Protein AF-0000000086595053 (afdb_homodimer)

pLDDT: mean 77.65, std 20.78, range [21.31, 98.56]

Solvent-accessible surface area (backbone atoms only — not comparable to full-atom values): 42218 Å² total; per-residue (Å²): 134,80,76,59,69,62,56,54,55,47,45,49,50,51,52,60,59,52,55,76,71,65,65,70,69,69,65,38,39,42,46,34,40,32,28,21,32,50,5,85,84,24,97,63,42,77,65,93,60,52,66,67,54,48,36,46,52,47,37,52,31,47,52,52,43,52,54,51,50,52,27,54,56,45,23,53,71,56,76,72,75,65,77,60,71,50,69,79,70,64,70,69,44,60,36,81,63,51,54,61,41,68,67,73,23,64,35,58,42,74,57,57,43,48,39,66,85,40,42,44,72,46,50,25,61,70,89,4,41,26,34,21,33,30,27,50,38,31,36,23,28,41,24,84,82,76,45,74,43,73,49,73,41,73,42,79,47,73,68,34,46,79,32,27,67,53,60,98,82,55,60,94,35,63,79,82,48,74,42,62,34,78,78,8,54,47,54,60,42,44,71,23,9,62,42,25,39,18,38,29,34,45,66,89,54,84,51,64,42,57,42,23,33,42,20,14,19,71,55,35,67,80,64,89,89,55,69,73,35,47,30,57,48,42,84,44,72,46,53,52,39,51,48,24,37,55,54,58,38,45,22,54,60,83,43,70,69,71,56,62,74,67,66,32,33,63,40,96,88,34,32,30,17,26,33,60,37,70,72,34,57,44,29,37,28,23,46,78,64,33,52,58,52,50,50,53,54,46,56,76,46,56,86,39,84,71,76,64,41,67,52,68,80,26,59,46,26,36,50,36,81,62,42,39,70,52,38,73,70,73,41,75,72,48,37,32,42,32,38,59,78,30,74,47,68,25,77,45,44,55,46,78,56,95,62,21,43,26,37,46,60,32,66,39,87,55,74,63,40,24,30,38,45,8,31,43,52,39,28,37,23,32,38,36,42,28,63,81,79,34,30,38,33,38,24,76,36,84,26,48,79,79,53,133,81,76,59,68,63,58,54,55,49,44,49,49,53,50,60,59,51,56,74,70,66,64,69,69,70,66,40,38,41,46,34,41,31,27,21,35,50,6,84,86,23,96,64,41,76,64,93,60,54,64,67,55,49,38,46,51,46,38,53,30,47,53,52,44,50,52,51,48,52,34,54,57,46,21,47,73,56,76,72,77,63,78,45,65,26,66,74,74,64,71,73,44,63,36,80,64,52,54,61,41,69,65,71,25,65,35,57,43,76,58,58,44,45,40,38,60,40,30,43,69,47,51,28,60,76,88,3,41,27,35,22,33,31,28,50,38,31,36,23,28,41,25,84,84,75,46,74,42,73,49,73,39,74,42,78,47,73,73,33,45,81,32,28,70,54,54,95,83,50,62,92,32,61,77,81,48,76,43,62,34,79,78,8,54,48,55,60,41,43,70,24,9,62,41,24,40,20,39,30,34,46,65,89,52,82,50,66,42,56,42,24,33,42,19,14,19,72,56,35,67,80,63,89,88,55,69,74,35,48,30,56,48,43,84,44,73,44,51,53,38,50,47,24,39,54,53,59,38,48,24,53,62,85,42,69,68,73,56,63,72,67,67,32,35,62,40,95,88,34,31,29,16,25,34,60,37,72,74,34,57,44,29,38,26,23,46,78,64,33,51,58,52,50,52,53,54,48,57,76,46,56,87,39,84,70,74,63,41,66,53,70,80,26,59,47,25,34,49,34,82,64,43,38,70,50,39,74,71,73,39,76,73,49,37,31,43,31,37,60,78,30,74,45,68,25,77,45,43,54,45,79,53,97,62,21,43,26,37,44,58,33,67,40,88,53,73,62,41,24,31,37,45,7,30,43,54,40,28,37,24,33,39,36,41,29,63,81,78,34,30,38,32,36,24,75,36,86,28,47,79,78,54

Secondary structure (DSSP, 8-state):
----THHHHHHHHHHHT-----------EEEEEEEETTSTTSTT---S--HHHHHHHHHHHHHHHHHHHHHHHHHHT--------------S-S-SS-SEEE-EEESSSSS---EEEEEEEEE-SSS-EEEEEEEEEEEEEE-TTSSEEEEEEEEEEEEE-TT--SSTT---------SSSTTSHHHHTGGGTTTEEEEEBPP--SSPPPPEEEEEETT--PPTT---EEEEEE--SS-TTSEEE-EEEEEETTEE----GGGSSBPTTS-B-EEE-TT-SSEEEEHHHHHHHHHHHHHHTTT--SPPEEETTEEEEEEHHHHHHHHHHT-SPPEEEEETTEEEEETTSEEEETTEEEESEEEE--TT-SEEE-TGGGBTEEEEEETTTTEEEEEE----TT-/----THHHHHHHHHHHT-----------EEEEEEEETTSTTSTT---S--HHHHHHHHHHHHHHHHHHHHHHHHHHTS---------------S-SS-SEEE-EEESSSSS---EEEEEEEEE-SSS-EEEEEEEEEEEEEE-TTSSEEEEEEEEEEEEE-TT--STTT---------SSSTTSHHHHTGGGTTTEEEEEBPP--SS----EEEEEETT--PPTT---EEEEEE--SS-TTSEEE-EEEEEETTEE----GGGSSBPTTS-B-EEE-TT-SSEEEEHHHHHHHHHHHHHHTTT--SPPEEETTEEEEEEHHHHHHHHHHT-SPPEEEEETTEEEEETTSEEEETTEEEESEEEE--TT-SEEE-TGGGBTEEEEEETTTTEEEEEE----TT-

Radius of gyration: 35.99 Å; Cα contacts (8 Å, |Δi|>4): 1762; chains: 2; bounding box: 47×105×115 Å

Sequence (806 aa):
MVVNMDSICQWLFLSTLLLLNLVVAEHNGFSIRIIHRDSPESPLYPGNLTLEQRLERLHNQINDYVSRLASVFERSSTNRSETTEPTWISPPVAIRNPYFIAIVGLGTFEKPQIDYKNTYLMLDTGTSVSEGYLGGERFTFNSDDGATESVNLVFGCGFDQKRFPFGQGNPVTGILGLGYGPHSLLNQLGARGQGRMSYCVPLWREEAGTSTFLRFGQAAQFKPGQQIRTTPLIQGQLNKAFYYVELLDISVAGSHIHYLPEIFAIRPDGNGGTILDTGSPLVLIRRDAYTALKNSVEHYFSQVQTPPISMFGLDLCYSLLAVRNVIDDIGAPTITFHFGGADLEIKTAFVISANYLCMTIIPHDYYQVSLIIGSFAQSNYRFLINVGDKTVSFAEDECGHGSMVVNMDSICQWLFLSTLLLLNLVVAEHNGFSIRIIHRDSPESPLYPGNLTLEQRLERLHNQINDYVSRLASVFERSSTNRSETTEPTWISPPVAIRNPYFIAIVGLGTFEKPQIDYKNTYLMLDTGTSVSEGYLGGERFTFNSDDGATESVNLVFGCGFDQKRFPFGQGNPVTGILGLGYGPHSLLNQLGARGQGRMSYCVPLWREEAGTSTFLRFGQAAQFKPGQQIRTTPLIQGQLNKAFYYVELLDISVAGSHIHYLPEIFAIRPDGNGGTILDTGSPLVLIRRDAYTALKNSVEHYFSQVQTPPISMFGLDLCYSLLAVRNVIDDIGAPTITFHFGGADLEIKTAFVISANYLCMTIIPHDYYQVSLIIGSFAQSNYRFLINVGDKTVSFAEDECGHGS

Organism: NCBI:txid261450

Structure (mmCIF, N/CA/C/O backbone):
data_AF-0000000086595053-model_v1
#
loop_
_entity.id
_entity.type
_entity.pdbx_description
1 polymer 'Peptidase A1 domain-containing protein'
#
loop_
_atom_site.group_PDB
_atom_site.id
_atom_site.type_symbol
_atom_site.label_atom_id
_atom_site.label_alt_id
_atom_site.label_comp_id
_atom_site.label_asym_id
_atom_site.label_entity_id
_atom_site.label_seq_id
_atom_site.pdbx_PDB_ins_code
_atom_site.Cartn_x
_atom_site.Cartn_y
_atom_site.Cartn_z
_atom_site.occupancy
_atom_site.B_iso_or_equiv
_atom_site.auth_seq_id
_atom_site.auth_comp_id
_atom_site.auth_asym_id
_atom_site.auth_atom_id
_atom_site.pdbx_PDB_model_num
ATOM 1 N N . MET A 1 1 ? -16.422 36.281 -66.375 1 21.97 1 MET A N 1
ATOM 2 C CA . MET A 1 1 ? -15.812 36.562 -65.062 1 21.97 1 MET A CA 1
ATOM 3 C C . MET A 1 1 ? -15.828 35.344 -64.188 1 21.97 1 MET A C 1
ATOM 5 O O . MET A 1 1 ? -16.891 34.812 -63.812 1 21.97 1 MET A O 1
ATOM 9 N N . VAL A 1 2 ? -14.797 34.438 -64.438 1 27.09 2 VAL A N 1
ATOM 10 C CA . VAL A 1 2 ? -14.406 33.125 -63.906 1 27.09 2 VAL A CA 1
ATOM 11 C C . VAL A 1 2 ? -14.172 33.219 -62.406 1 27.09 2 VAL A C 1
ATOM 13 O O . VAL A 1 2 ? -13.266 33.906 -61.938 1 27.09 2 VAL A O 1
ATOM 16 N N . VAL A 1 3 ? -15.422 33.344 -61.781 1 31.45 3 VAL A N 1
ATOM 17 C CA . VAL A 1 3 ? -15.453 33.344 -60.312 1 31.45 3 VAL A CA 1
ATOM 18 C C . VAL A 1 3 ? -14.562 32.219 -59.781 1 31.45 3 VAL A C 1
ATOM 20 O O . VAL A 1 3 ? -14.758 31.062 -60.094 1 31.45 3 VAL A O 1
ATOM 23 N N . ASN A 1 4 ? -13.297 32.656 -59.688 1 30.92 4 ASN A N 1
ATOM 24 C CA . ASN A 1 4 ? -12.148 31.844 -59.312 1 30.92 4 ASN A CA 1
ATOM 25 C C . ASN A 1 4 ? -12.398 31.078 -58.031 1 30.92 4 ASN A C 1
ATOM 27 O O . ASN A 1 4 ? -12.734 31.672 -57 1 30.92 4 ASN A O 1
ATOM 31 N N . MET A 1 5 ? -12.82 29.75 -58.219 1 37.41 5 MET A N 1
ATOM 32 C CA . MET A 1 5 ? -13.062 28.688 -57.25 1 37.41 5 MET A CA 1
ATOM 33 C C . MET A 1 5 ? -11.984 28.672 -56.156 1 37.41 5 MET A C 1
ATOM 35 O O . MET A 1 5 ? -12.039 27.859 -55.25 1 37.41 5 MET A O 1
ATOM 39 N N . ASP A 1 6 ? -10.883 29.453 -56.438 1 40.66 6 ASP A N 1
ATOM 40 C CA . ASP A 1 6 ? -9.781 29.516 -55.469 1 40.66 6 ASP A CA 1
ATOM 41 C C . ASP A 1 6 ? -10.211 30.234 -54.188 1 40.66 6 ASP A C 1
ATOM 43 O O . ASP A 1 6 ? -9.68 29.953 -53.125 1 40.66 6 ASP A O 1
ATOM 47 N N . SER A 1 7 ? -11.148 31.203 -54.375 1 43.12 7 SER A N 1
ATOM 48 C CA . SER A 1 7 ? -11.469 32 -53.188 1 43.12 7 SER A CA 1
ATOM 49 C C . SER A 1 7 ? -12.281 31.203 -52.188 1 43.12 7 SER A C 1
ATOM 51 O O . SER A 1 7 ? -12.32 31.562 -51 1 43.12 7 SER A O 1
ATOM 53 N N . ILE A 1 8 ? -13.141 30.297 -52.781 1 42.66 8 ILE A N 1
ATOM 54 C CA . ILE A 1 8 ? -13.992 29.594 -51.812 1 42.66 8 ILE A CA 1
ATOM 55 C C . ILE A 1 8 ? -13.164 28.578 -51.031 1 42.66 8 ILE A C 1
ATOM 57 O O . ILE A 1 8 ? -13.359 28.391 -49.844 1 42.66 8 ILE A O 1
ATOM 61 N N . CYS A 1 9 ? -12.164 27.812 -51.781 1 39.41 9 CYS A N 1
ATOM 62 C CA . CYS A 1 9 ? -11.344 26.875 -51 1 39.41 9 CYS A CA 1
ATOM 63 C C . CYS A 1 9 ? -10.516 27.625 -49.969 1 39.41 9 CYS A C 1
ATOM 65 O O . CYS A 1 9 ? -10.125 27.031 -48.938 1 39.41 9 CYS A O 1
ATOM 67 N N . GLN A 1 10 ? -10.125 28.906 -50.344 1 41.53 10 GLN A N 1
ATOM 68 C CA . GLN A 1 10 ? -9.367 29.656 -49.344 1 41.53 10 GLN A CA 1
ATOM 69 C C . GLN A 1 10 ? -10.234 30.031 -48.156 1 41.53 10 GLN A C 1
ATOM 71 O O . GLN A 1 10 ? -9.758 30.047 -47.031 1 41.53 10 GLN A O 1
ATOM 76 N N . TRP A 1 11 ? -11.531 30.359 -48.5 1 44.97 11 TRP A N 1
ATOM 77 C CA . TRP A 1 11 ? -12.352 30.703 -47.344 1 44.97 11 TRP A CA 1
ATOM 78 C C . TRP A 1 11 ? -12.68 29.469 -46.5 1 44.97 11 TRP A C 1
ATOM 80 O O . TRP A 1 11 ? -12.797 29.531 -45.281 1 44.97 11 TRP A O 1
ATOM 90 N N . LEU A 1 12 ? -12.961 28.297 -47.312 1 42.12 12 LEU A N 1
ATOM 91 C CA . LEU A 1 12 ? -13.203 27.109 -46.469 1 42.12 12 LEU A CA 1
ATOM 92 C C . LEU A 1 12 ? -11.945 26.734 -45.688 1 42.12 12 LEU A C 1
ATOM 94 O O . LEU A 1 12 ? -12.031 26.188 -44.594 1 42.12 12 LEU A O 1
ATOM 98 N N . PHE A 1 13 ? -10.688 26.875 -46.375 1 41.12 13 PHE A N 1
ATOM 99 C CA . PHE A 1 13 ? -9.484 26.656 -45.594 1 41.12 13 PHE A CA 1
ATOM 100 C C . PHE A 1 13 ? -9.359 27.688 -44.5 1 41.12 13 PHE A C 1
ATOM 102 O O . PHE A 1 13 ? -8.781 27.406 -43.438 1 41.12 13 PHE A O 1
ATOM 109 N N . LEU A 1 14 ? -9.695 29 -44.781 1 41.38 14 LEU A N 1
ATOM 110 C CA . LEU A 1 14 ? -9.641 29.969 -43.688 1 41.38 14 LEU A CA 1
ATOM 111 C C . LEU A 1 14 ? -10.672 29.625 -42.625 1 41.38 14 LEU A C 1
ATOM 113 O O . LEU A 1 14 ? -10.43 29.844 -41.438 1 41.38 14 LEU A O 1
ATOM 117 N N . SER A 1 15 ? -11.938 29.297 -43.062 1 40.16 15 SER A N 1
ATOM 118 C CA . SER A 1 15 ? -12.906 29 -42.031 1 40.16 15 SER A CA 1
ATOM 119 C C . SER A 1 15 ? -12.555 27.719 -41.281 1 40.16 15 SER A C 1
ATOM 121 O O . SER A 1 15 ? -12.828 27.578 -40.094 1 40.16 15 SER A O 1
ATOM 123 N N . THR A 1 16 ? -12.281 26.625 -42.094 1 38.72 16 THR A N 1
ATOM 124 C CA . THR A 1 16 ? -12 25.406 -41.344 1 38.72 16 THR A CA 1
ATOM 125 C C . THR A 1 16 ? -10.734 25.562 -40.531 1 38.72 16 THR A C 1
ATOM 127 O O . THR A 1 16 ? -10.508 24.797 -39.594 1 38.72 16 THR A O 1
ATOM 130 N N . LEU A 1 17 ? -9.742 26.266 -41.062 1 35.12 17 LEU A N 1
ATOM 131 C CA . LEU A 1 17 ? -8.648 26.562 -40.156 1 35.12 17 LEU A CA 1
ATOM 132 C C . LEU A 1 17 ? -9.125 27.484 -39.031 1 35.12 17 LEU A C 1
ATOM 134 O O . LEU A 1 17 ? -8.312 28.109 -38.344 1 35.12 17 LEU A O 1
ATOM 138 N N . LEU A 1 18 ? -10.281 28.156 -39.188 1 34.81 18 LEU A N 1
ATOM 139 C CA . LEU A 1 18 ? -10.766 28.547 -37.875 1 34.81 18 LEU A CA 1
ATOM 140 C C . LEU A 1 18 ? -10.695 27.391 -36.906 1 34.81 18 LEU A C 1
ATOM 142 O O . LEU A 1 18 ? -11.555 26.5 -36.906 1 34.81 18 LEU A O 1
ATOM 146 N N . LEU A 1 19 ? -9.664 26.516 -36.969 1 33.5 19 LEU A N 1
ATOM 147 C CA . LEU A 1 19 ? -9.188 25.734 -35.844 1 33.5 19 LEU A CA 1
ATOM 148 C C . LEU A 1 19 ? -9.625 26.375 -34.531 1 33.5 19 LEU A C 1
ATOM 150 O O . LEU A 1 19 ? -9.281 27.516 -34.25 1 33.5 19 LEU A O 1
ATOM 154 N N . LEU A 1 20 ? -10.82 26.031 -34.094 1 32.59 20 LEU A N 1
ATOM 155 C CA . LEU A 1 20 ? -11.148 26.125 -32.688 1 32.59 20 LEU A CA 1
ATOM 156 C C . LEU A 1 20 ? -9.891 25.984 -31.828 1 32.59 20 LEU A C 1
ATOM 158 O O . LEU A 1 20 ? -9.297 24.906 -31.75 1 32.59 20 LEU A O 1
ATOM 162 N N . ASN A 1 21 ? -8.914 26.828 -31.938 1 35.06 21 ASN A N 1
ATOM 163 C CA . ASN A 1 21 ? -8.172 27.078 -30.719 1 35.06 21 ASN A CA 1
ATOM 164 C C . ASN A 1 21 ? -9.039 26.844 -29.484 1 35.06 21 ASN A C 1
ATOM 166 O O . ASN A 1 21 ? -9.703 27.766 -29 1 35.06 21 ASN A O 1
ATOM 170 N N . LEU A 1 22 ? -9.883 25.828 -29.484 1 34.5 22 LEU A N 1
ATOM 171 C CA . LEU A 1 22 ? -10.188 25.453 -28.109 1 34.5 22 LEU A CA 1
ATOM 172 C C . LEU A 1 22 ? -9 25.734 -27.188 1 34.5 22 LEU A C 1
ATOM 174 O O . LEU A 1 22 ? -7.996 25.016 -27.234 1 34.5 22 LEU A O 1
ATOM 178 N N . VAL A 1 23 ? -8.625 26.906 -27.078 1 35.44 23 VAL A N 1
ATOM 179 C CA . VAL A 1 23 ? -7.984 27.25 -25.812 1 35.44 23 VAL A CA 1
ATOM 180 C C . VAL A 1 23 ? -8.5 26.328 -24.703 1 35.44 23 VAL A C 1
ATOM 182 O O . VAL A 1 23 ? -9.648 26.453 -24.281 1 35.44 23 VAL A O 1
ATOM 185 N N . VAL A 1 24 ? -8.367 25.016 -24.797 1 37.66 24 VAL A N 1
ATOM 186 C CA . VAL A 1 24 ? -8.391 24.406 -23.469 1 37.66 24 VAL A CA 1
ATOM 187 C C . VAL A 1 24 ? -7.895 25.391 -22.422 1 37.66 24 VAL A C 1
ATOM 189 O O . VAL A 1 24 ? -6.715 25.766 -22.422 1 37.66 24 VAL A O 1
ATOM 192 N N . ALA A 1 25 ? -8.602 26.438 -22.125 1 40.5 25 ALA A N 1
ATOM 193 C CA . ALA A 1 25 ? -8.352 27.219 -20.906 1 40.5 25 ALA A CA 1
ATOM 194 C C . ALA A 1 25 ? -7.602 26.406 -19.875 1 40.5 25 ALA A C 1
ATOM 196 O O . ALA A 1 25 ? -8.133 25.422 -19.344 1 40.5 25 ALA A O 1
ATOM 197 N N . GLU A 1 26 ? -6.34 26.078 -20.078 1 50.28 26 GLU A N 1
ATOM 198 C CA . GLU A 1 26 ? -5.504 25.5 -19.031 1 50.28 26 GLU A CA 1
ATOM 199 C C . GLU A 1 26 ? -6.008 25.891 -17.656 1 50.28 26 GLU A C 1
ATOM 201 O O . GLU A 1 26 ? -6.148 27.078 -17.344 1 50.28 26 GLU A O 1
ATOM 206 N N . HIS A 1 27 ? -6.891 25.25 -17.156 1 61.69 27 HIS A N 1
ATOM 207 C CA . HIS A 1 27 ? -7.395 25.469 -15.797 1 61.69 27 HIS A CA 1
ATOM 208 C C . HIS A 1 27 ? -6.27 25.844 -14.844 1 61.69 27 HIS A C 1
ATOM 210 O O . HIS A 1 27 ? -5.508 24.984 -14.398 1 61.69 27 HIS A O 1
ATOM 216 N N . ASN A 1 28 ? -5.934 27.203 -14.758 1 84 28 ASN A N 1
ATOM 217 C CA . ASN A 1 28 ? -4.828 27.781 -14.008 1 84 28 ASN A CA 1
ATOM 218 C C . ASN A 1 28 ? -5.148 27.891 -12.523 1 84 28 ASN A C 1
ATOM 220 O O . ASN A 1 28 ? -4.539 28.688 -11.805 1 84 28 ASN A O 1
ATOM 224 N N . GLY A 1 29 ? -6.078 27.156 -12.141 1 90.12 29 GLY A N 1
ATOM 225 C CA . GLY A 1 29 ? -6.434 27.062 -10.734 1 90.12 29 GLY A CA 1
ATOM 226 C C . GLY A 1 29 ? -6.598 25.625 -10.258 1 90.12 29 GLY A C 1
ATOM 227 O O . GLY A 1 29 ? -6.676 24.703 -11.062 1 90.12 29 GLY A O 1
ATOM 228 N N . PHE A 1 30 ? -6.52 25.469 -9 1 92.38 30 PHE A N 1
ATOM 229 C CA . PHE A 1 30 ? -6.668 24.188 -8.32 1 92.38 30 PHE A CA 1
ATOM 230 C C . PHE A 1 30 ? -7.242 24.391 -6.918 1 92.38 30 PHE A C 1
ATOM 232 O O . PHE A 1 30 ? -7.023 25.422 -6.293 1 92.38 30 PHE A O 1
ATOM 239 N N . SER A 1 31 ? -8.086 23.5 -6.539 1 92.56 31 SER A N 1
ATOM 240 C CA . SER A 1 31 ? -8.602 23.594 -5.176 1 92.56 31 SER A CA 1
ATOM 241 C C . SER A 1 31 ? -8.742 22.219 -4.547 1 92.56 31 SER A C 1
ATOM 243 O O . SER A 1 31 ? -8.93 21.219 -5.254 1 92.56 31 SER A O 1
ATOM 245 N N . ILE A 1 32 ? -8.578 22.172 -3.266 1 91.5 32 ILE A N 1
ATOM 246 C CA . ILE A 1 32 ? -8.711 20.953 -2.48 1 91.5 32 ILE A CA 1
ATOM 247 C C . ILE A 1 32 ? -9.609 21.203 -1.27 1 91.5 32 ILE A C 1
ATOM 249 O O . ILE A 1 32 ? -9.422 22.203 -0.559 1 91.5 32 ILE A O 1
ATOM 253 N N . ARG A 1 33 ? -10.516 20.328 -1.105 1 87.44 33 ARG A N 1
ATOM 254 C CA . ARG A 1 33 ? -11.305 20.375 0.118 1 87.44 33 ARG A CA 1
ATOM 255 C C . ARG A 1 33 ? -10.523 19.812 1.299 1 87.44 33 ARG A C 1
ATOM 257 O O . ARG A 1 33 ? -9.969 18.703 1.214 1 87.44 33 ARG A O 1
ATOM 264 N N . ILE A 1 34 ? -10.469 20.609 2.322 1 87.88 34 ILE A N 1
ATOM 265 C CA . ILE A 1 34 ? -9.836 20.172 3.561 1 87.88 34 ILE A CA 1
ATOM 266 C C . ILE A 1 34 ? -10.867 20.109 4.684 1 87.88 34 ILE A C 1
ATOM 268 O O . ILE A 1 34 ? -11.727 21 4.781 1 87.88 34 ILE A O 1
ATOM 272 N N . ILE A 1 35 ? -10.766 19.016 5.488 1 82.81 35 ILE A N 1
ATOM 273 C CA . ILE A 1 35 ? -11.766 18.75 6.508 1 82.81 35 ILE A CA 1
ATOM 274 C C . ILE A 1 35 ? -11.125 18.766 7.891 1 82.81 35 ILE A C 1
ATOM 276 O O . ILE A 1 35 ? -10.07 18.156 8.094 1 82.81 35 ILE A O 1
ATOM 280 N N . HIS A 1 36 ? -11.727 19.578 8.75 1 84.19 36 HIS A N 1
ATOM 281 C CA . HIS A 1 36 ? -11.258 19.5 10.125 1 84.19 36 HIS A CA 1
ATOM 282 C C . HIS A 1 36 ? -11.422 18.094 10.68 1 84.19 36 HIS A C 1
ATOM 284 O O . HIS A 1 36 ? -12.438 17.438 10.438 1 84.19 36 HIS A O 1
ATOM 290 N N . ARG A 1 37 ? -10.508 17.641 11.43 1 79.31 37 ARG A N 1
ATOM 291 C CA . ARG A 1 37 ? -10.477 16.25 11.914 1 79.31 37 ARG A CA 1
ATOM 292 C C . ARG A 1 37 ? -11.734 15.922 12.695 1 79.31 37 ARG A C 1
ATOM 294 O O . ARG A 1 37 ? -12.203 14.781 12.672 1 79.31 37 ARG A O 1
ATOM 301 N N . ASP A 1 38 ? -12.32 16.891 13.391 1 80.75 38 ASP A N 1
ATOM 302 C CA . ASP A 1 38 ? -13.445 16.625 14.281 1 80.75 38 ASP A CA 1
ATOM 303 C C . ASP A 1 38 ? -14.773 16.938 13.594 1 80.75 38 ASP A C 1
ATOM 305 O O . ASP A 1 38 ? -15.836 16.844 14.211 1 80.75 38 ASP A O 1
ATOM 309 N N . SER A 1 39 ? -14.688 17.344 12.375 1 81.06 39 SER A N 1
ATOM 310 C CA . SER A 1 39 ? -15.906 17.578 11.602 1 81.06 39 SER A CA 1
ATOM 311 C C . SER A 1 39 ? -16.703 16.297 11.398 1 81.06 39 SER A C 1
ATOM 313 O O . SER A 1 39 ? -16.109 15.227 11.219 1 81.06 39 SER A O 1
ATOM 315 N N . PRO A 1 40 ? -18.062 16.422 11.367 1 79.44 40 PRO A N 1
ATOM 316 C CA . PRO A 1 40 ? -18.859 15.242 11.055 1 79.44 40 PRO A CA 1
ATOM 317 C C . PRO A 1 40 ? -18.547 14.664 9.68 1 79.44 40 PRO A C 1
ATOM 319 O O . PRO A 1 40 ? -18.844 13.5 9.414 1 79.44 40 PRO A O 1
ATOM 322 N N . GLU A 1 41 ? -17.938 15.406 8.805 1 76.25 41 GLU A N 1
ATOM 323 C CA . GLU A 1 41 ? -17.562 14.953 7.473 1 76.25 41 GLU A CA 1
ATOM 324 C C . GLU A 1 41 ? -16.219 14.203 7.496 1 76.25 41 GLU A C 1
ATOM 326 O O . GLU A 1 41 ? -15.844 13.57 6.508 1 76.25 41 GLU A O 1
ATOM 331 N N . SER A 1 42 ? -15.555 14.312 8.602 1 77.25 42 SER A N 1
ATOM 332 C CA . SER A 1 42 ? -14.25 13.68 8.719 1 77.25 42 SER A CA 1
ATOM 333 C C . SER A 1 42 ? -14.375 12.18 8.953 1 77.25 42 SER A C 1
ATOM 335 O O . SER A 1 42 ? -15.219 11.742 9.742 1 77.25 42 SER A O 1
ATOM 337 N N . PRO A 1 43 ? -13.57 11.32 8.234 1 71.44 43 PRO A N 1
ATOM 338 C CA . PRO A 1 43 ? -13.531 9.898 8.57 1 71.44 43 PRO A CA 1
ATOM 339 C C . PRO A 1 43 ? -13.039 9.641 9.992 1 71.44 43 PRO A C 1
ATOM 341 O O . PRO A 1 43 ? -13.18 8.523 10.508 1 71.44 43 PRO A O 1
ATOM 344 N N . LEU A 1 44 ? -12.477 10.703 10.664 1 71.62 44 LEU A N 1
ATOM 345 C CA . LEU A 1 44 ? -11.961 10.578 12.023 1 71.62 44 LEU A CA 1
ATOM 346 C C . LEU A 1 44 ? -12.898 11.234 13.031 1 71.62 44 LEU A C 1
ATOM 348 O O . LEU A 1 44 ? -12.5 11.547 14.148 1 71.62 44 LEU A O 1
ATOM 352 N N . TYR A 1 45 ? -14.195 11.383 12.688 1 78.94 45 TYR A N 1
ATOM 353 C CA . TYR A 1 45 ? -15.172 12.055 13.539 1 78.94 45 TYR A CA 1
ATOM 354 C C . TYR A 1 45 ? -15.289 11.352 14.883 1 78.94 45 TYR A C 1
ATOM 356 O O . TYR A 1 45 ? -15.594 10.164 14.945 1 78.94 45 TYR A O 1
ATOM 364 N N . PRO A 1 46 ? -15.031 12.117 15.898 1 77.19 46 PRO A N 1
ATOM 365 C CA . PRO A 1 46 ? -15.039 11.469 17.203 1 77.19 46 PRO A CA 1
ATOM 366 C C . PRO A 1 46 ? -16.438 11.453 17.844 1 77.19 46 PRO A C 1
ATOM 368 O O . PRO A 1 46 ? -16.609 10.906 18.938 1 77.19 46 PRO A O 1
ATOM 371 N N . GLY A 1 47 ? -17.422 11.953 17.234 1 82.75 47 GLY A N 1
ATOM 372 C CA . GLY A 1 47 ? -18.719 12.141 17.859 1 82.75 47 GLY A CA 1
ATOM 373 C C . GLY A 1 47 ? -18.875 13.477 18.562 1 82.75 47 GLY A C 1
ATOM 374 O O . GLY A 1 47 ? -18.109 14.414 18.266 1 82.75 47 GLY A O 1
ATOM 375 N N . ASN A 1 48 ? -19.875 13.586 19.359 1 82.75 48 ASN A N 1
ATOM 376 C CA . ASN A 1 48 ? -20.109 14.836 20.078 1 82.75 48 ASN A CA 1
ATOM 377 C C . ASN A 1 48 ? -19.219 14.945 21.312 1 82.75 48 ASN A C 1
ATOM 379 O O . ASN A 1 48 ? -19.266 14.102 22.203 1 82.75 48 ASN A O 1
ATOM 383 N N . LEU A 1 49 ? -18.375 15.938 21.203 1 83.44 49 LEU A N 1
ATOM 384 C CA . LEU A 1 49 ? -17.422 16.156 22.281 1 83.44 49 LEU A CA 1
ATOM 385 C C . LEU A 1 49 ? -17.797 17.375 23.109 1 83.44 49 LEU A C 1
ATOM 387 O O . LEU A 1 49 ? -18.312 18.359 22.562 1 83.44 49 LEU A O 1
ATOM 391 N N . THR A 1 50 ? -17.516 17.312 24.391 1 80.44 50 THR A N 1
ATOM 392 C CA . THR A 1 50 ? -17.562 18.516 25.219 1 80.44 50 THR A CA 1
ATOM 393 C C . THR A 1 50 ? -16.375 19.438 24.906 1 80.44 50 THR A C 1
ATOM 395 O O . THR A 1 50 ? -15.43 19.031 24.234 1 80.44 50 THR A O 1
ATOM 398 N N . LEU A 1 51 ? -16.484 20.625 25.328 1 78.5 51 LEU A N 1
ATOM 399 C CA . LEU A 1 51 ? -15.383 21.562 25.109 1 78.5 51 LEU A CA 1
ATOM 400 C C . LEU A 1 51 ? -14.109 21.078 25.797 1 78.5 51 LEU A C 1
ATOM 402 O O . LEU A 1 51 ? -13.008 21.234 25.25 1 78.5 51 LEU A O 1
ATOM 406 N N . GLU A 1 52 ? -14.32 20.531 26.969 1 77.06 52 GLU A N 1
ATOM 407 C CA . GLU A 1 52 ? -13.164 20 27.688 1 77.06 52 GLU A CA 1
ATOM 408 C C . GLU A 1 52 ? -12.477 18.891 26.906 1 77.06 52 GLU A C 1
ATOM 410 O O . GLU A 1 52 ? -11.25 18.844 26.844 1 77.06 52 GLU A O 1
ATOM 415 N N . GLN A 1 53 ? -13.281 18.062 26.375 1 83 53 GLN A N 1
ATOM 416 C CA . GLN A 1 53 ? -12.734 16.969 25.594 1 83 53 GLN A CA 1
ATOM 417 C C . GLN A 1 53 ? -12.016 17.484 24.344 1 83 53 GLN A C 1
ATOM 419 O O . GLN A 1 53 ? -10.992 16.938 23.938 1 83 53 GLN A O 1
ATOM 424 N N . ARG A 1 54 ? -12.5 18.5 23.781 1 83.31 54 ARG A N 1
ATOM 425 C CA . ARG A 1 54 ? -11.875 19.109 22.609 1 83.31 54 ARG A CA 1
ATOM 426 C C . ARG A 1 54 ? -10.516 19.703 22.969 1 83.31 54 ARG A C 1
ATOM 428 O O . ARG A 1 54 ? -9.57 19.609 22.188 1 83.31 54 ARG A O 1
ATOM 435 N N . LEU A 1 55 ? -10.484 20.297 24.094 1 81.62 55 LEU A N 1
ATOM 436 C CA . LEU A 1 55 ? -9.227 20.906 24.531 1 81.62 55 LEU A CA 1
ATOM 437 C C . LEU A 1 55 ? -8.188 19.828 24.844 1 81.62 55 LEU A C 1
ATOM 439 O O . LEU A 1 55 ? -6.996 20.031 24.562 1 81.62 55 LEU A O 1
ATOM 443 N N . GLU A 1 56 ? -8.68 18.781 25.391 1 80.81 56 GLU A N 1
ATOM 444 C CA . GLU A 1 56 ? -7.762 17.656 25.625 1 80.81 56 GLU A CA 1
ATOM 445 C C . GLU A 1 56 ? -7.203 17.125 24.312 1 80.81 56 GLU A C 1
ATOM 447 O O . GLU A 1 56 ? -6.008 16.844 24.203 1 80.81 56 GLU A O 1
ATOM 452 N N . ARG A 1 57 ? -8.07 16.969 23.359 1 83.06 57 ARG A N 1
ATOM 453 C CA . ARG A 1 57 ? -7.637 16.516 22.047 1 83.06 57 ARG A CA 1
ATOM 454 C C . ARG A 1 57 ? -6.668 17.5 21.406 1 83.06 57 ARG A C 1
ATOM 456 O O . ARG A 1 57 ? -5.715 17.094 20.734 1 83.06 57 ARG A O 1
ATOM 463 N N . LEU A 1 58 ? -6.969 18.719 21.672 1 83.69 58 LEU A N 1
ATOM 464 C CA . LEU A 1 58 ? -6.074 19.766 21.172 1 83.69 58 LEU A CA 1
ATOM 465 C C . LEU A 1 58 ? -4.691 19.641 21.797 1 83.69 58 LEU A C 1
ATOM 467 O O . LEU A 1 58 ? -3.676 19.781 21.125 1 83.69 58 LEU A O 1
ATOM 471 N N . HIS A 1 59 ? -4.695 19.406 23 1 82.19 59 HIS A N 1
ATOM 472 C CA . HIS A 1 59 ? -3.434 19.234 23.703 1 82.19 59 HIS A CA 1
ATOM 473 C C . HIS A 1 59 ? -2.623 18.078 23.125 1 82.19 59 HIS A C 1
ATOM 475 O O . HIS A 1 59 ? -1.415 18.219 22.922 1 82.19 59 HIS A O 1
ATOM 481 N N . ASN A 1 60 ? -3.295 17 22.875 1 79.69 60 ASN A N 1
ATOM 482 C CA . ASN A 1 60 ? -2.617 15.852 22.297 1 79.69 60 ASN A CA 1
ATOM 483 C C . ASN A 1 60 ? -2.082 16.172 20.891 1 79.69 60 ASN A C 1
ATOM 485 O O . ASN A 1 60 ? -0.992 15.734 20.531 1 79.69 60 ASN A O 1
ATOM 489 N N . GLN A 1 61 ? -2.836 16.906 20.219 1 82.69 61 GLN A N 1
ATOM 490 C CA . GLN A 1 61 ? -2.42 17.312 18.875 1 82.69 61 GLN A CA 1
ATOM 491 C C . GLN A 1 61 ? -1.152 18.156 18.938 1 82.69 61 GLN A C 1
ATOM 493 O O . GLN A 1 61 ? -0.246 17.984 18.109 1 82.69 61 GLN A O 1
ATOM 498 N N . ILE A 1 62 ? -1.133 19.031 19.875 1 82.88 62 ILE A N 1
ATOM 499 C CA . ILE A 1 62 ? 0.017 19.922 20.016 1 82.88 62 ILE A CA 1
ATOM 500 C C . ILE A 1 62 ? 1.257 19.094 20.375 1 82.88 62 ILE A C 1
ATOM 502 O O . ILE A 1 62 ? 2.334 19.328 19.812 1 82.88 62 ILE A O 1
ATOM 506 N N . ASN A 1 63 ? 1.075 18.172 21.188 1 76.12 63 ASN A N 1
ATOM 507 C CA . ASN A 1 63 ? 2.201 17.328 21.578 1 76.12 63 ASN A CA 1
ATOM 508 C C . ASN A 1 63 ? 2.742 16.531 20.375 1 76.12 63 ASN A C 1
ATOM 510 O O . ASN A 1 63 ? 3.957 16.453 20.188 1 76.12 63 ASN A O 1
ATOM 514 N N . ASP A 1 64 ? 1.842 15.977 19.641 1 74.94 64 ASP A N 1
ATOM 515 C CA . ASP A 1 64 ? 2.256 15.227 18.469 1 74.94 64 ASP A CA 1
ATOM 516 C C . ASP A 1 64 ? 2.947 16.125 17.453 1 74.94 64 ASP A C 1
ATOM 518 O O . ASP A 1 64 ? 3.941 15.742 16.844 1 74.94 64 ASP A O 1
ATOM 522 N N . TYR A 1 65 ? 2.436 17.266 17.297 1 80.12 65 TYR A N 1
ATOM 523 C CA . TYR A 1 65 ? 3.014 18.219 16.359 1 80.12 65 TYR A CA 1
ATOM 524 C C . TYR A 1 65 ? 4.434 18.594 16.766 1 80.12 65 TYR A C 1
ATOM 526 O O . TYR A 1 65 ? 5.348 18.578 15.938 1 80.12 65 TYR A O 1
ATOM 534 N N . VAL A 1 66 ? 4.52 18.984 18.016 1 75.25 66 VAL A N 1
ATOM 535 C CA . VAL A 1 66 ? 5.824 19.406 18.516 1 75.25 66 VAL A CA 1
ATOM 536 C C . VAL A 1 66 ? 6.832 18.266 18.359 1 75.25 66 VAL A C 1
ATOM 538 O O . VAL A 1 66 ? 7.98 18.5 17.984 1 75.25 66 VAL A O 1
ATOM 541 N N . SER A 1 67 ? 6.379 17.141 18.562 1 68.88 67 SER A N 1
ATOM 542 C CA . SER A 1 67 ? 7.254 15.984 18.406 1 68.88 67 SER A CA 1
ATOM 543 C C . SER A 1 67 ? 7.699 15.828 16.953 1 68.88 67 SER A C 1
ATOM 545 O O . SER A 1 67 ? 8.867 15.531 16.688 1 68.88 67 SER A O 1
ATOM 547 N N . ARG A 1 68 ? 6.816 16.047 16.078 1 71.94 68 ARG A N 1
ATOM 548 C CA . ARG A 1 68 ? 7.148 15.953 14.656 1 71.94 68 ARG A CA 1
ATOM 549 C C . ARG A 1 68 ? 8.102 17.078 14.242 1 71.94 68 ARG A C 1
ATOM 551 O O . ARG A 1 68 ? 9.047 16.844 13.484 1 71.94 68 ARG A O 1
ATOM 558 N N . LEU A 1 69 ? 7.809 18.25 14.734 1 72 69 LEU A N 1
ATOM 559 C CA . LEU A 1 69 ? 8.633 19.406 14.398 1 72 69 LEU A CA 1
ATOM 560 C C . LEU A 1 69 ? 10.062 19.203 14.898 1 72 69 LEU A C 1
ATOM 562 O O . LEU A 1 69 ? 11.023 19.547 14.195 1 72 69 LEU A O 1
ATOM 566 N N . ALA A 1 70 ? 10.094 18.688 16.062 1 65.38 70 ALA A N 1
ATOM 567 C CA . ALA A 1 70 ? 11.414 18.422 16.625 1 65.38 70 ALA A CA 1
ATOM 568 C C . ALA A 1 70 ? 12.195 17.438 15.75 1 65.38 70 ALA A C 1
ATOM 570 O O . ALA A 1 70 ? 13.398 17.609 15.562 1 65.38 70 ALA A O 1
ATOM 571 N N . SER A 1 71 ? 11.461 16.578 15.125 1 62.31 71 SER A N 1
ATOM 572 C CA . SER A 1 71 ? 12.109 15.594 14.258 1 62.31 71 SER A CA 1
ATOM 573 C C . SER A 1 71 ? 12.594 16.234 12.961 1 62.31 71 SER A C 1
ATOM 575 O O . SER A 1 71 ? 13.656 15.875 12.445 1 62.31 71 SER A O 1
ATOM 577 N N . VAL A 1 72 ? 11.859 17.172 12.445 1 62.47 72 VAL A N 1
ATOM 578 C CA . VAL A 1 72 ? 12.211 17.875 11.211 1 62.47 72 VAL A CA 1
ATOM 579 C C . VAL A 1 72 ? 13.414 18.781 11.453 1 62.47 72 VAL A C 1
ATOM 581 O O . VAL A 1 72 ? 14.328 18.844 10.633 1 62.47 72 VAL A O 1
ATOM 584 N N . PHE A 1 73 ? 13.484 19.5 12.562 1 60.19 73 PHE A N 1
ATOM 585 C CA . PHE A 1 73 ? 14.523 20.469 12.859 1 60.19 73 PHE A CA 1
ATOM 586 C C . PHE A 1 73 ? 15.836 19.781 13.188 1 60.19 73 PHE A C 1
ATOM 588 O O . PHE A 1 73 ? 16.922 20.281 12.883 1 60.19 73 PHE A O 1
ATOM 595 N N . GLU A 1 74 ? 15.758 18.781 13.797 1 52.41 74 GLU A N 1
ATOM 596 C CA . GLU A 1 74 ? 16.984 18.062 14.117 1 52.41 74 GLU A CA 1
ATOM 597 C C . GLU A 1 74 ? 17.672 17.562 12.859 1 52.41 74 GLU A C 1
ATOM 599 O O . GLU A 1 74 ? 18.906 17.562 12.781 1 52.41 74 GLU A O 1
ATOM 604 N N . ARG A 1 75 ? 16.906 17.328 11.703 1 53.44 75 ARG A N 1
ATOM 605 C CA . ARG A 1 75 ? 17.453 16.812 10.453 1 53.44 75 ARG A CA 1
ATOM 606 C C . ARG A 1 75 ? 18.172 17.906 9.672 1 53.44 75 ARG A C 1
ATOM 608 O O . ARG A 1 75 ? 19.156 17.625 8.984 1 53.44 75 ARG A O 1
ATOM 615 N N . SER A 1 76 ? 17.562 18.984 9.484 1 44.47 76 SER A N 1
ATOM 616 C CA . SER A 1 76 ? 18.141 20.078 8.727 1 44.47 76 SER A CA 1
ATOM 617 C C . SER A 1 76 ? 19.547 20.422 9.234 1 44.47 76 SER A C 1
ATOM 619 O O . SER A 1 76 ? 20.391 20.906 8.477 1 44.47 76 SER A O 1
ATOM 621 N N . SER A 1 77 ? 19.859 20.016 10.445 1 43.31 77 SER A N 1
ATOM 622 C CA . SER A 1 77 ? 21.188 20.328 10.969 1 43.31 77 SER A CA 1
ATOM 623 C C . SER A 1 77 ? 22.219 19.281 10.562 1 43.31 77 SER A C 1
ATOM 625 O O . SER A 1 77 ? 23.422 19.547 10.523 1 43.31 77 SER A O 1
ATOM 627 N N . THR A 1 78 ? 21.797 17.953 10.258 1 40.88 78 THR A N 1
ATOM 628 C CA . THR A 1 78 ? 22.797 16.969 9.867 1 40.88 78 THR A CA 1
ATOM 629 C C . THR A 1 78 ? 22.797 16.75 8.359 1 40.88 78 THR A C 1
ATOM 631 O O . THR A 1 78 ? 21.75 16.438 7.773 1 40.88 78 THR A O 1
ATOM 634 N N . ASN A 1 79 ? 23.516 17.5 7.598 1 40.06 79 ASN A N 1
ATOM 635 C CA . ASN A 1 79 ? 23.766 17.453 6.164 1 40.06 79 ASN A CA 1
ATOM 636 C C . ASN A 1 79 ? 23.984 16.031 5.68 1 40.06 79 ASN A C 1
ATOM 638 O O . ASN A 1 79 ? 24.906 15.766 4.91 1 40.06 79 ASN A O 1
ATOM 642 N N . ARG A 1 80 ? 23.781 15.062 6.398 1 34.09 80 ARG A N 1
ATOM 643 C CA . ARG A 1 80 ? 24.328 13.883 5.746 1 34.09 80 ARG A CA 1
ATOM 644 C C . ARG A 1 80 ? 23.5 13.484 4.531 1 34.09 80 ARG A C 1
ATOM 646 O O . ARG A 1 80 ? 22.328 13.141 4.668 1 34.09 80 ARG A O 1
ATOM 653 N N . SER A 1 81 ? 23.781 14.008 3.418 1 34.62 81 SER A N 1
ATOM 654 C CA . SER A 1 81 ? 23.438 13.57 2.07 1 34.62 81 SER A CA 1
ATOM 655 C C . SER A 1 81 ? 23.672 12.07 1.904 1 34.62 81 SER A C 1
ATOM 657 O O . SER A 1 81 ? 24.562 11.656 1.169 1 34.62 81 SER A O 1
ATOM 659 N N . GLU A 1 82 ? 23.828 11.453 3.021 1 32.66 82 GLU A N 1
ATOM 660 C CA . GLU A 1 82 ? 24.203 10.109 2.617 1 32.66 82 GLU A CA 1
ATOM 661 C C . GLU A 1 82 ? 23.141 9.461 1.737 1 32.66 82 GLU A C 1
ATOM 663 O O . GLU A 1 82 ? 21.953 9.484 2.076 1 32.66 82 GLU A O 1
ATOM 668 N N . THR A 1 83 ? 23.469 9.359 0.577 1 30.09 83 THR A N 1
ATOM 669 C CA . THR A 1 83 ? 22.781 8.594 -0.456 1 30.09 83 THR A CA 1
ATOM 670 C C . THR A 1 83 ? 22.484 7.18 0.027 1 30.09 83 THR A C 1
ATOM 672 O O . THR A 1 83 ? 23.391 6.371 0.206 1 30.09 83 THR A O 1
ATOM 675 N N . THR A 1 84 ? 21.859 7.191 1.158 1 31.38 84 THR A N 1
ATOM 676 C CA . THR A 1 84 ? 21.594 5.793 1.478 1 31.38 84 THR A CA 1
ATOM 677 C C . THR A 1 84 ? 20.891 5.094 0.318 1 31.38 84 THR A C 1
ATOM 679 O O . THR A 1 84 ? 19.984 5.648 -0.287 1 31.38 84 THR A O 1
ATOM 682 N N . GLU A 1 85 ? 21.547 4.129 -0.054 1 29.58 85 GLU A N 1
ATOM 683 C CA . GLU A 1 85 ? 21.031 3.26 -1.106 1 29.58 85 GLU A CA 1
ATOM 684 C C . GLU A 1 85 ? 19.656 2.697 -0.734 1 29.58 85 GLU A C 1
ATOM 686 O O . GLU A 1 85 ? 19.453 2.232 0.39 1 29.58 85 GLU A O 1
ATOM 691 N N . PRO A 1 86 ? 18.703 3.236 -1.326 1 28.97 86 PRO A N 1
ATOM 692 C CA . PRO A 1 86 ? 17.375 2.725 -1.026 1 28.97 86 PRO A CA 1
ATOM 693 C C . PRO A 1 86 ? 17.328 1.204 -0.901 1 28.97 86 PRO A C 1
ATOM 695 O O . PRO A 1 86 ? 18.016 0.502 -1.647 1 28.97 86 PRO A O 1
ATOM 698 N N . THR A 1 87 ? 17.281 0.753 0.319 1 30.95 87 THR A N 1
ATOM 699 C CA . THR A 1 87 ? 17 -0.677 0.377 1 30.95 87 THR A CA 1
ATOM 700 C C . THR A 1 87 ? 15.609 -0.977 -0.19 1 30.95 87 THR A C 1
ATOM 702 O O . THR A 1 87 ? 14.664 -0.225 0.044 1 30.95 87 THR A O 1
ATOM 705 N N . TRP A 1 88 ? 15.516 -1.544 -1.214 1 29.92 88 TRP A N 1
ATOM 706 C CA . TRP A 1 88 ? 14.305 -1.996 -1.895 1 29.92 88 TRP A CA 1
ATOM 707 C C . TRP A 1 88 ? 13.273 -2.502 -0.892 1 29.92 88 TRP A C 1
ATOM 709 O O . TRP A 1 88 ? 13.602 -3.271 0.014 1 29.92 88 TRP A O 1
ATOM 719 N N . ILE A 1 89 ? 12.328 -1.493 -0.477 1 32.91 89 ILE A N 1
ATOM 720 C CA . ILE A 1 89 ? 11.234 -2.094 0.273 1 32.91 89 ILE A CA 1
ATOM 721 C C . ILE A 1 89 ? 10.484 -3.09 -0.612 1 32.91 89 ILE A C 1
ATOM 723 O O . ILE A 1 89 ? 10.047 -2.744 -1.714 1 32.91 89 ILE A O 1
ATOM 727 N N . SER A 1 90 ? 10.859 -4.148 -0.703 1 36.16 90 SER A N 1
ATOM 728 C CA . SER A 1 90 ? 10.055 -5.18 -1.355 1 36.16 90 SER A CA 1
ATOM 729 C C . SER A 1 90 ? 8.797 -5.488 -0.556 1 36.16 90 SER A C 1
ATOM 731 O O . SER A 1 90 ? 8.852 -6.164 0.474 1 36.16 90 SER A O 1
ATOM 733 N N . PRO A 1 91 ? 7.867 -4.285 -0.605 1 39.31 91 PRO A N 1
ATOM 734 C CA . PRO A 1 91 ? 6.691 -4.805 0.092 1 39.31 91 PRO A CA 1
ATOM 735 C C . PRO A 1 91 ? 6.441 -6.281 -0.191 1 39.31 91 PRO A C 1
ATOM 737 O O . PRO A 1 91 ? 6.691 -6.754 -1.304 1 39.31 91 PRO A O 1
ATOM 740 N N . PRO A 1 92 ? 6.422 -6.984 0.729 1 46.03 92 PRO A N 1
ATOM 741 C CA . PRO A 1 92 ? 6.293 -8.43 0.522 1 46.03 92 PRO A CA 1
ATOM 742 C C . PRO A 1 92 ? 5.066 -8.797 -0.313 1 46.03 92 PRO A C 1
ATOM 744 O O . PRO A 1 92 ? 3.967 -8.938 0.227 1 46.03 92 PRO A O 1
ATOM 747 N N . VAL A 1 93 ? 4.969 -8.234 -1.575 1 52.81 93 VAL A N 1
ATOM 748 C CA . VAL A 1 93 ? 3.869 -8.688 -2.42 1 52.81 93 VAL A CA 1
ATOM 749 C C . VAL A 1 93 ? 4.082 -10.148 -2.809 1 52.81 93 VAL A C 1
ATOM 751 O O . VAL A 1 93 ? 3.188 -10.781 -3.379 1 52.81 93 VAL A O 1
ATOM 754 N N . ALA A 1 94 ? 5.309 -10.602 -2.496 1 53.75 94 ALA A N 1
ATOM 755 C CA . ALA A 1 94 ? 5.449 -11.977 -2.957 1 53.75 94 ALA A CA 1
ATOM 756 C C . ALA A 1 94 ? 5.102 -12.969 -1.848 1 53.75 94 ALA A C 1
ATOM 758 O O . ALA A 1 94 ? 5.449 -12.75 -0.685 1 53.75 94 ALA A O 1
ATOM 759 N N . ILE A 1 95 ? 4.164 -13.773 -2.199 1 54.69 95 ILE A N 1
ATOM 760 C CA . ILE A 1 95 ? 3.865 -14.906 -1.338 1 54.69 95 ILE A CA 1
ATOM 761 C C . ILE A 1 95 ? 5.168 -15.578 -0.901 1 54.69 95 ILE A C 1
ATOM 763 O O . ILE A 1 95 ? 6.199 -15.438 -1.562 1 54.69 95 ILE A O 1
ATOM 767 N N . ARG A 1 96 ? 5.012 -16.078 0.278 1 63.22 96 ARG A N 1
ATOM 768 C CA . ARG A 1 96 ? 6.172 -16.828 0.769 1 63.22 96 ARG A CA 1
ATOM 769 C C . ARG A 1 96 ? 6.48 -18.016 -0.132 1 63.22 96 ARG A C 1
ATOM 771 O O . ARG A 1 96 ? 5.586 -18.797 -0.467 1 63.22 96 ARG A O 1
ATOM 778 N N . ASN A 1 97 ? 7.617 -18.156 -0.632 1 70.69 97 ASN A N 1
ATOM 779 C CA . ASN A 1 97 ? 8.203 -19.266 -1.369 1 70.69 97 ASN A CA 1
ATOM 780 C C . ASN A 1 97 ? 7.406 -19.594 -2.629 1 70.69 97 ASN A C 1
ATOM 782 O O . ASN A 1 97 ? 6.969 -20.734 -2.816 1 70.69 97 ASN A O 1
ATOM 786 N N . PRO A 1 98 ? 7.277 -18.625 -3.471 1 73.62 98 PRO A N 1
ATOM 787 C CA . PRO A 1 98 ? 6.617 -18.922 -4.742 1 73.62 98 PRO A CA 1
ATOM 788 C C . PRO A 1 98 ? 7.473 -19.781 -5.672 1 73.62 98 PRO A C 1
ATOM 790 O O . PRO A 1 98 ? 8.68 -19.906 -5.465 1 73.62 98 PRO A O 1
ATOM 793 N N . TYR A 1 99 ? 6.754 -20.5 -6.508 1 79.94 99 TYR A N 1
ATOM 794 C CA . TYR A 1 99 ? 7.508 -21.234 -7.516 1 79.94 99 TYR A CA 1
ATOM 795 C C . TYR A 1 99 ? 7.875 -20.328 -8.688 1 79.94 99 TYR A C 1
ATOM 797 O O . TYR A 1 99 ? 9.008 -20.359 -9.172 1 79.94 99 TYR A O 1
ATOM 805 N N . PHE A 1 100 ? 6.922 -19.609 -9.125 1 83.12 100 PHE A N 1
ATOM 806 C CA . PHE A 1 100 ? 7.129 -18.594 -10.156 1 83.12 100 PHE A CA 1
ATOM 807 C C . PHE A 1 100 ? 6.684 -17.219 -9.672 1 83.12 100 PHE A C 1
ATOM 809 O O . PHE A 1 100 ? 5.824 -17.125 -8.789 1 83.12 100 PHE A O 1
ATOM 816 N N . ILE A 1 101 ? 7.344 -16.203 -10.32 1 81.25 101 ILE A N 1
ATOM 817 C CA . ILE A 1 101 ? 6.996 -14.82 -9.977 1 81.25 101 ILE A CA 1
ATOM 818 C C . ILE A 1 101 ? 6.762 -14.016 -11.25 1 81.25 101 ILE A C 1
ATOM 820 O O . ILE A 1 101 ? 7.438 -14.227 -12.258 1 81.25 101 ILE A O 1
ATOM 824 N N . ALA A 1 102 ? 5.777 -13.227 -11.156 1 83.12 102 ALA A N 1
ATOM 825 C CA . ALA A 1 102 ? 5.582 -12.188 -12.164 1 83.12 102 ALA A CA 1
ATOM 826 C C . ALA A 1 102 ? 5.902 -10.805 -11.602 1 83.12 102 ALA A C 1
ATOM 828 O O . ALA A 1 102 ? 5.555 -10.5 -10.461 1 83.12 102 ALA A O 1
ATOM 829 N N . ILE A 1 103 ? 6.672 -10.055 -12.367 1 77.94 103 ILE A N 1
ATOM 830 C CA . ILE A 1 103 ? 6.926 -8.664 -12 1 77.94 103 ILE A CA 1
ATOM 831 C C . ILE A 1 103 ? 5.836 -7.77 -12.586 1 77.94 103 ILE A C 1
ATOM 833 O O . ILE A 1 103 ? 5.547 -7.832 -13.781 1 77.94 103 ILE A O 1
ATOM 837 N N . VAL A 1 104 ? 5.211 -7.016 -11.688 1 80.94 104 VAL A N 1
ATOM 838 C CA . VAL A 1 104 ? 4.062 -6.234 -12.133 1 80.94 104 VAL A CA 1
ATOM 839 C C . VAL A 1 104 ? 4.242 -4.773 -11.734 1 80.94 104 VAL A C 1
ATOM 841 O O . VAL A 1 104 ? 4.801 -4.48 -10.672 1 80.94 104 VAL A O 1
ATOM 844 N N . GLY A 1 105 ? 3.906 -3.871 -12.695 1 75.25 105 GLY A N 1
ATOM 845 C CA . GLY A 1 105 ? 3.719 -2.469 -12.367 1 75.25 105 GLY A CA 1
ATOM 846 C C . GLY A 1 105 ? 2.281 -2.121 -12.031 1 75.25 105 GLY A C 1
ATOM 847 O O . GLY A 1 105 ? 1.352 -2.637 -12.648 1 75.25 105 GLY A O 1
ATOM 848 N N . LEU A 1 106 ? 2.082 -1.334 -11.031 1 76.69 106 LEU A N 1
ATOM 849 C CA . LEU A 1 106 ? 0.754 -0.883 -10.633 1 76.69 106 LEU A CA 1
ATOM 850 C C . LEU A 1 106 ? 0.642 0.634 -10.734 1 76.69 106 LEU A C 1
ATOM 852 O O . LEU A 1 106 ? 1.559 1.356 -10.336 1 76.69 106 LEU A O 1
ATOM 856 N N . GLY A 1 107 ? -0.52 1.051 -11.25 1 75.25 107 GLY A N 1
ATOM 857 C CA . GLY A 1 107 ? -0.783 2.48 -11.203 1 75.25 107 GLY A CA 1
ATOM 858 C C . GLY A 1 107 ? -0.831 3.125 -12.578 1 75.25 107 GLY A C 1
ATOM 859 O O . GLY A 1 107 ? -0.938 2.432 -13.586 1 75.25 107 GLY A O 1
ATOM 860 N N . THR A 1 108 ? -0.924 4.426 -12.57 1 68.75 108 THR A N 1
ATOM 861 C CA . THR A 1 108 ? -1.184 5.242 -13.75 1 68.75 108 THR A CA 1
ATOM 862 C C . THR A 1 108 ? 0.006 5.207 -14.703 1 68.75 108 THR A C 1
ATOM 864 O O . THR A 1 108 ? -0.167 5.285 -15.922 1 68.75 108 THR A O 1
ATOM 867 N N . PHE A 1 109 ? 1.177 5.059 -14.109 1 59.47 109 PHE A N 1
ATOM 868 C CA . PHE A 1 109 ? 2.338 5.184 -14.984 1 59.47 109 PHE A CA 1
ATOM 869 C C . PHE A 1 109 ? 2.85 3.809 -15.398 1 59.47 109 PHE A C 1
ATOM 871 O O . PHE A 1 109 ? 2.764 2.85 -14.633 1 59.47 109 PHE A O 1
ATOM 878 N N . GLU A 1 110 ? 2.977 3.596 -16.672 1 53.94 110 GLU A N 1
ATOM 879 C CA . GLU A 1 110 ? 3.414 2.332 -17.266 1 53.94 110 GLU A CA 1
ATOM 880 C C . GLU A 1 110 ? 4.625 1.77 -16.516 1 53.94 110 GLU A C 1
ATOM 882 O O . GLU A 1 110 ? 4.695 0.566 -16.25 1 53.94 110 GLU A O 1
ATOM 887 N N . LYS A 1 111 ? 5.652 2.697 -16.359 1 50.62 111 LYS A N 1
ATOM 888 C CA . LYS A 1 111 ? 6.809 2.238 -15.594 1 50.62 111 LYS A CA 1
ATOM 889 C C . LYS A 1 111 ? 6.742 2.719 -14.148 1 50.62 111 LYS A C 1
ATOM 891 O O . LYS A 1 111 ? 6.387 3.869 -13.883 1 50.62 111 LYS A O 1
ATOM 896 N N . PRO A 1 112 ? 6.648 1.551 -13.328 1 48.03 112 PRO A N 1
ATOM 897 C CA . PRO A 1 112 ? 6.641 2.041 -11.945 1 48.03 112 PRO A CA 1
ATOM 898 C C . PRO A 1 112 ? 7.527 3.27 -11.75 1 48.03 112 PRO A C 1
ATOM 900 O O . PRO A 1 112 ? 8.672 3.287 -12.211 1 48.03 112 PRO A O 1
ATOM 903 N N . GLN A 1 113 ? 6.848 4.387 -11.617 1 49.56 113 GLN A N 1
ATOM 904 C CA . GLN A 1 113 ? 7.629 5.605 -11.43 1 49.56 113 GLN A CA 1
ATOM 905 C C . GLN A 1 113 ? 8.227 5.664 -10.031 1 49.56 113 GLN A C 1
ATOM 907 O O . GLN A 1 113 ? 8.367 6.746 -9.453 1 49.56 113 GLN A O 1
ATOM 912 N N . ILE A 1 114 ? 8.133 4.543 -9.406 1 44.75 114 ILE A N 1
ATOM 913 C CA . ILE A 1 114 ? 8.93 4.605 -8.188 1 44.75 114 ILE A CA 1
ATOM 914 C C . ILE A 1 114 ? 10.406 4.449 -8.523 1 44.75 114 ILE A C 1
ATOM 916 O O . ILE A 1 114 ? 10.82 3.434 -9.094 1 44.75 114 ILE A O 1
ATOM 920 N N . ASP A 1 115 ? 10.984 5.508 -8.781 1 43.66 115 ASP A N 1
ATOM 921 C CA . ASP A 1 115 ? 12.438 5.461 -8.969 1 43.66 115 ASP A CA 1
ATOM 922 C C . ASP A 1 115 ? 13.141 4.961 -7.711 1 43.66 115 ASP A C 1
ATOM 924 O O . ASP A 1 115 ? 13.266 5.699 -6.73 1 43.66 115 ASP A O 1
ATOM 928 N N . TYR A 1 116 ? 13.32 3.639 -7.746 1 41.19 116 TYR A N 1
ATOM 929 C CA . TYR A 1 116 ? 14.023 3.01 -6.637 1 41.19 116 TYR A CA 1
ATOM 930 C C . TYR A 1 116 ? 15.352 3.713 -6.367 1 41.19 116 TYR A C 1
ATOM 932 O O . TYR A 1 116 ? 15.953 3.533 -5.305 1 41.19 116 TYR A O 1
ATOM 940 N N . LYS A 1 117 ? 15.773 4.359 -7.316 1 42.38 117 LYS A N 1
ATOM 941 C CA . LYS A 1 117 ? 17.047 5.059 -7.207 1 42.38 117 LYS A CA 1
ATOM 942 C C . LYS A 1 117 ? 16.875 6.398 -6.496 1 42.38 117 LYS A C 1
ATOM 944 O O . LYS A 1 117 ? 17.859 6.973 -6.004 1 42.38 117 LYS A O 1
ATOM 949 N N . ASN A 1 118 ? 15.562 6.793 -6.484 1 43.41 118 ASN A N 1
ATOM 950 C CA . ASN A 1 118 ? 15.367 8.086 -5.824 1 43.41 118 ASN A CA 1
ATOM 951 C C . ASN A 1 118 ? 14.672 7.922 -4.477 1 43.41 118 ASN A C 1
ATOM 953 O O . ASN A 1 118 ? 13.469 7.648 -4.422 1 43.41 118 ASN A O 1
ATOM 957 N N . THR A 1 119 ? 15.438 7.547 -3.543 1 44.44 119 THR A N 1
ATOM 958 C CA . THR A 1 119 ? 15 7.414 -2.158 1 44.44 119 THR A CA 1
ATOM 959 C C . THR A 1 119 ? 14.93 8.781 -1.48 1 44.44 119 THR A C 1
ATOM 961 O O . THR A 1 119 ? 15.602 9.719 -1.895 1 44.44 119 THR A O 1
ATOM 964 N N . TYR A 1 120 ? 13.734 8.953 -0.908 1 47.28 120 TYR A N 1
ATOM 965 C CA . TYR A 1 120 ? 13.805 10.086 0.013 1 47.28 120 TYR A CA 1
ATOM 966 C C . TYR A 1 120 ? 14.297 9.641 1.386 1 47.28 120 TYR A C 1
ATOM 968 O O . TYR A 1 120 ? 14.172 8.469 1.746 1 47.28 120 TYR A O 1
ATOM 976 N N . LEU A 1 121 ? 15.32 10.141 1.879 1 45.06 121 LEU A N 1
ATOM 977 C CA . LEU A 1 121 ? 15.789 10 3.252 1 45.06 121 LEU A CA 1
ATOM 978 C C . LEU A 1 121 ? 15.336 11.18 4.109 1 45.06 121 LEU A C 1
ATOM 980 O O . LEU A 1 121 ? 15.586 12.336 3.764 1 45.06 121 LEU A O 1
ATOM 984 N N . MET A 1 122 ? 14.219 10.727 4.801 1 45.62 122 MET A N 1
ATOM 985 C CA . MET A 1 122 ? 13.914 11.703 5.848 1 45.62 122 MET A CA 1
ATOM 986 C C . MET A 1 122 ? 14.562 11.312 7.168 1 45.62 122 MET A C 1
ATOM 988 O O . MET A 1 122 ? 14.43 10.172 7.617 1 45.62 122 MET A O 1
ATOM 992 N N . LEU A 1 123 ? 15.719 11.789 7.5 1 41.47 123 LEU A N 1
ATOM 993 C CA . LEU A 1 123 ? 16.484 11.5 8.711 1 41.47 123 LEU A CA 1
ATOM 994 C C . LEU A 1 123 ? 15.914 12.258 9.906 1 41.47 123 LEU A C 1
ATOM 996 O O . LEU A 1 123 ? 15.469 13.398 9.766 1 41.47 123 LEU A O 1
ATOM 1000 N N . ASP A 1 124 ? 15.43 11.492 10.953 1 38.03 124 ASP A N 1
ATOM 1001 C CA . ASP A 1 124 ? 15.055 12.078 12.234 1 38.03 124 ASP A CA 1
ATOM 1002 C C . ASP A 1 124 ? 16.297 12.344 13.094 1 38.03 124 ASP A C 1
ATOM 1004 O O . ASP A 1 124 ? 17.391 11.867 12.789 1 38.03 124 ASP A O 1
ATOM 1008 N N . THR A 1 125 ? 16.141 13.195 14.148 1 32.91 125 THR A N 1
ATOM 1009 C CA . THR A 1 125 ? 16.984 13.453 15.297 1 32.91 125 THR A CA 1
ATOM 1010 C C . THR A 1 125 ? 17.359 12.156 16 1 32.91 125 THR A C 1
ATOM 1012 O O . THR A 1 125 ? 16.5 11.461 16.547 1 32.91 125 THR A O 1
ATOM 1015 N N . GLY A 1 126 ? 18.344 11.383 15.648 1 38.03 126 GLY A N 1
ATOM 1016 C CA . GLY A 1 126 ? 19.062 10.195 16.078 1 38.03 126 GLY A CA 1
ATOM 1017 C C . GLY A 1 126 ? 19.234 9.164 14.969 1 38.03 126 GLY A C 1
ATOM 1018 O O . GLY A 1 126 ? 19.609 9.508 13.844 1 38.03 126 GLY A O 1
ATOM 1019 N N . THR A 1 127 ? 18.922 8.008 15.422 1 40.03 127 THR A N 1
ATOM 1020 C CA . THR A 1 127 ? 19.156 6.777 14.672 1 40.03 127 THR A CA 1
ATOM 1021 C C . THR A 1 127 ? 18 6.492 13.711 1 40.03 127 THR A C 1
ATOM 1023 O O . THR A 1 127 ? 18.016 5.477 13.016 1 40.03 127 THR A O 1
ATOM 1026 N N . SER A 1 128 ? 17.031 7.539 13.867 1 42.41 128 SER A N 1
ATOM 1027 C CA . SER A 1 128 ? 15.875 6.961 13.18 1 42.41 128 SER A CA 1
ATOM 1028 C C . SER A 1 128 ? 15.711 7.547 11.781 1 42.41 128 SER A C 1
ATOM 1030 O O . SER A 1 128 ? 15.945 8.734 11.57 1 42.41 128 SER A O 1
ATOM 1032 N N . VAL A 1 129 ? 15.945 6.949 10.844 1 49.97 129 VAL A N 1
ATOM 1033 C CA . VAL A 1 129 ? 15.898 7.219 9.406 1 49.97 129 VAL A CA 1
ATOM 1034 C C . VAL A 1 129 ? 14.555 6.754 8.844 1 49.97 129 VAL A C 1
ATOM 1036 O O . VAL A 1 129 ? 14.055 5.691 9.219 1 49.97 129 VAL A O 1
ATOM 1039 N N . SER A 1 130 ? 13.695 7.984 8.453 1 54.38 130 SER A N 1
ATOM 1040 C CA . SER A 1 130 ? 12.664 7.449 7.574 1 54.38 130 SER A CA 1
ATOM 1041 C C . SER A 1 130 ? 13.156 7.352 6.133 1 54.38 130 SER A C 1
ATOM 1043 O O . SER A 1 130 ? 13.727 8.305 5.602 1 54.38 130 SER A O 1
ATOM 1045 N N . GLU A 1 131 ? 13.352 6.387 5.723 1 59.97 131 GLU A N 1
ATOM 1046 C CA . GLU A 1 131 ? 13.781 6.102 4.355 1 59.97 131 GLU A CA 1
ATOM 1047 C C . GLU A 1 131 ? 12.648 5.496 3.537 1 59.97 131 GLU A C 1
ATOM 1049 O O . GLU A 1 131 ? 11.844 4.727 4.059 1 59.97 131 GLU A O 1
ATOM 1054 N N . GLY A 1 132 ? 12.469 6.336 2.432 1 63 132 GLY A N 1
ATOM 1055 C CA . GLY A 1 132 ? 11.461 5.766 1.556 1 63 132 GLY A CA 1
ATOM 1056 C C . GLY A 1 132 ? 11.727 6.027 0.085 1 63 132 GLY A C 1
ATOM 1057 O O . GLY A 1 132 ? 12.773 6.578 -0.273 1 63 132 GLY A O 1
ATOM 1058 N N . TYR A 1 133 ? 10.875 5.539 -0.773 1 62.31 133 TYR A N 1
ATOM 1059 C CA . TYR A 1 133 ? 10.938 5.715 -2.219 1 62.31 133 TYR A CA 1
ATOM 1060 C C . TYR A 1 133 ? 10.031 6.852 -2.672 1 62.31 133 TYR A C 1
ATOM 1062 O O . TYR A 1 133 ? 9.047 7.176 -1.998 1 62.31 133 TYR A O 1
ATOM 1070 N N . LEU A 1 134 ? 10.641 7.523 -3.73 1 68.69 134 LEU A N 1
ATOM 1071 C CA . LEU A 1 134 ? 9.75 8.461 -4.398 1 68.69 134 LEU A CA 1
ATOM 1072 C C . LEU A 1 134 ? 8.992 7.777 -5.535 1 68.69 134 LEU A C 1
ATOM 1074 O O . LEU A 1 134 ? 9.562 6.961 -6.262 1 68.69 134 LEU A O 1
ATOM 1078 N N . GLY A 1 135 ? 7.773 7.973 -5.453 1 71.12 135 GLY A N 1
ATOM 1079 C CA . GLY A 1 135 ? 6.922 7.457 -6.516 1 71.12 135 GLY A CA 1
ATOM 1080 C C . GLY A 1 135 ? 6.016 8.516 -7.117 1 71.12 135 GLY A C 1
ATOM 1081 O O . GLY A 1 135 ? 5.805 9.57 -6.523 1 71.12 135 GLY A O 1
ATOM 1082 N N . GLY A 1 136 ? 5.781 8.305 -8.344 1 73.56 136 GLY A N 1
ATOM 1083 C CA . GLY A 1 136 ? 4.801 9.156 -9.008 1 73.56 136 GLY A CA 1
ATOM 1084 C C . GLY A 1 136 ? 3.457 8.477 -9.195 1 73.56 136 GLY A C 1
ATOM 1085 O O . GLY A 1 136 ? 3.395 7.281 -9.484 1 73.56 136 GLY A O 1
ATOM 1086 N N . GLU A 1 137 ? 2.438 9.203 -8.93 1 78.88 137 GLU A N 1
ATOM 1087 C CA . GLU A 1 137 ? 1.096 8.672 -9.141 1 78.88 137 GLU A CA 1
ATOM 1088 C C . GLU A 1 137 ? 0.093 9.797 -9.398 1 78.88 137 GLU A C 1
ATOM 1090 O O . GLU A 1 137 ? 0.37 10.961 -9.117 1 78.88 137 GLU A O 1
ATOM 1095 N N . ARG A 1 138 ? -0.979 9.32 -9.977 1 82 138 ARG A N 1
ATOM 1096 C CA . ARG A 1 138 ? -2.084 10.258 -10.133 1 82 138 ARG A CA 1
ATOM 1097 C C . ARG A 1 138 ? -2.895 10.367 -8.844 1 82 138 ARG A C 1
ATOM 1099 O O . ARG A 1 138 ? -3.328 9.359 -8.289 1 82 138 ARG A O 1
ATOM 1106 N N . PHE A 1 139 ? -3.021 11.633 -8.359 1 83.12 139 PHE A N 1
ATOM 1107 C CA . PHE A 1 139 ? -3.83 11.953 -7.188 1 83.12 139 PHE A CA 1
ATOM 1108 C C . PHE A 1 139 ? -5.109 12.672 -7.594 1 83.12 139 PHE A C 1
ATOM 1110 O O . PHE A 1 139 ? -5.09 13.531 -8.477 1 83.12 139 PHE A O 1
ATOM 1117 N N . THR A 1 140 ? -6.172 12.242 -7 1 82.75 140 THR A N 1
ATOM 1118 C CA . THR A 1 140 ? -7.453 12.906 -7.215 1 82.75 140 THR A CA 1
ATOM 1119 C C . THR A 1 140 ? -7.992 13.477 -5.91 1 82.75 140 THR A C 1
ATOM 1121 O O . THR A 1 140 ? -8.055 12.773 -4.898 1 82.75 140 THR A O 1
ATOM 1124 N N . PHE A 1 141 ? -8.328 14.781 -5.965 1 84.62 141 PHE A N 1
ATOM 1125 C CA . PHE A 1 141 ? -8.828 15.477 -4.789 1 84.62 141 PHE A CA 1
ATOM 1126 C C . PHE A 1 141 ? -10.266 15.938 -5.008 1 84.62 141 PHE A C 1
ATOM 1128 O O . PHE A 1 141 ? -10.711 16.094 -6.148 1 84.62 141 PHE A O 1
ATOM 1135 N N . ASN A 1 142 ? -10.945 16.109 -3.859 1 81.12 142 ASN A N 1
ATOM 1136 C CA . ASN A 1 142 ? -12.234 16.781 -3.914 1 81.12 142 ASN A CA 1
ATOM 1137 C C . ASN A 1 142 ? -12.062 18.297 -4.047 1 81.12 142 ASN A C 1
ATOM 1139 O O . ASN A 1 142 ? -11.32 18.906 -3.279 1 81.12 142 ASN A O 1
ATOM 1143 N N . SER A 1 143 ? -12.742 18.844 -5.09 1 81.5 143 SER A N 1
ATOM 1144 C CA . SER A 1 143 ? -12.578 20.266 -5.359 1 81.5 143 SER A CA 1
ATOM 1145 C C . SER A 1 143 ? -13.719 21.078 -4.754 1 81.5 143 SER A C 1
ATOM 1147 O O . SER A 1 143 ? -14.641 20.516 -4.156 1 81.5 143 SER A O 1
ATOM 1149 N N . ASP A 1 144 ? -13.609 22.359 -4.84 1 75 144 ASP A N 1
ATOM 1150 C CA . ASP A 1 144 ? -14.531 23.297 -4.207 1 75 144 ASP A CA 1
ATOM 1151 C C . ASP A 1 144 ? -15.852 23.375 -4.977 1 75 144 ASP A C 1
ATOM 1153 O O . ASP A 1 144 ? -16.859 23.844 -4.449 1 75 144 ASP A O 1
ATOM 1157 N N . ASP A 1 145 ? -15.844 22.922 -6.145 1 72.88 145 ASP A N 1
ATOM 1158 C CA . ASP A 1 145 ? -17.078 22.969 -6.926 1 72.88 145 ASP A CA 1
ATOM 1159 C C . ASP A 1 145 ? -17.828 21.641 -6.844 1 72.88 145 ASP A C 1
ATOM 1161 O O . ASP A 1 145 ? -18.781 21.406 -7.578 1 72.88 145 ASP A O 1
ATOM 1165 N N . GLY A 1 146 ? -17.438 20.828 -6.012 1 74.25 146 GLY A N 1
ATOM 1166 C CA . GLY A 1 146 ? -18.078 19.547 -5.836 1 74.25 146 GLY A CA 1
ATOM 1167 C C . GLY A 1 146 ? -17.562 18.469 -6.777 1 74.25 146 GLY A C 1
ATOM 1168 O O . GLY A 1 146 ? -17.953 17.312 -6.676 1 74.25 146 GLY A O 1
ATOM 1169 N N . ALA A 1 147 ? -16.719 18.938 -7.656 1 78.81 147 ALA A N 1
ATOM 1170 C CA . ALA A 1 147 ? -16.109 18 -8.578 1 78.81 147 ALA A CA 1
ATOM 1171 C C . ALA A 1 147 ? -14.789 17.453 -8.023 1 78.81 147 ALA A C 1
ATOM 1173 O O . ALA A 1 147 ? -14.516 17.578 -6.824 1 78.81 147 ALA A O 1
ATOM 1174 N N . THR A 1 148 ? -14.18 16.578 -8.789 1 80.88 148 THR A N 1
ATOM 1175 C CA . THR A 1 148 ? -12.844 16.094 -8.453 1 80.88 148 THR A CA 1
ATOM 1176 C C . THR A 1 148 ? -11.805 16.672 -9.414 1 80.88 148 THR A C 1
ATOM 1178 O O . THR A 1 148 ? -12.133 17 -10.555 1 80.88 148 THR A O 1
ATOM 1181 N N . GLU A 1 149 ? -10.68 16.922 -8.828 1 83 149 GLU A N 1
ATOM 1182 C CA . GLU A 1 149 ? -9.531 17.344 -9.625 1 83 149 GLU A CA 1
ATOM 1183 C C . GLU A 1 149 ? -8.359 16.375 -9.461 1 83 149 GLU A C 1
ATOM 1185 O O . GLU A 1 149 ? -8.07 15.914 -8.352 1 83 149 GLU A O 1
ATOM 1190 N N . SER A 1 150 ? -7.789 16.047 -10.688 1 83.88 150 SER A N 1
ATOM 1191 C CA . SER A 1 150 ? -6.672 15.117 -10.633 1 83.88 150 SER A CA 1
ATOM 1192 C C . SER A 1 150 ? -5.367 15.789 -11.039 1 83.88 150 SER A C 1
ATOM 1194 O O . SER A 1 150 ? -5.367 16.734 -11.828 1 83.88 150 SER A O 1
ATOM 1196 N N . VAL A 1 151 ? -4.301 15.375 -10.43 1 86.12 151 VAL A N 1
ATOM 1197 C CA . VAL A 1 151 ? -2.951 15.852 -10.734 1 86.12 151 VAL A CA 1
ATOM 1198 C C . VAL A 1 151 ? -1.947 14.719 -10.508 1 86.12 151 VAL A C 1
ATOM 1200 O O . VAL A 1 151 ? -2.141 13.875 -9.625 1 86.12 151 VAL A O 1
ATOM 1203 N N . ASN A 1 152 ? -0.911 14.641 -11.344 1 82.62 152 ASN A N 1
ATOM 1204 C CA . ASN A 1 152 ? 0.184 13.703 -11.109 1 82.62 152 ASN A CA 1
ATOM 1205 C C . ASN A 1 152 ? 1.193 14.258 -10.109 1 82.62 152 ASN A C 1
ATOM 1207 O O . ASN A 1 152 ? 1.69 15.375 -10.281 1 82.62 152 ASN A O 1
ATOM 1211 N N . LEU A 1 153 ? 1.439 13.516 -9.039 1 84.94 153 LEU A N 1
ATOM 1212 C CA . LEU A 1 153 ? 2.342 13.977 -7.984 1 84.94 153 LEU A CA 1
ATOM 1213 C C . LEU A 1 153 ? 3.426 12.938 -7.707 1 84.94 153 LEU A C 1
ATOM 1215 O O . LEU A 1 153 ? 3.189 11.742 -7.848 1 84.94 153 LEU A O 1
ATOM 1219 N N . VAL A 1 154 ? 4.547 13.5 -7.355 1 79.25 154 VAL A N 1
ATOM 1220 C CA . VAL A 1 154 ? 5.582 12.68 -6.727 1 79.25 154 VAL A CA 1
ATOM 1221 C C . VAL A 1 154 ? 5.312 12.57 -5.227 1 79.25 154 VAL A C 1
ATOM 1223 O O . VAL A 1 154 ? 4.953 13.555 -4.578 1 79.25 154 VAL A O 1
ATOM 1226 N N . PHE A 1 155 ? 5.312 11.359 -4.715 1 78.5 155 PHE A N 1
ATOM 1227 C CA . PHE A 1 155 ? 5.078 11.133 -3.295 1 78.5 155 PHE A CA 1
ATOM 1228 C C . PHE A 1 155 ? 6.129 10.195 -2.715 1 78.5 155 PHE A C 1
ATOM 1230 O O . PHE A 1 155 ? 6.77 9.445 -3.451 1 78.5 155 PHE A O 1
ATOM 1237 N N . GLY A 1 156 ? 6.344 10.445 -1.359 1 70.75 156 GLY A N 1
ATOM 1238 C CA . GLY A 1 156 ? 7.281 9.578 -0.657 1 70.75 156 GLY A CA 1
ATOM 1239 C C . GLY A 1 156 ? 6.621 8.359 -0.044 1 70.75 156 GLY A C 1
ATOM 1240 O O . GLY A 1 156 ? 5.559 8.461 0.567 1 70.75 156 GLY A O 1
ATOM 1241 N N . CYS A 1 157 ? 7.164 7.145 -0.371 1 66.12 157 CYS A N 1
ATOM 1242 C CA . CYS A 1 157 ? 6.766 5.887 0.25 1 66.12 157 CYS A CA 1
ATOM 1243 C C . CYS A 1 157 ? 7.777 5.449 1.302 1 66.12 157 CYS A C 1
ATOM 1245 O O . CYS A 1 157 ? 8.805 4.859 0.97 1 66.12 157 CYS A O 1
ATOM 1247 N N . GLY A 1 158 ? 7.273 5.777 2.586 1 59.94 158 GLY A N 1
ATOM 1248 C CA . GLY A 1 158 ? 8.203 5.48 3.664 1 59.94 158 GLY A CA 1
ATOM 1249 C C . GLY A 1 158 ? 8.211 4.016 4.059 1 59.94 158 GLY A C 1
ATOM 1250 O O . GLY A 1 158 ? 7.156 3.379 4.125 1 59.94 158 GLY A O 1
ATOM 1251 N N . PHE A 1 159 ? 9.328 3.223 4.02 1 54 159 PHE A N 1
ATOM 1252 C CA . PHE A 1 159 ? 9.375 1.83 4.445 1 54 159 PHE A CA 1
ATOM 1253 C C . PHE A 1 159 ? 10.07 1.702 5.797 1 54 159 PHE A C 1
ATOM 1255 O O . PHE A 1 159 ? 9.922 0.69 6.484 1 54 159 PHE A O 1
ATOM 1262 N N . ASP A 1 160 ? 10.906 2.441 6.184 1 52.19 160 ASP A N 1
ATOM 1263 C CA . ASP A 1 160 ? 11.57 2.385 7.48 1 52.19 160 ASP A CA 1
ATOM 1264 C C . ASP A 1 160 ? 11.297 3.646 8.297 1 52.19 160 ASP A C 1
ATOM 1266 O O . ASP A 1 160 ? 11.766 4.73 7.945 1 52.19 160 ASP A O 1
ATOM 1270 N N . GLN A 1 161 ? 10.172 3.361 9.047 1 49.81 161 GLN A N 1
ATOM 1271 C CA . GLN A 1 161 ? 9.891 4.488 9.93 1 49.81 161 GLN A CA 1
ATOM 1272 C C . GLN A 1 161 ? 10.32 4.188 11.359 1 49.81 161 GLN A C 1
ATOM 1274 O O . GLN A 1 161 ? 9.789 4.77 12.312 1 49.81 161 GLN A O 1
ATOM 1279 N N . LYS A 1 162 ? 11.039 2.91 11.477 1 47.62 162 LYS A N 1
ATOM 1280 C CA . LYS A 1 162 ? 11.406 2.445 12.812 1 47.62 162 LYS A CA 1
ATOM 1281 C C . LYS A 1 162 ? 11.938 3.59 13.664 1 47.62 162 LYS A C 1
ATOM 1283 O O . LYS A 1 162 ? 11.695 3.635 14.875 1 47.62 162 LYS A O 1
ATOM 1288 N N . ARG A 1 163 ? 12.938 4.293 13.125 1 44.12 163 ARG A N 1
ATOM 1289 C CA . ARG A 1 163 ? 13.633 5.121 14.109 1 44.12 163 ARG A CA 1
ATOM 1290 C C . ARG A 1 163 ? 13.016 6.512 14.188 1 44.12 163 ARG A C 1
ATOM 1292 O O . ARG A 1 163 ? 13.672 7.465 14.609 1 44.12 163 ARG A O 1
ATOM 1299 N N . PHE A 1 164 ? 12.023 6.559 13.43 1 43.34 164 PHE A N 1
ATOM 1300 C CA . PHE A 1 164 ? 11.398 7.859 13.656 1 43.34 164 PHE A CA 1
ATOM 1301 C C . PHE A 1 164 ? 10.875 7.965 15.086 1 43.34 164 PHE A C 1
ATOM 1303 O O . PHE A 1 164 ? 10.203 7.055 15.57 1 43.34 164 PHE A O 1
ATOM 1310 N N . PRO A 1 165 ? 11.672 8.656 15.758 1 39.53 165 PRO A N 1
ATOM 1311 C CA . PRO A 1 165 ? 11.273 8.781 17.156 1 39.53 165 PRO A CA 1
ATOM 1312 C C . PRO A 1 165 ? 9.758 8.898 17.344 1 39.53 165 PRO A C 1
ATOM 1314 O O . PRO A 1 165 ? 9.281 9.133 18.453 1 39.53 165 PRO A O 1
ATOM 1317 N N . PHE A 1 166 ? 9.32 9.344 16.234 1 38.44 166 PHE A N 1
ATOM 1318 C CA . PHE A 1 166 ? 7.949 9.5 16.719 1 38.44 166 PHE A CA 1
ATOM 1319 C C . PHE A 1 166 ? 7.422 8.188 17.281 1 38.44 166 PHE A C 1
ATOM 1321 O O . PHE A 1 166 ? 7.762 7.109 16.797 1 38.44 166 PHE A O 1
ATOM 1328 N N . GLY A 1 167 ? 7.074 8.141 18.609 1 36.06 167 GLY A N 1
ATOM 1329 C CA . GLY A 1 167 ? 6.641 7.164 19.594 1 36.06 167 GLY A CA 1
ATOM 1330 C C . GLY A 1 167 ? 6.637 5.746 19.047 1 36.06 167 GLY A C 1
ATOM 1331 O O . GLY A 1 167 ? 6.766 5.531 17.844 1 36.06 167 GLY A O 1
ATOM 1332 N N . GLN A 1 168 ? 6.473 4.848 19.906 1 36.16 168 GLN A N 1
ATOM 1333 C CA . GLN A 1 168 ? 6.09 3.451 20.094 1 36.16 168 GLN A CA 1
ATOM 1334 C C . GLN A 1 168 ? 5.27 2.938 18.922 1 36.16 168 GLN A C 1
ATOM 1336 O O . GLN A 1 168 ? 4.105 2.572 19.078 1 36.16 168 GLN A O 1
ATOM 1341 N N . GLY A 1 169 ? 5.762 3.102 17.609 1 45.56 169 GLY A N 1
ATOM 1342 C CA . GLY A 1 169 ? 4.93 2.312 16.719 1 45.56 169 GLY A CA 1
ATOM 1343 C C . GLY A 1 169 ? 4.09 3.16 15.773 1 45.56 169 GLY A C 1
ATOM 1344 O O . GLY A 1 169 ? 3.156 2.66 15.148 1 45.56 169 GLY A O 1
ATOM 1345 N N . ASN A 1 170 ? 4.297 4.723 15.836 1 48.56 170 ASN A N 1
ATOM 1346 C CA . ASN A 1 170 ? 3.352 5.445 14.992 1 48.56 170 ASN A CA 1
ATOM 1347 C C . ASN A 1 170 ? 4.035 6.031 13.758 1 48.56 170 ASN A C 1
ATOM 1349 O O . ASN A 1 170 ? 4.703 7.062 13.844 1 48.56 170 ASN A O 1
ATOM 1353 N N . PRO A 1 171 ? 4.105 5.398 12.664 1 55.09 171 PRO A N 1
ATOM 1354 C CA . PRO A 1 171 ? 4.688 5.906 11.422 1 55.09 171 PRO A CA 1
ATOM 1355 C C . PRO A 1 171 ? 4.062 7.227 10.977 1 55.09 171 PRO A C 1
ATOM 1357 O O . PRO A 1 171 ? 2.889 7.484 11.25 1 55.09 171 PRO A O 1
ATOM 1360 N N . VAL A 1 172 ? 5.094 8.344 10.555 1 59.72 172 VAL A N 1
ATOM 1361 C CA . VAL A 1 172 ? 4.605 9.578 9.938 1 59.72 172 VAL A CA 1
ATOM 1362 C C . VAL A 1 172 ? 4.168 9.289 8.5 1 59.72 172 VAL A C 1
ATOM 1364 O O . VAL A 1 172 ? 5.004 9.094 7.617 1 59.72 172 VAL A O 1
ATOM 1367 N N . THR A 1 173 ? 2.91 9.094 8.297 1 63.66 173 THR A N 1
ATOM 1368 C CA . THR A 1 173 ? 2.355 8.805 6.977 1 63.66 173 THR A CA 1
ATOM 1369 C C . THR A 1 173 ? 1.216 9.766 6.652 1 63.66 173 THR A C 1
ATOM 1371 O O . THR A 1 173 ? 0.667 10.414 7.547 1 63.66 173 THR A O 1
ATOM 1374 N N . GLY A 1 174 ? 1.171 10.062 5.422 1 73.12 174 GLY A N 1
ATOM 1375 C CA . GLY A 1 174 ? -0.011 10.773 4.961 1 73.12 174 GLY A CA 1
ATOM 1376 C C . GLY A 1 174 ? 0.097 12.281 5.121 1 73.12 174 GLY A C 1
ATOM 1377 O O . GLY A 1 174 ? -0.895 12.945 5.414 1 73.12 174 GLY A O 1
ATOM 1378 N N . ILE A 1 175 ? 1.284 12.828 5.027 1 77.75 175 ILE A N 1
ATOM 1379 C CA . ILE A 1 175 ? 1.465 14.273 5.172 1 77.75 175 ILE A CA 1
ATOM 1380 C C . ILE A 1 175 ? 1.37 14.938 3.801 1 77.75 175 ILE A C 1
ATOM 1382 O O . ILE A 1 175 ? 2.018 14.508 2.846 1 77.75 175 ILE A O 1
ATOM 1386 N N . LEU A 1 176 ? 0.542 15.883 3.787 1 84.81 176 LEU A N 1
ATOM 1387 C CA . LEU A 1 176 ? 0.493 16.766 2.619 1 84.81 176 LEU A CA 1
ATOM 1388 C C . LEU A 1 176 ? 1.366 17.984 2.828 1 84.81 176 LEU A C 1
ATOM 1390 O O . LEU A 1 176 ? 1.015 18.891 3.604 1 84.81 176 LEU A O 1
ATOM 1394 N N . GLY A 1 177 ? 2.492 18.031 2.139 1 85.94 177 GLY A N 1
ATOM 1395 C CA . GLY A 1 177 ? 3.412 19.156 2.285 1 85.94 177 GLY A CA 1
ATOM 1396 C C . GLY A 1 177 ? 2.955 20.391 1.556 1 85.94 177 GLY A C 1
ATOM 1397 O O . GLY A 1 177 ? 2.791 20.391 0.334 1 85.94 177 GLY A O 1
ATOM 1398 N N . LEU A 1 178 ? 2.781 21.438 2.342 1 91.06 178 LEU A N 1
ATOM 1399 C CA . LEU A 1 178 ? 2.332 22.703 1.761 1 91.06 178 LEU A CA 1
ATOM 1400 C C . LEU A 1 178 ? 3.406 23.781 1.9 1 91.06 178 LEU A C 1
ATOM 1402 O O . LEU A 1 178 ? 3.135 24.969 1.688 1 91.06 178 LEU A O 1
ATOM 1406 N N . GLY A 1 179 ? 4.586 23.375 2.248 1 88.06 179 GLY A N 1
ATOM 1407 C CA . GLY A 1 179 ? 5.645 24.328 2.523 1 88.06 179 GLY A CA 1
ATOM 1408 C C . GLY A 1 179 ? 6.344 24.812 1.27 1 88.06 179 GLY A C 1
ATOM 1409 O O . GLY A 1 179 ? 5.785 24.75 0.174 1 88.06 179 GLY A O 1
ATOM 1410 N N . TYR A 1 180 ? 7.5 25.359 1.523 1 83.06 180 TYR A N 1
ATOM 1411 C CA . TYR A 1 180 ? 8.281 26.031 0.495 1 83.06 180 TYR A CA 1
ATOM 1412 C C . TYR A 1 180 ? 9.133 25.031 -0.283 1 83.06 180 TYR A C 1
ATOM 1414 O O . TYR A 1 180 ? 9.734 25.391 -1.303 1 83.06 180 TYR A O 1
ATOM 1422 N N . GLY A 1 181 ? 9.141 23.828 0.036 1 76.69 181 GLY A N 1
ATOM 1423 C CA . GLY A 1 181 ? 10.039 22.859 -0.554 1 76.69 181 GLY A CA 1
ATOM 1424 C C . GLY A 1 181 ? 9.656 22.469 -1.968 1 76.69 181 GLY A C 1
ATOM 1425 O O . GLY A 1 181 ? 8.508 22.656 -2.377 1 76.69 181 GLY A O 1
ATOM 1426 N N . PRO A 1 182 ? 10.609 21.938 -2.666 1 75.06 182 PRO A N 1
ATOM 1427 C CA . PRO A 1 182 ? 10.375 21.609 -4.078 1 75.06 182 PRO A CA 1
ATOM 1428 C C . PRO A 1 182 ? 9.32 20.531 -4.27 1 75.06 182 PRO A C 1
ATOM 1430 O O . PRO A 1 182 ? 8.664 20.484 -5.312 1 75.06 182 PRO A O 1
ATOM 1433 N N . HIS A 1 183 ? 9.086 19.688 -3.285 1 78.44 183 HIS A N 1
ATOM 1434 C CA . HIS A 1 183 ? 8.133 18.609 -3.438 1 78.44 183 HIS A CA 1
ATOM 1435 C C . HIS A 1 183 ? 6.812 18.922 -2.736 1 78.44 183 HIS A C 1
ATOM 1437 O O . HIS A 1 183 ? 5.973 18.047 -2.551 1 78.44 183 HIS A O 1
ATOM 1443 N N . SER A 1 184 ? 6.73 20.219 -2.373 1 87.56 184 SER A N 1
ATOM 1444 C CA . SER A 1 184 ? 5.445 20.641 -1.82 1 87.56 184 SER A CA 1
ATOM 1445 C C . SER A 1 184 ? 4.344 20.578 -2.873 1 87.56 184 SER A C 1
ATOM 1447 O O . SER A 1 184 ? 4.621 20.641 -4.074 1 87.56 184 SER A O 1
ATOM 1449 N N . LEU A 1 185 ? 3.123 20.406 -2.434 1 92.5 185 LEU A N 1
ATOM 1450 C CA . LEU A 1 185 ? 1.999 20.391 -3.363 1 92.5 185 LEU A CA 1
ATOM 1451 C C . LEU A 1 185 ? 1.972 21.656 -4.215 1 92.5 185 LEU A C 1
ATOM 1453 O O . LEU A 1 185 ? 1.779 21.578 -5.434 1 92.5 185 LEU A O 1
ATOM 1457 N N . LEU A 1 186 ? 2.188 22.812 -3.596 1 93.62 186 LEU A N 1
ATOM 1458 C CA . LEU A 1 186 ? 2.164 24.078 -4.316 1 93.62 186 LEU A CA 1
ATOM 1459 C C . LEU A 1 186 ? 3.158 24.078 -5.473 1 93.62 186 LEU A C 1
ATOM 1461 O O . LEU A 1 186 ? 2.807 24.406 -6.602 1 93.62 186 LEU A O 1
ATOM 1465 N N . ASN A 1 187 ? 4.344 23.641 -5.188 1 88.62 187 ASN A N 1
ATOM 1466 C CA . ASN A 1 187 ? 5.379 23.672 -6.219 1 88.62 187 ASN A CA 1
ATOM 1467 C C . ASN A 1 187 ? 5.148 22.594 -7.273 1 88.62 187 ASN A C 1
ATOM 1469 O O . ASN A 1 187 ? 5.465 22.797 -8.445 1 88.62 187 ASN A O 1
ATOM 1473 N N . GLN A 1 188 ? 4.531 21.531 -6.902 1 89.62 188 GLN A N 1
ATOM 1474 C CA . GLN A 1 188 ? 4.305 20.438 -7.855 1 89.62 188 GLN A CA 1
ATOM 1475 C C . GLN A 1 188 ? 3.133 20.766 -8.781 1 89.62 188 GLN A C 1
ATOM 1477 O O . GLN A 1 188 ? 2.992 20.156 -9.844 1 89.62 188 GLN A O 1
ATOM 1482 N N . LEU A 1 189 ? 2.293 21.703 -8.445 1 93.62 189 LEU A N 1
ATOM 1483 C CA . LEU A 1 189 ? 1.129 22.031 -9.258 1 93.62 189 LEU A CA 1
ATOM 1484 C C . LEU A 1 189 ? 1.541 22.844 -10.484 1 93.62 189 LEU A C 1
ATOM 1486 O O . LEU A 1 189 ? 0.751 23 -11.414 1 93.62 189 LEU A O 1
ATOM 1490 N N . GLY A 1 190 ? 2.717 23.359 -10.531 1 90.5 190 GLY A N 1
ATOM 1491 C CA . GLY A 1 190 ? 3.207 24.094 -11.688 1 90.5 190 GLY A CA 1
ATOM 1492 C C . GLY A 1 190 ? 2.301 25.25 -12.094 1 90.5 190 GLY A C 1
ATOM 1493 O O . GLY A 1 190 ? 1.984 26.109 -11.273 1 90.5 190 GLY A O 1
ATOM 1494 N N . ALA A 1 191 ? 1.804 25.141 -13.344 1 91.56 191 ALA A N 1
ATOM 1495 C CA . ALA A 1 191 ? 0.985 26.203 -13.906 1 91.56 191 ALA A CA 1
ATOM 1496 C C . ALA A 1 191 ? -0.356 26.312 -13.18 1 91.56 191 ALA A C 1
ATOM 1498 O O . ALA A 1 191 ? -0.923 27.406 -13.062 1 91.56 191 ALA A O 1
ATOM 1499 N N . ARG A 1 192 ? -0.804 25.219 -12.609 1 92.38 192 ARG A N 1
ATOM 1500 C CA . ARG A 1 192 ? -2.08 25.219 -11.906 1 92.38 192 ARG A CA 1
ATOM 1501 C C . ARG A 1 192 ? -1.946 25.875 -10.539 1 92.38 192 ARG A C 1
ATOM 1503 O O . ARG A 1 192 ? -2.93 26.375 -9.984 1 92.38 192 ARG A O 1
ATOM 1510 N N . GLY A 1 193 ? -0.738 25.875 -9.984 1 94.5 193 GLY A N 1
ATOM 1511 C CA . GLY A 1 193 ? -0.483 26.5 -8.695 1 94.5 193 GLY A CA 1
ATOM 1512 C C . GLY A 1 193 ? 0.024 27.922 -8.805 1 94.5 193 GLY A C 1
ATOM 1513 O O . GLY A 1 193 ? -0.224 28.75 -7.922 1 94.5 193 GLY A O 1
ATOM 1514 N N . GLN A 1 194 ? 0.763 28.203 -9.844 1 94.81 194 GLN A N 1
ATOM 1515 C CA . GLN A 1 194 ? 1.336 29.516 -10.141 1 94.81 194 GLN A CA 1
ATOM 1516 C C . GLN A 1 194 ? 2.039 30.109 -8.922 1 94.81 194 GLN A C 1
ATOM 1518 O O . GLN A 1 194 ? 2.02 31.312 -8.703 1 94.81 194 GLN A O 1
ATOM 1523 N N . GLY A 1 195 ? 2.447 29.25 -7.98 1 94.81 195 GLY A N 1
ATOM 1524 C CA . GLY A 1 195 ? 3.146 29.688 -6.781 1 94.81 195 GLY A CA 1
ATOM 1525 C C . GLY A 1 195 ? 2.25 30.406 -5.797 1 94.81 195 GLY A C 1
ATOM 1526 O O . GLY A 1 195 ? 2.734 31.141 -4.934 1 94.81 195 GLY A O 1
ATOM 1527 N N . ARG A 1 196 ? 0.962 30.25 -5.957 1 97.25 196 ARG A N 1
ATOM 1528 C CA . ARG A 1 196 ? 0.003 30.922 -5.094 1 97.25 196 ARG A CA 1
ATOM 1529 C C . ARG A 1 196 ? -0.906 29.922 -4.387 1 97.25 196 ARG A C 1
ATOM 1531 O O . ARG A 1 196 ? -1.435 29 -5.02 1 97.25 196 ARG A O 1
ATOM 1538 N N . MET A 1 197 ? -1.047 30.094 -3.141 1 97.25 197 MET A N 1
ATOM 1539 C CA . MET A 1 197 ? -1.943 29.266 -2.336 1 97.25 197 MET A CA 1
ATOM 1540 C C . MET A 1 197 ? -2.73 30.125 -1.349 1 97.25 197 MET A C 1
ATOM 1542 O O . MET A 1 197 ? -2.16 30.969 -0.665 1 97.25 197 MET A O 1
ATOM 1546 N N . SER A 1 198 ? -4.02 29.906 -1.272 1 96.94 198 SER A N 1
ATOM 1547 C CA . SER A 1 198 ? -4.875 30.625 -0.332 1 96.94 198 SER A CA 1
ATOM 1548 C C . SER A 1 198 ? -5.703 29.672 0.51 1 96.94 198 SER A C 1
ATOM 1550 O O . SER A 1 198 ? -6.066 28.578 0.045 1 96.94 198 SER A O 1
ATOM 1552 N N . TYR A 1 199 ? -5.902 30.047 1.733 1 95.06 199 TYR A N 1
ATOM 1553 C CA . TYR A 1 199 ? -6.746 29.266 2.633 1 95.06 199 TYR A CA 1
ATOM 1554 C C . TYR A 1 199 ? -7.418 30.172 3.664 1 95.06 199 TYR A C 1
ATOM 1556 O O . TYR A 1 199 ? -7.012 31.312 3.854 1 95.06 199 TYR A O 1
ATOM 1564 N N . CYS A 1 200 ? -8.445 29.688 4.188 1 93.25 200 CYS A N 1
ATOM 1565 C CA . CYS A 1 200 ? -9.203 30.344 5.254 1 93.25 200 CYS A CA 1
ATOM 1566 C C . CYS A 1 200 ? -9.438 29.375 6.414 1 93.25 200 CYS A C 1
ATOM 1568 O O . CYS A 1 200 ? -10.039 28.312 6.238 1 93.25 200 CYS A O 1
ATOM 1570 N N . VAL A 1 201 ? -8.93 29.766 7.562 1 88.94 201 VAL A N 1
ATOM 1571 C CA . VAL A 1 201 ? -9.047 28.875 8.719 1 88.94 201 VAL A CA 1
ATOM 1572 C C . VAL A 1 201 ? -10.32 29.203 9.5 1 88.94 201 VAL A C 1
ATOM 1574 O O . VAL A 1 201 ? -10.484 30.328 9.977 1 88.94 201 VAL A O 1
ATOM 1577 N N . PRO A 1 202 ? -11.188 28.219 9.594 1 86.25 202 PRO A N 1
ATOM 1578 C CA . PRO A 1 202 ? -12.398 28.469 10.375 1 86.25 202 PRO A CA 1
ATOM 1579 C C . PRO A 1 202 ? -12.117 28.641 11.859 1 86.25 202 PRO A C 1
ATOM 1581 O O . PRO A 1 202 ? -11.133 28.109 12.375 1 86.25 202 PRO A O 1
ATOM 1584 N N . LEU A 1 203 ? -13.047 29.422 12.453 1 81.81 203 LEU A N 1
ATOM 1585 C CA . LEU A 1 203 ? -12.953 29.609 13.898 1 81.81 203 LEU A CA 1
ATOM 1586 C C . LEU A 1 203 ? -13.148 28.281 14.633 1 81.81 203 LEU A C 1
ATOM 1588 O O . LEU A 1 203 ? -14.016 27.484 14.266 1 81.81 203 LEU A O 1
ATOM 1592 N N . TRP A 1 204 ? -12.219 28.109 15.555 1 75.69 204 TRP A N 1
ATOM 1593 C CA . TRP A 1 204 ? -12.375 26.938 16.406 1 75.69 204 TRP A CA 1
ATOM 1594 C C . TRP A 1 204 ? -13.578 27.094 17.328 1 75.69 204 TRP A C 1
ATOM 1596 O O . TRP A 1 204 ? -13.711 28.094 18.031 1 75.69 204 TRP A O 1
ATOM 1606 N N . ARG A 1 205 ? -14.688 26.438 17.078 1 68.88 205 ARG A N 1
ATOM 1607 C CA . ARG A 1 205 ? -15.883 26.578 17.891 1 68.88 205 ARG A CA 1
ATOM 1608 C C . ARG A 1 205 ? -16.203 25.281 18.641 1 68.88 205 ARG A C 1
ATOM 1610 O O . ARG A 1 205 ? -15.531 24.266 18.438 1 68.88 205 ARG A O 1
ATOM 1617 N N . GLU A 1 206 ? -17.078 25.594 19.578 1 59.62 206 GLU A N 1
ATOM 1618 C CA . GLU A 1 206 ? -17.594 24.469 20.344 1 59.62 206 GLU A CA 1
ATOM 1619 C C . GLU A 1 206 ? -18.219 23.422 19.422 1 59.62 206 GLU A C 1
ATOM 1621 O O . GLU A 1 206 ? -18.297 22.234 19.781 1 59.62 206 GLU A O 1
ATOM 1626 N N . GLU A 1 207 ? -18.547 23.906 18.328 1 61.16 207 GLU A N 1
ATOM 1627 C CA . GLU A 1 207 ? -19.125 22.922 17.422 1 61.16 207 GLU A CA 1
ATOM 1628 C C . GLU A 1 207 ? -18.062 22.344 16.484 1 61.16 207 GLU A C 1
ATOM 1630 O O . GLU A 1 207 ? -16.953 22.859 16.406 1 61.16 207 GLU A O 1
ATOM 1635 N N . ALA A 1 208 ? -18.516 21.141 16.016 1 60.47 208 ALA A N 1
ATOM 1636 C CA . ALA A 1 208 ? -17.641 20.344 15.164 1 60.47 208 ALA A CA 1
ATOM 1637 C C . ALA A 1 208 ? -17.062 21.172 14.016 1 60.47 208 ALA A C 1
ATOM 1639 O O . ALA A 1 208 ? -17.734 22.078 13.516 1 60.47 208 ALA A O 1
ATOM 1640 N N . GLY A 1 209 ? -15.758 21.094 13.805 1 62.72 209 GLY A N 1
ATOM 1641 C CA . GLY A 1 209 ? -14.969 21.812 12.812 1 62.72 209 GLY A CA 1
ATOM 1642 C C . GLY A 1 209 ? -15.586 21.797 11.43 1 62.72 209 GLY A C 1
ATOM 1643 O O . GLY A 1 209 ? -16.484 21 11.156 1 62.72 209 GLY A O 1
ATOM 1644 N N . THR A 1 210 ? -15.445 22.891 10.688 1 75.06 210 THR A N 1
ATOM 1645 C CA . THR A 1 210 ? -15.984 23.078 9.344 1 75.06 210 THR A CA 1
ATOM 1646 C C . THR A 1 210 ? -14.914 22.797 8.289 1 75.06 210 THR A C 1
ATOM 1648 O O . THR A 1 210 ? -13.727 22.984 8.539 1 75.06 210 THR A O 1
ATOM 1651 N N . SER A 1 211 ? -15.438 22.25 7.199 1 77.62 211 SER A N 1
ATOM 1652 C CA . SER A 1 211 ? -14.594 22.047 6.027 1 77.62 211 SER A CA 1
ATOM 1653 C C . SER A 1 211 ? -14.258 23.375 5.348 1 77.62 211 SER A C 1
ATOM 1655 O O . SER A 1 211 ? -15.023 24.344 5.449 1 77.62 211 SER A O 1
ATOM 1657 N N . THR A 1 212 ? -13.078 23.453 4.902 1 87.88 212 THR A N 1
ATOM 1658 C CA . THR A 1 212 ? -12.633 24.609 4.121 1 87.88 212 THR A CA 1
ATOM 1659 C C . THR A 1 212 ? -11.852 24.156 2.893 1 87.88 212 THR A C 1
ATOM 1661 O O . THR A 1 212 ? -11.883 22.984 2.523 1 87.88 212 THR A O 1
ATOM 1664 N N . PHE A 1 213 ? -11.352 25.156 2.135 1 90.94 213 PHE A N 1
ATOM 1665 C CA . PHE A 1 213 ? -10.672 24.812 0.894 1 90.94 213 PHE A CA 1
ATOM 1666 C C . PHE A 1 213 ? -9.273 25.422 0.854 1 90.94 213 PHE A C 1
ATOM 1668 O O . PHE A 1 213 ? -9.078 26.562 1.302 1 90.94 213 PHE A O 1
ATOM 1675 N N . LEU A 1 214 ? -8.344 24.609 0.346 1 94.06 214 LEU A N 1
ATOM 1676 C CA . LEU A 1 214 ? -7.105 25.172 -0.2 1 94.06 214 LEU A CA 1
ATOM 1677 C C . LEU A 1 214 ? -7.289 25.562 -1.661 1 94.06 214 LEU A C 1
ATOM 1679 O O . LEU A 1 214 ? -7.84 24.797 -2.453 1 94.06 214 LEU A O 1
ATOM 1683 N N . ARG A 1 215 ? -6.918 26.75 -1.936 1 95.12 215 ARG A N 1
ATOM 1684 C CA . ARG A 1 215 ? -7.027 27.234 -3.309 1 95.12 215 ARG A CA 1
ATOM 1685 C C . ARG A 1 215 ? -5.66 27.641 -3.857 1 95.12 215 ARG A C 1
ATOM 1687 O O . ARG A 1 215 ? -4.859 28.25 -3.15 1 95.12 215 ARG A O 1
ATOM 1694 N N . PHE A 1 216 ? -5.457 27.344 -5.152 1 96.12 216 PHE A N 1
ATOM 1695 C CA . PHE A 1 216 ? -4.16 27.562 -5.777 1 96.12 216 PHE A CA 1
ATOM 1696 C C . PHE A 1 216 ? -4.316 28.344 -7.082 1 96.12 216 PHE A C 1
ATOM 1698 O O . PHE A 1 216 ? -5.371 28.297 -7.715 1 96.12 216 PHE A O 1
ATOM 1705 N N . GLY A 1 217 ? -3.227 29.047 -7.453 1 95.81 217 GLY A N 1
ATOM 1706 C CA . GLY A 1 217 ? -3.217 29.734 -8.727 1 95.81 217 GLY A CA 1
ATOM 1707 C C . GLY A 1 217 ? -4.277 30.828 -8.82 1 95.81 217 GLY A C 1
ATOM 1708 O O . GLY A 1 217 ? -4.398 31.656 -7.926 1 95.81 217 GLY A O 1
ATOM 1709 N N . GLN A 1 218 ? -5.07 30.703 -9.867 1 93.81 218 GLN A N 1
ATOM 1710 C CA . GLN A 1 218 ? -6.074 31.734 -10.117 1 93.81 218 GLN A CA 1
ATOM 1711 C C . GLN A 1 218 ? -7.234 31.625 -9.133 1 93.81 218 GLN A C 1
ATOM 1713 O O . GLN A 1 218 ? -7.961 32.594 -8.906 1 93.81 218 GLN A O 1
ATOM 1718 N N . ALA A 1 219 ? -7.344 30.469 -8.547 1 92.19 219 ALA A N 1
ATOM 1719 C CA . ALA A 1 219 ? -8.414 30.281 -7.566 1 92.19 219 ALA A CA 1
ATOM 1720 C C . ALA A 1 219 ? -8.055 30.938 -6.234 1 92.19 219 ALA A C 1
ATOM 1722 O O . ALA A 1 219 ? -8.93 31.141 -5.391 1 92.19 219 ALA A O 1
ATOM 1723 N N . ALA A 1 220 ? -6.812 31.172 -5.996 1 95.31 220 ALA A N 1
ATOM 1724 C CA . ALA A 1 220 ? -6.344 31.797 -4.762 1 95.31 220 ALA A CA 1
ATOM 1725 C C . ALA A 1 220 ? -6.543 33.312 -4.801 1 95.31 220 ALA A C 1
ATOM 1727 O O . ALA A 1 220 ? -5.672 34.031 -5.273 1 95.31 220 ALA A O 1
ATOM 1728 N N . GLN A 1 221 ? -7.695 33.719 -4.289 1 93.5 221 GLN A N 1
ATOM 1729 C CA . GLN A 1 221 ? -8.055 35.125 -4.387 1 93.5 221 GLN A CA 1
ATOM 1730 C C . GLN A 1 221 ? -8.711 35.625 -3.1 1 93.5 221 GLN A C 1
ATOM 1732 O O . GLN A 1 221 ? -9.281 34.812 -2.346 1 93.5 221 GLN A O 1
ATOM 1737 N N . PHE A 1 222 ? -8.508 36.906 -2.902 1 96.06 222 PHE A N 1
ATOM 1738 C CA . PHE A 1 222 ? -9.297 37.594 -1.878 1 96.06 222 PHE A CA 1
ATOM 1739 C C . PHE A 1 222 ? -10.656 38 -2.424 1 96.06 222 PHE A C 1
ATOM 1741 O O . PHE A 1 222 ? -10.844 38.094 -3.639 1 96.06 222 PHE A O 1
ATOM 1748 N N . LYS A 1 223 ? -11.539 38.219 -1.491 1 92.81 223 LYS A N 1
ATOM 1749 C CA . LYS A 1 223 ? -12.828 38.781 -1.886 1 92.81 223 LYS A CA 1
ATOM 1750 C C . LYS A 1 223 ? -12.719 40.281 -2.16 1 92.81 223 LYS A C 1
ATOM 1752 O O . LYS A 1 223 ? -11.891 40.969 -1.558 1 92.81 223 LYS A O 1
ATOM 1757 N N . PRO A 1 224 ? -13.57 40.656 -3.109 1 93.12 224 PRO A N 1
ATOM 1758 C CA . PRO A 1 224 ? -13.539 42.094 -3.373 1 93.12 224 PRO A CA 1
ATOM 1759 C C . PRO A 1 224 ? -13.836 42.938 -2.129 1 93.12 224 PRO A C 1
ATOM 1761 O O . PRO A 1 224 ? -14.703 42.594 -1.33 1 93.12 224 PRO A O 1
ATOM 1764 N N . GLY A 1 225 ? -13.094 44 -1.906 1 94.31 225 GLY A N 1
ATOM 1765 C CA . GLY A 1 225 ? -13.367 44.938 -0.833 1 94.31 225 GLY A CA 1
ATOM 1766 C C . GLY A 1 225 ? -12.617 44.594 0.45 1 94.31 225 GLY A C 1
ATOM 1767 O O . GLY A 1 225 ? -12.609 45.406 1.388 1 94.31 225 GLY A O 1
ATOM 1768 N N . GLN A 1 226 ? -11.984 43.469 0.542 1 95.31 226 GLN A N 1
ATOM 1769 C CA . GLN A 1 226 ? -11.25 43.125 1.75 1 95.31 226 GLN A CA 1
ATOM 1770 C C . GLN A 1 226 ? -9.984 43.969 1.894 1 95.31 226 GLN A C 1
ATOM 1772 O O . GLN A 1 226 ? -9.32 44.281 0.901 1 95.31 226 GLN A O 1
ATOM 1777 N N . GLN A 1 227 ? -9.758 44.406 3.107 1 96.56 227 GLN A N 1
ATOM 1778 C CA . GLN A 1 227 ? -8.523 45.125 3.402 1 96.56 227 GLN A CA 1
ATOM 1779 C C . GLN A 1 227 ? -7.348 44.156 3.523 1 96.56 227 GLN A C 1
ATOM 1781 O O . GLN A 1 227 ? -7.203 43.469 4.539 1 96.56 227 GLN A O 1
ATOM 1786 N N . ILE A 1 228 ? -6.504 44.156 2.514 1 97.69 2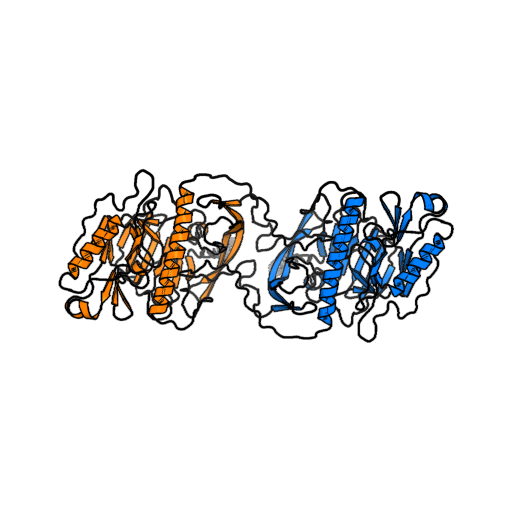28 ILE A N 1
ATOM 1787 C CA . ILE A 1 228 ? -5.41 43.219 2.424 1 97.69 228 ILE A CA 1
ATOM 1788 C C . ILE A 1 228 ? -4.164 43.781 3.102 1 97.69 228 ILE A C 1
ATOM 1790 O O . ILE A 1 228 ? -3.805 44.938 2.877 1 97.69 228 ILE A O 1
ATOM 1794 N N . ARG A 1 229 ? -3.592 43.062 3.988 1 97.94 229 ARG A N 1
ATOM 1795 C CA . ARG A 1 229 ? -2.291 43.344 4.59 1 97.94 229 ARG A CA 1
ATOM 1796 C C . ARG A 1 229 ? -1.232 42.375 4.082 1 97.94 229 ARG A C 1
ATOM 1798 O O . ARG A 1 229 ? -1.506 41.188 3.908 1 97.94 229 ARG A O 1
ATOM 1805 N N . THR A 1 230 ? -0.049 42.875 3.828 1 97.94 230 THR A N 1
ATOM 1806 C CA . THR A 1 230 ? 0.999 42.062 3.232 1 97.94 230 THR A CA 1
ATOM 1807 C C . THR A 1 230 ? 2.307 42.188 4.004 1 97.94 230 THR A C 1
ATOM 1809 O O . THR A 1 230 ? 2.66 43.281 4.434 1 97.94 230 THR A O 1
ATOM 1812 N N . THR A 1 231 ? 2.932 41.156 4.277 1 97.62 231 THR A N 1
ATOM 1813 C CA . THR A 1 231 ? 4.281 41.156 4.828 1 97.62 231 THR A CA 1
ATOM 1814 C C . THR A 1 231 ? 5.188 40.219 4.012 1 97.62 231 THR A C 1
ATOM 1816 O O . THR A 1 231 ? 4.719 39.25 3.406 1 97.62 231 THR A O 1
ATOM 1819 N N . PRO A 1 232 ? 6.469 40.531 3.955 1 96.62 232 PRO A N 1
ATOM 1820 C CA . PRO A 1 232 ? 7.375 39.688 3.176 1 96.62 232 PRO A CA 1
ATOM 1821 C C . PRO A 1 232 ? 7.605 38.312 3.818 1 96.62 232 PRO A C 1
ATOM 1823 O O . PRO A 1 232 ? 7.59 38.188 5.047 1 96.62 232 PRO A O 1
ATOM 1826 N N . LEU A 1 233 ? 7.754 37.281 2.971 1 95.19 233 LEU A N 1
ATOM 1827 C CA . LEU A 1 233 ? 8.297 35.969 3.389 1 95.19 233 LEU A CA 1
ATOM 1828 C C . LEU A 1 233 ? 9.82 36.031 3.43 1 95.19 233 LEU A C 1
ATOM 1830 O O . LEU A 1 233 ? 10.461 36.594 2.541 1 95.19 233 LEU A O 1
ATOM 1834 N N . ILE A 1 234 ? 10.297 35.469 4.516 1 92.25 234 ILE A N 1
ATOM 1835 C CA . ILE A 1 234 ? 11.742 35.406 4.68 1 92.25 234 ILE A CA 1
ATOM 1836 C C . ILE A 1 234 ? 12.227 33.969 4.445 1 92.25 234 ILE A C 1
ATOM 1838 O O . ILE A 1 234 ? 11.562 33.031 4.84 1 92.25 234 ILE A O 1
ATOM 1842 N N . GLN A 1 235 ? 13.352 33.875 3.809 1 86.5 235 GLN A N 1
ATOM 1843 C CA . GLN A 1 235 ? 13.906 32.562 3.533 1 86.5 235 GLN A CA 1
ATOM 1844 C C . GLN A 1 235 ? 14.578 31.969 4.773 1 86.5 235 GLN A C 1
ATOM 1846 O O . GLN A 1 235 ? 15.414 32.625 5.398 1 86.5 235 GLN A O 1
ATOM 1851 N N . GLY A 1 236 ? 14.086 30.766 5.09 1 84.81 236 GLY A N 1
ATOM 1852 C CA . GLY A 1 236 ? 14.789 30.062 6.148 1 84.81 236 GLY A CA 1
ATOM 1853 C C . GLY A 1 236 ? 16.203 29.641 5.758 1 84.81 236 GLY A C 1
ATOM 1854 O O . GLY A 1 236 ? 16.5 29.5 4.57 1 84.81 236 GLY A O 1
ATOM 1855 N N . GLN A 1 237 ? 17.047 29.516 6.758 1 79.31 237 GLN A N 1
ATOM 1856 C CA . GLN A 1 237 ? 18.438 29.156 6.457 1 79.31 237 GLN A CA 1
ATOM 1857 C C . GLN A 1 237 ? 18.641 27.656 6.617 1 79.31 237 GLN A C 1
ATOM 1859 O O . GLN A 1 237 ? 19.172 27 5.715 1 79.31 237 GLN A O 1
ATOM 1864 N N . LEU A 1 238 ? 18.172 27.125 7.754 1 73.44 238 LEU A N 1
ATOM 1865 C CA . LEU A 1 238 ? 18.359 25.703 8.016 1 73.44 238 LEU A CA 1
ATOM 1866 C C . LEU A 1 238 ? 17.156 24.891 7.52 1 73.44 238 LEU A C 1
ATOM 1868 O O . LEU A 1 238 ? 17.328 23.828 6.938 1 73.44 238 LEU A O 1
ATOM 1872 N N . ASN A 1 239 ? 16.031 25.422 7.715 1 74.75 239 ASN A N 1
ATOM 1873 C CA . ASN A 1 239 ? 14.805 24.766 7.281 1 74.75 239 ASN A CA 1
ATOM 1874 C C . ASN A 1 239 ? 14.094 25.562 6.188 1 74.75 239 ASN A C 1
ATOM 1876 O O . ASN A 1 239 ? 13.273 26.422 6.473 1 74.75 239 ASN A O 1
ATOM 1880 N N . LYS A 1 240 ? 14.328 25.172 5.066 1 78.88 240 LYS A N 1
ATOM 1881 C CA . LYS A 1 240 ? 13.883 25.953 3.914 1 78.88 240 LYS A CA 1
ATOM 1882 C C . LYS A 1 240 ? 12.453 25.594 3.529 1 78.88 240 LYS A C 1
ATOM 1884 O O . LYS A 1 240 ? 11.852 26.234 2.676 1 78.88 240 LYS A O 1
ATOM 1889 N N . ALA A 1 241 ? 11.891 24.625 4.207 1 81.94 241 ALA A N 1
ATOM 1890 C CA . ALA A 1 241 ? 10.562 24.156 3.83 1 81.94 241 ALA A CA 1
ATOM 1891 C C . ALA A 1 241 ? 9.477 25.016 4.488 1 81.94 241 ALA A C 1
ATOM 1893 O O . ALA A 1 241 ? 8.328 25.016 4.035 1 81.94 241 ALA A O 1
ATOM 1894 N N . PHE A 1 242 ? 9.812 25.844 5.5 1 89.69 242 PHE A N 1
ATOM 1895 C CA . PHE A 1 242 ? 8.805 26.578 6.254 1 89.69 242 PHE A CA 1
ATOM 1896 C C . PHE A 1 242 ? 8.625 27.984 5.695 1 89.69 242 PHE A C 1
ATOM 1898 O O . PHE A 1 242 ? 9.555 28.547 5.094 1 89.69 242 PHE A O 1
ATOM 1905 N N . TYR A 1 243 ? 7.449 28.531 5.953 1 94.44 243 TYR A N 1
ATOM 1906 C CA . TYR A 1 243 ? 7.199 29.938 5.66 1 94.44 243 TYR A CA 1
ATOM 1907 C C . TYR A 1 243 ? 7.566 30.812 6.848 1 94.44 243 TYR A C 1
ATOM 1909 O O . TYR A 1 243 ? 6.82 30.891 7.824 1 94.44 243 TYR A O 1
ATOM 1917 N N . TYR A 1 244 ? 8.688 31.531 6.684 1 95.06 244 TYR A N 1
ATOM 1918 C CA . TYR A 1 244 ? 9.125 32.438 7.73 1 95.06 244 TYR A CA 1
ATOM 1919 C C . TYR A 1 244 ? 8.602 33.844 7.473 1 95.06 244 TYR A C 1
ATOM 1921 O O . TYR A 1 244 ? 8.586 34.312 6.328 1 95.06 244 TYR A O 1
ATOM 1929 N N . VAL A 1 245 ? 8.203 34.5 8.539 1 96.25 245 VAL A N 1
ATOM 1930 C CA . VAL A 1 245 ? 7.812 35.906 8.492 1 96.25 245 VAL A CA 1
ATOM 1931 C C . VAL A 1 245 ? 8.602 36.688 9.523 1 96.25 245 VAL A C 1
ATOM 1933 O O . VAL A 1 245 ? 9.133 36.125 10.484 1 96.25 245 VAL A O 1
ATOM 1936 N N . GLU A 1 246 ? 8.656 37.969 9.258 1 94.88 246 GLU A N 1
ATOM 1937 C CA . GLU A 1 246 ? 9.375 38.812 10.203 1 94.88 246 GLU A CA 1
ATOM 1938 C C . GLU A 1 246 ? 8.438 39.406 11.25 1 94.88 246 GLU A C 1
ATOM 1940 O O . GLU A 1 246 ? 7.754 40.406 11 1 94.88 246 GLU A O 1
ATOM 1945 N N . LEU A 1 247 ? 8.453 38.75 12.383 1 97.62 247 LEU A N 1
ATOM 1946 C CA . LEU A 1 247 ? 7.727 39.312 13.531 1 97.62 247 LEU A CA 1
ATOM 1947 C C . LEU A 1 247 ? 8.578 40.312 14.281 1 97.62 247 LEU A C 1
ATOM 1949 O O . LEU A 1 247 ? 9.68 40 14.734 1 97.62 247 LEU A O 1
ATOM 1953 N N . LEU A 1 248 ? 8.062 41.5 14.383 1 96.88 248 LEU A N 1
ATOM 1954 C CA . LEU A 1 248 ? 8.836 42.594 14.977 1 96.88 248 LEU A CA 1
ATOM 1955 C C . LEU A 1 248 ? 8.477 42.781 16.438 1 96.88 248 LEU A C 1
ATOM 1957 O O . LEU A 1 248 ? 9.328 43.156 17.25 1 96.88 248 LEU A O 1
ATOM 1961 N N . ASP A 1 249 ? 7.242 42.625 16.703 1 98.06 249 ASP A N 1
ATOM 1962 C CA . ASP A 1 249 ? 6.762 42.875 18.062 1 98.06 249 ASP A CA 1
ATOM 1963 C C . ASP A 1 249 ? 5.383 42.25 18.281 1 98.06 249 ASP A C 1
ATOM 1965 O O . ASP A 1 249 ? 4.746 41.781 17.328 1 98.06 249 ASP A O 1
ATOM 1969 N N . ILE A 1 250 ? 5.012 42.125 19.562 1 98.5 250 ILE A N 1
ATOM 1970 C CA . ILE A 1 250 ? 3.662 41.75 19.984 1 98.5 250 ILE A CA 1
ATOM 1971 C C . ILE A 1 250 ? 3.096 42.844 20.906 1 98.5 250 ILE A C 1
ATOM 1973 O O . ILE A 1 250 ? 3.828 43.438 21.703 1 98.5 250 ILE A O 1
ATOM 1977 N N . SER A 1 251 ? 1.795 43.125 20.719 1 98.5 251 SER A N 1
ATOM 1978 C CA . SER A 1 251 ? 1.142 44.062 21.656 1 98.5 251 SER A CA 1
ATOM 1979 C C . SER A 1 251 ? -0.039 43.375 22.344 1 98.5 251 SER A C 1
ATOM 1981 O O . SER A 1 251 ? -0.665 42.469 21.797 1 98.5 251 SER A O 1
ATOM 1983 N N . VAL A 1 252 ? -0.261 43.75 23.562 1 98 252 VAL A N 1
ATOM 1984 C CA . VAL A 1 252 ? -1.393 43.344 24.391 1 98 252 VAL A CA 1
ATOM 1985 C C . VAL A 1 252 ? -2.256 44.562 24.734 1 98 252 VAL A C 1
ATOM 1987 O O . VAL A 1 252 ? -1.787 45.5 25.391 1 98 252 VAL A O 1
ATOM 1990 N N . ALA A 1 253 ? -3.496 44.531 24.281 1 96.25 253 ALA A N 1
ATOM 1991 C CA . ALA A 1 253 ? -4.426 45.625 24.5 1 96.25 253 ALA A CA 1
ATOM 1992 C C . ALA A 1 253 ? -3.826 46.938 24.016 1 96.25 253 ALA A C 1
ATOM 1994 O O . ALA A 1 253 ? -3.893 47.969 24.719 1 96.25 253 ALA A O 1
ATOM 1995 N N . GLY A 1 254 ? -3.148 46.812 22.875 1 95.94 254 GLY A N 1
ATOM 1996 C CA . GLY A 1 254 ? -2.621 48.031 22.234 1 95.94 254 GLY A CA 1
ATOM 1997 C C . GLY A 1 254 ? -1.253 48.406 22.75 1 95.94 254 GLY A C 1
ATOM 1998 O O . GLY A 1 254 ? -0.577 49.25 22.156 1 95.94 254 GLY A O 1
ATOM 1999 N N . SER A 1 255 ? -0.817 47.812 23.859 1 97 255 SER A N 1
ATOM 2000 C CA . SER A 1 255 ? 0.486 48.156 24.422 1 97 255 SER A CA 1
ATOM 2001 C C . SER A 1 255 ? 1.575 47.25 23.875 1 97 255 SER A C 1
ATOM 2003 O O . SER A 1 255 ? 1.536 46.031 24.109 1 97 255 SER A O 1
ATOM 2005 N N . HIS A 1 256 ? 2.584 47.812 23.266 1 98 256 HIS A N 1
ATOM 2006 C CA . HIS A 1 256 ? 3.703 47.062 22.719 1 98 256 HIS A CA 1
ATOM 2007 C C . HIS A 1 256 ? 4.574 46.469 23.844 1 98 256 HIS A C 1
ATOM 2009 O O . HIS A 1 256 ? 4.824 47.156 24.844 1 98 256 HIS A O 1
ATOM 2015 N N . ILE A 1 257 ? 5.031 45.281 23.578 1 97.88 257 ILE A N 1
ATOM 2016 C CA . ILE A 1 257 ? 5.902 44.625 24.562 1 97.88 257 ILE A CA 1
ATOM 2017 C C . ILE A 1 257 ? 7.336 45.125 24.375 1 97.88 257 ILE A C 1
ATOM 2019 O O . ILE A 1 257 ? 8.109 45.156 25.344 1 97.88 257 ILE A O 1
ATOM 2023 N N . HIS A 1 258 ? 7.699 45.594 23.125 1 96.75 258 HIS A N 1
ATOM 2024 C CA . HIS A 1 258 ? 9.008 46.094 22.75 1 96.75 258 HIS A CA 1
ATOM 2025 C C . HIS A 1 258 ? 10.102 45.062 22.953 1 96.75 258 HIS A C 1
ATOM 2027 O O . HIS A 1 258 ? 11.086 45.312 23.656 1 96.75 258 HIS A O 1
ATOM 2033 N N . TYR A 1 259 ? 9.922 43.906 22.25 1 96.88 259 TYR A N 1
ATOM 2034 C CA . TYR A 1 259 ? 10.938 42.875 22.266 1 96.88 259 TYR A CA 1
ATOM 2035 C C . TYR A 1 259 ? 12.234 43.344 21.641 1 96.88 259 TYR A C 1
ATOM 2037 O O . TYR A 1 259 ? 12.219 44.219 20.75 1 96.88 259 TYR A O 1
ATOM 2045 N N . LEU A 1 260 ? 13.344 42.781 22.062 1 94.19 260 LEU A N 1
ATOM 2046 C CA . LEU A 1 260 ? 14.586 42.969 21.328 1 94.19 260 LEU A CA 1
ATOM 2047 C C . LEU A 1 260 ? 14.5 42.375 19.938 1 94.19 260 LEU A C 1
ATOM 2049 O O . LEU A 1 260 ? 13.891 41.312 19.75 1 94.19 260 LEU A O 1
ATOM 2053 N N . PRO A 1 261 ? 15.055 43.062 18.969 1 87.81 261 PRO A N 1
ATOM 2054 C CA . PRO A 1 261 ? 14.953 42.625 17.578 1 87.81 261 PRO A CA 1
ATOM 2055 C C . PRO A 1 261 ? 15.43 41.188 17.391 1 87.81 261 PRO A C 1
ATOM 2057 O O . PRO A 1 261 ? 14.945 40.469 16.5 1 87.81 261 PRO A O 1
ATOM 2060 N N . GLU A 1 262 ? 16.219 40.656 18.219 1 91.94 262 GLU A N 1
ATOM 2061 C CA . GLU A 1 262 ? 16.859 39.375 18.062 1 91.94 262 GLU A CA 1
ATOM 2062 C C . GLU A 1 262 ? 15.93 38.25 18.5 1 91.94 262 GLU A C 1
ATOM 2064 O O . GLU A 1 262 ? 16.141 37.094 18.125 1 91.94 262 GLU A O 1
ATOM 2069 N N . ILE A 1 263 ? 14.914 38.531 19.219 1 94.44 263 ILE A N 1
ATOM 2070 C CA . ILE A 1 263 ? 14.133 37.5 19.891 1 94.44 263 ILE A CA 1
ATOM 2071 C C . ILE A 1 263 ? 13.383 36.688 18.844 1 94.44 263 ILE A C 1
ATOM 2073 O O . ILE A 1 263 ? 13.258 35.469 18.984 1 94.44 263 ILE A O 1
ATOM 2077 N N . PHE A 1 264 ? 12.906 37.312 17.781 1 96.31 264 PHE A N 1
ATOM 2078 C CA . PHE A 1 264 ? 12.125 36.594 16.781 1 96.31 264 PHE A CA 1
ATOM 2079 C C . PHE A 1 264 ? 12.906 36.469 15.477 1 96.31 264 PHE A C 1
ATOM 2081 O O . PHE A 1 264 ? 12.359 36 14.469 1 96.31 264 PHE A O 1
ATOM 2088 N N . ALA A 1 265 ? 14.164 36.938 15.422 1 93.12 265 ALA A N 1
ATOM 2089 C CA . ALA A 1 265 ? 14.977 36.875 14.211 1 93.12 265 ALA A CA 1
ATOM 2090 C C . ALA A 1 265 ? 15.57 35.5 13.992 1 93.12 265 ALA A C 1
ATOM 2092 O O . ALA A 1 265 ? 15.68 34.688 14.938 1 93.12 265 ALA A O 1
ATOM 2093 N N . ILE A 1 266 ? 15.789 35.156 12.727 1 93.06 266 ILE A N 1
ATOM 2094 C CA . ILE A 1 266 ? 16.641 34 12.445 1 93.06 266 ILE A CA 1
ATOM 2095 C C . ILE A 1 266 ? 18.078 34.312 12.852 1 93.06 266 ILE A C 1
ATOM 2097 O O . ILE A 1 266 ? 18.688 35.25 12.336 1 93.06 266 ILE A O 1
ATOM 2101 N N . ARG A 1 267 ? 18.578 33.562 13.711 1 93.19 267 ARG A N 1
ATOM 2102 C CA . ARG A 1 267 ? 19.922 33.781 14.242 1 93.19 267 ARG A CA 1
ATOM 2103 C C . ARG A 1 267 ? 20.984 33.375 13.227 1 93.19 267 ARG A C 1
ATOM 2105 O O . ARG A 1 267 ? 20.688 32.688 12.258 1 93.19 267 ARG A O 1
ATOM 2112 N N . PRO A 1 268 ? 22.219 33.812 13.523 1 90.88 268 PRO A N 1
ATOM 2113 C CA . PRO A 1 268 ? 23.281 33.531 12.562 1 90.88 268 PRO A CA 1
ATOM 2114 C C . PRO A 1 268 ? 23.484 32.031 12.336 1 90.88 268 PRO A C 1
ATOM 2116 O O . PRO A 1 268 ? 23.938 31.609 11.258 1 90.88 268 PRO A O 1
ATOM 2119 N N . ASP A 1 269 ? 23.156 31.219 13.273 1 88.75 269 ASP A N 1
ATOM 2120 C CA . ASP A 1 269 ? 23.344 29.781 13.133 1 88.75 269 ASP A CA 1
ATOM 2121 C C . ASP A 1 269 ? 22.172 29.141 12.383 1 88.75 269 ASP A C 1
ATOM 2123 O O . ASP A 1 269 ? 22.125 27.922 12.227 1 88.75 269 ASP A O 1
ATOM 2127 N N . GLY A 1 270 ? 21.297 29.984 12.023 1 88.31 270 GLY A N 1
ATOM 2128 C CA . GLY A 1 270 ? 20.203 29.531 11.203 1 88.31 270 GLY A CA 1
ATOM 2129 C C . GLY A 1 270 ? 18.969 29.141 12 1 88.31 270 GLY A C 1
ATOM 2130 O O . GLY A 1 270 ? 17.922 28.844 11.438 1 88.31 270 GLY A O 1
ATOM 2131 N N . ASN A 1 271 ? 19.047 29.156 13.359 1 88.31 271 ASN A N 1
ATOM 2132 C CA . ASN A 1 271 ? 17.938 28.828 14.234 1 88.31 271 ASN A CA 1
ATOM 2133 C C . ASN A 1 271 ? 17.094 30.062 14.562 1 88.31 271 ASN A C 1
ATOM 2135 O O . ASN A 1 271 ? 17.516 31.188 14.305 1 88.31 271 ASN A O 1
ATOM 2139 N N . GLY A 1 272 ? 15.922 29.797 15.023 1 91.75 272 GLY A N 1
ATOM 2140 C CA . GLY A 1 272 ? 15.031 30.891 15.383 1 91.75 272 GLY A CA 1
ATOM 2141 C C . GLY A 1 272 ? 14.039 31.234 14.289 1 91.75 272 GLY A C 1
ATOM 2142 O O . GLY A 1 272 ? 13.672 30.391 13.484 1 91.75 272 GLY A O 1
ATOM 2143 N N . GLY A 1 273 ? 13.531 32.438 14.414 1 94.44 273 GLY A N 1
ATOM 2144 C CA . GLY A 1 273 ? 12.57 32.906 13.43 1 94.44 273 GLY A CA 1
ATOM 2145 C C . GLY A 1 273 ? 11.133 32.625 13.82 1 94.44 273 GLY A C 1
ATOM 2146 O O . GLY A 1 273 ? 10.875 31.984 14.844 1 94.44 273 GLY A O 1
ATOM 2147 N N . THR A 1 274 ? 10.242 33.188 13.055 1 96.12 274 THR A N 1
ATOM 2148 C CA . THR A 1 274 ? 8.797 32.969 13.203 1 96.12 274 THR A CA 1
ATOM 2149 C C . THR A 1 274 ? 8.219 32.312 11.961 1 96.12 274 THR A C 1
ATOM 2151 O O . THR A 1 274 ? 8.43 32.781 10.836 1 96.12 274 THR A O 1
ATOM 2154 N N . ILE A 1 275 ? 7.52 31.188 12.211 1 94.31 275 ILE A N 1
ATOM 2155 C CA . ILE A 1 275 ? 6.977 30.484 11.055 1 94.31 275 ILE A CA 1
ATOM 2156 C C . ILE A 1 275 ? 5.453 30.5 11.102 1 94.31 275 ILE A C 1
ATOM 2158 O O . ILE A 1 275 ? 4.863 30.547 12.188 1 94.31 275 ILE A O 1
ATOM 2162 N N . LEU A 1 276 ? 4.812 30.547 9.945 1 95.06 276 LEU A N 1
ATOM 2163 C CA . LEU A 1 276 ? 3.387 30.297 9.758 1 95.06 276 LEU A CA 1
ATOM 2164 C C . LEU A 1 276 ? 3.127 28.828 9.461 1 95.06 276 LEU A C 1
ATOM 2166 O O . LEU A 1 276 ? 3.643 28.297 8.477 1 95.06 276 LEU A O 1
ATOM 2170 N N . ASP A 1 277 ? 2.369 28.156 10.297 1 92.25 277 ASP A N 1
ATOM 2171 C CA . ASP A 1 277 ? 2.137 26.734 10.062 1 92.25 277 ASP A CA 1
ATOM 2172 C C . ASP A 1 277 ? 0.729 26.328 10.492 1 92.25 277 ASP A C 1
ATOM 2174 O O . ASP A 1 277 ? 0.436 26.25 11.688 1 92.25 277 ASP A O 1
ATOM 2178 N N . THR A 1 278 ? -0.113 25.969 9.516 1 89.31 278 THR A N 1
ATOM 2179 C CA . THR A 1 278 ? -1.488 25.562 9.805 1 89.31 278 THR A CA 1
ATOM 2180 C C . THR A 1 278 ? -1.533 24.172 10.414 1 89.31 278 THR A C 1
ATOM 2182 O O . THR A 1 278 ? -2.568 23.75 10.938 1 89.31 278 THR A O 1
ATOM 2185 N N . GLY A 1 279 ? -0.445 23.484 10.422 1 85.38 279 GLY A N 1
ATOM 2186 C CA . GLY A 1 279 ? -0.391 22.188 11.062 1 85.38 279 GLY A CA 1
ATOM 2187 C C . GLY A 1 279 ? -0.427 22.266 12.578 1 85.38 279 GLY A C 1
ATOM 2188 O O . GLY A 1 279 ? -0.771 21.281 13.242 1 85.38 279 GLY A O 1
ATOM 2189 N N . SER A 1 280 ? 0.004 23.422 13.062 1 87.62 280 SER A N 1
ATOM 2190 C CA . SER A 1 280 ? -0.11 23.656 14.5 1 87.62 280 SER A CA 1
ATOM 2191 C C . SER A 1 280 ? -1.466 24.266 14.859 1 87.62 280 SER A C 1
ATOM 2193 O O . SER A 1 280 ? -1.901 25.234 14.242 1 87.62 280 SER A O 1
ATOM 2195 N N . PRO A 1 281 ? -2.08 23.703 15.859 1 87.56 281 PRO A N 1
ATOM 2196 C CA . PRO A 1 281 ? -3.346 24.312 16.266 1 87.56 281 PRO A CA 1
ATOM 2197 C C . PRO A 1 281 ? -3.148 25.656 16.969 1 87.56 281 PRO A C 1
ATOM 2199 O O . PRO A 1 281 ? -3.814 26.641 16.641 1 87.5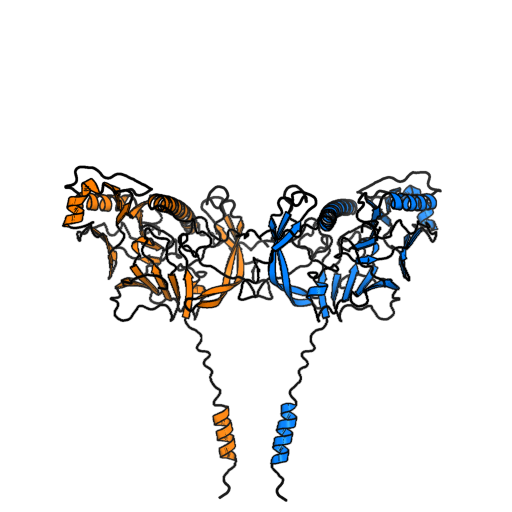6 281 PRO A O 1
ATOM 2202 N N . LEU A 1 282 ? -2.125 25.719 17.859 1 92.81 282 LEU A N 1
ATOM 2203 C CA . LEU A 1 282 ? -1.925 26.906 18.703 1 92.81 282 LEU A CA 1
ATOM 2204 C C . LEU A 1 282 ? -0.672 27.656 18.281 1 92.81 282 LEU A C 1
ATOM 2206 O O . LEU A 1 282 ? 0.105 27.172 17.453 1 92.81 282 LEU A O 1
ATOM 2210 N N . VAL A 1 283 ? -0.622 28.891 18.859 1 96.25 283 VAL A N 1
ATOM 2211 C CA . VAL A 1 283 ? 0.643 29.609 18.766 1 96.25 283 VAL A CA 1
ATOM 2212 C C . VAL A 1 283 ? 1.638 29.047 19.766 1 96.25 283 VAL A C 1
ATOM 2214 O O . VAL A 1 283 ? 1.303 28.859 20.938 1 96.25 283 VAL A O 1
ATOM 2217 N N . LEU A 1 284 ? 2.766 28.703 19.328 1 95.75 284 LEU A N 1
ATOM 2218 C CA . LEU A 1 284 ? 3.871 28.281 20.172 1 95.75 284 LEU A CA 1
ATOM 2219 C C . LEU A 1 284 ? 4.977 29.328 20.203 1 95.75 284 LEU A C 1
ATOM 2221 O O . LEU A 1 284 ? 5.461 29.75 19.156 1 95.75 284 LEU A O 1
ATOM 2225 N N . ILE A 1 285 ? 5.328 29.75 21.375 1 97.25 285 ILE A N 1
ATOM 2226 C CA . ILE A 1 285 ? 6.332 30.797 21.516 1 97.25 285 ILE A CA 1
ATOM 2227 C C . ILE A 1 285 ? 7.426 30.344 22.484 1 97.25 285 ILE A C 1
ATOM 2229 O O . ILE A 1 285 ? 7.141 29.688 23.484 1 97.25 285 ILE A O 1
ATOM 2233 N N . ARG A 1 286 ? 8.617 30.656 22.125 1 95.12 286 ARG A N 1
ATOM 2234 C CA . ARG A 1 286 ? 9.711 30.266 23.016 1 95.12 286 ARG A CA 1
ATOM 2235 C C . ARG A 1 286 ? 9.547 30.859 24.406 1 95.12 286 ARG A C 1
ATOM 2237 O O . ARG A 1 286 ? 9.117 32 24.531 1 95.12 286 ARG A O 1
ATOM 2244 N N . ARG A 1 287 ? 10 30.141 25.375 1 95.62 287 ARG A N 1
ATOM 2245 C CA . ARG A 1 287 ? 9.727 30.438 26.781 1 95.62 287 ARG A CA 1
ATOM 2246 C C . ARG A 1 287 ? 10.242 31.828 27.156 1 95.62 287 ARG A C 1
ATOM 2248 O O . ARG A 1 287 ? 9.609 32.531 27.938 1 95.62 287 ARG A O 1
ATOM 2255 N N . ASP A 1 288 ? 11.367 32.25 26.734 1 92.94 288 ASP A N 1
ATOM 2256 C CA . ASP A 1 288 ? 11.914 33.562 27.078 1 92.94 288 ASP A CA 1
ATOM 2257 C C . ASP A 1 288 ? 11.023 34.688 26.547 1 92.94 288 ASP A C 1
ATOM 2259 O O . ASP A 1 288 ? 10.766 35.656 27.25 1 92.94 288 ASP A O 1
ATOM 2263 N N . ALA A 1 289 ? 10.578 34.531 25.312 1 96.88 289 ALA A N 1
ATOM 2264 C CA . ALA A 1 289 ? 9.656 35.531 24.75 1 96.88 289 ALA A CA 1
ATOM 2265 C C . ALA A 1 289 ? 8.273 35.406 25.406 1 96.88 289 ALA A C 1
ATOM 2267 O O . ALA A 1 289 ? 7.59 36.406 25.594 1 96.88 289 ALA A O 1
ATOM 2268 N N . TYR A 1 290 ? 7.922 34.219 25.75 1 97.81 290 TYR A N 1
ATOM 2269 C CA . TYR A 1 290 ? 6.621 33.969 26.359 1 97.81 290 TYR A CA 1
ATOM 2270 C C . TYR A 1 290 ? 6.48 34.688 27.688 1 97.81 290 TYR A C 1
ATOM 2272 O O . TYR A 1 290 ? 5.402 35.188 28.016 1 97.81 290 TYR A O 1
ATOM 2280 N N . THR A 1 291 ? 7.492 34.688 28.453 1 97.38 291 THR A N 1
ATOM 2281 C CA . THR A 1 291 ? 7.465 35.312 29.781 1 97.38 291 THR A CA 1
ATOM 2282 C C . THR A 1 291 ? 7.031 36.75 29.688 1 97.38 291 THR A C 1
ATOM 2284 O O . THR A 1 291 ? 6.184 37.219 30.469 1 97.38 291 THR A O 1
ATOM 2287 N N . ALA A 1 292 ? 7.59 37.5 28.719 1 97.75 292 ALA A N 1
ATOM 2288 C CA . ALA A 1 292 ? 7.215 38.906 28.547 1 97.75 292 ALA A CA 1
ATOM 2289 C C . ALA A 1 292 ? 5.746 39.031 28.156 1 97.75 292 ALA A C 1
ATOM 2291 O O . ALA A 1 292 ? 5.047 39.938 28.609 1 97.75 292 ALA A O 1
ATOM 2292 N N . LEU A 1 293 ? 5.281 38.188 27.297 1 98.31 293 LEU A N 1
ATOM 2293 C CA . LEU A 1 293 ? 3.883 38.188 26.875 1 98.31 293 LEU A CA 1
ATOM 2294 C C . LEU A 1 293 ? 2.967 37.875 28.062 1 98.31 293 LEU A C 1
ATOM 2296 O O . LEU A 1 293 ? 1.982 38.594 28.281 1 98.31 293 LEU A O 1
ATOM 2300 N N . LYS A 1 294 ? 3.32 36.844 28.766 1 97.5 294 LYS A N 1
ATOM 2301 C CA . LYS A 1 294 ? 2.555 36.438 29.953 1 97.5 294 LYS A CA 1
ATOM 2302 C C . LYS A 1 294 ? 2.467 37.594 30.953 1 97.5 294 LYS A C 1
ATOM 2304 O O . LYS A 1 294 ? 1.389 37.906 31.469 1 97.5 294 LYS A O 1
ATOM 2309 N N . ASN A 1 295 ? 3.602 38.219 31.219 1 96.94 295 ASN A N 1
ATOM 2310 C CA . ASN A 1 295 ? 3.629 39.344 32.125 1 96.94 295 ASN A CA 1
ATOM 2311 C C . ASN A 1 295 ? 2.703 40.469 31.672 1 96.94 295 ASN A C 1
ATOM 2313 O O . ASN A 1 295 ? 2.02 41.094 32.5 1 96.94 295 ASN A O 1
ATOM 2317 N N . SER A 1 296 ? 2.762 40.75 30.422 1 97.38 296 SER A N 1
ATOM 2318 C CA . SER A 1 296 ? 1.909 41.781 29.875 1 97.38 296 SER A CA 1
ATOM 2319 C C . SER A 1 296 ? 0.433 41.469 30.062 1 97.38 296 SER A C 1
ATOM 2321 O O . SER A 1 296 ? -0.365 42.344 30.406 1 97.38 296 SER A O 1
ATOM 2323 N N . VAL A 1 297 ? 0.022 40.25 29.844 1 97.19 297 VAL A N 1
ATOM 2324 C CA . VAL A 1 297 ? -1.363 39.812 30.016 1 97.19 297 VAL A CA 1
ATOM 2325 C C . VAL A 1 297 ? -1.737 39.875 31.5 1 97.19 297 VAL A C 1
ATOM 2327 O O . VAL A 1 297 ? -2.826 40.312 31.859 1 97.19 297 VAL A O 1
ATOM 2330 N N . GLU A 1 298 ? -0.833 39.438 32.312 1 96.06 298 GLU A N 1
ATOM 2331 C CA . GLU A 1 298 ? -1.074 39.5 33.75 1 96.06 298 GLU A CA 1
ATOM 2332 C C . GLU A 1 298 ? -1.242 40.938 34.25 1 96.06 298 GLU A C 1
ATOM 2334 O O . GLU A 1 298 ? -2.043 41.219 35.125 1 96.06 298 GLU A O 1
ATOM 2339 N N . HIS A 1 299 ? -0.465 41.812 33.656 1 95.25 299 HIS A N 1
ATOM 2340 C CA . HIS A 1 299 ? -0.601 43.219 33.969 1 95.25 299 HIS A CA 1
ATOM 2341 C C . HIS A 1 299 ? -1.985 43.75 33.594 1 95.25 299 HIS A C 1
ATOM 2343 O O . HIS A 1 299 ? -2.574 44.531 34.344 1 95.25 299 HIS A O 1
ATOM 2349 N N . TYR A 1 300 ? -2.496 43.312 32.438 1 95.12 300 TYR A N 1
ATOM 2350 C CA . TYR A 1 300 ? -3.838 43.719 32.031 1 95.12 300 TYR A CA 1
ATOM 2351 C C . TYR A 1 300 ? -4.879 43.281 33.062 1 95.12 300 TYR A C 1
ATOM 2353 O O . TYR A 1 300 ? -5.84 44 33.312 1 95.12 300 TYR A O 1
ATOM 2361 N N . PHE A 1 301 ? -4.633 42.156 33.688 1 94.44 301 PHE A N 1
ATOM 2362 C CA . PHE A 1 301 ? -5.562 41.625 34.656 1 94.44 301 PHE A CA 1
ATOM 2363 C C . PHE A 1 301 ? -5.066 41.906 36.094 1 94.44 301 PHE A C 1
ATOM 2365 O O . PHE A 1 301 ? -5.363 41.125 37 1 94.44 301 PHE A O 1
ATOM 2372 N N . SER A 1 302 ? -4.277 42.844 36.281 1 91.62 302 SER A N 1
ATOM 2373 C CA . SER A 1 302 ? -3.607 43.125 37.531 1 91.62 302 SER A CA 1
ATOM 2374 C C . SER A 1 302 ? -4.617 43.344 38.656 1 91.62 302 SER A C 1
ATOM 2376 O O . SER A 1 302 ? -4.309 43.125 39.844 1 91.62 302 SER A O 1
ATOM 2378 N N . GLN A 1 303 ? -5.832 43.75 38.344 1 88.5 303 GLN A N 1
ATOM 2379 C CA . GLN A 1 303 ? -6.848 44 39.375 1 88.5 303 GLN A CA 1
ATOM 2380 C C . GLN A 1 303 ? -7.461 42.719 39.875 1 88.5 303 GLN A C 1
ATOM 2382 O O . GLN A 1 303 ? -8.172 42.688 40.875 1 88.5 303 GLN A O 1
ATOM 2387 N N . VAL A 1 304 ? -7.184 41.656 39.156 1 89.56 304 VAL A N 1
ATOM 2388 C CA . VAL A 1 304 ? -7.723 40.344 39.562 1 89.56 304 VAL A CA 1
ATOM 2389 C C . VAL A 1 304 ? -6.859 39.75 40.656 1 89.56 304 VAL A C 1
ATOM 2391 O O . VAL A 1 304 ? -5.641 39.625 40.5 1 89.56 304 VAL A O 1
ATOM 2394 N N . GLN A 1 305 ? -7.426 39.375 41.75 1 87.06 305 GLN A N 1
ATOM 2395 C CA . GLN A 1 305 ? -6.703 38.875 42.938 1 87.06 305 GLN A CA 1
ATOM 2396 C C . GLN A 1 305 ? -6.328 37.406 42.781 1 87.06 305 GLN A C 1
ATOM 2398 O O . GLN A 1 305 ? -5.281 36.969 43.281 1 87.06 305 GLN A O 1
ATOM 2403 N N . THR A 1 306 ? -7.16 36.656 42.094 1 90.94 306 THR A N 1
ATOM 2404 C CA . THR A 1 306 ? -6.898 35.25 41.938 1 90.94 306 THR A CA 1
ATOM 2405 C C . THR A 1 306 ? -5.859 35 40.844 1 90.94 306 THR A C 1
ATOM 2407 O O . THR A 1 306 ? -6.031 35.469 39.719 1 90.94 306 THR A O 1
ATOM 2410 N N . PRO A 1 307 ? -4.828 34.344 41.156 1 92.12 307 PRO A N 1
ATOM 2411 C CA . PRO A 1 307 ? -3.795 34.094 40.156 1 92.12 307 PRO A CA 1
ATOM 2412 C C . PRO A 1 307 ? -4.254 33.094 39.062 1 92.12 307 PRO A C 1
ATOM 2414 O O . PRO A 1 307 ? -5.117 32.25 39.312 1 92.12 307 PRO A O 1
ATOM 2417 N N . PRO A 1 308 ? -3.664 33.25 37.844 1 94.56 308 PRO A N 1
ATOM 2418 C CA . PRO A 1 308 ? -3.996 32.312 36.781 1 94.56 308 PRO A CA 1
ATOM 2419 C C . PRO A 1 308 ? -3.412 30.922 37.031 1 94.56 308 PRO A C 1
ATOM 2421 O O . PRO A 1 308 ? -2.482 30.781 37.844 1 94.56 308 PRO A O 1
ATOM 2424 N N . ILE A 1 309 ? -3.986 29.906 36.375 1 94.19 309 ILE A N 1
ATOM 2425 C CA . ILE A 1 309 ? -3.535 28.531 36.5 1 94.19 309 ILE A CA 1
ATOM 2426 C C . ILE A 1 309 ? -3.352 27.922 35.094 1 94.19 309 ILE A C 1
ATOM 2428 O O . ILE A 1 309 ? -3.758 28.516 34.094 1 94.19 309 ILE A O 1
ATOM 2432 N N . SER A 1 310 ? -2.676 26.766 35.062 1 91.19 310 SER A N 1
ATOM 2433 C CA . SER A 1 310 ? -2.59 25.969 33.844 1 91.19 310 SER A CA 1
ATOM 2434 C C . SER A 1 310 ? -3.695 24.922 33.781 1 91.19 310 SER A C 1
ATOM 2436 O O . SER A 1 310 ? -3.982 24.266 34.781 1 91.19 310 SER A O 1
ATOM 2438 N N . MET A 1 311 ? -4.348 24.906 32.656 1 85.75 311 MET A N 1
ATOM 2439 C CA . MET A 1 311 ? -5.41 23.922 32.469 1 85.75 311 MET A CA 1
ATOM 2440 C C . MET A 1 311 ? -5.438 23.422 31.016 1 85.75 311 MET A C 1
ATOM 2442 O O . MET A 1 311 ? -5.281 24.203 30.078 1 85.75 311 MET A O 1
ATOM 2446 N N . PHE A 1 312 ? -5.617 22.141 30.844 1 78.88 312 PHE A N 1
ATOM 2447 C CA . PHE A 1 312 ? -5.816 21.5 29.547 1 78.88 312 PHE A CA 1
ATOM 2448 C C . PHE A 1 312 ? -4.664 21.828 28.609 1 78.88 312 PHE A C 1
ATOM 2450 O O . PHE A 1 312 ? -4.879 22.094 27.422 1 78.88 312 PHE A O 1
ATOM 2457 N N . GLY A 1 313 ? -3.502 21.969 29.109 1 82.69 313 GLY A N 1
ATOM 2458 C CA . GLY A 1 313 ? -2.32 22.219 28.297 1 82.69 313 GLY A CA 1
ATOM 2459 C C . GLY A 1 313 ? -2.109 23.688 28 1 82.69 313 GLY A C 1
ATOM 2460 O O . GLY A 1 313 ? -1.11 24.062 27.375 1 82.69 313 GLY A O 1
ATOM 2461 N N . LEU A 1 314 ? -3.045 24.484 28.484 1 91.44 314 LEU A N 1
ATOM 2462 C CA . LEU A 1 314 ? -2.904 25.938 28.344 1 91.44 314 LEU A CA 1
ATOM 2463 C C . LEU A 1 314 ? -2.281 26.547 29.594 1 91.44 314 LEU A C 1
ATOM 2465 O O . LEU A 1 314 ? -2.682 26.203 30.719 1 91.44 314 LEU A O 1
ATOM 2469 N N . ASP A 1 315 ? -1.351 27.344 29.406 1 93.5 315 ASP A N 1
ATOM 2470 C CA . ASP A 1 315 ? -0.48 27.75 30.5 1 93.5 315 ASP A CA 1
ATOM 2471 C C . ASP A 1 315 ? -1.13 28.859 31.328 1 93.5 315 ASP A C 1
ATOM 2473 O O . ASP A 1 315 ? -0.877 28.969 32.531 1 93.5 315 ASP A O 1
ATOM 2477 N N . LEU A 1 316 ? -1.948 29.719 30.734 1 95.94 316 LEU A N 1
ATOM 2478 C CA . LEU A 1 316 ? -2.508 30.891 31.391 1 95.94 316 LEU A CA 1
ATOM 2479 C C . LEU A 1 316 ? -4.031 30.891 31.297 1 95.94 316 LEU A C 1
ATOM 2481 O O . LEU A 1 316 ? -4.586 31.297 30.266 1 95.94 316 LEU A O 1
ATOM 2485 N N . CYS A 1 317 ? -4.648 30.531 32.469 1 94.19 317 CYS A N 1
ATOM 2486 C CA . CYS A 1 317 ? -6.102 30.484 32.531 1 94.19 317 CYS A CA 1
ATOM 2487 C C . CYS A 1 317 ? -6.609 31.203 33.781 1 94.19 317 CYS A C 1
ATOM 2489 O O . CYS A 1 317 ? -6.199 30.875 34.906 1 94.19 317 CYS A O 1
ATOM 2491 N N . TYR A 1 318 ? -7.52 32.188 33.562 1 95.25 318 TYR A N 1
ATOM 2492 C CA . TYR A 1 318 ? -8.18 32.906 34.656 1 95.25 318 TYR A CA 1
ATOM 2493 C C . TYR A 1 318 ? -9.594 32.375 34.875 1 95.25 318 TYR A C 1
ATOM 2495 O O . TYR A 1 318 ? -10.312 32.094 33.906 1 95.25 318 TYR A O 1
ATOM 2503 N N . SER A 1 319 ? -9.914 32.188 36.156 1 93.31 319 SER A N 1
ATOM 2504 C CA . SER A 1 319 ? -11.328 31.906 36.438 1 93.31 319 SER A CA 1
ATOM 2505 C C . SER A 1 319 ? -12.211 33 35.844 1 93.31 319 SER A C 1
ATOM 2507 O O . SER A 1 319 ? -11.945 34.188 36.062 1 93.31 319 SER A O 1
ATOM 2509 N N . LEU A 1 320 ? -13.188 32.594 35.156 1 92.06 320 LEU A N 1
ATOM 2510 C CA . LEU A 1 320 ? -14.078 33.562 34.531 1 92.06 320 LEU A CA 1
ATOM 2511 C C . LEU A 1 320 ? -14.719 34.438 35.594 1 92.06 320 LEU A C 1
ATOM 2513 O O . LEU A 1 320 ? -14.953 35.625 35.375 1 92.06 320 LEU A O 1
ATOM 2517 N N . LEU A 1 321 ? -15.047 33.844 36.719 1 91.12 321 LEU A N 1
ATOM 2518 C CA . LEU A 1 321 ? -15.633 34.594 37.812 1 91.12 321 LEU A CA 1
ATOM 2519 C C . LEU A 1 321 ? -14.672 35.688 38.312 1 91.12 321 LEU A C 1
ATOM 2521 O O . LEU A 1 321 ? -15.102 36.781 38.625 1 91.12 321 LEU A O 1
ATOM 2525 N N . ALA A 1 322 ? -13.453 35.375 38.281 1 91.06 322 ALA A N 1
ATOM 2526 C CA . ALA A 1 322 ? -12.438 36.281 38.812 1 91.06 322 ALA A CA 1
ATOM 2527 C C . ALA A 1 322 ? -12.219 37.469 37.875 1 91.06 322 ALA A C 1
ATOM 2529 O O . ALA A 1 322 ? -11.891 38.562 38.312 1 91.06 322 ALA A O 1
ATOM 2530 N N . VAL A 1 323 ? -12.414 37.188 36.562 1 90.88 323 VAL A N 1
ATOM 2531 C CA . VAL A 1 323 ? -12.078 38.25 35.594 1 90.88 323 VAL A CA 1
ATOM 2532 C C . VAL A 1 323 ? -13.352 38.844 35.031 1 90.88 323 VAL A C 1
ATOM 2534 O O . VAL A 1 323 ? -13.297 39.656 34.094 1 90.88 323 VAL A O 1
ATOM 2537 N N . ARG A 1 324 ? -14.484 38.5 35.5 1 89.25 324 ARG A N 1
ATOM 2538 C CA . ARG A 1 324 ? -15.781 38.875 34.938 1 89.25 324 ARG A CA 1
ATOM 2539 C C . ARG A 1 324 ? -15.906 40.406 34.812 1 89.25 324 ARG A C 1
ATOM 2541 O O . ARG A 1 324 ? -16.344 40.906 33.781 1 89.25 324 ARG A O 1
ATOM 2548 N N . ASN A 1 325 ? -15.555 41.125 35.812 1 87 325 ASN A N 1
ATOM 2549 C CA . ASN A 1 325 ? -15.672 42.562 35.812 1 87 325 ASN A CA 1
ATOM 2550 C C . ASN A 1 325 ? -14.828 43.188 34.688 1 87 325 ASN A C 1
ATOM 2552 O O . ASN A 1 325 ? -15.281 44.125 34 1 87 325 ASN A O 1
ATOM 2556 N N . VAL A 1 326 ? -13.672 42.656 34.531 1 86.12 326 VAL A N 1
ATOM 2557 C CA . VAL A 1 326 ? -12.766 43.156 33.531 1 86.12 326 VAL A CA 1
ATOM 2558 C C . VAL A 1 326 ? -13.297 42.812 32.125 1 86.12 326 VAL A C 1
ATOM 2560 O O . VAL A 1 326 ? -13.375 43.688 31.266 1 86.12 326 VAL A O 1
ATOM 2563 N N . ILE A 1 327 ? -13.75 41.625 31.938 1 87.81 327 ILE A N 1
ATOM 2564 C CA . ILE A 1 327 ? -14.188 41.156 30.641 1 87.81 327 ILE A CA 1
ATOM 2565 C C . ILE A 1 327 ? -15.492 41.844 30.25 1 87.81 327 ILE A C 1
ATOM 2567 O O . ILE A 1 327 ? -15.695 42.188 29.078 1 87.81 327 ILE A O 1
ATOM 2571 N N . ASP A 1 328 ? -16.344 42 31.203 1 85.81 328 ASP A N 1
ATOM 2572 C CA . ASP A 1 328 ? -17.609 42.656 30.938 1 85.81 328 ASP A CA 1
ATOM 2573 C C . ASP A 1 328 ? -17.391 44.156 30.609 1 85.81 328 ASP A C 1
ATOM 2575 O O . ASP A 1 328 ? -18.141 44.719 29.828 1 85.81 328 ASP A O 1
ATOM 2579 N N . ASP A 1 329 ? -16.406 44.75 31.219 1 82.81 329 ASP A N 1
ATOM 2580 C CA . ASP A 1 329 ? -16.156 46.156 31.062 1 82.81 329 ASP A CA 1
ATOM 2581 C C . ASP A 1 329 ? -15.375 46.469 29.797 1 82.81 329 ASP A C 1
ATOM 2583 O O . ASP A 1 329 ? -15.82 47.25 28.953 1 82.81 329 ASP A O 1
ATOM 2587 N N . ILE A 1 330 ? -14.234 45.75 29.641 1 81.06 330 ILE A N 1
ATOM 2588 C CA . ILE A 1 330 ? -13.352 46.125 28.547 1 81.06 330 ILE A CA 1
ATOM 2589 C C . ILE A 1 330 ? -13.008 44.906 27.688 1 81.06 330 ILE A C 1
ATOM 2591 O O . ILE A 1 330 ? -12.344 45.031 26.656 1 81.06 330 ILE A O 1
ATOM 2595 N N . GLY A 1 331 ? -13.484 43.719 28.078 1 86.69 331 GLY A N 1
ATOM 2596 C CA . GLY A 1 331 ? -13.234 42.531 27.281 1 86.69 331 GLY A CA 1
ATOM 2597 C C . GLY A 1 331 ? -11.867 41.938 27.547 1 86.69 331 GLY A C 1
ATOM 2598 O O . GLY A 1 331 ? -11.086 42.469 28.344 1 86.69 331 GLY A O 1
ATOM 2599 N N . ALA A 1 332 ? -11.586 40.75 26.922 1 91.12 332 ALA A N 1
ATOM 2600 C CA . ALA A 1 332 ? -10.242 40.188 26.953 1 91.12 332 ALA A CA 1
ATOM 2601 C C . ALA A 1 332 ? -9.266 41.031 26.141 1 91.12 332 ALA A C 1
ATOM 2603 O O . ALA A 1 332 ? -9.664 41.719 25.172 1 91.12 332 ALA A O 1
ATOM 2604 N N . PRO A 1 333 ? -8.039 41.125 26.594 1 94.19 333 PRO A N 1
ATOM 2605 C CA . PRO A 1 333 ? -7.094 41.938 25.844 1 94.19 333 PRO A CA 1
ATOM 2606 C C . PRO A 1 333 ? -6.848 41.406 24.422 1 94.19 333 PRO A C 1
ATOM 2608 O O . PRO A 1 333 ? -6.762 40.188 24.234 1 94.19 333 PRO A O 1
ATOM 2611 N N . THR A 1 334 ? -6.801 42.312 23.484 1 95 334 THR A N 1
ATOM 2612 C CA . THR A 1 334 ? -6.398 41.969 22.125 1 95 334 THR A CA 1
ATOM 2613 C C . THR A 1 334 ? -4.898 41.688 22.062 1 95 334 THR A C 1
ATOM 2615 O O . THR A 1 334 ? -4.105 42.406 22.672 1 95 334 THR A O 1
ATOM 2618 N N . ILE A 1 335 ? -4.562 40.625 21.469 1 97.88 335 ILE A N 1
ATOM 2619 C CA . ILE A 1 335 ? -3.158 40.344 21.172 1 97.88 335 ILE A CA 1
ATOM 2620 C C . ILE A 1 335 ? -2.895 40.562 19.688 1 97.88 335 ILE A C 1
ATOM 2622 O O . ILE A 1 335 ? -3.6 40 18.844 1 97.88 335 ILE A O 1
ATOM 2626 N N . THR A 1 336 ? -1.94 41.375 19.344 1 98.31 336 THR A N 1
ATOM 2627 C CA . THR A 1 336 ? -1.626 41.688 17.953 1 98.31 336 THR A CA 1
ATOM 2628 C C . THR A 1 336 ? -0.17 41.375 17.641 1 98.31 336 THR A C 1
ATOM 2630 O O . THR A 1 336 ? 0.732 41.719 18.406 1 98.31 336 THR A O 1
ATOM 2633 N N . PHE A 1 337 ? 0.055 40.625 16.594 1 98.44 337 PHE A N 1
ATOM 2634 C CA . PHE A 1 337 ? 1.385 40.406 16.031 1 98.44 337 PHE A CA 1
ATOM 2635 C C . PHE A 1 337 ? 1.736 41.469 15 1 98.44 337 PHE A C 1
ATOM 2637 O O . PHE A 1 337 ? 0.987 41.688 14.039 1 98.44 337 PHE A O 1
ATOM 2644 N N . HIS A 1 338 ? 2.828 42.125 15.242 1 98.12 338 HIS A N 1
ATOM 2645 C CA . HIS A 1 338 ? 3.262 43.188 14.344 1 98.12 338 HIS A CA 1
ATOM 2646 C C . HIS A 1 338 ? 4.387 42.688 13.43 1 98.12 338 HIS A C 1
ATOM 2648 O O . HIS A 1 338 ? 5.477 42.375 13.898 1 98.12 338 HIS A O 1
ATOM 2654 N N . PHE A 1 339 ? 4.078 42.688 12.141 1 97.19 339 PHE A N 1
ATOM 2655 C CA . PHE A 1 339 ? 5.07 42.312 11.133 1 97.19 339 PHE A CA 1
ATOM 2656 C C . PHE A 1 339 ? 5.574 43.562 10.414 1 97.19 339 PHE A C 1
ATOM 2658 O O . PHE A 1 339 ? 5.168 44.688 10.734 1 97.19 339 PHE A O 1
ATOM 2665 N N . GLY A 1 340 ? 6.605 43.281 9.547 1 90.12 340 GLY A N 1
ATOM 2666 C CA . GLY A 1 340 ? 6.969 44.375 8.672 1 90.12 340 GLY A CA 1
ATOM 2667 C C . GLY A 1 340 ? 5.859 44.781 7.719 1 90.12 340 GLY A C 1
ATOM 2668 O O . GLY A 1 340 ? 5.535 44.031 6.789 1 90.12 340 GLY A O 1
ATOM 2669 N N . GLY A 1 341 ? 5.164 45.844 7.941 1 91.56 341 GLY A N 1
ATOM 2670 C CA . GLY A 1 341 ? 4.172 46.375 7.016 1 91.56 341 GLY A CA 1
ATOM 2671 C C . GLY A 1 341 ? 2.773 45.844 7.285 1 91.56 341 GLY A C 1
ATOM 2672 O O . GLY A 1 341 ? 1.835 46.156 6.551 1 91.56 341 GLY A O 1
ATOM 2673 N N . ALA A 1 342 ? 2.557 45.031 8.25 1 97.06 342 ALA A N 1
ATOM 2674 C CA . ALA A 1 342 ? 1.232 44.469 8.492 1 97.06 342 ALA A CA 1
ATOM 2675 C C . ALA A 1 342 ? 1.059 44.094 9.961 1 97.06 342 ALA A C 1
ATOM 2677 O O . ALA A 1 342 ? 2.021 43.719 10.625 1 97.06 342 ALA A O 1
ATOM 2678 N N . ASP A 1 343 ? -0.191 44.156 10.461 1 97.81 343 ASP A N 1
ATOM 2679 C CA . ASP A 1 343 ? -0.571 43.719 11.797 1 97.81 343 ASP A CA 1
ATOM 2680 C C . ASP A 1 343 ? -1.611 42.594 11.719 1 97.81 343 ASP A C 1
ATOM 2682 O O . ASP A 1 343 ? -2.525 42.656 10.898 1 97.81 343 ASP A O 1
ATOM 2686 N N . LEU A 1 344 ? -1.374 41.562 12.539 1 97.94 344 LEU A N 1
ATOM 2687 C CA . LEU A 1 344 ? -2.334 40.5 12.664 1 97.94 344 LEU A CA 1
ATOM 2688 C C . LEU A 1 344 ? -2.922 40.438 14.07 1 97.94 344 LEU A C 1
ATOM 2690 O O . LEU A 1 344 ? -2.234 40.062 15.023 1 97.94 344 LEU A O 1
ATOM 2694 N N . GLU A 1 345 ? -4.145 40.812 14.18 1 96.69 345 GLU A N 1
ATOM 2695 C CA . GLU A 1 345 ? -4.852 40.656 15.445 1 96.69 345 GLU A CA 1
ATOM 2696 C C . GLU A 1 345 ? -5.316 39.219 15.648 1 96.69 345 GLU A C 1
ATOM 2698 O O . GLU A 1 345 ? -6.023 38.688 14.812 1 96.69 345 GLU A O 1
ATOM 2703 N N . ILE A 1 346 ? -4.922 38.625 16.734 1 95.38 346 ILE A N 1
ATOM 2704 C CA . ILE A 1 346 ? -5.309 37.25 17.031 1 95.38 346 ILE A CA 1
ATOM 2705 C C . ILE A 1 346 ? -6.688 37.25 17.688 1 95.38 346 ILE A C 1
ATOM 2707 O O . ILE A 1 346 ? -6.801 37.406 18.906 1 95.38 346 ILE A O 1
ATOM 2711 N N . LYS A 1 347 ? -7.637 36.938 16.938 1 85.75 347 LYS A N 1
ATOM 2712 C CA . LYS A 1 347 ? -9.023 36.969 17.406 1 85.75 347 LYS A CA 1
ATOM 2713 C C . LYS A 1 347 ? -9.305 35.875 18.422 1 85.75 347 LYS A C 1
ATOM 2715 O O . LYS A 1 347 ? -10.18 36 19.281 1 85.75 347 LYS A O 1
ATOM 2720 N N . THR A 1 348 ? -8.516 34.844 18.344 1 87 348 THR A N 1
ATOM 2721 C CA . THR A 1 348 ? -8.727 33.688 19.203 1 87 348 THR A CA 1
ATOM 2722 C C . THR A 1 348 ? -7.594 33.562 20.219 1 87 348 THR A C 1
ATOM 2724 O O . THR A 1 348 ? -7.223 32.438 20.609 1 87 348 THR A O 1
ATOM 2727 N N . ALA A 1 349 ? -7.078 34.688 20.609 1 92.56 349 ALA A N 1
ATOM 2728 C CA . ALA A 1 349 ? -5.973 34.656 21.562 1 92.56 349 ALA A CA 1
ATOM 2729 C C . ALA A 1 349 ? -6.43 34.125 22.906 1 92.56 349 ALA A C 1
ATOM 2731 O O . ALA A 1 349 ? -5.613 33.656 23.719 1 92.56 349 ALA A O 1
ATOM 2732 N N . PHE A 1 350 ? -7.805 34.156 23.125 1 91.62 350 PHE A N 1
ATOM 2733 C CA . PHE A 1 350 ? -8.391 33.625 24.344 1 91.62 350 PHE A CA 1
ATOM 2734 C C . PHE A 1 350 ? -9.609 32.781 24.031 1 91.62 350 PHE A C 1
ATOM 2736 O O . PHE A 1 350 ? -10.367 33.062 23.109 1 91.62 350 PHE A O 1
ATOM 2743 N N . VAL A 1 351 ? -9.711 31.719 24.797 1 87 351 VAL A N 1
ATOM 2744 C CA . VAL A 1 351 ? -10.898 30.875 24.703 1 87 351 VAL A CA 1
ATOM 2745 C C . VAL A 1 351 ? -11.531 30.703 26.078 1 87 351 VAL A C 1
ATOM 2747 O O . VAL A 1 351 ? -10.828 30.703 27.094 1 87 351 VAL A O 1
ATOM 2750 N N . ILE A 1 352 ? -12.82 30.625 26.062 1 85.69 352 ILE A N 1
ATOM 2751 C CA . ILE A 1 352 ? -13.547 30.359 27.297 1 85.69 352 ILE A CA 1
ATOM 2752 C C . ILE A 1 352 ? -13.93 28.891 27.359 1 85.69 352 ILE A C 1
ATOM 2754 O O . ILE A 1 352 ? -14.531 28.344 26.422 1 85.69 352 ILE A O 1
ATOM 2758 N N . SER A 1 353 ? -13.422 28.234 28.391 1 79.94 353 SER A N 1
ATOM 2759 C CA . SER A 1 353 ? -13.781 26.844 28.625 1 79.94 353 SER A CA 1
ATOM 2760 C C . SER A 1 353 ? -13.859 26.531 30.125 1 79.94 353 SER A C 1
ATOM 2762 O O . SER A 1 353 ? -12.992 26.938 30.891 1 79.94 353 SER A O 1
ATOM 2764 N N . ALA A 1 354 ? -14.953 25.766 30.531 1 82.31 354 ALA A N 1
ATOM 2765 C CA . ALA A 1 354 ? -15.125 25.328 31.906 1 82.31 354 ALA A CA 1
ATOM 2766 C C . ALA A 1 354 ? -14.992 26.484 32.875 1 82.31 354 ALA A C 1
ATOM 2768 O O . ALA A 1 354 ? -14.25 26.406 33.875 1 82.31 354 ALA A O 1
ATOM 2769 N N . ASN A 1 355 ? -15.484 27.641 32.594 1 87.94 355 ASN A N 1
ATOM 2770 C CA . ASN A 1 355 ? -15.539 28.828 33.406 1 87.94 355 ASN A CA 1
ATOM 2771 C C . ASN A 1 355 ? -14.164 29.469 33.562 1 87.94 355 ASN A C 1
ATOM 2773 O O . ASN A 1 355 ? -13.883 30.141 34.562 1 87.94 355 ASN A O 1
ATOM 2777 N N . TYR A 1 356 ? -13.336 29.172 32.625 1 91.25 356 TYR A N 1
ATOM 2778 C CA . TYR A 1 356 ? -12.023 29.812 32.594 1 91.25 356 TYR A CA 1
ATOM 2779 C C . TYR A 1 356 ? -11.789 30.531 31.281 1 91.25 356 TYR A C 1
ATOM 2781 O O . TYR A 1 356 ? -12.258 30.094 30.234 1 91.25 356 TYR A O 1
ATOM 2789 N N . LEU A 1 357 ? -11.18 31.672 31.375 1 92.5 357 LEU A N 1
ATOM 2790 C CA . LEU A 1 357 ? -10.609 32.375 30.219 1 92.5 357 LEU A CA 1
ATOM 2791 C C . LEU A 1 357 ? -9.141 32 30.047 1 92.5 357 LEU A C 1
ATOM 2793 O O . LEU A 1 357 ? -8.305 32.344 30.875 1 92.5 357 LEU A O 1
ATOM 2797 N N . CYS A 1 358 ? -8.859 31.312 28.922 1 92.19 358 CYS A N 1
ATOM 2798 C CA . CYS A 1 358 ? -7.508 30.781 28.766 1 92.19 358 CYS A CA 1
ATOM 2799 C C . CYS A 1 358 ? -6.844 31.359 27.516 1 92.19 358 CYS A C 1
ATOM 2801 O O . CYS A 1 358 ? -7.484 31.484 26.469 1 92.19 358 CYS A O 1
ATOM 2803 N N . MET A 1 359 ? -5.586 31.734 27.625 1 95.31 359 MET A N 1
ATOM 2804 C CA . MET A 1 359 ? -4.809 32.188 26.469 1 95.31 359 MET A CA 1
ATOM 2805 C C . MET A 1 359 ? -4.379 31.016 25.609 1 95.31 359 MET A C 1
ATOM 2807 O O . MET A 1 359 ? -3.967 29.984 26.125 1 95.31 359 MET A O 1
ATOM 2811 N N . THR A 1 360 ? -4.48 31.141 24.25 1 93.62 360 THR A N 1
ATOM 2812 C CA . THR A 1 360 ? -4.211 30.047 23.312 1 93.62 360 THR A CA 1
ATOM 2813 C C . THR A 1 360 ? -2.785 30.141 22.781 1 93.62 360 THR A C 1
ATOM 2815 O O . THR A 1 360 ? -2.475 29.578 21.734 1 93.62 360 THR A O 1
ATOM 2818 N N . ILE A 1 361 ? -1.947 30.891 23.406 1 96.56 361 ILE A N 1
ATOM 2819 C CA . ILE A 1 361 ? -0.514 30.969 23.141 1 96.56 361 ILE A CA 1
ATOM 2820 C C . ILE A 1 361 ? 0.248 30.266 24.266 1 96.56 361 ILE A C 1
ATOM 2822 O O . ILE A 1 361 ? 0.076 30.594 25.438 1 96.56 361 ILE A O 1
ATOM 2826 N N . ILE A 1 362 ? 1.02 29.25 23.875 1 95.31 362 ILE A N 1
ATOM 2827 C CA . ILE A 1 362 ? 1.694 28.453 24.906 1 95.31 362 ILE A CA 1
ATOM 2828 C C . ILE A 1 362 ? 3.201 28.469 24.656 1 95.31 362 ILE A C 1
ATOM 2830 O O . ILE A 1 362 ? 3.65 28.672 23.531 1 95.31 362 ILE A O 1
ATOM 2834 N N . PRO A 1 363 ? 3.977 28.297 25.734 1 95.06 363 PRO A N 1
ATOM 2835 C CA . PRO A 1 363 ? 5.434 28.312 25.594 1 95.06 363 PRO A CA 1
ATOM 2836 C C . PRO A 1 363 ? 5.988 26.984 25.078 1 95.06 363 PRO A C 1
ATOM 2838 O O . PRO A 1 363 ? 5.348 25.938 25.219 1 95.06 363 PRO A O 1
ATOM 2841 N N . HIS A 1 364 ? 7.047 27 24.359 1 90 364 HIS A N 1
ATOM 2842 C CA . HIS A 1 364 ? 7.852 25.828 24.031 1 90 364 HIS A CA 1
ATOM 2843 C C . HIS A 1 364 ? 9.328 26.062 24.328 1 90 364 HIS A C 1
ATOM 2845 O O . HIS A 1 364 ? 9.734 27.203 24.609 1 90 364 HIS A O 1
ATOM 2851 N N . ASP A 1 365 ? 10.195 25.016 24.281 1 87.94 365 ASP A N 1
ATOM 2852 C CA . ASP A 1 365 ? 11.594 25.125 24.656 1 87.94 365 ASP A CA 1
ATOM 2853 C C . ASP A 1 365 ? 12.516 24.781 23.5 1 87.94 365 ASP A C 1
ATOM 2855 O O . ASP A 1 365 ? 13.703 24.516 23.703 1 87.94 365 ASP A O 1
ATOM 2859 N N . TYR A 1 366 ? 12.055 24.875 22.328 1 82.94 366 TYR A N 1
ATOM 2860 C CA . TYR A 1 366 ? 12.867 24.484 21.172 1 82.94 366 TYR A CA 1
ATOM 2861 C C . TYR A 1 366 ? 13.727 25.656 20.703 1 82.94 366 TYR A C 1
ATOM 2863 O O . TYR A 1 366 ? 13.219 26.75 20.453 1 82.94 366 TYR A O 1
ATOM 2871 N N . TYR A 1 367 ? 14.992 25.406 20.578 1 85.75 367 TYR A N 1
ATOM 2872 C CA . TYR A 1 367 ? 15.961 26.406 20.156 1 85.75 367 TYR A CA 1
ATOM 2873 C C . TYR A 1 367 ? 15.836 26.703 18.672 1 85.75 367 TYR A C 1
ATOM 2875 O O . TYR A 1 367 ? 16.188 27.781 18.219 1 85.75 367 TYR A O 1
ATOM 2883 N N . GLN A 1 368 ? 15.266 25.812 17.859 1 85.56 368 GLN A N 1
ATOM 2884 C CA . GLN A 1 368 ? 15.281 25.828 16.406 1 85.56 368 GLN A CA 1
ATOM 2885 C C . GLN A 1 368 ? 14.273 26.828 15.859 1 85.56 368 GLN A C 1
ATOM 2887 O O . GLN A 1 368 ? 14.367 27.234 14.695 1 85.56 368 GLN A O 1
ATOM 2892 N N . VAL A 1 369 ? 13.336 27.25 16.688 1 90.69 369 VAL A N 1
ATOM 2893 C CA . VAL A 1 369 ? 12.305 28.172 16.234 1 90.69 369 VAL A CA 1
ATOM 2894 C C . VAL A 1 369 ? 11.844 29.047 17.391 1 90.69 369 VAL A C 1
ATOM 2896 O O . VAL A 1 369 ? 11.75 28.594 18.531 1 90.69 369 VAL A O 1
ATOM 2899 N N . SER A 1 370 ? 11.586 30.297 17.078 1 95.38 370 SER A N 1
ATOM 2900 C CA . SER A 1 370 ? 11.188 31.234 18.125 1 95.38 370 SER A CA 1
ATOM 2901 C C . SER A 1 370 ? 9.672 31.234 18.328 1 95.38 370 SER A C 1
ATOM 2903 O O . SER A 1 370 ? 9.188 31.266 19.469 1 95.38 370 SER A O 1
ATOM 2905 N N . LEU A 1 371 ? 9 31.25 17.234 1 96.69 371 LEU A N 1
ATOM 2906 C CA . LEU A 1 371 ? 7.551 31.344 17.328 1 96.69 371 LEU A CA 1
ATOM 2907 C C . LEU A 1 371 ? 6.887 30.641 16.156 1 96.69 371 LEU A C 1
ATOM 2909 O O . LEU A 1 371 ? 7.352 30.766 15.016 1 96.69 371 LEU A O 1
ATOM 2913 N N . ILE A 1 372 ? 5.824 29.891 16.406 1 95.44 372 ILE A N 1
ATOM 2914 C CA . ILE A 1 372 ? 4.992 29.25 15.398 1 95.44 372 ILE A CA 1
ATOM 2915 C C . ILE A 1 372 ? 3.576 29.828 15.461 1 95.44 372 ILE A C 1
ATOM 2917 O O . ILE A 1 372 ? 2.914 29.734 16.5 1 95.44 372 ILE A O 1
ATOM 2921 N N . ILE A 1 373 ? 3.145 30.422 14.422 1 97.06 373 ILE A N 1
ATOM 2922 C CA . ILE A 1 373 ? 1.779 30.922 14.32 1 97.06 373 ILE A CA 1
ATOM 2923 C C . ILE A 1 373 ? 0.857 29.812 13.812 1 97.06 373 ILE A C 1
ATOM 2925 O O . ILE A 1 373 ? 0.814 29.531 12.617 1 97.06 373 ILE A O 1
ATOM 2929 N N . GLY A 1 374 ? 0.148 29.281 14.688 1 94.94 374 GLY A N 1
ATOM 2930 C CA . GLY A 1 374 ? -0.717 28.141 14.383 1 94.94 374 GLY A CA 1
ATOM 2931 C C . GLY A 1 374 ? -2.074 28.562 13.844 1 94.94 374 GLY A C 1
ATOM 2932 O O . GLY A 1 374 ? -2.34 29.75 13.672 1 94.94 374 GLY A O 1
ATOM 2933 N N . SER A 1 375 ? -2.922 27.609 13.688 1 91.12 375 SER A N 1
ATOM 2934 C CA . SER A 1 375 ? -4.195 27.781 12.992 1 91.12 375 SER A CA 1
ATOM 2935 C C . SER A 1 375 ? -5.145 28.656 13.789 1 91.12 375 SER A C 1
ATOM 2937 O O . SER A 1 375 ? -5.918 29.422 13.211 1 91.12 375 SER A O 1
ATOM 2939 N N . PHE A 1 376 ? -5.094 28.594 15.086 1 90.5 376 PHE A N 1
ATOM 2940 C CA . PHE A 1 376 ? -5.988 29.422 15.891 1 90.5 376 PHE A CA 1
ATOM 2941 C C . PHE A 1 376 ? -5.754 30.906 15.609 1 90.5 376 PHE A C 1
ATOM 2943 O O . PHE A 1 376 ? -6.703 31.672 15.43 1 90.5 376 PHE A O 1
ATOM 2950 N N . ALA A 1 377 ? -4.512 31.219 15.555 1 94.69 377 ALA A N 1
ATOM 2951 C CA . ALA A 1 377 ? -4.148 32.625 15.344 1 94.69 377 ALA A CA 1
ATOM 2952 C C . ALA A 1 377 ? -4.52 33.062 13.938 1 94.69 377 ALA A C 1
ATOM 2954 O O . ALA A 1 377 ? -4.543 34.281 13.648 1 94.69 377 ALA A O 1
ATOM 2955 N N . GLN A 1 378 ? -4.754 32.125 13.109 1 94.31 378 GLN A N 1
ATOM 2956 C CA . GLN A 1 378 ? -5.047 32.438 11.711 1 94.31 378 GLN A CA 1
ATOM 2957 C C . GLN A 1 378 ? -6.547 32.375 11.438 1 94.31 378 GLN A C 1
ATOM 2959 O O . GLN A 1 378 ? -6.98 32.531 10.297 1 94.31 378 GLN A O 1
ATOM 2964 N N . SER A 1 379 ? -7.297 32.188 12.461 1 90.81 379 SER A N 1
ATOM 2965 C CA . SER A 1 379 ? -8.734 32 12.289 1 90.81 379 SER A CA 1
ATOM 2966 C C . SER A 1 379 ? -9.406 33.312 11.883 1 90.81 379 SER A C 1
ATOM 2968 O O . SER A 1 379 ? -9.031 34.375 12.359 1 90.81 379 SER A O 1
ATOM 2970 N N . ASN A 1 380 ? -10.422 33.188 11.008 1 90.62 380 ASN A N 1
ATOM 2971 C CA . ASN A 1 380 ? -11.219 34.281 10.477 1 90.62 380 ASN A CA 1
ATOM 2972 C C . ASN A 1 380 ? -10.367 35.25 9.664 1 90.62 380 ASN A C 1
ATOM 2974 O O . ASN A 1 380 ? -10.562 36.469 9.742 1 90.62 380 ASN A O 1
ATOM 2978 N N . TYR A 1 381 ? -9.359 34.781 9.148 1 94.75 381 TYR A N 1
ATOM 2979 C CA . TYR A 1 381 ? -8.547 35.438 8.125 1 94.75 381 TYR A CA 1
ATOM 2980 C C . TYR A 1 381 ? -8.367 34.531 6.91 1 94.75 381 TYR A C 1
ATOM 2982 O O . TYR A 1 381 ? -8.234 33.312 7.043 1 94.75 381 TYR A O 1
ATOM 2990 N N . ARG A 1 382 ? -8.406 35.125 5.801 1 96.31 382 ARG A N 1
ATOM 2991 C CA . ARG A 1 382 ? -7.887 34.469 4.609 1 96.31 382 ARG A CA 1
ATOM 2992 C C . ARG A 1 382 ? -6.422 34.812 4.387 1 96.31 382 ARG A C 1
ATOM 2994 O O . ARG A 1 382 ? -6.043 36 4.414 1 96.31 382 ARG A O 1
ATOM 3001 N N . PHE A 1 383 ? -5.668 33.781 4.242 1 97.38 383 PHE A N 1
ATOM 3002 C CA . PHE A 1 383 ? -4.254 33.969 3.943 1 97.38 383 PHE A CA 1
ATOM 3003 C C . PHE A 1 383 ? -3.959 33.625 2.488 1 97.38 383 PHE A C 1
ATOM 3005 O O . PHE A 1 383 ? -4.602 32.719 1.914 1 97.38 383 PHE A O 1
ATOM 3012 N N . LEU A 1 384 ? -3.104 34.312 1.9 1 98.06 384 LEU A N 1
ATOM 3013 C CA . LEU A 1 384 ? -2.58 34 0.57 1 98.06 384 LEU A CA 1
ATOM 3014 C C . LEU A 1 384 ? -1.056 34.031 0.57 1 98.06 384 LEU A C 1
ATOM 3016 O O . LEU A 1 384 ? -0.443 35.062 0.83 1 98.06 384 LEU A O 1
ATOM 3020 N N . ILE A 1 385 ? -0.48 32.875 0.319 1 97.56 385 ILE A N 1
ATOM 3021 C CA . ILE A 1 385 ? 0.961 32.75 0.141 1 97.56 385 ILE A CA 1
ATOM 3022 C C . ILE A 1 385 ? 1.316 32.906 -1.336 1 97.56 385 ILE A C 1
ATOM 3024 O O . ILE A 1 385 ? 0.738 32.219 -2.195 1 97.56 385 ILE A O 1
ATOM 3028 N N . ASN A 1 386 ? 2.168 33.812 -1.587 1 96.94 386 ASN A N 1
ATOM 3029 C CA . ASN A 1 386 ? 2.713 34.031 -2.924 1 96.94 386 ASN A CA 1
ATOM 3030 C C . ASN A 1 386 ? 4.223 33.812 -2.955 1 96.94 386 ASN A C 1
ATOM 3032 O O . ASN A 1 386 ? 4.992 34.688 -2.561 1 96.94 386 ASN A O 1
ATOM 3036 N N . VAL A 1 387 ? 4.629 32.688 -3.441 1 94.31 387 VAL A N 1
ATOM 3037 C CA . VAL A 1 387 ? 6.047 32.312 -3.389 1 94.31 387 VAL A CA 1
ATOM 3038 C C . VAL A 1 387 ? 6.812 33.094 -4.457 1 94.31 387 VAL A C 1
ATOM 3040 O O . VAL A 1 387 ? 7.984 33.438 -4.27 1 94.31 387 VAL A O 1
ATOM 3043 N N . GLY A 1 388 ? 6.199 33.438 -5.531 1 92.81 388 GLY A N 1
ATOM 3044 C CA . GLY A 1 388 ? 6.836 34.25 -6.547 1 92.81 388 GLY A CA 1
ATOM 3045 C C . GLY A 1 388 ? 7.219 35.625 -6.047 1 92.81 388 GLY A C 1
ATOM 3046 O O . GLY A 1 388 ? 8.367 36.062 -6.207 1 92.81 388 GLY A O 1
ATOM 3047 N N . ASP A 1 389 ? 6.262 36.25 -5.426 1 95.38 389 ASP A N 1
ATOM 3048 C CA . ASP A 1 389 ? 6.48 37.594 -4.891 1 95.38 389 ASP A CA 1
ATOM 3049 C C . ASP A 1 389 ? 7.137 37.531 -3.514 1 95.38 389 ASP A C 1
ATOM 3051 O O . ASP A 1 389 ? 7.5 38.562 -2.949 1 95.38 389 ASP A O 1
ATOM 3055 N N . LYS A 1 390 ? 7.223 36.375 -2.959 1 95.19 390 LYS A N 1
ATOM 3056 C CA . LYS A 1 390 ? 7.781 36.156 -1.628 1 95.19 390 LYS A CA 1
ATOM 3057 C C . LYS A 1 390 ? 7.035 37 -0.578 1 95.19 390 LYS A C 1
ATOM 3059 O O . LYS A 1 390 ? 7.648 37.719 0.198 1 95.19 390 LYS A O 1
ATOM 3064 N N . THR A 1 391 ? 5.727 36.812 -0.58 1 97.31 391 THR A N 1
ATOM 3065 C CA . THR A 1 391 ? 4.895 37.531 0.378 1 97.31 391 THR A CA 1
ATOM 3066 C C . THR A 1 391 ? 3.809 36.625 0.941 1 97.31 391 THR A C 1
ATOM 3068 O O . THR A 1 391 ? 3.486 35.594 0.348 1 97.31 391 THR A O 1
ATOM 3071 N N . VAL A 1 392 ? 3.371 36.938 2.049 1 97.75 392 VAL A N 1
ATOM 3072 C CA . VAL A 1 392 ? 2.117 36.438 2.594 1 97.75 392 VAL A CA 1
ATOM 3073 C C . VAL A 1 392 ? 1.157 37.594 2.857 1 97.75 392 VAL A C 1
ATOM 3075 O O . VAL A 1 392 ? 1.555 38.625 3.404 1 97.75 392 VAL A O 1
ATOM 3078 N N . SER A 1 393 ? -0.026 37.469 2.385 1 98.31 393 SER A N 1
ATOM 3079 C CA . SER A 1 393 ? -1.09 38.438 2.584 1 98.31 393 SER A CA 1
ATOM 3080 C C . SER A 1 393 ? -2.26 37.844 3.352 1 98.31 393 SER A C 1
ATOM 3082 O O . SER A 1 393 ? -2.479 36.625 3.305 1 98.31 393 SER A O 1
ATOM 3084 N N . PHE A 1 394 ? -2.938 38.688 4.078 1 98.19 394 PHE A N 1
ATOM 3085 C CA . PHE A 1 394 ? -4.109 38.219 4.797 1 98.19 394 PHE A CA 1
ATOM 3086 C C . PHE A 1 394 ? -5.156 39.312 4.934 1 98.19 394 PHE A C 1
ATOM 3088 O O . PHE A 1 394 ? -4.832 40.5 4.871 1 98.19 394 PHE A O 1
ATOM 3095 N N . ALA A 1 395 ? -6.352 38.906 5.008 1 97.5 395 ALA A N 1
ATOM 3096 C CA . ALA A 1 395 ? -7.512 39.781 5.211 1 97.5 395 ALA A CA 1
ATOM 3097 C C . ALA A 1 395 ? -8.57 39.094 6.059 1 97.5 395 ALA A C 1
ATOM 3099 O O . ALA A 1 395 ? -8.711 37.875 6.012 1 97.5 395 ALA A O 1
ATOM 3100 N N . GLU A 1 396 ? -9.242 39.938 6.828 1 95.06 396 GLU A N 1
ATOM 3101 C CA . GLU A 1 396 ? -10.352 39.375 7.598 1 95.06 396 GLU A CA 1
ATOM 3102 C C . GLU A 1 396 ? -11.383 38.719 6.688 1 95.06 396 GLU A C 1
ATOM 3104 O O . GLU A 1 396 ? -11.68 39.25 5.609 1 95.06 396 GLU A O 1
ATOM 3109 N N . ASP A 1 397 ? -11.781 37.531 7.078 1 93 397 ASP A N 1
ATOM 3110 C CA . ASP A 1 397 ? -12.766 36.75 6.332 1 93 397 ASP A CA 1
ATOM 3111 C C . ASP A 1 397 ? -13.602 35.906 7.266 1 93 397 ASP A C 1
ATOM 3113 O O . ASP A 1 397 ? -13.109 35.438 8.297 1 93 397 ASP A O 1
ATOM 3117 N N . GLU A 1 398 ? -14.914 35.812 6.902 1 86.38 398 GLU A N 1
ATOM 3118 C CA . GLU A 1 398 ? -15.734 34.844 7.609 1 86.38 398 GLU A CA 1
ATOM 3119 C C . GLU A 1 398 ? -15.5 33.438 7.066 1 86.38 398 GLU A C 1
ATOM 3121 O O . GLU A 1 398 ? -15.875 33.125 5.934 1 86.38 398 GLU A O 1
ATOM 3126 N N . CYS A 1 399 ? -14.578 32.656 7.598 1 86.69 399 CYS A N 1
ATOM 3127 C CA . CYS A 1 399 ? -14.102 31.375 7.117 1 86.69 399 CYS A CA 1
ATOM 3128 C C . CYS A 1 399 ? -15.094 30.266 7.461 1 86.69 399 CYS A C 1
ATOM 3130 O O . CYS A 1 399 ? -14.719 29.25 8.047 1 86.69 399 CYS A O 1
ATOM 3132 N N . GLY A 1 400 ? -16.453 30.5 7.148 1 74.31 400 GLY A N 1
ATOM 3133 C CA . GLY A 1 400 ? -17.453 29.484 7.387 1 74.31 400 GLY A CA 1
ATOM 3134 C C . GLY A 1 400 ? -17.391 28.344 6.387 1 74.31 400 GLY A C 1
ATOM 3135 O O . GLY A 1 400 ? -16.391 28.172 5.684 1 74.31 400 GLY A O 1
ATOM 3136 N N . HIS A 1 401 ? -18.469 27.594 6.391 1 66.44 401 HIS A N 1
ATOM 3137 C CA . HIS A 1 401 ? -18.547 26.406 5.535 1 66.44 401 HIS A CA 1
ATOM 3138 C C . HIS A 1 401 ? -18.344 26.781 4.07 1 66.44 401 HIS A C 1
ATOM 3140 O O . HIS A 1 401 ? -18.984 27.703 3.561 1 66.44 401 HIS A O 1
ATOM 3146 N N . GLY A 1 402 ? -17.391 26.125 3.414 1 64.19 402 GLY A N 1
ATOM 3147 C CA . GLY A 1 402 ? -17.172 26.281 1.986 1 64.19 402 GLY A CA 1
ATOM 3148 C C . GLY A 1 402 ? -16.297 27.484 1.647 1 64.19 402 GLY A C 1
ATOM 3149 O O . GLY A 1 402 ? -16.156 27.844 0.477 1 64.19 402 GLY A O 1
ATOM 3150 N N . SER A 1 403 ? -15.68 28.062 2.643 1 69.81 403 SER A N 1
ATOM 3151 C CA . SER A 1 403 ? -14.836 29.219 2.389 1 69.81 403 SER A CA 1
ATOM 3152 C C . SER A 1 403 ? -13.445 28.812 1.933 1 69.81 403 SER A C 1
ATOM 3154 O O . SER A 1 403 ? -12.984 27.703 2.234 1 69.81 403 SER A O 1
ATOM 3156 N N . MET B 1 1 ? -19.984 18.438 -72.812 1 21.31 1 MET B N 1
ATOM 3157 C CA . MET B 1 1 ? -20.031 17.281 -71.938 1 21.31 1 MET B CA 1
ATOM 3158 C C . MET B 1 1 ? -19.453 17.641 -70.562 1 21.31 1 MET B C 1
ATOM 3160 O O . MET B 1 1 ? -18.281 17.984 -70.438 1 21.31 1 MET B O 1
ATOM 3164 N N . VAL B 1 2 ? -20.344 18.344 -69.75 1 26.66 2 VAL B N 1
ATOM 3165 C CA . VAL B 1 2 ? -20.266 18.938 -68.438 1 26.66 2 VAL B CA 1
ATOM 3166 C C . VAL B 1 2 ? -19.906 17.859 -67.438 1 26.66 2 VAL B C 1
ATOM 3168 O O . VAL B 1 2 ? -20.656 16.906 -67.188 1 26.66 2 VAL B O 1
ATOM 3171 N N . VAL B 1 3 ? -18.531 17.562 -67.562 1 30.28 3 VAL B N 1
ATOM 3172 C CA . VAL B 1 3 ? -17.922 16.625 -66.625 1 30.28 3 VAL B CA 1
ATOM 3173 C C . VAL B 1 3 ? -18.344 16.953 -65.188 1 30.28 3 VAL B C 1
ATOM 3175 O O . VAL B 1 3 ? -18.156 18.062 -64.75 1 30.28 3 VAL B O 1
ATOM 3178 N N . ASN B 1 4 ? -19.5 16.344 -64.938 1 31.3 4 ASN B N 1
ATOM 3179 C CA . ASN B 1 4 ? -20.25 16.5 -63.688 1 31.3 4 ASN B CA 1
ATOM 3180 C C . ASN B 1 4 ? -19.359 16.312 -62.469 1 31.3 4 ASN B C 1
ATOM 3182 O O . ASN B 1 4 ? -18.719 15.273 -62.312 1 31.3 4 ASN B O 1
ATOM 3186 N N . MET B 1 5 ? -18.906 17.516 -61.938 1 37.56 5 MET B N 1
ATOM 3187 C CA . MET B 1 5 ? -18.125 17.75 -60.719 1 37.56 5 MET B CA 1
ATOM 3188 C C . MET B 1 5 ? -18.656 16.906 -59.562 1 37.56 5 MET B C 1
ATOM 3190 O O . MET B 1 5 ? -18.094 16.922 -58.469 1 37.56 5 MET B O 1
ATOM 3194 N N . ASP B 1 6 ? -19.922 16.359 -59.781 1 40.41 6 ASP B N 1
ATOM 3195 C CA . ASP B 1 6 ? -20.5 15.547 -58.719 1 40.41 6 ASP B CA 1
ATOM 3196 C C . ASP B 1 6 ? -19.719 14.25 -58.531 1 40.41 6 ASP B C 1
ATOM 3198 O O . ASP B 1 6 ? -19.688 13.695 -57.438 1 40.41 6 ASP B O 1
ATOM 3202 N N . SER B 1 7 ? -19.141 13.75 -59.656 1 43.38 7 SER B N 1
ATOM 3203 C CA . SER B 1 7 ? -18.484 12.453 -59.531 1 43.38 7 SER B CA 1
ATOM 3204 C C . SER B 1 7 ? -17.203 12.562 -58.719 1 43.38 7 SER B C 1
ATOM 3206 O O . SER B 1 7 ? -16.703 11.555 -58.219 1 43.38 7 SER B O 1
ATOM 3208 N N . ILE B 1 8 ? -16.562 13.766 -58.875 1 42.56 8 ILE B N 1
ATOM 3209 C CA . ILE B 1 8 ? -15.273 13.836 -58.188 1 42.56 8 ILE B CA 1
ATOM 3210 C C . ILE B 1 8 ? -15.516 13.977 -56.688 1 42.56 8 ILE B C 1
ATOM 3212 O O . ILE B 1 8 ? -14.797 13.375 -55.875 1 42.56 8 ILE B O 1
ATOM 3216 N N . CYS B 1 9 ? -16.578 14.867 -56.25 1 39.03 9 CYS B N 1
ATOM 3217 C CA . CYS B 1 9 ? -16.797 14.969 -54.812 1 39.03 9 CYS B CA 1
ATOM 3218 C C . CYS B 1 9 ? -17.234 13.625 -54.25 1 39.03 9 CYS B C 1
ATOM 3220 O O . CYS B 1 9 ? -17.031 13.359 -53.062 1 39.03 9 CYS B O 1
ATOM 3222 N N . GLN B 1 10 ? -18.016 12.805 -55.062 1 41.34 10 GLN B N 1
ATOM 3223 C CA . GLN B 1 10 ? -18.375 11.484 -54.594 1 41.34 10 GLN B CA 1
ATOM 3224 C C . GLN B 1 10 ? -17.156 10.586 -54.469 1 41.34 10 GLN B C 1
ATOM 3226 O O . GLN B 1 10 ? -17.094 9.742 -53.562 1 41.34 10 GLN B O 1
ATOM 3231 N N . TRP B 1 11 ? -16.219 10.758 -55.469 1 44.75 11 TRP B N 1
ATOM 3232 C CA . TRP B 1 11 ? -15.047 9.914 -55.281 1 44.75 11 TRP B CA 1
ATOM 3233 C C . TRP B 1 11 ? -14.18 10.406 -54.125 1 44.75 11 TRP B C 1
ATOM 3235 O O . TRP B 1 11 ? -13.555 9.602 -53.438 1 44.75 11 TRP B O 1
ATOM 3245 N N . LEU B 1 12 ? -14.109 11.836 -54.031 1 42.69 12 LEU B N 1
ATOM 3246 C CA . LEU B 1 12 ? -13.328 12.25 -52.844 1 42.69 12 LEU B CA 1
ATOM 3247 C C . LEU B 1 12 ? -14.031 11.859 -51.562 1 42.69 12 LEU B C 1
ATOM 3249 O O . LEU B 1 12 ? -13.375 11.531 -50.562 1 42.69 12 LEU B O 1
ATOM 3253 N N . PHE B 1 13 ? -15.469 12.008 -51.531 1 41.66 13 PHE B N 1
ATOM 3254 C CA . PHE B 1 13 ? -16.156 11.508 -50.344 1 41.66 13 PHE B CA 1
ATOM 3255 C C . PHE B 1 13 ? -15.992 10 -50.219 1 41.66 13 PHE B C 1
ATOM 3257 O O . PHE B 1 13 ? -15.945 9.461 -49.125 1 41.66 13 PHE B O 1
ATOM 3264 N N . LEU B 1 14 ? -16.062 9.234 -51.406 1 41.53 14 LEU B N 1
ATOM 3265 C CA . LEU B 1 14 ? -15.812 7.801 -51.281 1 41.53 14 LEU B CA 1
ATOM 3266 C C . LEU B 1 14 ? -14.367 7.543 -50.844 1 41.53 14 LEU B C 1
ATOM 3268 O O . LEU B 1 14 ? -14.094 6.59 -50.125 1 41.53 14 LEU B O 1
ATOM 3272 N N . SER B 1 15 ? -13.406 8.305 -51.469 1 40.75 15 SER B N 1
ATOM 3273 C CA . SER B 1 15 ? -12.039 8.016 -51.031 1 40.75 15 SER B CA 1
ATOM 3274 C C . SER B 1 15 ? -11.805 8.445 -49.594 1 40.75 15 SER B C 1
ATOM 3276 O O . SER B 1 15 ? -11.031 7.809 -48.875 1 40.75 15 SER B O 1
ATOM 3278 N N . THR B 1 16 ? -12.195 9.734 -49.281 1 39.5 16 THR B N 1
ATOM 3279 C CA . THR B 1 16 ? -11.898 10.125 -47.906 1 39.5 16 THR B CA 1
ATOM 3280 C C . THR B 1 16 ? -12.68 9.25 -46.906 1 39.5 16 THR B C 1
ATOM 3282 O O . THR B 1 16 ? -12.328 9.172 -45.75 1 39.5 16 THR B O 1
ATOM 3285 N N . LEU B 1 17 ? -13.93 8.922 -47.281 1 35.56 17 LEU B N 1
ATOM 3286 C CA . LEU B 1 17 ? -14.531 7.93 -46.406 1 35.56 17 LEU B CA 1
ATOM 3287 C C . LEU B 1 17 ? -13.781 6.602 -46.469 1 35.56 17 LEU B C 1
ATOM 3289 O O . LEU B 1 17 ? -14.32 5.555 -46.125 1 35.56 17 LEU B O 1
ATOM 3293 N N . LEU B 1 18 ? -12.938 6.414 -47.5 1 35.5 18 LEU B N 1
ATOM 3294 C CA . LEU B 1 18 ? -12.008 5.352 -47.125 1 35.5 18 LEU B CA 1
ATOM 3295 C C . LEU B 1 18 ? -11.461 5.578 -45.719 1 35.5 18 LEU B C 1
ATOM 3297 O O . LEU B 1 18 ? -10.57 6.41 -45.531 1 35.5 18 LEU B O 1
ATOM 3301 N N . LEU B 1 19 ? -12.273 6.074 -44.75 1 33.38 19 LEU B N 1
ATOM 3302 C CA . LEU B 1 19 ? -12.055 5.824 -43.344 1 33.38 19 LEU B CA 1
ATOM 3303 C C . LEU B 1 19 ? -11.172 4.598 -43.125 1 33.38 19 LEU B C 1
ATOM 3305 O O . LEU B 1 19 ? -11.523 3.494 -43.562 1 33.38 19 LEU B O 1
ATOM 3309 N N . LEU B 1 20 ? -9.859 4.789 -43.188 1 33.28 20 LEU B N 1
ATOM 3310 C CA . LEU B 1 20 ? -8.961 3.883 -42.5 1 33.28 20 LEU B CA 1
ATOM 3311 C C . LEU B 1 20 ? -9.656 3.248 -41.312 1 33.28 20 LEU B C 1
ATOM 3313 O O . LEU B 1 20 ? -9.938 3.928 -40.312 1 33.28 20 LEU B O 1
ATOM 3317 N N . ASN B 1 21 ? -10.695 2.51 -41.469 1 35.22 21 ASN B N 1
ATOM 3318 C CA . ASN B 1 21 ? -10.836 1.436 -40.469 1 35.22 21 ASN B CA 1
ATOM 3319 C C . ASN B 1 21 ? -9.477 0.989 -39.938 1 35.22 21 ASN B C 1
ATOM 3321 O O . ASN B 1 21 ? -8.828 0.115 -40.531 1 35.22 21 ASN B O 1
ATOM 3325 N N . LEU B 1 22 ? -8.586 1.911 -39.656 1 34.59 22 LEU B N 1
ATOM 3326 C CA . LEU B 1 22 ? -7.652 1.386 -38.688 1 34.59 22 LEU B CA 1
ATOM 3327 C C . LEU B 1 22 ? -8.344 0.384 -37.75 1 34.59 22 LEU B C 1
ATOM 3329 O O . LEU B 1 22 ? -9.094 0.772 -36.844 1 34.59 22 LEU B O 1
ATOM 3333 N N . VAL B 1 23 ? -8.852 -0.638 -38.25 1 35.38 23 VAL B N 1
ATOM 3334 C CA . VAL B 1 23 ? -8.898 -1.812 -37.406 1 35.38 23 VAL B CA 1
ATOM 3335 C C . VAL B 1 23 ? -7.762 -1.756 -36.375 1 35.38 23 VAL B C 1
ATOM 3337 O O . VAL B 1 23 ? -6.594 -1.941 -36.719 1 35.38 23 VAL B O 1
ATOM 3340 N N . VAL B 1 24 ? -7.648 -0.749 -35.531 1 37.69 24 VAL B N 1
ATOM 3341 C CA . VAL B 1 24 ? -6.914 -1.141 -34.344 1 37.69 24 VAL B CA 1
ATOM 3342 C C . VAL B 1 24 ? -7.062 -2.643 -34.094 1 37.69 24 VAL B C 1
ATOM 3344 O O . VAL B 1 24 ? -8.156 -3.123 -33.781 1 37.69 24 VAL B O 1
ATOM 3347 N N . ALA B 1 25 ? -6.508 -3.479 -34.906 1 40.69 25 ALA B N 1
ATOM 3348 C CA . ALA B 1 25 ? -6.328 -4.887 -34.562 1 40.69 25 ALA B CA 1
ATOM 3349 C C . ALA B 1 25 ? -6.352 -5.09 -33.062 1 40.69 25 ALA B C 1
ATOM 3351 O O . ALA B 1 25 ? -5.469 -4.605 -32.344 1 40.69 25 ALA B O 1
ATOM 3352 N N . GLU B 1 26 ? -7.496 -4.926 -32.406 1 50 26 GLU B N 1
ATOM 3353 C CA . GLU B 1 26 ? -7.637 -5.332 -31 1 50 26 GLU B CA 1
ATOM 3354 C C . GLU B 1 26 ? -6.621 -6.414 -30.641 1 50 26 GLU B C 1
ATOM 3356 O O . GLU B 1 26 ? -6.559 -7.457 -31.281 1 50 26 GLU B O 1
ATOM 3361 N N . HIS B 1 27 ? -5.512 -6.086 -30.312 1 61.34 27 HIS B N 1
ATOM 3362 C CA . HIS B 1 27 ? -4.488 -7.012 -29.844 1 61.34 27 HIS B CA 1
ATOM 3363 C C . HIS B 1 27 ? -5.105 -8.133 -29 1 61.34 27 HIS B C 1
ATOM 3365 O O . HIS B 1 27 ? -5.434 -7.926 -27.828 1 61.34 27 HIS B O 1
ATOM 3371 N N . ASN B 1 28 ? -5.59 -9.242 -29.688 1 83.88 28 ASN B N 1
ATOM 3372 C CA . ASN B 1 28 ? -6.328 -10.367 -29.109 1 83.88 28 ASN B CA 1
ATOM 3373 C C . ASN B 1 28 ? -5.398 -11.352 -28.422 1 83.88 28 ASN B C 1
ATOM 3375 O O . ASN B 1 28 ? -5.754 -12.516 -28.234 1 83.88 28 ASN B O 1
ATOM 3379 N N . GLY B 1 29 ? -4.281 -10.875 -28.109 1 90.19 29 GLY B N 1
ATOM 3380 C CA . GLY B 1 29 ? -3.326 -11.664 -27.344 1 90.19 29 GLY B CA 1
ATOM 3381 C C . GLY B 1 29 ? -2.729 -10.898 -26.172 1 90.19 29 GLY B C 1
ATOM 3382 O O . GLY B 1 29 ? -2.855 -9.672 -26.094 1 90.19 29 GLY B O 1
ATOM 3383 N N . PHE B 1 30 ? -2.211 -11.633 -25.266 1 92.38 30 PHE B N 1
ATOM 3384 C CA . PHE B 1 30 ? -1.564 -11.117 -24.062 1 92.38 30 PHE B CA 1
ATOM 3385 C C . PHE B 1 30 ? -0.477 -12.062 -23.578 1 92.38 30 PHE B C 1
ATOM 3387 O O . PHE B 1 30 ? -0.567 -13.281 -23.797 1 92.38 30 PHE B O 1
ATOM 3394 N N . SER B 1 31 ? 0.584 -11.516 -23.109 1 92.69 31 SER B N 1
ATOM 3395 C CA . SER B 1 31 ? 1.622 -12.375 -22.562 1 92.69 31 SER B CA 1
ATOM 3396 C C . SER B 1 31 ? 2.258 -11.758 -21.328 1 92.69 31 SER B C 1
ATOM 3398 O O . SER B 1 31 ? 2.285 -10.531 -21.188 1 92.69 31 SER B O 1
ATOM 3400 N N . ILE B 1 32 ? 2.67 -12.594 -20.422 1 91.56 32 ILE B N 1
ATOM 3401 C CA . ILE B 1 32 ? 3.344 -12.195 -19.203 1 91.56 32 ILE B CA 1
ATOM 3402 C C . ILE B 1 32 ? 4.617 -13.008 -19.016 1 91.56 32 ILE B C 1
ATOM 3404 O O . ILE B 1 32 ? 4.602 -14.234 -19.156 1 91.56 32 ILE B O 1
ATOM 3408 N N . ARG B 1 33 ? 5.645 -12.297 -18.734 1 87.44 33 ARG B N 1
ATOM 3409 C CA . ARG B 1 33 ? 6.875 -12.984 -18.359 1 87.44 33 ARG B CA 1
ATOM 3410 C C . ARG B 1 33 ? 6.805 -13.492 -16.922 1 87.44 33 ARG B C 1
ATOM 3412 O O . ARG B 1 33 ? 6.457 -12.742 -16.016 1 87.44 33 ARG B O 1
ATOM 3419 N N . ILE B 1 34 ? 7.074 -14.773 -16.797 1 87.88 34 ILE B N 1
ATOM 3420 C CA . ILE B 1 34 ? 7.133 -15.391 -15.477 1 87.88 34 ILE B CA 1
ATOM 3421 C C . ILE B 1 34 ? 8.547 -15.891 -15.203 1 87.88 34 ILE B C 1
ATOM 3423 O O . ILE B 1 34 ? 9.203 -16.438 -16.094 1 87.88 34 ILE B O 1
ATOM 3427 N N . ILE B 1 35 ? 9 -15.641 -13.93 1 82.69 35 ILE B N 1
ATOM 3428 C CA . ILE B 1 35 ? 10.383 -15.914 -13.555 1 82.69 35 ILE B CA 1
ATOM 3429 C C . ILE B 1 35 ? 10.414 -16.953 -12.438 1 82.69 35 ILE B C 1
ATOM 3431 O O . ILE B 1 35 ? 9.688 -16.844 -11.453 1 82.69 35 ILE B O 1
ATOM 3435 N N . HIS B 1 36 ? 11.18 -18 -12.727 1 84 36 HIS B N 1
ATOM 3436 C CA . HIS B 1 36 ? 11.391 -18.938 -11.617 1 84 36 HIS B CA 1
ATOM 3437 C C . HIS B 1 36 ? 12.023 -18.234 -10.422 1 84 36 HIS B C 1
ATOM 3439 O O . HIS B 1 36 ? 12.922 -17.406 -10.578 1 84 36 HIS B O 1
ATOM 3445 N N . ARG B 1 37 ? 11.625 -18.562 -9.266 1 79.38 37 ARG B N 1
ATOM 3446 C CA . ARG B 1 37 ? 12.039 -17.875 -8.047 1 79.38 37 ARG B CA 1
ATOM 3447 C C . ARG B 1 37 ? 13.562 -17.906 -7.891 1 79.38 37 ARG B C 1
ATOM 3449 O O . ARG B 1 37 ? 14.156 -16.969 -7.352 1 79.38 37 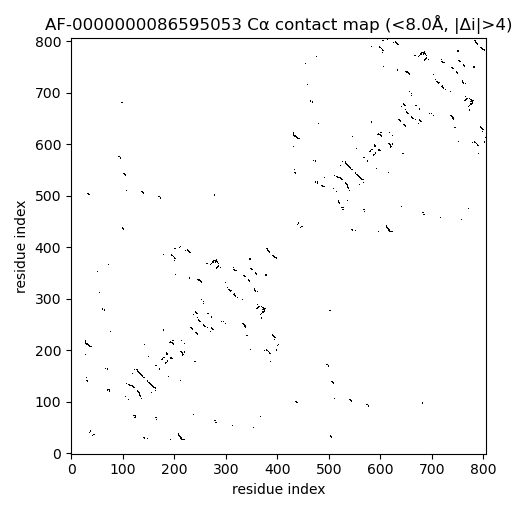ARG B O 1
ATOM 3456 N N . ASP B 1 38 ? 14.211 -18.969 -8.367 1 80.69 38 ASP B N 1
ATOM 3457 C CA . ASP B 1 38 ? 15.641 -19.141 -8.133 1 80.69 38 ASP B CA 1
ATOM 3458 C C . ASP B 1 38 ? 16.453 -18.672 -9.344 1 80.69 38 ASP B C 1
ATOM 3460 O O . ASP B 1 38 ? 17.688 -18.797 -9.359 1 80.69 38 ASP B O 1
ATOM 3464 N N . SER B 1 39 ? 15.766 -18.172 -10.305 1 81 39 SER B N 1
ATOM 3465 C CA . SER B 1 39 ? 16.453 -17.625 -11.469 1 81 39 SER B CA 1
ATOM 3466 C C . SER B 1 39 ? 17.281 -16.406 -11.086 1 81 39 SER B C 1
ATOM 3468 O O . SER B 1 39 ? 16.875 -15.602 -10.242 1 81 39 SER B O 1
ATOM 3470 N N . PRO B 1 40 ? 18.453 -16.219 -11.781 1 79.56 40 PRO B N 1
ATOM 3471 C CA . PRO B 1 40 ? 19.219 -15 -11.539 1 79.56 40 PRO B CA 1
ATOM 3472 C C . PRO B 1 40 ? 18.438 -13.727 -11.867 1 79.56 40 PRO B C 1
ATOM 3474 O O . PRO B 1 40 ? 18.781 -12.648 -11.391 1 79.56 40 PRO B O 1
ATOM 3477 N N . GLU B 1 41 ? 17.391 -13.82 -12.625 1 76.06 41 GLU B N 1
ATOM 3478 C CA . GLU B 1 41 ? 16.547 -12.672 -12.984 1 76.06 41 GLU B CA 1
ATOM 3479 C C . GLU B 1 41 ? 15.508 -12.398 -11.898 1 76.06 41 GLU B C 1
ATOM 3481 O O . GLU B 1 41 ? 14.844 -11.359 -11.93 1 76.06 41 GLU B O 1
ATOM 3486 N N . SER B 1 42 ? 15.391 -13.328 -11 1 77.44 42 SER B N 1
ATOM 3487 C CA . SER B 1 42 ? 14.398 -13.188 -9.945 1 77.44 42 SER B CA 1
ATOM 3488 C C . SER B 1 42 ? 14.867 -12.219 -8.859 1 77.44 42 SER B C 1
ATOM 3490 O O . SER B 1 42 ? 16.031 -12.258 -8.453 1 77.44 42 SER B O 1
ATOM 3492 N N . PRO B 1 43 ? 13.977 -11.273 -8.383 1 71.31 43 PRO B N 1
ATOM 3493 C CA . PRO B 1 43 ? 14.32 -10.453 -7.219 1 71.31 43 PRO B CA 1
ATOM 3494 C C . PRO B 1 43 ? 14.555 -11.289 -5.961 1 71.31 43 PRO B C 1
ATOM 3496 O O . PRO B 1 43 ? 15.086 -10.789 -4.969 1 71.31 43 PRO B O 1
ATOM 3499 N N . LEU B 1 44 ? 14.188 -12.625 -6.016 1 71.38 44 LEU B N 1
ATOM 3500 C CA . LEU B 1 44 ? 14.352 -13.523 -4.875 1 71.38 44 LEU B CA 1
ATOM 3501 C C . LEU B 1 44 ? 15.516 -14.484 -5.098 1 71.38 44 LEU B C 1
ATOM 3503 O O . LEU B 1 44 ? 15.594 -15.531 -4.449 1 71.38 44 LEU B O 1
ATOM 3507 N N . TYR B 1 45 ? 16.469 -14.125 -5.969 1 78.75 45 TYR B N 1
ATOM 3508 C CA . TYR B 1 45 ? 17.594 -15 -6.312 1 78.75 45 TYR B CA 1
ATOM 3509 C C . TYR B 1 45 ? 18.406 -15.344 -5.074 1 78.75 45 TYR B C 1
ATOM 3511 O O . TYR B 1 45 ? 18.906 -14.453 -4.379 1 78.75 45 TYR B O 1
ATOM 3519 N N . PRO B 1 46 ? 18.516 -16.609 -4.844 1 77.44 46 PRO B N 1
ATOM 3520 C CA . PRO B 1 46 ? 19.203 -16.984 -3.617 1 77.44 46 PRO B CA 1
ATOM 3521 C C . PRO B 1 46 ? 20.719 -17.125 -3.814 1 77.44 46 PRO B C 1
ATOM 3523 O O . PRO B 1 46 ? 21.438 -17.422 -2.861 1 77.44 46 PRO B O 1
ATOM 3526 N N . GLY B 1 47 ? 21.25 -16.922 -4.949 1 83 47 GLY B N 1
ATOM 3527 C CA . GLY B 1 47 ? 22.641 -17.219 -5.254 1 83 47 GLY B CA 1
ATOM 3528 C C . GLY B 1 47 ? 22.844 -18.625 -5.777 1 83 47 GLY B C 1
ATOM 3529 O O . GLY B 1 47 ? 21.891 -19.266 -6.234 1 83 47 GLY B O 1
ATOM 3530 N N . ASN B 1 48 ? 24.062 -19.031 -5.805 1 82.88 48 ASN B N 1
ATOM 3531 C CA . ASN B 1 48 ? 24.375 -20.359 -6.289 1 82.88 48 ASN B CA 1
ATOM 3532 C C . ASN B 1 48 ? 24.109 -21.422 -5.219 1 82.88 48 ASN B C 1
ATOM 3534 O O . ASN B 1 48 ? 24.672 -21.359 -4.129 1 82.88 48 ASN B O 1
ATOM 3538 N N . LEU B 1 49 ? 23.156 -22.234 -5.582 1 83.5 49 LEU B N 1
ATOM 3539 C CA . LEU B 1 49 ? 22.781 -23.281 -4.641 1 83.5 49 LEU B CA 1
ATOM 3540 C C . LEU B 1 49 ? 23.25 -24.641 -5.121 1 83.5 49 LEU B C 1
ATOM 3542 O O . LEU B 1 49 ? 23.281 -24.906 -6.324 1 83.5 49 LEU B O 1
ATOM 3546 N N . THR B 1 50 ? 23.578 -25.5 -4.156 1 80.56 50 THR B N 1
ATOM 3547 C CA . THR B 1 50 ? 23.766 -26.906 -4.473 1 80.56 50 THR B CA 1
ATOM 3548 C C . THR B 1 50 ? 22.438 -27.594 -4.758 1 80.56 50 THR B C 1
ATOM 3550 O O . THR B 1 50 ? 21.375 -27.031 -4.484 1 80.56 50 THR B O 1
ATOM 3553 N N . LEU B 1 51 ? 22.516 -28.719 -5.32 1 78.56 51 LEU B N 1
ATOM 3554 C CA . LEU B 1 51 ? 21.297 -29.453 -5.598 1 78.56 51 LEU B CA 1
ATOM 3555 C C . LEU B 1 51 ? 20.562 -29.797 -4.305 1 78.56 51 LEU B C 1
ATOM 3557 O O . LEU B 1 51 ? 19.328 -29.766 -4.258 1 78.56 51 LEU B O 1
ATOM 3561 N N . GLU B 1 52 ? 21.344 -30.125 -3.314 1 77.5 52 GLU B N 1
ATOM 3562 C CA . GLU B 1 52 ? 20.75 -30.438 -2.023 1 77.5 52 GLU B CA 1
ATOM 3563 C C . GLU B 1 52 ? 19.984 -29.234 -1.466 1 77.5 52 GLU B C 1
ATOM 3565 O O . GLU B 1 52 ? 18.875 -29.375 -0.952 1 77.5 52 GLU B O 1
ATOM 3570 N N . GLN B 1 53 ? 20.594 -28.141 -1.595 1 83.12 53 GLN B N 1
ATOM 3571 C CA . GLN B 1 53 ? 19.953 -26.922 -1.118 1 83.12 53 GLN B CA 1
ATOM 3572 C C . GLN B 1 53 ? 18.688 -26.625 -1.908 1 83.12 53 GLN B C 1
ATOM 3574 O O . GLN B 1 53 ? 17.703 -26.141 -1.347 1 83.12 53 GLN B O 1
ATOM 3579 N N . ARG B 1 54 ? 18.688 -26.906 -3.135 1 83.38 54 ARG B N 1
ATOM 3580 C CA . ARG B 1 54 ? 17.531 -26.703 -3.982 1 83.38 54 ARG B CA 1
ATOM 3581 C C . ARG B 1 54 ? 16.391 -27.625 -3.572 1 83.38 54 ARG B C 1
ATOM 3583 O O . ARG B 1 54 ? 15.219 -27.219 -3.57 1 83.38 54 ARG B O 1
ATOM 3590 N N . LEU B 1 55 ? 16.75 -28.797 -3.248 1 81.62 55 LEU B N 1
ATOM 3591 C CA . LEU B 1 55 ? 15.734 -29.766 -2.836 1 81.62 55 LEU B CA 1
ATOM 3592 C C . LEU B 1 55 ? 15.133 -29.375 -1.493 1 81.62 55 LEU B C 1
ATOM 3594 O O . LEU B 1 55 ? 13.93 -29.562 -1.271 1 81.62 55 LEU B O 1
ATOM 3598 N N . GLU B 1 56 ? 15.977 -28.875 -0.666 1 81.5 56 GLU B N 1
ATOM 3599 C CA . GLU B 1 56 ? 15.469 -28.391 0.609 1 81.5 56 GLU B CA 1
ATOM 3600 C C . GLU B 1 56 ? 14.484 -27.234 0.405 1 81.5 56 GLU B C 1
ATOM 3602 O O . GLU B 1 56 ? 13.43 -27.203 1.037 1 81.5 56 GLU B O 1
ATOM 3607 N N . ARG B 1 57 ? 14.859 -26.359 -0.455 1 83.25 57 ARG B N 1
ATOM 3608 C CA . ARG B 1 57 ? 13.977 -25.234 -0.764 1 83.25 57 ARG B CA 1
ATOM 3609 C C . ARG B 1 57 ? 12.672 -25.719 -1.389 1 83.25 57 ARG B C 1
ATOM 3611 O O . ARG B 1 57 ? 11.609 -25.156 -1.118 1 83.25 57 ARG B O 1
ATOM 3618 N N . LEU B 1 58 ? 12.852 -26.719 -2.166 1 83.81 58 LEU B N 1
ATOM 3619 C CA . LEU B 1 58 ? 11.664 -27.312 -2.77 1 83.81 58 LEU B CA 1
ATOM 3620 C C . LEU B 1 58 ? 10.75 -27.891 -1.701 1 83.81 58 LEU B C 1
ATOM 3622 O O . LEU B 1 58 ? 9.523 -27.734 -1.767 1 83.81 58 LEU B O 1
ATOM 3626 N N . HIS B 1 59 ? 11.305 -28.516 -0.822 1 82.38 59 HIS B N 1
ATOM 3627 C CA . HIS B 1 59 ? 10.539 -29.094 0.273 1 82.38 59 HIS B CA 1
ATOM 3628 C C . HIS B 1 59 ? 9.766 -28.031 1.032 1 82.38 59 HIS B C 1
ATOM 3630 O O . HIS B 1 59 ? 8.578 -28.203 1.33 1 82.38 59 HIS B O 1
ATOM 3636 N N . ASN B 1 60 ? 10.43 -26.953 1.311 1 79.94 60 ASN B N 1
ATOM 3637 C CA . ASN B 1 60 ? 9.766 -25.859 2.004 1 79.94 60 ASN B CA 1
ATOM 3638 C C . ASN B 1 60 ? 8.625 -25.281 1.173 1 79.94 60 ASN B C 1
ATOM 3640 O O . ASN B 1 60 ? 7.578 -24.922 1.713 1 79.94 60 ASN B O 1
ATOM 3644 N N . GLN B 1 61 ? 8.875 -25.219 -0.057 1 82.81 61 GLN B N 1
ATOM 3645 C CA . GLN B 1 61 ? 7.844 -24.719 -0.965 1 82.81 61 GLN B CA 1
ATOM 3646 C C . GLN B 1 61 ? 6.609 -25.609 -0.947 1 82.81 61 GLN B C 1
ATOM 3648 O O . GLN B 1 61 ? 5.48 -25.125 -0.927 1 82.81 61 GLN B O 1
ATOM 3653 N N . ILE B 1 62 ? 6.855 -26.875 -0.949 1 83.06 62 ILE B N 1
ATOM 3654 C CA . ILE B 1 62 ? 5.758 -27.828 -0.951 1 83.06 62 ILE B CA 1
ATOM 3655 C C . ILE B 1 62 ? 4.957 -27.703 0.343 1 83.06 62 ILE B C 1
ATOM 3657 O O . ILE B 1 62 ? 3.725 -27.688 0.318 1 83.06 62 ILE B O 1
ATOM 3661 N N . ASN B 1 63 ? 5.637 -27.531 1.387 1 76.12 63 ASN B N 1
ATOM 3662 C CA . ASN B 1 63 ? 4.957 -27.391 2.668 1 76.12 63 ASN B CA 1
ATOM 3663 C C . ASN B 1 63 ? 4.086 -26.125 2.701 1 76.12 63 ASN B C 1
ATOM 3665 O O . ASN B 1 63 ? 2.947 -26.172 3.172 1 76.12 63 ASN B O 1
ATOM 3669 N N . ASP B 1 64 ? 4.66 -25.078 2.234 1 75 64 ASP B N 1
ATOM 3670 C CA . ASP B 1 64 ? 3.898 -23.828 2.191 1 75 64 ASP B CA 1
ATOM 3671 C C . ASP B 1 64 ? 2.689 -23.969 1.269 1 75 64 ASP B C 1
ATOM 3673 O O . ASP B 1 64 ? 1.604 -23.469 1.588 1 75 64 ASP B O 1
ATOM 3677 N N . TYR B 1 65 ? 2.889 -24.578 0.202 1 80.56 65 TYR B N 1
ATOM 3678 C CA . TYR B 1 65 ? 1.803 -24.766 -0.753 1 80.56 65 TYR B CA 1
ATOM 3679 C C . TYR B 1 65 ? 0.669 -25.578 -0.136 1 80.56 65 TYR B C 1
ATOM 3681 O O . TYR B 1 65 ? -0.5 -25.203 -0.239 1 80.56 65 TYR B O 1
ATOM 3689 N N . VAL B 1 66 ? 1.062 -26.703 0.416 1 75.44 66 VAL B N 1
ATOM 3690 C CA . VAL B 1 66 ? 0.068 -27.578 1.013 1 75.44 66 VAL B CA 1
ATOM 3691 C C . VAL B 1 66 ? -0.7 -26.844 2.104 1 75.44 66 VAL B C 1
ATOM 3693 O O . VAL B 1 66 ? -1.92 -26.984 2.217 1 75.44 66 VAL B O 1
ATOM 3696 N N . SER B 1 67 ? -0.019 -26.078 2.771 1 69.06 67 SER B N 1
ATOM 3697 C CA . SER B 1 67 ? -0.667 -25.281 3.816 1 69.06 67 SER B CA 1
ATOM 3698 C C . SER B 1 67 ? -1.672 -24.297 3.227 1 69.06 67 SER B C 1
ATOM 3700 O O . SER B 1 67 ? -2.77 -24.141 3.762 1 69.06 67 SER B O 1
ATOM 3702 N N . ARG B 1 68 ? -1.313 -23.719 2.166 1 72 68 ARG B N 1
ATOM 3703 C CA . ARG B 1 68 ? -2.215 -22.781 1.506 1 72 68 ARG B CA 1
ATOM 3704 C C . ARG B 1 68 ? -3.422 -23.5 0.917 1 72 68 ARG B C 1
ATOM 3706 O O . ARG B 1 68 ? -4.551 -23.016 1.015 1 72 68 ARG B O 1
ATOM 3713 N N . LEU B 1 69 ? -3.15 -24.609 0.311 1 72.12 69 LEU B N 1
ATOM 3714 C CA . LEU B 1 69 ? -4.219 -25.391 -0.301 1 72.12 69 LEU B CA 1
ATOM 3715 C C . LEU B 1 69 ? -5.227 -25.844 0.749 1 72.12 69 LEU B C 1
ATOM 3717 O O . LEU B 1 69 ? -6.438 -25.812 0.511 1 72.12 69 LEU B O 1
ATOM 3721 N N . ALA B 1 70 ? -4.66 -26.25 1.821 1 65.94 70 ALA B N 1
ATOM 3722 C CA . ALA B 1 70 ? -5.527 -26.672 2.918 1 65.94 70 ALA B CA 1
ATOM 3723 C C . ALA B 1 70 ? -6.445 -25.531 3.361 1 65.94 70 ALA B C 1
ATOM 3725 O O . ALA B 1 70 ? -7.621 -25.766 3.654 1 65.94 70 ALA B O 1
ATOM 3726 N N . SER B 1 71 ? -5.934 -24.359 3.24 1 62.62 71 SER B N 1
ATOM 3727 C CA . SER B 1 71 ? -6.723 -23.188 3.639 1 62.62 71 SER B CA 1
ATOM 3728 C C . SER B 1 71 ? -7.824 -22.906 2.625 1 62.62 71 SER B C 1
ATOM 3730 O O . SER B 1 71 ? -8.93 -22.5 2.998 1 62.62 71 SER B O 1
ATOM 3732 N N . VAL B 1 72 ? -7.539 -23.094 1.36 1 62.75 72 VAL B N 1
ATOM 3733 C CA . VAL B 1 72 ? -8.508 -22.859 0.293 1 62.75 72 VAL B CA 1
ATOM 3734 C C . VAL B 1 72 ? -9.609 -23.906 0.359 1 62.75 72 VAL B C 1
ATOM 3736 O O . VAL B 1 72 ? -10.797 -23.594 0.203 1 62.75 72 VAL B O 1
ATOM 3739 N N . PHE B 1 73 ? -9.297 -25.172 0.578 1 60.66 73 PHE B N 1
ATOM 3740 C CA . PHE B 1 73 ? -10.258 -26.281 0.571 1 60.66 73 PHE B CA 1
ATOM 3741 C C . PHE B 1 73 ? -11.148 -26.219 1.802 1 60.66 73 PHE B C 1
ATOM 3743 O O . PHE B 1 73 ? -12.328 -26.594 1.737 1 60.66 73 PHE B O 1
ATOM 3750 N N . GLU B 1 74 ? -10.633 -25.891 2.789 1 52.75 74 GLU B N 1
ATOM 3751 C CA . GLU B 1 74 ? -11.453 -25.797 3.992 1 52.75 74 GLU B CA 1
ATOM 3752 C C . GLU B 1 74 ? -12.531 -24.719 3.836 1 52.75 74 GLU B C 1
ATOM 3754 O O . GLU B 1 74 ? -13.648 -24.875 4.316 1 52.75 74 GLU B O 1
ATOM 3759 N N . ARG B 1 75 ? -12.297 -23.656 2.902 1 53.12 75 ARG B N 1
ATOM 3760 C CA . ARG B 1 75 ? -13.219 -22.547 2.703 1 53.12 75 ARG B CA 1
ATOM 3761 C C . ARG B 1 75 ? -14.375 -22.938 1.79 1 53.12 75 ARG B C 1
ATOM 3763 O O . ARG B 1 75 ? -15.5 -22.469 1.959 1 53.12 75 ARG B O 1
ATOM 3770 N N .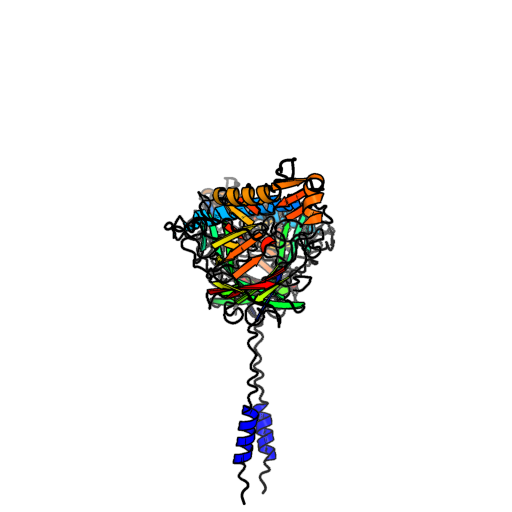 SER B 1 76 ? -14.031 -23.516 0.672 1 44.94 76 SER B N 1
ATOM 3771 C CA . SER B 1 76 ? -15.047 -23.922 -0.294 1 44.94 76 SER B CA 1
ATOM 3772 C C . SER B 1 76 ? -16.141 -24.75 0.37 1 44.94 76 SER B C 1
ATOM 3774 O O . SER B 1 76 ? -17.281 -24.766 -0.087 1 44.94 76 SER B O 1
ATOM 3776 N N . SER B 1 77 ? -15.844 -25.328 1.478 1 43.28 77 SER B N 1
ATOM 3777 C CA . SER B 1 77 ? -16.875 -26.141 2.129 1 43.28 77 SER B CA 1
ATOM 3778 C C . SER B 1 77 ? -17.812 -25.266 2.967 1 43.28 77 SER B C 1
ATOM 3780 O O . SER B 1 77 ? -18.938 -25.672 3.262 1 43.28 77 SER B O 1
ATOM 3782 N N . THR B 1 78 ? -17.375 -23.953 3.357 1 40.59 78 THR B N 1
ATOM 3783 C CA . THR B 1 78 ? -18.281 -23.094 4.109 1 40.59 78 THR B CA 1
ATOM 3784 C C . THR B 1 78 ? -18.828 -21.984 3.23 1 40.59 78 THR B C 1
ATOM 3786 O O . THR B 1 78 ? -18.062 -21.25 2.594 1 40.59 78 THR B O 1
ATOM 3789 N N . ASN B 1 79 ? -19.875 -22.156 2.484 1 36.84 79 ASN B N 1
ATOM 3790 C CA . ASN B 1 79 ? -20.656 -21.312 1.584 1 36.84 79 ASN B CA 1
ATOM 3791 C C . ASN B 1 79 ? -20.844 -19.906 2.15 1 36.84 79 ASN B C 1
ATOM 3793 O O . ASN B 1 79 ? -21.969 -19.484 2.414 1 36.84 79 ASN B O 1
ATOM 3797 N N . ARG B 1 80 ? -20.219 -19.406 3.08 1 34.47 80 ARG B N 1
ATOM 3798 C CA . ARG B 1 80 ? -20.828 -18.125 3.428 1 34.47 80 ARG B CA 1
ATOM 3799 C C . ARG B 1 80 ? -20.484 -17.047 2.391 1 34.47 80 ARG B C 1
ATOM 3801 O O . ARG B 1 80 ? -19.312 -16.703 2.209 1 34.47 80 ARG B O 1
ATOM 3808 N N . SER B 1 81 ? -21.188 -16.969 1.291 1 34.25 81 SER B N 1
ATOM 3809 C CA . SER B 1 81 ? -21.281 -15.836 0.381 1 34.25 81 SER B CA 1
ATOM 3810 C C . SER B 1 81 ? -21.516 -14.531 1.144 1 34.25 81 SER B C 1
ATOM 3812 O O . SER B 1 81 ? -22.625 -13.992 1.129 1 34.25 81 SER B O 1
ATOM 3814 N N . GLU B 1 82 ? -21.219 -14.531 2.359 1 32.53 82 GLU B N 1
ATOM 3815 C CA . GLU B 1 82 ? -21.719 -13.266 2.887 1 32.53 82 GLU B CA 1
ATOM 3816 C C . GLU B 1 82 ? -21.031 -12.078 2.221 1 32.53 82 GLU B C 1
ATOM 3818 O O . GLU B 1 82 ? -19.812 -12.047 2.111 1 32.53 82 GLU B O 1
ATOM 3823 N N . THR B 1 83 ? -21.781 -11.461 1.431 1 30.45 83 THR B N 1
ATOM 3824 C CA . THR B 1 83 ? -21.516 -10.141 0.885 1 30.45 83 THR B CA 1
ATOM 3825 C C . THR B 1 83 ? -21.094 -9.18 1.988 1 30.45 83 THR B C 1
ATOM 3827 O O . THR B 1 83 ? -21.891 -8.82 2.855 1 30.45 83 THR B O 1
ATOM 3830 N N . THR B 1 84 ? -20.094 -9.578 2.648 1 30.45 84 THR B N 1
ATOM 3831 C CA . THR B 1 84 ? -19.75 -8.602 3.668 1 30.45 84 THR B CA 1
ATOM 3832 C C . THR B 1 84 ? -19.5 -7.234 3.039 1 30.45 84 THR B C 1
ATOM 3834 O O . THR B 1 84 ? -18.844 -7.137 1.993 1 30.45 84 THR B O 1
ATOM 3837 N N . GLU B 1 85 ? -20.281 -6.41 3.551 1 28.72 85 GLU B N 1
ATOM 3838 C CA . GLU B 1 85 ? -20.156 -5.004 3.178 1 28.72 85 GLU B CA 1
ATOM 3839 C C . GLU B 1 85 ? -18.75 -4.48 3.463 1 28.72 85 GLU B C 1
ATOM 3841 O O . GLU B 1 85 ? -18.188 -4.746 4.527 1 28.72 85 GLU B O 1
ATOM 3846 N N . PRO B 1 86 ? -18.125 -4.211 2.48 1 28.48 86 PRO B N 1
ATOM 3847 C CA . PRO B 1 86 ? -16.734 -3.746 2.625 1 28.48 86 PRO B CA 1
ATOM 3848 C C . PRO B 1 86 ? -16.594 -2.67 3.697 1 28.48 86 PRO B C 1
ATOM 3850 O O . PRO B 1 86 ? -17.438 -1.789 3.818 1 28.48 86 PRO B O 1
ATOM 3853 N N . THR B 1 87 ? -16.109 -3.037 4.883 1 29.06 87 THR B N 1
ATOM 3854 C CA . THR B 1 87 ? -15.742 -1.964 5.801 1 29.06 87 THR B CA 1
ATOM 3855 C C . THR B 1 87 ? -14.586 -1.14 5.246 1 29.06 87 THR B C 1
ATOM 3857 O O . THR B 1 87 ? -13.68 -1.682 4.605 1 29.06 87 THR B O 1
ATOM 3860 N N . TRP B 1 88 ? -14.742 0.019 5.02 1 29.7 88 TRP B N 1
ATOM 3861 C CA . TRP B 1 88 ? -13.781 1.02 4.574 1 29.7 88 TRP B CA 1
ATOM 3862 C C . TRP B 1 88 ? -12.43 0.819 5.258 1 29.7 88 TRP B C 1
ATOM 3864 O O . TRP B 1 88 ? -12.367 0.639 6.477 1 29.7 88 TRP B O 1
ATOM 3874 N N . ILE B 1 89 ? -11.539 -0.03 4.473 1 32.88 89 ILE B N 1
ATOM 3875 C CA . ILE B 1 89 ? -10.211 -0.013 5.066 1 32.88 89 ILE B CA 1
ATOM 3876 C C . ILE B 1 89 ? -9.609 1.389 4.957 1 32.88 89 ILE B C 1
ATOM 3878 O O . ILE B 1 89 ? -9.57 1.971 3.871 1 32.88 89 ILE B O 1
ATOM 3882 N N . SER B 1 90 ? -9.789 2.168 5.73 1 35.28 90 SER B N 1
ATOM 3883 C CA . SER B 1 90 ? -9.062 3.434 5.809 1 35.28 90 SER B CA 1
ATOM 3884 C C . SER B 1 90 ? -7.613 3.215 6.211 1 35.28 90 SER B C 1
ATOM 3886 O O . SER B 1 90 ? -7.316 3.01 7.391 1 35.28 90 SER B O 1
ATOM 3888 N N . PRO B 1 91 ? -6.934 2.412 5.102 1 38.97 91 PRO B N 1
ATOM 3889 C CA . PRO B 1 91 ? -5.562 2.396 5.613 1 38.97 91 PRO B CA 1
ATOM 3890 C C . PRO B 1 91 ? -5.172 3.707 6.293 1 38.97 91 PRO B C 1
ATOM 3892 O O . PRO B 1 91 ? -5.559 4.785 5.832 1 38.97 91 PRO B O 1
ATOM 3895 N N . PRO B 1 92 ? -4.918 3.658 7.438 1 45.41 92 PRO B N 1
ATOM 3896 C CA . PRO B 1 92 ? -4.66 4.902 8.164 1 45.41 92 PRO B CA 1
ATOM 3897 C C . PRO B 1 92 ? -3.537 5.727 7.543 1 45.41 92 PRO B C 1
ATOM 3899 O O . PRO B 1 92 ? -2.381 5.293 7.527 1 45.41 92 PRO B O 1
ATOM 3902 N N . VAL B 1 93 ? -3.738 6.23 6.266 1 52.59 93 VAL B N 1
ATOM 3903 C CA . VAL B 1 93 ? -2.76 7.184 5.75 1 52.59 93 VAL B CA 1
ATOM 3904 C C . VAL B 1 93 ? -2.762 8.445 6.613 1 52.59 93 VAL B C 1
ATOM 3906 O O . VAL B 1 93 ? -1.985 9.375 6.367 1 52.59 93 VAL B O 1
ATOM 3909 N N . ALA B 1 94 ? -3.672 8.391 7.613 1 52.88 94 ALA B N 1
ATOM 3910 C CA . ALA B 1 94 ? -3.697 9.68 8.297 1 52.88 94 ALA B CA 1
ATOM 3911 C C . ALA B 1 94 ? -2.701 9.703 9.453 1 52.88 94 ALA B C 1
ATOM 3913 O O . ALA B 1 94 ? -2.541 8.711 10.164 1 52.88 94 ALA B O 1
ATOM 3914 N N . ILE B 1 95 ? -1.87 10.68 9.344 1 53.94 95 ILE B N 1
ATOM 3915 C CA . ILE B 1 95 ? -1.005 10.984 10.477 1 53.94 95 ILE B CA 1
ATOM 3916 C C . ILE B 1 95 ? -1.822 10.977 11.766 1 53.94 95 ILE B C 1
ATOM 3918 O O . ILE B 1 95 ? -3.045 11.125 11.734 1 53.94 95 ILE B O 1
ATOM 3922 N N . ARG B 1 96 ? -1.063 10.594 12.734 1 63.66 96 ARG B N 1
ATOM 3923 C CA . ARG B 1 96 ? -1.724 10.625 14.039 1 63.66 96 ARG B CA 1
ATOM 3924 C C . ARG B 1 96 ? -2.154 12.047 14.391 1 63.66 96 ARG B C 1
ATOM 3926 O O . ARG B 1 96 ? -1.361 12.984 14.297 1 63.66 96 ARG B O 1
ATOM 3933 N N . ASN B 1 97 ? -3.346 12.305 14.695 1 71.19 97 ASN B N 1
ATOM 3934 C CA . ASN B 1 97 ? -3.971 13.508 15.234 1 71.19 97 ASN B CA 1
ATOM 3935 C C . ASN B 1 97 ? -3.746 14.711 14.328 1 71.19 97 ASN B C 1
ATOM 3937 O O . ASN B 1 97 ? -3.217 15.734 14.758 1 71.19 97 ASN B O 1
ATOM 3941 N N . PRO B 1 98 ? -4.164 14.594 13.109 1 74.44 98 PRO B N 1
ATOM 3942 C CA . PRO B 1 98 ? -4.07 15.758 12.234 1 74.44 98 PRO B CA 1
ATOM 3943 C C . PRO B 1 98 ? -5.062 16.859 12.602 1 74.44 98 PRO B C 1
ATOM 3945 O O . PRO B 1 98 ? -6.016 16.609 13.344 1 74.44 98 PRO B O 1
ATOM 3948 N N . TYR B 1 99 ? -4.645 18.062 12.25 1 80.19 99 TYR B N 1
ATOM 3949 C CA . TYR B 1 99 ? -5.609 19.141 12.445 1 80.19 99 TYR B CA 1
ATOM 3950 C C . TYR B 1 99 ? -6.609 19.188 11.297 1 80.19 99 TYR B C 1
ATOM 3952 O O . TYR B 1 99 ? -7.812 19.344 11.516 1 80.19 99 TYR B O 1
ATOM 3960 N N . PHE B 1 100 ? -6.102 19.125 10.133 1 83.12 100 PHE B N 1
ATOM 3961 C CA . PHE B 1 100 ? -6.918 19.031 8.93 1 83.12 100 PHE B CA 1
ATOM 3962 C C . PHE B 1 100 ? -6.574 17.781 8.133 1 83.12 100 PHE B C 1
ATOM 3964 O O . PHE B 1 100 ? -5.457 17.266 8.234 1 83.12 100 PHE B O 1
ATOM 3971 N N . ILE B 1 101 ? -7.617 17.344 7.336 1 81.31 101 ILE B N 1
ATOM 3972 C CA . ILE B 1 101 ? -7.418 16.156 6.496 1 81.31 101 ILE B CA 1
ATOM 3973 C C . ILE B 1 101 ? -7.918 16.453 5.082 1 81.31 101 ILE B C 1
ATOM 3975 O O . ILE B 1 101 ? -8.922 17.141 4.898 1 81.31 101 ILE B O 1
ATOM 3979 N N . ALA B 1 102 ? -7.156 15.984 4.191 1 82.81 102 ALA B N 1
ATOM 3980 C CA . ALA B 1 102 ? -7.617 15.93 2.807 1 82.81 102 ALA B CA 1
ATOM 3981 C C . ALA B 1 102 ? -7.922 14.5 2.387 1 82.81 102 ALA B C 1
ATOM 3983 O O . ALA B 1 102 ? -7.18 13.57 2.732 1 82.81 102 ALA B O 1
ATOM 3984 N N . ILE B 1 103 ? -9.078 14.32 1.769 1 77.94 103 ILE B N 1
ATOM 3985 C CA . ILE B 1 103 ? -9.406 13.023 1.195 1 77.94 103 ILE B CA 1
ATOM 3986 C C . ILE B 1 103 ? -8.867 12.93 -0.23 1 77.94 103 ILE B C 1
ATOM 3988 O O . ILE B 1 103 ? -9.117 13.82 -1.051 1 77.94 103 ILE B O 1
ATOM 3992 N N . VAL B 1 104 ? -8.062 11.891 -0.452 1 80.5 104 VAL B N 1
ATOM 3993 C CA . VAL B 1 104 ? -7.391 11.812 -1.745 1 80.5 104 VAL B CA 1
ATOM 3994 C C . VAL B 1 104 ? -7.641 10.445 -2.371 1 80.5 104 VAL B C 1
ATOM 3996 O O . VAL B 1 104 ? -7.742 9.438 -1.662 1 80.5 104 VAL B O 1
ATOM 3999 N N . GLY B 1 105 ? -7.918 10.469 -3.703 1 75.06 105 GLY B N 1
ATOM 4000 C CA . GLY B 1 105 ? -7.867 9.25 -4.496 1 75.06 105 GLY B CA 1
ATOM 4001 C C . GLY B 1 105 ? -6.516 9.023 -5.148 1 75.06 105 GLY B C 1
ATOM 4002 O O . GLY B 1 105 ? -5.875 9.969 -5.613 1 75.06 105 GLY B O 1
ATOM 4003 N N . LEU B 1 106 ? -6.047 7.805 -5.109 1 76.62 106 LEU B N 1
ATOM 4004 C CA . LEU B 1 106 ? -4.789 7.441 -5.75 1 76.62 106 LEU B CA 1
ATOM 4005 C C . LEU B 1 106 ? -5.02 6.406 -6.848 1 76.62 106 LEU B C 1
ATOM 4007 O O . LEU B 1 106 ? -5.785 5.461 -6.664 1 76.62 106 LEU B O 1
ATOM 4011 N N . GLY B 1 107 ? -4.316 6.637 -7.953 1 75.12 107 GLY B N 1
ATOM 4012 C CA . GLY B 1 107 ? -4.332 5.594 -8.969 1 75.12 107 GLY B CA 1
ATOM 4013 C C . GLY B 1 107 ? -4.977 6.039 -10.266 1 75.12 107 GLY B C 1
ATOM 4014 O O . GLY B 1 107 ? -5.203 7.23 -10.484 1 75.12 107 GLY B O 1
ATOM 4015 N N . THR B 1 108 ? -5.094 5.094 -11.18 1 69 108 THR B N 1
ATOM 4016 C CA . THR B 1 108 ? -5.504 5.328 -12.555 1 69 108 THR B CA 1
ATOM 4017 C C . THR B 1 108 ? -6.965 5.762 -12.625 1 69 108 THR B C 1
ATOM 4019 O O . THR B 1 108 ? -7.352 6.535 -13.5 1 69 108 THR B O 1
ATOM 4022 N N . PHE B 1 109 ? -7.727 5.262 -11.68 1 59.75 109 PHE B N 1
ATOM 4023 C CA . PHE B 1 109 ? -9.148 5.531 -11.812 1 59.75 109 PHE B CA 1
ATOM 4024 C C . PHE B 1 109 ? -9.555 6.727 -10.961 1 59.75 109 PHE B C 1
ATOM 4026 O O . PHE B 1 109 ? -9 6.945 -9.875 1 59.75 109 PHE B O 1
ATOM 4033 N N . GLU B 1 110 ? -10.195 7.664 -11.57 1 53.41 110 GLU B N 1
ATOM 4034 C CA . GLU B 1 110 ? -10.633 8.898 -10.914 1 53.41 110 GLU B CA 1
ATOM 4035 C C . GLU B 1 110 ? -11.328 8.602 -9.594 1 53.41 110 GLU B C 1
ATOM 4037 O O . GLU B 1 110 ? -11.109 9.297 -8.602 1 53.41 110 GLU B O 1
ATOM 4042 N N . LYS B 1 111 ? -12.281 7.602 -9.742 1 50.59 111 LYS B N 1
ATOM 4043 C CA . LYS B 1 111 ? -12.953 7.199 -8.508 1 50.59 111 LYS B CA 1
ATOM 4044 C C . LYS B 1 111 ? -12.352 5.914 -7.949 1 50.59 111 LYS B C 1
ATOM 4046 O O . LYS B 1 111 ? -12.102 4.961 -8.695 1 50.59 111 LYS B O 1
ATOM 4051 N N . PRO B 1 112 ? -11.727 6.273 -6.75 1 48.38 112 PRO B N 1
ATOM 4052 C CA . PRO B 1 112 ? -11.203 5.016 -6.211 1 48.38 112 PRO B CA 1
ATOM 4053 C C . PRO B 1 112 ? -12.109 3.822 -6.523 1 48.38 112 PRO B C 1
ATOM 4055 O O . PRO B 1 112 ? -13.328 3.904 -6.352 1 48.38 112 PRO B O 1
ATOM 4058 N N . GLN B 1 113 ? -11.594 3.027 -7.457 1 48.59 113 GLN B N 1
ATOM 4059 C CA . GLN B 1 113 ? -12.398 1.864 -7.812 1 48.59 113 GLN B CA 1
ATOM 4060 C C . GLN B 1 113 ? -12.359 0.81 -6.711 1 48.59 113 GLN B C 1
ATOM 4062 O O . GLN B 1 113 ? -12.391 -0.39 -6.992 1 48.59 113 GLN B O 1
ATOM 4067 N N . ILE B 1 114 ? -11.82 1.229 -5.695 1 44.62 114 ILE B N 1
ATOM 4068 C CA . ILE B 1 114 ? -11.984 0.235 -4.641 1 44.62 114 ILE B CA 1
ATOM 4069 C C . ILE B 1 114 ? -13.414 0.296 -4.098 1 44.62 114 ILE B C 1
ATOM 4071 O O . ILE B 1 114 ? -13.859 1.341 -3.615 1 44.62 114 ILE B O 1
ATOM 4075 N N . ASP B 1 115 ? -14.164 -0.437 -4.754 1 42.56 115 ASP B N 1
ATOM 4076 C CA . ASP B 1 115 ? -15.516 -0.554 -4.215 1 42.56 115 ASP B CA 1
ATOM 4077 C C . ASP B 1 115 ? -15.492 -1.114 -2.793 1 42.56 115 ASP B C 1
ATOM 4079 O O . ASP B 1 115 ? -15.289 -2.314 -2.596 1 42.56 115 ASP B O 1
ATOM 4083 N N . TYR B 1 116 ? -15.414 -0.18 -1.884 1 40.53 116 TYR B N 1
ATOM 4084 C CA . TYR B 1 116 ? -15.383 -0.532 -0.469 1 40.53 116 TYR B CA 1
ATOM 4085 C C . TYR B 1 116 ? -16.562 -1.428 -0.102 1 40.53 116 TYR B C 1
ATOM 4087 O O . TYR B 1 116 ? -16.562 -2.053 0.961 1 40.53 116 TYR B O 1
ATOM 4095 N N . LYS B 1 117 ? -17.469 -1.356 -0.915 1 41.44 117 LYS B N 1
ATOM 4096 C CA . LYS B 1 117 ? -18.656 -2.17 -0.728 1 41.44 117 LYS B CA 1
ATOM 4097 C C . LYS B 1 117 ? -18.422 -3.607 -1.186 1 41.44 117 LYS B C 1
ATOM 4099 O O . LYS B 1 117 ? -19.156 -4.516 -0.789 1 41.44 117 LYS B O 1
ATOM 4104 N N . ASN B 1 118 ? -17.344 -3.656 -1.979 1 43.91 118 ASN B N 1
ATOM 4105 C CA . ASN B 1 118 ? -17.094 -5.008 -2.473 1 43.91 118 ASN B CA 1
ATOM 4106 C C . ASN B 1 118 ? -15.867 -5.625 -1.822 1 43.91 118 ASN B C 1
ATOM 4108 O O . ASN B 1 118 ? -14.734 -5.238 -2.131 1 43.91 118 ASN B O 1
ATOM 4112 N N . THR B 1 119 ? -16.078 -6.008 -0.569 1 44.88 119 THR B N 1
ATOM 4113 C CA . THR B 1 119 ? -15.062 -6.742 0.18 1 44.88 119 THR B CA 1
ATOM 4114 C C . THR B 1 119 ? -14.961 -8.18 -0.319 1 44.88 119 THR B C 1
ATOM 4116 O O . THR B 1 119 ? -15.906 -8.719 -0.895 1 44.88 119 THR B O 1
ATOM 4119 N N . TYR B 1 120 ? -13.719 -8.469 -0.573 1 46.94 120 TYR B N 1
ATOM 4120 C CA . TYR B 1 120 ? -13.594 -9.922 -0.703 1 46.94 120 TYR B CA 1
ATOM 4121 C C . TYR B 1 120 ? -13.352 -10.57 0.655 1 46.94 120 TYR B C 1
ATOM 4123 O O . TYR B 1 120 ? -12.875 -9.922 1.588 1 46.94 120 TYR B O 1
ATOM 4131 N N . LEU B 1 121 ? -14.18 -11.352 1.112 1 44.88 121 LEU B N 1
ATOM 4132 C CA . LEU B 1 121 ? -13.969 -12.227 2.258 1 44.88 121 LEU B CA 1
ATOM 4133 C C . LEU B 1 121 ? -13.438 -13.586 1.81 1 44.88 121 LEU B C 1
ATOM 4135 O O . LEU B 1 121 ? -14.023 -14.234 0.944 1 44.88 121 LEU B O 1
ATOM 4139 N N . MET B 1 122 ? -12.109 -13.539 2.033 1 44.81 122 MET B N 1
ATOM 4140 C CA . MET B 1 122 ? -11.586 -14.898 1.913 1 44.81 122 MET B CA 1
ATOM 4141 C C . MET B 1 122 ? -11.531 -15.586 3.273 1 44.81 122 MET B C 1
ATOM 4143 O O . MET B 1 122 ? -11 -15.031 4.234 1 44.81 122 MET B O 1
ATOM 4147 N N . LEU B 1 123 ? -12.555 -16.281 3.674 1 41.22 123 LEU B N 1
ATOM 4148 C CA . LEU B 1 123 ? -12.664 -16.984 4.945 1 41.22 123 LEU B CA 1
ATOM 4149 C C . LEU B 1 123 ? -11.82 -18.25 4.941 1 41.22 123 LEU B C 1
ATOM 4151 O O . LEU B 1 123 ? -11.719 -18.938 3.916 1 41.22 123 LEU B O 1
ATOM 4155 N N . ASP B 1 124 ? -10.789 -18.281 5.828 1 37.22 124 ASP B N 1
ATOM 4156 C CA . ASP B 1 124 ? -10.062 -19.531 6.066 1 37.22 124 ASP B CA 1
ATOM 4157 C C . ASP B 1 124 ? -10.859 -20.469 6.969 1 37.22 124 ASP B C 1
ATOM 4159 O O . ASP B 1 124 ? -11.859 -20.062 7.559 1 37.22 124 ASP B O 1
ATOM 4163 N N . THR B 1 125 ? -10.398 -21.719 7.086 1 32.56 125 THR B N 1
ATOM 4164 C CA . THR B 1 125 ? -10.742 -22.719 8.086 1 32.56 125 THR B CA 1
ATOM 4165 C C . THR B 1 125 ? -10.523 -22.172 9.492 1 32.56 125 THR B C 1
ATOM 4167 O O . THR B 1 125 ? -9.43 -21.719 9.836 1 32.56 125 THR B O 1
ATOM 4170 N N . GLY B 1 126 ? -11.547 -21.953 10.273 1 38.09 126 GLY B N 1
ATOM 4171 C CA . GLY B 1 126 ? -11.773 -21.422 11.609 1 38.09 126 GLY B CA 1
ATOM 4172 C C . GLY B 1 126 ? -12.094 -19.953 11.633 1 38.09 126 GLY B C 1
ATOM 4173 O O . GLY B 1 126 ? -12.922 -19.469 10.852 1 38.09 126 GLY B O 1
ATOM 4174 N N . THR B 1 127 ? -11.312 -19.344 12.492 1 40.16 127 THR B N 1
ATOM 4175 C CA . THR B 1 127 ? -11.539 -17.969 12.93 1 40.16 127 THR B CA 1
ATOM 4176 C C . THR B 1 127 ? -10.836 -16.984 12.008 1 40.16 127 THR B C 1
ATOM 4178 O O . THR B 1 127 ? -10.875 -15.773 12.234 1 40.16 127 THR B O 1
ATOM 4181 N N . SER B 1 128 ? -10.141 -17.766 10.953 1 42.59 128 SER B N 1
ATOM 4182 C CA . SER B 1 128 ? -9.258 -16.734 10.383 1 42.59 128 SER B CA 1
ATOM 4183 C C . SER B 1 128 ? -9.836 -16.188 9.078 1 42.59 128 SER B C 1
ATOM 4185 O O . SER B 1 128 ? -10.383 -16.938 8.266 1 42.59 128 SER B O 1
ATOM 4187 N N . VAL B 1 129 ? -10.289 -15.133 9.016 1 50.31 129 VAL B N 1
ATOM 4188 C CA . VAL B 1 129 ? -10.906 -14.344 7.953 1 50.31 129 VAL B CA 1
ATOM 4189 C C . VAL B 1 129 ? -9.867 -13.422 7.312 1 50.31 129 VAL B C 1
ATOM 4191 O O . VAL B 1 129 ? -9.047 -12.828 8.016 1 50.31 129 VAL B O 1
ATOM 4194 N N . SER B 1 130 ? -9.516 -13.938 5.883 1 54.62 130 SER B N 1
ATOM 4195 C CA . SER B 1 130 ? -8.875 -12.797 5.234 1 54.62 130 SER B CA 1
ATOM 4196 C C . SER B 1 130 ? -9.906 -11.844 4.641 1 54.62 130 SER B C 1
ATOM 4198 O O . SER B 1 130 ? -10.828 -12.273 3.943 1 54.62 130 SER B O 1
ATOM 4200 N N . GLU B 1 131 ? -10.023 -10.93 5.121 1 61 131 GLU B N 1
ATOM 4201 C CA . GLU B 1 131 ? -10.945 -9.891 4.676 1 61 131 GLU B CA 1
ATOM 4202 C C . GLU B 1 131 ? -10.188 -8.711 4.059 1 61 131 GLU B C 1
ATOM 4204 O O . GLU B 1 131 ? -9.102 -8.359 4.52 1 61 131 GLU B O 1
ATOM 4209 N N . GLY B 1 132 ? -10.656 -8.602 2.732 1 63.22 132 GLY B N 1
ATOM 4210 C CA . GLY B 1 132 ? -10.031 -7.438 2.119 1 63.22 132 GLY B CA 1
ATOM 4211 C C . GLY B 1 132 ? -10.953 -6.707 1.155 1 63.22 132 GLY B C 1
ATOM 4212 O O . GLY B 1 132 ? -12.133 -7.043 1.04 1 63.22 132 GLY B O 1
ATOM 4213 N N . TYR B 1 133 ? -10.445 -5.664 0.549 1 62.78 133 TYR B N 1
ATOM 4214 C CA . TYR B 1 133 ? -11.164 -4.848 -0.424 1 62.78 133 TYR B CA 1
ATOM 4215 C C . TYR B 1 133 ? -10.766 -5.223 -1.847 1 62.78 133 TYR B C 1
ATOM 4217 O O . TYR B 1 133 ? -9.672 -5.742 -2.076 1 62.78 133 TYR B O 1
ATOM 4225 N N . LEU B 1 134 ? -11.891 -5.133 -2.695 1 68.94 134 LEU B N 1
ATOM 4226 C CA . LEU B 1 134 ? -11.562 -5.223 -4.113 1 68.94 134 LEU B CA 1
ATOM 4227 C C . LEU B 1 134 ? -11.281 -3.84 -4.695 1 68.94 134 LEU B C 1
ATOM 4229 O O . LEU B 1 134 ? -11.961 -2.869 -4.355 1 68.94 134 LEU B O 1
ATOM 4233 N N . GLY B 1 135 ? -10.227 -3.812 -5.32 1 70.94 135 GLY B N 1
ATOM 4234 C CA . GLY B 1 135 ? -9.859 -2.582 -6 1 70.94 135 GLY B CA 1
ATOM 4235 C C . GLY B 1 135 ? -9.516 -2.791 -7.465 1 70.94 135 GLY B C 1
ATOM 4236 O O . GLY B 1 135 ? -9.227 -3.914 -7.887 1 70.94 135 GLY B O 1
ATOM 4237 N N . GLY B 1 136 ? -9.836 -1.803 -8.18 1 73.88 136 GLY B N 1
ATOM 4238 C CA . GLY B 1 136 ? -9.414 -1.803 -9.57 1 73.88 136 GLY B CA 1
ATOM 4239 C C . GLY B 1 136 ? -8.195 -0.932 -9.828 1 73.88 136 GLY B C 1
ATOM 4240 O O . GLY B 1 136 ? -8.062 0.144 -9.234 1 73.88 136 GLY B O 1
ATOM 4241 N N . GLU B 1 137 ? -7.309 -1.45 -10.586 1 78.81 137 GLU B N 1
ATOM 4242 C CA . GLU B 1 137 ? -6.129 -0.67 -10.953 1 78.81 137 GLU B CA 1
ATOM 4243 C C . GLU B 1 137 ? -5.555 -1.136 -12.289 1 78.81 137 GLU B C 1
ATOM 4245 O O . GLU B 1 137 ? -5.875 -2.227 -12.758 1 78.81 137 GLU B O 1
ATOM 4250 N N . ARG B 1 138 ? -4.785 -0.21 -12.805 1 82.44 138 ARG B N 1
ATOM 4251 C CA . ARG B 1 138 ? -4.043 -0.591 -14 1 82.44 138 ARG B CA 1
ATOM 4252 C C . ARG B 1 138 ? -2.779 -1.364 -13.633 1 82.44 138 ARG B C 1
ATOM 4254 O O . ARG B 1 138 ? -1.981 -0.908 -12.812 1 82.44 138 ARG B O 1
ATOM 4261 N N . PHE B 1 139 ? -2.668 -2.578 -14.234 1 83.88 139 PHE B N 1
ATOM 4262 C CA . PHE B 1 139 ? -1.494 -3.426 -14.07 1 83.88 139 PHE B CA 1
ATOM 4263 C C . PHE B 1 139 ? -0.666 -3.455 -15.352 1 83.88 139 PHE B C 1
ATOM 4265 O O . PHE B 1 139 ? -1.216 -3.51 -16.453 1 83.88 139 PHE B O 1
ATOM 4272 N N . THR B 1 140 ? 0.605 -3.334 -15.156 1 82.94 140 THR B N 1
ATOM 4273 C CA . THR B 1 140 ? 1.527 -3.441 -16.281 1 82.94 140 THR B CA 1
ATOM 4274 C C . THR B 1 140 ? 2.479 -4.617 -16.094 1 82.94 140 THR B C 1
ATOM 4276 O O . THR B 1 140 ? 3.09 -4.762 -15.023 1 82.94 140 THR B O 1
ATOM 4279 N N . PHE B 1 141 ? 2.525 -5.469 -17.125 1 85.12 141 PHE B N 1
ATOM 4280 C CA . PHE B 1 141 ? 3.367 -6.656 -17.094 1 85.12 141 PHE B CA 1
ATOM 4281 C C . PHE B 1 141 ? 4.461 -6.582 -18.141 1 85.12 141 PHE B C 1
ATOM 4283 O O . PHE B 1 141 ? 4.32 -5.867 -19.141 1 85.12 141 PHE B O 1
ATOM 4290 N N . ASN B 1 142 ? 5.551 -7.32 -17.844 1 81.12 142 ASN B N 1
ATOM 4291 C CA . ASN B 1 142 ? 6.547 -7.543 -18.875 1 81.12 142 ASN B CA 1
ATOM 4292 C C . ASN B 1 142 ? 6.078 -8.594 -19.891 1 81.12 142 ASN B C 1
ATOM 4294 O O . ASN B 1 142 ? 5.668 -9.688 -19.5 1 81.12 142 ASN B O 1
ATOM 4298 N N . SER B 1 143 ? 6.125 -8.172 -21.188 1 81.81 143 SER B N 1
ATOM 4299 C CA . SER B 1 143 ? 5.617 -9.07 -22.219 1 81.81 143 SER B CA 1
ATOM 4300 C C . SER B 1 143 ? 6.754 -9.836 -22.891 1 81.81 143 SER B C 1
ATOM 4302 O O . SER B 1 143 ? 7.926 -9.633 -22.562 1 81.81 143 SER B O 1
ATOM 4304 N N . ASP B 1 144 ? 6.414 -10.75 -23.734 1 75.12 144 ASP B N 1
ATOM 4305 C CA . ASP B 1 144 ? 7.355 -11.664 -24.375 1 75.12 144 ASP B CA 1
ATOM 4306 C C . ASP B 1 144 ? 8.156 -10.961 -25.469 1 75.12 144 ASP B C 1
ATOM 4308 O O . ASP B 1 144 ? 9.203 -11.461 -25.891 1 75.12 144 ASP B O 1
ATOM 4312 N N . ASP B 1 145 ? 7.688 -9.875 -25.891 1 73.5 145 ASP B N 1
ATOM 4313 C CA . ASP B 1 145 ? 8.414 -9.156 -26.922 1 73.5 145 ASP B CA 1
ATOM 4314 C C . ASP B 1 145 ? 9.336 -8.094 -26.328 1 73.5 145 ASP B C 1
ATOM 4316 O O . ASP B 1 145 ? 9.898 -7.27 -27.047 1 73.5 145 ASP B O 1
ATOM 4320 N N . GLY B 1 146 ? 9.516 -8.125 -25.109 1 74.19 146 GLY B N 1
ATOM 4321 C CA . GLY B 1 146 ? 10.383 -7.176 -24.422 1 74.19 146 GLY B CA 1
ATOM 4322 C C . GLY B 1 146 ? 9.68 -5.879 -24.062 1 74.19 146 GLY B C 1
ATOM 4323 O O . GLY B 1 146 ? 10.258 -5.016 -23.406 1 74.19 146 GLY B O 1
ATOM 4324 N N . ALA B 1 147 ? 8.477 -5.805 -24.547 1 78.88 147 ALA B N 1
ATOM 4325 C CA . ALA B 1 147 ? 7.684 -4.625 -24.219 1 78.88 147 ALA B CA 1
ATOM 4326 C C . ALA B 1 147 ? 6.867 -4.844 -22.938 1 78.88 147 ALA B C 1
ATOM 4328 O O . ALA B 1 147 ? 7.152 -5.762 -22.172 1 78.88 147 ALA B O 1
ATOM 4329 N N . THR B 1 148 ? 6.137 -3.83 -22.562 1 80.75 148 THR B N 1
ATOM 4330 C CA . THR B 1 148 ? 5.188 -3.955 -21.469 1 80.75 148 THR B CA 1
ATOM 4331 C C . THR B 1 148 ? 3.752 -3.934 -21.984 1 80.75 148 THR B C 1
ATOM 4333 O O . THR B 1 148 ? 3.477 -3.363 -23.047 1 80.75 148 THR B O 1
ATOM 4336 N N . GLU B 1 149 ? 2.969 -4.707 -21.312 1 83.19 149 GLU B N 1
ATOM 4337 C CA . GLU B 1 149 ? 1.534 -4.703 -21.578 1 83.19 149 GLU B CA 1
ATOM 4338 C C . GLU B 1 149 ? 0.742 -4.32 -20.328 1 83.19 149 GLU B C 1
ATOM 4340 O O . GLU B 1 149 ? 1.055 -4.773 -19.219 1 83.19 149 GLU B O 1
ATOM 4345 N N . SER B 1 150 ? -0.246 -3.393 -20.625 1 84.38 150 SER B N 1
ATOM 4346 C CA . SER B 1 150 ? -1.047 -2.955 -19.484 1 84.38 150 SER B CA 1
ATOM 4347 C C . SER B 1 150 ? -2.49 -3.43 -19.609 1 84.38 150 SER B C 1
ATOM 4349 O O . SER B 1 150 ? -3 -3.598 -20.719 1 84.38 150 SER B O 1
ATOM 4351 N N . VAL B 1 151 ? -3.105 -3.717 -18.5 1 86.69 151 VAL B N 1
ATOM 4352 C CA . VAL B 1 151 ? -4.508 -4.117 -18.406 1 86.69 151 VAL B CA 1
ATOM 4353 C C . VAL B 1 151 ? -5.102 -3.627 -17.078 1 86.69 151 VAL B C 1
ATOM 4355 O O . VAL B 1 151 ? -4.402 -3.561 -16.062 1 86.69 151 VAL B O 1
ATOM 4358 N N . ASN B 1 152 ? -6.363 -3.211 -17.094 1 83.38 152 ASN B N 1
ATOM 4359 C CA . ASN B 1 152 ? -7.066 -2.885 -15.859 1 83.38 152 ASN B CA 1
ATOM 4360 C C . ASN B 1 152 ? -7.613 -4.137 -15.18 1 83.38 152 ASN B C 1
ATOM 4362 O O . ASN B 1 152 ? -8.32 -4.93 -15.805 1 83.38 152 ASN B O 1
ATOM 4366 N N . LEU B 1 153 ? -7.23 -4.348 -13.93 1 85.31 153 LEU B N 1
ATOM 4367 C CA . LEU B 1 153 ? -7.645 -5.539 -13.203 1 85.31 153 LEU B CA 1
ATOM 4368 C C . LEU B 1 153 ? -8.297 -5.164 -11.875 1 85.31 153 LEU B C 1
ATOM 4370 O O . LEU B 1 153 ? -7.938 -4.152 -11.266 1 85.31 153 LEU B O 1
ATOM 4374 N N . VAL B 1 154 ? -9.211 -6.012 -11.531 1 79.38 154 VAL B N 1
ATOM 4375 C CA . VAL B 1 154 ? -9.695 -6.023 -10.156 1 79.38 154 VAL B CA 1
ATOM 4376 C C . VAL B 1 154 ? -8.773 -6.871 -9.289 1 79.38 154 VAL B C 1
ATOM 4378 O O . VAL B 1 154 ? -8.344 -7.953 -9.695 1 79.38 154 VAL B O 1
ATOM 4381 N N . PHE B 1 155 ? -8.344 -6.309 -8.18 1 78.44 155 PHE B N 1
ATOM 4382 C CA . PHE B 1 155 ? -7.469 -7.035 -7.262 1 78.44 155 PHE B CA 1
ATOM 4383 C C . PHE B 1 155 ? -7.969 -6.914 -5.828 1 78.44 155 PHE B C 1
ATOM 4385 O O . PHE B 1 155 ? -8.727 -5.996 -5.5 1 78.44 155 PHE B O 1
ATOM 4392 N N . GLY B 1 156 ? -7.605 -8.023 -5.051 1 70.88 156 GLY B N 1
ATOM 4393 C CA . GLY B 1 156 ? -7.977 -8.023 -3.645 1 70.88 156 GLY B CA 1
ATOM 4394 C C . GLY B 1 156 ? -6.918 -7.414 -2.746 1 70.88 156 GLY B C 1
ATOM 4395 O O . GLY B 1 156 ? -5.73 -7.699 -2.898 1 70.88 156 GLY B O 1
ATOM 4396 N N . CYS B 1 157 ? -7.32 -6.41 -1.898 1 66.12 157 CYS B N 1
ATOM 4397 C CA . CYS B 1 157 ? -6.477 -5.824 -0.864 1 66.12 157 CYS B CA 1
ATOM 4398 C C . CYS B 1 157 ? -6.84 -6.371 0.512 1 66.12 157 CYS B C 1
ATOM 4400 O O . CYS B 1 157 ? -7.781 -5.895 1.146 1 66.12 157 CYS B O 1
ATOM 4402 N N . GLY B 1 158 ? -5.895 -7.363 0.89 1 60.41 158 GLY B N 1
ATOM 4403 C CA . GLY B 1 158 ? -6.199 -8.016 2.152 1 60.41 158 GLY B CA 1
ATOM 4404 C C . GLY B 1 158 ? -5.777 -7.203 3.363 1 60.41 158 GLY B C 1
ATOM 4405 O O . GLY B 1 158 ? -4.703 -6.602 3.367 1 60.41 158 GLY B O 1
ATOM 4406 N N . PHE B 1 159 ? -6.648 -6.805 4.348 1 53.84 159 PHE B N 1
ATOM 4407 C CA . PHE B 1 159 ? -6.254 -6.082 5.551 1 53.84 159 PHE B CA 1
ATOM 4408 C C . PHE B 1 159 ? -6.285 -7.004 6.766 1 53.84 159 PHE B C 1
ATOM 4410 O O . PHE B 1 159 ? -5.672 -6.703 7.793 1 53.84 159 PHE B O 1
ATOM 4417 N N . ASP B 1 160 ? -6.969 -7.949 6.855 1 52.84 160 ASP B N 1
ATOM 4418 C CA . ASP B 1 160 ? -7 -8.891 7.973 1 52.84 160 ASP B CA 1
ATOM 4419 C C . ASP B 1 160 ? -6.676 -10.305 7.504 1 52.84 160 ASP B C 1
ATOM 4421 O O . ASP B 1 160 ? -7.449 -10.914 6.766 1 52.84 160 ASP B O 1
ATOM 4425 N N . GLN B 1 161 ? -5.309 -10.453 7.707 1 51.06 161 GLN B N 1
ATOM 4426 C CA . GLN B 1 161 ? -4.91 -11.82 7.367 1 51.06 161 GLN B CA 1
ATOM 4427 C C . GLN B 1 161 ? -4.633 -12.641 8.617 1 51.06 161 GLN B C 1
ATOM 4429 O O . GLN B 1 161 ? -3.863 -13.602 8.578 1 51.06 161 GLN B O 1
ATOM 4434 N N . LYS B 1 162 ? -4.949 -11.922 9.844 1 49.62 162 LYS B N 1
ATOM 4435 C CA . LYS B 1 162 ? -4.621 -12.492 11.141 1 49.62 162 LYS B CA 1
ATOM 4436 C C . LYS B 1 162 ? -4.871 -14 11.164 1 49.62 162 LYS B C 1
ATOM 4438 O O . LYS B 1 162 ? -4.152 -14.742 11.82 1 49.62 162 LYS B O 1
ATOM 4443 N N . ARG B 1 163 ? -6.141 -14.336 10.797 1 45 163 ARG B N 1
ATOM 4444 C CA . ARG B 1 163 ? -6.445 -15.727 11.109 1 45 163 ARG B CA 1
ATOM 4445 C C . ARG B 1 163 ? -6.105 -16.641 9.938 1 45 163 ARG B C 1
ATOM 4447 O O . ARG B 1 163 ? -6.633 -17.75 9.836 1 45 163 ARG B O 1
ATOM 4454 N N . PHE B 1 164 ? -5.574 -15.984 9.086 1 42.38 164 PHE B N 1
ATOM 4455 C CA . PHE B 1 164 ? -5.16 -16.922 8.047 1 42.38 164 PHE B CA 1
ATOM 4456 C C . PHE B 1 164 ? -4.062 -17.844 8.562 1 42.38 164 PHE B C 1
ATOM 4458 O O . PHE B 1 164 ? -3.084 -17.391 9.156 1 42.38 164 PHE B O 1
ATOM 4465 N N . PRO B 1 165 ? -4.57 -19 8.828 1 39.66 165 PRO B N 1
ATOM 4466 C CA . PRO B 1 165 ? -3.623 -19.953 9.406 1 39.66 165 PRO B CA 1
ATOM 4467 C C . PRO B 1 165 ? -2.24 -19.875 8.766 1 39.66 165 PRO B C 1
ATOM 4469 O O . PRO B 1 165 ? -1.369 -20.703 9.062 1 39.66 165 PRO B O 1
ATOM 4472 N N . PHE B 1 166 ? -2.398 -19.312 7.621 1 36.41 166 PHE B N 1
ATOM 4473 C CA . PHE B 1 166 ? -1.051 -19.438 7.074 1 36.41 166 PHE B CA 1
ATOM 4474 C C . PHE B 1 166 ? -0.033 -18.766 8 1 36.41 166 PHE B C 1
ATOM 4476 O O . PHE B 1 166 ? -0.051 -17.547 8.18 1 36.41 166 PHE B O 1
ATOM 4483 N N . GLY B 1 167 ? 0.466 -19.625 8.961 1 37.56 167 GLY B N 1
ATOM 4484 C CA . GLY B 1 167 ? 1.519 -19.5 9.961 1 37.56 167 GLY B CA 1
ATOM 4485 C C . GLY B 1 167 ? 1.544 -18.156 10.648 1 37.56 167 GLY B C 1
ATOM 4486 O O . GLY B 1 167 ? 0.895 -17.203 10.195 1 37.56 167 GLY B O 1
ATOM 4487 N N . GLN B 1 168 ? 2.156 -18.094 11.664 1 38.06 168 GLN B N 1
ATOM 4488 C CA . GLN B 1 168 ? 2.768 -17.156 12.609 1 38.06 168 GLN B CA 1
ATOM 4489 C C . GLN B 1 168 ? 3.148 -15.844 11.914 1 38.06 168 GLN B C 1
ATOM 4491 O O . GLN B 1 168 ? 4.332 -15.547 11.758 1 38.06 168 GLN B O 1
ATOM 4496 N N . GLY B 1 169 ? 2.148 -15.141 11.18 1 46.53 169 GLY B N 1
ATOM 4497 C CA . GLY B 1 169 ? 2.684 -13.828 10.844 1 46.53 169 GLY B CA 1
ATOM 4498 C C . GLY B 1 169 ? 2.932 -13.648 9.359 1 46.53 169 GLY B C 1
ATOM 4499 O O . GLY B 1 169 ? 3.564 -12.68 8.945 1 46.53 169 GLY B O 1
ATOM 4500 N N . ASN B 1 170 ? 2.535 -14.867 8.445 1 49.25 170 ASN B N 1
ATOM 4501 C CA . ASN B 1 170 ? 2.898 -14.648 7.055 1 49.25 170 ASN B CA 1
ATOM 4502 C C . ASN B 1 170 ? 1.672 -14.375 6.188 1 49.25 170 ASN B C 1
ATOM 4504 O O . ASN B 1 170 ? 0.916 -15.289 5.867 1 49.25 170 ASN B O 1
ATOM 4508 N N . PRO B 1 171 ? 1.289 -13.203 5.957 1 55.78 171 PRO B N 1
ATOM 4509 C CA . PRO B 1 171 ? 0.149 -12.852 5.102 1 55.78 171 PRO B CA 1
ATOM 4510 C C . PRO B 1 171 ? 0.285 -13.398 3.684 1 55.78 171 PRO B C 1
ATOM 4512 O O . PRO B 1 171 ? 1.401 -13.555 3.182 1 55.78 171 PRO B O 1
ATOM 4515 N N . VAL B 1 172 ? -0.991 -14.102 3.125 1 60.41 172 VAL B N 1
ATOM 4516 C CA . VAL B 1 172 ? -1.04 -14.5 1.722 1 60.41 172 VAL B CA 1
ATOM 4517 C C . VAL B 1 172 ? -1.235 -13.266 0.844 1 60.41 172 VAL B C 1
ATOM 4519 O O . VAL B 1 172 ? -2.322 -12.68 0.814 1 60.41 172 VAL B O 1
ATOM 4522 N N . THR B 1 173 ? -0.175 -12.797 0.262 1 64.31 173 THR B N 1
ATOM 4523 C CA . THR B 1 173 ? -0.21 -11.617 -0.597 1 64.31 173 THR B CA 1
ATOM 4524 C C . THR B 1 173 ? 0.489 -11.898 -1.925 1 64.31 173 THR B C 1
ATOM 4526 O O . THR B 1 173 ? 1.249 -12.859 -2.043 1 64.31 173 THR B O 1
ATOM 4529 N N . GLY B 1 174 ? -0.042 -11.281 -2.891 1 73.44 174 GLY B N 1
ATOM 4530 C CA . GLY B 1 174 ? 0.676 -11.273 -4.156 1 73.44 174 GLY B CA 1
ATOM 4531 C C . GLY B 1 174 ? 0.397 -12.5 -5 1 73.44 174 GLY B C 1
ATOM 4532 O O . GLY B 1 174 ? 1.292 -13.016 -5.68 1 73.44 174 GLY B O 1
ATOM 4533 N N . ILE B 1 175 ? -0.792 -13.047 -4.926 1 77.88 175 ILE B N 1
ATOM 4534 C CA . ILE B 1 175 ? -1.137 -14.227 -5.711 1 77.88 175 ILE B CA 1
ATOM 4535 C C . ILE B 1 175 ? -1.761 -13.805 -7.039 1 77.88 175 ILE B C 1
ATOM 4537 O O . ILE B 1 175 ? -2.684 -12.984 -7.062 1 77.88 175 ILE B O 1
ATOM 4541 N N . LEU B 1 176 ? -1.185 -14.32 -8.023 1 85.06 176 LEU B N 1
ATOM 4542 C CA . LEU B 1 176 ? -1.798 -14.188 -9.344 1 85.06 176 LEU B CA 1
ATOM 4543 C C . LEU B 1 176 ? -2.686 -15.391 -9.656 1 85.06 176 LEU B C 1
ATOM 4545 O O . LEU B 1 176 ? -2.184 -16.484 -9.906 1 85.06 176 LEU B O 1
ATOM 4549 N N . GLY B 1 177 ? -3.977 -15.18 -9.633 1 86.38 177 GLY B N 1
ATOM 4550 C CA . GLY B 1 177 ? -4.914 -16.266 -9.875 1 86.38 177 GLY B CA 1
ATOM 4551 C C . GLY B 1 177 ? -5.043 -16.625 -11.352 1 86.38 177 GLY B C 1
ATOM 4552 O O . GLY B 1 177 ? -5.438 -15.773 -12.156 1 86.38 177 GLY B O 1
ATOM 4553 N N . LEU B 1 178 ? -4.734 -17.859 -11.617 1 91.25 178 LEU B N 1
ATOM 4554 C CA . LEU B 1 178 ? -4.809 -18.328 -13 1 91.25 178 LEU B CA 1
ATOM 4555 C C . LEU B 1 178 ? -5.871 -19.406 -13.156 1 91.25 178 LEU B C 1
ATOM 4557 O O . LEU B 1 178 ? -5.926 -20.094 -14.188 1 91.25 178 LEU B O 1
ATOM 4561 N N . GLY B 1 179 ? -6.691 -19.562 -12.164 1 88.5 179 GLY B N 1
ATOM 4562 C CA . GLY B 1 179 ? -7.668 -20.641 -12.164 1 88.5 179 GLY B CA 1
ATOM 4563 C C . GLY B 1 179 ? -8.914 -20.312 -12.961 1 88.5 179 GLY B C 1
ATOM 4564 O O . GLY B 1 179 ? -8.898 -19.438 -13.828 1 88.5 179 GLY B O 1
ATOM 4565 N N . TYR B 1 180 ? -9.914 -21.078 -12.656 1 84.38 180 TYR B N 1
ATOM 4566 C CA . TYR B 1 180 ? -11.164 -21.047 -13.398 1 84.38 180 TYR B CA 1
ATOM 4567 C C . TYR B 1 180 ? -12.102 -19.969 -12.852 1 84.38 180 TYR B C 1
ATOM 4569 O O . TYR B 1 180 ? -13.141 -19.688 -13.445 1 84.38 180 TYR B O 1
ATOM 4577 N N . GLY B 1 181 ? -11.766 -19.297 -11.852 1 77.62 181 GLY B N 1
ATOM 4578 C CA . GLY B 1 181 ? -12.656 -18.375 -11.188 1 77.62 181 GLY B CA 1
ATOM 4579 C C . GLY B 1 181 ? -12.867 -17.078 -11.961 1 77.62 181 GLY B C 1
ATOM 4580 O O . GLY B 1 181 ? -12.07 -16.734 -12.836 1 77.62 181 GLY B O 1
ATOM 4581 N N . PRO B 1 182 ? -13.93 -16.406 -11.625 1 75.81 182 PRO B N 1
ATOM 4582 C CA . PRO B 1 182 ? -14.289 -15.203 -12.383 1 75.81 182 PRO B CA 1
ATOM 4583 C C . PRO B 1 182 ? -13.258 -14.086 -12.242 1 75.81 182 PRO B C 1
ATOM 4585 O O . PRO B 1 182 ? -13.125 -13.242 -13.133 1 75.81 182 PRO B O 1
ATOM 4588 N N . HIS B 1 183 ? -12.469 -14.07 -11.188 1 79.06 183 HIS B N 1
ATOM 4589 C CA . HIS B 1 183 ? -11.508 -12.992 -10.969 1 79.06 183 HIS B CA 1
ATOM 4590 C C . HIS B 1 183 ? -10.094 -13.445 -11.32 1 79.06 183 HIS B C 1
ATOM 4592 O O . HIS B 1 183 ? -9.125 -12.758 -10.992 1 79.06 183 HIS B O 1
ATOM 4598 N N . SER B 1 184 ? -10.078 -14.625 -11.992 1 87.94 184 SER B N 1
ATOM 4599 C CA . SER B 1 184 ? -8.773 -15.047 -12.484 1 87.94 184 SER B CA 1
ATOM 4600 C C . SER B 1 184 ? -8.266 -14.102 -13.57 1 87.94 184 SER B C 1
ATOM 4602 O O . SER B 1 184 ? -9.047 -13.414 -14.227 1 87.94 184 SER B O 1
ATOM 4604 N N . LEU B 1 185 ? -6.969 -14.039 -13.719 1 92.81 185 LEU B N 1
ATOM 4605 C CA . LEU B 1 185 ? -6.387 -13.203 -14.766 1 92.81 185 LEU B CA 1
ATOM 4606 C C . LEU B 1 185 ? -6.961 -13.562 -16.125 1 92.81 185 LEU B C 1
ATOM 4608 O O . LEU B 1 185 ? -7.32 -12.68 -16.906 1 92.81 185 LEU B O 1
ATOM 4612 N N . LEU B 1 186 ? -7.066 -14.852 -16.422 1 93.88 186 LEU B N 1
ATOM 4613 C CA . LEU B 1 186 ? -7.582 -15.305 -17.719 1 93.88 186 LEU B CA 1
ATOM 4614 C C . LEU B 1 186 ? -8.969 -14.727 -17.969 1 93.88 186 LEU B C 1
ATOM 4616 O O . LEU B 1 186 ? -9.219 -14.18 -19.047 1 93.88 186 LEU B O 1
ATOM 4620 N N . ASN B 1 187 ? -9.805 -14.82 -17 1 89.06 187 ASN B N 1
ATOM 4621 C CA . ASN B 1 187 ? -11.18 -14.367 -17.203 1 89.06 187 ASN B CA 1
ATOM 4622 C C . ASN B 1 187 ? -11.266 -12.844 -17.234 1 89.06 187 ASN B C 1
ATOM 4624 O O . ASN B 1 187 ? -12.102 -12.273 -17.938 1 89.06 187 ASN B O 1
ATOM 4628 N N . GLN B 1 188 ? -10.391 -12.188 -16.562 1 89.81 188 GLN B N 1
ATOM 4629 C CA . GLN B 1 188 ? -10.43 -10.727 -16.531 1 89.81 188 GLN B CA 1
ATOM 4630 C C . GLN B 1 188 ? -9.867 -10.133 -17.828 1 89.81 188 GLN B C 1
ATOM 4632 O O . GLN B 1 188 ? -10.117 -8.969 -18.141 1 89.81 188 GLN B O 1
ATOM 4637 N N . LEU B 1 189 ? -9.117 -10.883 -18.609 1 93.81 189 LEU B N 1
ATOM 4638 C CA . LEU B 1 189 ? -8.508 -10.375 -19.828 1 93.81 189 LEU B CA 1
ATOM 4639 C C . LEU B 1 189 ? -9.547 -10.242 -20.938 1 93.81 189 LEU B C 1
ATOM 4641 O O . LEU B 1 189 ? -9.289 -9.602 -21.953 1 93.81 189 LEU B O 1
ATOM 4645 N N . GLY B 1 190 ? -10.695 -10.812 -20.812 1 90.88 190 GLY B N 1
ATOM 4646 C CA . GLY B 1 190 ? -11.758 -10.688 -21.797 1 90.88 190 GLY B CA 1
ATOM 4647 C C . GLY B 1 190 ? -11.328 -11.102 -23.188 1 90.88 190 GLY B C 1
ATOM 4648 O O . GLY B 1 190 ? -10.836 -12.211 -23.391 1 90.88 190 GLY B O 1
ATOM 4649 N N . ALA B 1 191 ? -11.422 -10.117 -24.109 1 91.75 191 ALA B N 1
ATOM 4650 C CA . ALA B 1 191 ? -11.125 -10.383 -25.516 1 91.75 191 ALA B CA 1
ATOM 4651 C C . ALA B 1 191 ? -9.641 -10.68 -25.719 1 91.75 191 ALA B C 1
ATOM 4653 O O . ALA B 1 191 ? -9.273 -11.453 -26.594 1 91.75 191 ALA B O 1
ATOM 4654 N N . ARG B 1 192 ? -8.812 -10.164 -24.844 1 92.5 192 ARG B N 1
ATOM 4655 C CA . ARG B 1 192 ? -7.379 -10.391 -24.969 1 92.5 192 ARG B CA 1
ATOM 4656 C C . ARG B 1 192 ? -7.004 -11.789 -24.5 1 92.5 192 ARG B C 1
ATOM 4658 O O . ARG B 1 192 ? -5.977 -12.336 -24.906 1 92.5 192 ARG B O 1
ATOM 4665 N N . GLY B 1 193 ? -7.828 -12.367 -23.625 1 94.62 193 GLY B N 1
ATOM 4666 C CA . GLY B 1 193 ? -7.586 -13.711 -23.141 1 94.62 193 GLY B CA 1
ATOM 4667 C C . GLY B 1 193 ? -8.32 -14.781 -23.922 1 94.62 193 GLY B C 1
ATOM 4668 O O . GLY B 1 193 ? -7.852 -15.914 -24.031 1 94.62 193 GLY B O 1
ATOM 4669 N N . GLN B 1 194 ? -9.484 -14.453 -24.422 1 94.94 194 GLN B N 1
ATOM 4670 C CA . GLN B 1 194 ? -10.344 -15.328 -25.219 1 94.94 194 GLN B CA 1
ATOM 4671 C C . GLN B 1 194 ? -10.516 -16.688 -24.547 1 94.94 194 GLN B C 1
ATOM 4673 O O . GLN B 1 194 ? -10.617 -17.703 -25.234 1 94.94 194 GLN B O 1
ATOM 4678 N N . GLY B 1 195 ? -10.312 -16.766 -23.25 1 94.94 195 GLY B N 1
ATOM 4679 C CA . GLY B 1 195 ? -10.469 -17.984 -22.484 1 94.94 195 GLY B CA 1
ATOM 4680 C C . GLY B 1 195 ? -9.367 -19 -22.75 1 94.94 195 GLY B C 1
ATOM 4681 O O . GLY B 1 195 ? -9.539 -20.203 -22.516 1 94.94 195 GLY B O 1
ATOM 4682 N N . ARG B 1 196 ? -8.266 -18.516 -23.297 1 97.25 196 ARG B N 1
ATOM 4683 C CA . ARG B 1 196 ? -7.156 -19.406 -23.625 1 97.25 196 ARG B CA 1
ATOM 4684 C C . ARG B 1 196 ? -5.875 -18.969 -22.922 1 97.25 196 ARG B C 1
ATOM 4686 O O . ARG B 1 196 ? -5.531 -17.781 -22.938 1 97.25 196 ARG B O 1
ATOM 4693 N N . MET B 1 197 ? -5.234 -19.891 -22.328 1 97.25 197 MET B N 1
ATOM 4694 C CA . MET B 1 197 ? -3.951 -19.641 -21.688 1 97.25 197 MET B CA 1
ATOM 4695 C C . MET B 1 197 ? -2.967 -20.766 -21.984 1 97.25 197 MET B C 1
ATOM 4697 O O . MET B 1 197 ? -3.311 -21.953 -21.891 1 97.25 197 MET B O 1
ATOM 4701 N N . SER B 1 198 ? -1.768 -20.438 -22.359 1 96.94 198 SER B N 1
ATOM 4702 C CA . SER B 1 198 ? -0.721 -21.406 -22.625 1 96.94 198 SER B CA 1
ATOM 4703 C C . SER B 1 198 ? 0.542 -21.109 -21.828 1 96.94 198 SER B C 1
ATOM 4705 O O . SER B 1 198 ? 0.844 -19.938 -21.562 1 96.94 198 SER B O 1
ATOM 4707 N N . TYR B 1 199 ? 1.194 -22.141 -21.422 1 95.06 199 TYR B N 1
ATOM 4708 C CA . TYR B 1 199 ? 2.465 -22 -20.719 1 95.06 199 TYR B CA 1
ATOM 4709 C C . TYR B 1 199 ? 3.359 -23.219 -20.969 1 95.06 199 TYR B C 1
ATOM 4711 O O . TYR B 1 199 ? 2.891 -24.25 -21.438 1 95.06 199 TYR B O 1
ATOM 4719 N N . CYS B 1 200 ? 4.574 -23 -20.766 1 93.25 200 CYS B N 1
ATOM 4720 C CA . CYS B 1 200 ? 5.605 -24.031 -20.875 1 93.25 200 CYS B CA 1
ATOM 4721 C C . CYS B 1 200 ? 6.484 -24.047 -19.625 1 93.25 200 CYS B C 1
ATOM 4723 O O . CYS B 1 200 ? 7.102 -23.047 -19.281 1 93.25 200 CYS B O 1
ATOM 4725 N N . VAL B 1 201 ? 6.488 -25.188 -18.969 1 89.06 201 VAL B N 1
ATOM 4726 C CA . VAL B 1 201 ? 7.242 -25.281 -17.734 1 89.06 201 VAL B CA 1
ATOM 4727 C C . VAL B 1 201 ? 8.656 -25.797 -18.016 1 89.06 201 VAL B C 1
ATOM 4729 O O . VAL B 1 201 ? 8.828 -26.906 -18.531 1 89.06 201 VAL B O 1
ATOM 4732 N N . PRO B 1 202 ? 9.625 -24.953 -17.672 1 86.31 202 PRO B N 1
ATOM 4733 C CA . PRO B 1 202 ? 11 -25.422 -17.891 1 86.31 202 PRO B CA 1
ATOM 4734 C C . PRO B 1 202 ? 11.375 -26.562 -16.953 1 86.31 202 PRO B C 1
ATOM 4736 O O . PRO B 1 202 ? 10.82 -26.703 -15.867 1 86.31 202 PRO B O 1
ATOM 4739 N N . LEU B 1 203 ? 12.336 -27.359 -17.5 1 82 203 LEU B N 1
ATOM 4740 C CA . LEU B 1 203 ? 12.867 -28.438 -16.688 1 82 203 LEU B CA 1
ATOM 4741 C C . LEU B 1 203 ? 13.578 -27.906 -15.445 1 82 203 LEU B C 1
ATOM 4743 O O . LEU B 1 203 ? 14.312 -26.922 -15.531 1 82 203 LEU B O 1
ATOM 4747 N N . TRP B 1 204 ? 13.195 -28.562 -14.359 1 75.75 204 TRP B N 1
ATOM 4748 C CA . TRP B 1 204 ? 13.898 -28.219 -13.133 1 75.75 204 TRP B CA 1
ATOM 4749 C C . TRP B 1 204 ? 15.352 -28.688 -13.188 1 75.75 204 TRP B C 1
ATOM 4751 O O . TRP B 1 204 ? 15.617 -29.859 -13.461 1 75.75 204 TRP B O 1
ATOM 4761 N N . ARG B 1 205 ? 16.312 -27.812 -13.438 1 68.94 205 ARG B N 1
ATOM 4762 C CA . ARG B 1 205 ? 17.703 -28.234 -13.547 1 68.94 205 ARG B CA 1
ATOM 4763 C C . ARG B 1 205 ? 18.531 -27.719 -12.367 1 68.94 205 ARG B C 1
ATOM 4765 O O . ARG B 1 205 ? 18.031 -26.938 -11.547 1 68.94 205 ARG B O 1
ATOM 4772 N N . GLU B 1 206 ? 19.656 -28.422 -12.336 1 59.88 206 GLU B N 1
ATOM 4773 C CA . GLU B 1 206 ? 20.641 -28 -11.344 1 59.88 206 GLU B CA 1
ATOM 4774 C C . GLU B 1 206 ? 20.984 -26.531 -11.5 1 59.88 206 GLU B C 1
ATOM 4776 O O . GLU B 1 206 ? 21.406 -25.875 -10.539 1 59.88 206 GLU B O 1
ATOM 4781 N N . GLU B 1 207 ? 20.688 -26.109 -12.648 1 60.81 207 GLU B N 1
ATOM 4782 C CA . GLU B 1 207 ? 20.984 -24.688 -12.82 1 60.81 207 GLU B CA 1
ATOM 4783 C C . GLU B 1 207 ? 19.75 -23.828 -12.562 1 60.81 207 GLU B C 1
ATOM 4785 O O . GLU B 1 207 ? 18.625 -24.359 -12.492 1 60.81 207 GLU B O 1
ATOM 4790 N N . ALA B 1 208 ? 20.125 -22.578 -12.25 1 60 208 ALA B N 1
ATOM 4791 C CA . ALA B 1 208 ? 19.125 -21.578 -11.867 1 60 208 ALA B CA 1
ATOM 4792 C C . ALA B 1 208 ? 17.984 -21.531 -12.883 1 60 208 ALA B C 1
ATOM 4794 O O . ALA B 1 208 ? 18.203 -21.766 -14.078 1 60 208 ALA B O 1
ATOM 4795 N N . GLY B 1 209 ? 16.766 -21.641 -12.445 1 62.66 209 GLY B N 1
ATOM 4796 C CA . GLY B 1 209 ? 15.508 -21.656 -13.188 1 62.66 209 GLY B CA 1
ATOM 4797 C C . GLY B 1 209 ? 15.445 -20.609 -14.289 1 62.66 209 GLY B C 1
ATOM 4798 O O . GLY B 1 209 ? 16.266 -19.688 -14.32 1 62.66 209 GLY B O 1
ATOM 4799 N N . THR B 1 210 ? 14.781 -20.953 -15.398 1 74.62 210 THR B N 1
ATOM 4800 C CA . THR B 1 210 ? 14.625 -20.094 -16.562 1 74.62 210 THR B CA 1
ATOM 4801 C C . THR B 1 210 ? 13.266 -19.406 -16.547 1 74.62 210 THR B C 1
ATOM 4803 O O . THR B 1 210 ? 12.297 -19.922 -15.992 1 74.62 210 THR B O 1
ATOM 4806 N N . SER B 1 211 ? 13.32 -18.203 -17.062 1 77.62 211 SER B N 1
ATOM 4807 C CA . SER B 1 211 ? 12.094 -17.438 -17.281 1 77.62 211 SER B CA 1
ATOM 4808 C C . SER B 1 211 ? 11.273 -18.031 -18.422 1 77.62 211 SER B C 1
ATOM 4810 O O . SER B 1 211 ? 11.828 -18.641 -19.344 1 77.62 211 SER B O 1
ATOM 4812 N N . THR B 1 212 ? 10.016 -18.031 -18.234 1 87.88 212 THR B N 1
ATOM 4813 C CA . THR B 1 212 ? 9.086 -18.453 -19.281 1 87.88 212 THR B CA 1
ATOM 4814 C C . THR B 1 212 ? 7.922 -17.469 -19.391 1 87.88 212 THR B C 1
ATOM 4816 O O . THR B 1 212 ? 7.973 -16.375 -18.828 1 87.88 212 THR B O 1
ATOM 4819 N N . PHE B 1 213 ? 7 -17.797 -20.312 1 90.94 213 PHE B N 1
ATOM 4820 C CA . PHE B 1 213 ? 5.91 -16.859 -20.547 1 90.94 213 PHE B CA 1
ATOM 4821 C C . PHE B 1 213 ? 4.559 -17.547 -20.375 1 90.94 213 PHE B C 1
ATOM 4823 O O . PHE B 1 213 ? 4.387 -18.703 -20.766 1 90.94 213 PHE B O 1
ATOM 4830 N N . LEU B 1 214 ? 3.648 -16.797 -19.75 1 94.06 214 LEU B N 1
ATOM 4831 C CA . LEU B 1 214 ? 2.227 -17.078 -19.906 1 94.06 214 LEU B CA 1
ATOM 4832 C C . LEU B 1 214 ? 1.675 -16.375 -21.141 1 94.06 214 LEU B C 1
ATOM 4834 O O . LEU B 1 214 ? 1.934 -15.188 -21.359 1 94.06 214 LEU B O 1
ATOM 4838 N N . ARG B 1 215 ? 1.028 -17.125 -21.938 1 95.12 215 ARG B N 1
ATOM 4839 C CA . ARG B 1 215 ? 0.438 -16.562 -23.141 1 95.12 215 ARG B CA 1
ATOM 4840 C C . ARG B 1 215 ? -1.075 -16.75 -23.156 1 95.12 215 ARG B C 1
ATOM 4842 O O . ARG B 1 215 ? -1.575 -17.812 -22.781 1 95.12 215 ARG B O 1
ATOM 4849 N N . PHE B 1 216 ? -1.776 -15.742 -23.672 1 96.19 216 PHE B N 1
ATOM 4850 C CA . PHE B 1 216 ? -3.234 -15.742 -23.641 1 96.19 216 PHE B CA 1
ATOM 4851 C C . PHE B 1 216 ? -3.801 -15.422 -25.016 1 96.19 216 PHE B C 1
ATOM 4853 O O . PHE B 1 216 ? -3.137 -14.781 -25.844 1 96.19 216 PHE B O 1
ATOM 4860 N N . GLY B 1 217 ? -5.047 -15.875 -25.234 1 95.81 217 GLY B N 1
ATOM 4861 C CA . GLY B 1 217 ? -5.734 -15.555 -26.469 1 95.81 217 GLY B CA 1
ATOM 4862 C C . GLY B 1 217 ? -5.027 -16.078 -27.703 1 95.81 217 GLY B C 1
ATOM 4863 O O . GLY B 1 217 ? -4.672 -17.266 -27.766 1 95.81 217 GLY B O 1
ATOM 4864 N N . GLN B 1 218 ? -4.766 -15.156 -28.609 1 93.81 218 GLN B N 1
ATOM 4865 C CA . GLN B 1 218 ? -4.164 -15.562 -29.875 1 93.81 218 GLN B CA 1
ATOM 4866 C C . GLN B 1 218 ? -2.689 -15.914 -29.703 1 93.81 218 GLN B C 1
ATOM 4868 O O . GLN B 1 218 ? -2.113 -16.625 -30.516 1 93.81 218 GLN B O 1
ATOM 4873 N N . ALA B 1 219 ? -2.139 -15.43 -28.625 1 92.25 219 ALA B N 1
ATOM 4874 C CA . ALA B 1 219 ? -0.733 -15.734 -28.359 1 92.25 219 ALA B CA 1
ATOM 4875 C C . ALA B 1 219 ? -0.569 -17.156 -27.828 1 92.25 219 ALA B C 1
ATOM 4877 O O . ALA B 1 219 ? 0.536 -17.703 -27.828 1 92.25 219 ALA B O 1
ATOM 4878 N N . ALA B 1 220 ? -1.6 -17.719 -27.297 1 95.31 220 ALA B N 1
ATOM 4879 C CA . ALA B 1 220 ? -1.572 -19.062 -26.75 1 95.31 220 ALA B CA 1
ATOM 4880 C C . ALA B 1 220 ? -1.671 -20.109 -27.859 1 95.31 220 ALA B C 1
ATOM 4882 O O . ALA B 1 220 ? -2.771 -20.5 -28.266 1 95.31 220 ALA B O 1
ATOM 4883 N N . GLN B 1 221 ? -0.495 -20.516 -28.328 1 93.25 221 GLN B N 1
ATOM 4884 C CA . GLN B 1 221 ? -0.459 -21.422 -29.469 1 93.25 221 GLN B CA 1
ATOM 4885 C C . GLN B 1 221 ? 0.607 -22.5 -29.281 1 93.25 221 GLN B C 1
ATOM 4887 O O . GLN B 1 221 ? 1.576 -22.312 -28.547 1 93.25 221 GLN B O 1
ATOM 4892 N N . PHE B 1 222 ? 0.297 -23.625 -29.938 1 96 222 PHE B N 1
ATOM 4893 C CA . PHE B 1 222 ? 1.326 -24.641 -30.094 1 96 222 PHE B CA 1
ATOM 4894 C C . PHE B 1 222 ? 2.219 -24.328 -31.281 1 96 222 PHE B C 1
ATOM 4896 O O . PHE B 1 222 ? 1.832 -23.562 -32.188 1 96 222 PHE B O 1
ATOM 4903 N N . LYS B 1 223 ? 3.375 -24.922 -31.234 1 92.69 223 LYS B N 1
ATOM 4904 C CA . LYS B 1 223 ? 4.242 -24.844 -32.406 1 92.69 223 LYS B CA 1
ATOM 4905 C C . LYS B 1 223 ? 3.768 -25.766 -33.531 1 92.69 223 LYS B C 1
ATOM 4907 O O . LYS B 1 223 ? 3.186 -26.828 -33.25 1 92.69 223 LYS B O 1
ATOM 4912 N N . PRO B 1 224 ? 4.02 -25.297 -34.719 1 93.06 224 PRO B N 1
ATOM 4913 C CA . PRO B 1 224 ? 3.627 -26.172 -35.844 1 93.06 224 PRO B CA 1
ATOM 4914 C C . PRO B 1 224 ? 4.285 -27.547 -35.75 1 93.06 224 PRO B C 1
ATOM 4916 O O . PRO B 1 224 ? 5.465 -27.656 -35.406 1 93.06 224 PRO B O 1
ATOM 4919 N N . GLY B 1 225 ? 3.553 -28.594 -35.969 1 94.44 225 GLY B N 1
ATOM 4920 C CA . GLY B 1 225 ? 4.102 -29.938 -36.062 1 94.44 225 GLY B CA 1
ATOM 4921 C C . GLY B 1 225 ? 4.07 -30.688 -34.719 1 94.44 225 GLY B C 1
ATOM 4922 O O . GLY B 1 225 ? 4.336 -31.891 -34.688 1 94.44 225 GLY B O 1
ATOM 4923 N N . GLN B 1 226 ? 3.736 -30.047 -33.656 1 95.38 226 GLN B N 1
ATOM 4924 C CA . GLN B 1 226 ? 3.684 -30.719 -32.375 1 95.38 226 GLN B CA 1
ATOM 4925 C C . GLN B 1 226 ? 2.492 -31.656 -32.281 1 95.38 226 GLN B C 1
ATOM 4927 O O . GLN B 1 226 ? 1.415 -31.359 -32.812 1 95.38 226 GLN B O 1
ATOM 4932 N N . GLN B 1 227 ? 2.768 -32.812 -31.734 1 96.69 227 GLN B N 1
ATOM 4933 C CA . GLN B 1 227 ? 1.688 -33.781 -31.484 1 96.69 227 GLN B CA 1
ATOM 4934 C C . GLN B 1 227 ? 0.87 -33.375 -30.266 1 96.69 227 GLN B C 1
ATOM 4936 O O . GLN B 1 227 ? 1.307 -33.562 -29.125 1 96.69 227 GLN B O 1
ATOM 4941 N N . ILE B 1 228 ? -0.324 -32.875 -30.516 1 97.75 228 ILE B N 1
ATOM 4942 C CA . ILE B 1 228 ? -1.167 -32.312 -29.469 1 97.75 228 ILE B CA 1
ATOM 4943 C C . ILE B 1 228 ? -2.059 -33.406 -28.891 1 97.75 228 ILE B C 1
ATOM 4945 O O . ILE B 1 228 ? -2.668 -34.188 -29.641 1 97.75 228 ILE B O 1
ATOM 4949 N N . ARG B 1 229 ? -2.051 -33.562 -27.625 1 98 229 ARG B N 1
ATOM 4950 C CA . ARG B 1 229 ? -2.977 -34.406 -26.875 1 98 229 ARG B CA 1
ATOM 4951 C C . ARG B 1 229 ? -3.971 -33.562 -26.078 1 98 229 ARG B C 1
ATOM 4953 O O . ARG B 1 229 ? -3.605 -32.531 -25.516 1 98 229 ARG B O 1
ATOM 4960 N N . THR B 1 230 ? -5.215 -34 -26.062 1 98 230 THR B N 1
ATOM 4961 C CA . THR B 1 230 ? -6.262 -33.188 -25.422 1 98 230 THR B CA 1
ATOM 4962 C C . THR B 1 230 ? -7.098 -34.062 -24.484 1 98 230 THR B C 1
ATOM 4964 O O . THR B 1 230 ? -7.41 -35.188 -24.797 1 98 230 THR B O 1
ATOM 4967 N N . THR B 1 231 ? -7.352 -33.594 -23.375 1 97.75 231 THR B N 1
ATOM 4968 C CA . THR B 1 231 ? -8.297 -34.188 -22.438 1 97.75 231 THR B CA 1
ATOM 4969 C C . THR B 1 231 ? -9.297 -33.156 -21.938 1 97.75 231 THR B C 1
ATOM 4971 O O . THR B 1 231 ? -8.984 -31.969 -21.859 1 97.75 231 THR B O 1
ATOM 4974 N N . PRO B 1 232 ? -10.5 -33.594 -21.609 1 96.75 232 PRO B N 1
ATOM 4975 C CA . PRO B 1 232 ? -11.5 -32.625 -21.141 1 96.75 232 PRO B CA 1
ATOM 4976 C C . PRO B 1 232 ? -11.195 -32.094 -19.75 1 96.75 232 PRO B C 1
ATOM 4978 O O . PRO B 1 232 ? -10.609 -32.812 -18.922 1 96.75 232 PRO B O 1
ATOM 4981 N N . LEU B 1 233 ? -11.523 -30.797 -19.516 1 95.31 233 LEU B N 1
ATOM 4982 C CA . LEU B 1 233 ? -11.602 -30.234 -18.172 1 95.31 233 LEU B CA 1
ATOM 4983 C C . LEU B 1 233 ? -12.93 -30.562 -17.516 1 95.31 233 LEU B C 1
ATOM 4985 O O . LEU B 1 233 ? -13.984 -30.516 -18.156 1 95.31 233 LEU B O 1
ATOM 4989 N N . ILE B 1 234 ? -12.781 -30.953 -16.266 1 92.38 234 ILE B N 1
ATOM 4990 C CA . ILE B 1 234 ? -13.977 -31.281 -15.5 1 92.38 234 ILE B CA 1
ATOM 4991 C C . ILE B 1 234 ? -14.266 -30.172 -14.492 1 92.38 234 ILE B C 1
ATOM 4993 O O . ILE B 1 234 ? -13.344 -29.609 -13.906 1 92.38 234 ILE B O 1
ATOM 4997 N N . GLN B 1 235 ? -15.523 -29.906 -14.328 1 86.62 235 GLN B N 1
ATOM 4998 C CA . GLN B 1 235 ? -15.914 -28.859 -13.391 1 86.62 235 GLN B CA 1
ATOM 4999 C C . GLN B 1 235 ? -15.859 -29.375 -11.953 1 86.62 235 GLN B C 1
ATOM 5001 O O . GLN B 1 235 ? -16.438 -30.406 -11.633 1 86.62 235 GLN B O 1
ATOM 5006 N N . GLY B 1 236 ? -15.078 -28.609 -11.164 1 85.12 236 GLY B N 1
ATOM 5007 C CA . GLY B 1 236 ? -15.117 -28.922 -9.742 1 85.12 236 GLY B CA 1
ATOM 5008 C C . GLY B 1 236 ? -16.453 -28.625 -9.102 1 85.12 236 GLY B C 1
ATOM 5009 O O . GLY B 1 236 ? -17.219 -27.781 -9.594 1 85.12 236 GLY B O 1
ATOM 5010 N N . GLN B 1 237 ? -16.766 -29.359 -8.047 1 79.81 237 GLN B N 1
ATOM 5011 C CA . GLN B 1 237 ? -18.047 -29.141 -7.395 1 79.81 237 GLN B CA 1
ATOM 5012 C C . GLN B 1 237 ? -17.906 -28.188 -6.203 1 79.81 237 GLN B C 1
ATOM 5014 O O . GLN B 1 237 ? -18.672 -27.234 -6.082 1 79.81 237 GLN B O 1
ATOM 5019 N N . LEU B 1 238 ? -16.906 -28.469 -5.367 1 73.62 238 LEU B N 1
ATOM 5020 C CA . LEU B 1 238 ? -16.703 -27.641 -4.18 1 73.62 238 LEU B CA 1
ATOM 5021 C C . LEU B 1 238 ? -15.734 -26.5 -4.473 1 73.62 238 LEU B C 1
ATOM 5023 O O . LEU B 1 238 ? -15.953 -25.375 -4.039 1 73.62 238 LEU B O 1
ATOM 5027 N N . ASN B 1 239 ? -14.734 -26.797 -5.215 1 75 239 ASN B N 1
ATOM 5028 C CA . ASN B 1 239 ? -13.742 -25.781 -5.574 1 75 239 ASN B CA 1
ATOM 5029 C C . ASN B 1 239 ? -13.734 -25.516 -7.078 1 7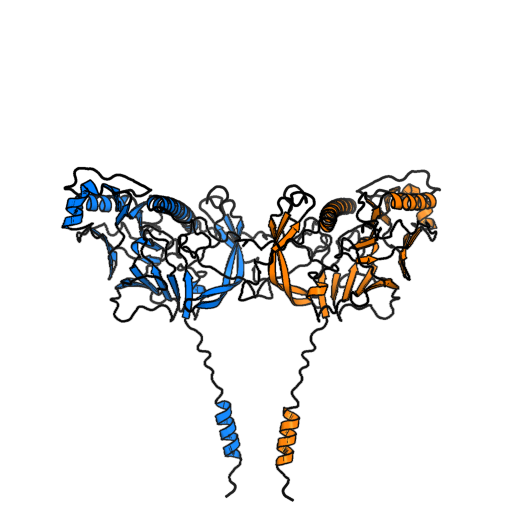5 239 ASN B C 1
ATOM 5031 O O . ASN B 1 239 ? -13.047 -26.203 -7.832 1 75 239 ASN B O 1
ATOM 5035 N N . LYS B 1 240 ? -14.359 -24.531 -7.406 1 79.12 240 LYS B N 1
ATOM 5036 C CA . LYS B 1 240 ? -14.594 -24.266 -8.82 1 79.12 240 LYS B CA 1
ATOM 5037 C C . LYS B 1 240 ? -13.43 -23.484 -9.43 1 79.12 240 LYS B C 1
ATOM 5039 O O . LYS B 1 240 ? -13.383 -23.281 -10.648 1 79.12 240 LYS B O 1
ATOM 5044 N N . ALA B 1 241 ? -12.484 -23.125 -8.617 1 82.31 241 ALA B N 1
ATOM 5045 C CA . ALA B 1 241 ? -11.391 -22.297 -9.109 1 82.31 241 ALA B CA 1
ATOM 5046 C C . ALA B 1 241 ? -10.289 -23.141 -9.734 1 82.31 241 ALA B C 1
ATOM 5048 O O . ALA B 1 241 ? -9.469 -22.641 -10.508 1 82.31 241 ALA B O 1
ATOM 5049 N N . PHE B 1 242 ? -10.281 -24.484 -9.523 1 89.94 242 PHE B N 1
ATOM 5050 C CA . PHE B 1 242 ? -9.188 -25.328 -9.984 1 89.94 242 PHE B CA 1
ATOM 5051 C C . PHE B 1 242 ? -9.516 -25.953 -11.336 1 89.94 242 PHE B C 1
ATOM 5053 O O . PHE B 1 242 ? -10.688 -26.141 -11.664 1 89.94 242 PHE B O 1
ATOM 5060 N N . TYR B 1 243 ? -8.461 -26.312 -12.047 1 94.5 243 TYR B N 1
ATOM 5061 C CA . TYR B 1 243 ? -8.602 -27.094 -13.266 1 94.5 243 TYR B CA 1
ATOM 5062 C C . TYR B 1 243 ? -8.555 -28.594 -12.961 1 94.5 243 TYR B C 1
ATOM 5064 O O . TYR B 1 243 ? -7.477 -29.141 -12.742 1 94.5 243 TYR B O 1
ATOM 5072 N N . TYR B 1 244 ? -9.734 -29.203 -13.039 1 95.12 244 TYR B N 1
ATOM 5073 C CA . TYR B 1 244 ? -9.812 -30.641 -12.812 1 95.12 244 TYR B CA 1
ATOM 5074 C C . TYR B 1 244 ? -9.711 -31.406 -14.125 1 95.12 244 TYR B C 1
ATOM 5076 O O . TYR B 1 244 ? -10.273 -31 -15.141 1 95.12 244 TYR B O 1
ATOM 5084 N N . VAL B 1 245 ? -9 -32.5 -14.07 1 96.38 245 VAL B N 1
ATOM 5085 C CA . VAL B 1 245 ? -8.914 -33.438 -15.203 1 96.38 245 VAL B CA 1
ATOM 5086 C C . VAL B 1 245 ? -9.289 -34.844 -14.75 1 96.38 245 VAL B C 1
ATOM 5088 O O . VAL B 1 245 ? -9.242 -35.156 -13.555 1 96.38 245 VAL B O 1
ATOM 5091 N N . GLU B 1 246 ? -9.648 -35.625 -15.734 1 94.88 246 GLU B N 1
ATOM 5092 C CA . GLU B 1 246 ? -10.016 -37 -15.406 1 94.88 246 GLU B CA 1
ATOM 5093 C C . GLU B 1 246 ? -8.812 -37.938 -15.547 1 94.88 246 GLU B C 1
ATOM 5095 O O . GLU B 1 246 ? -8.484 -38.344 -16.656 1 94.88 246 GLU B O 1
ATOM 5100 N N . LEU B 1 247 ? -8.242 -38.219 -14.438 1 97.62 247 LEU B N 1
ATOM 5101 C CA . LEU B 1 247 ? -7.184 -39.219 -14.406 1 97.62 247 LEU B CA 1
ATOM 5102 C C . LEU B 1 247 ? -7.77 -40.625 -14.25 1 97.62 247 LEU B C 1
ATOM 5104 O O . LEU B 1 247 ? -8.484 -40.875 -13.281 1 97.62 247 LEU B O 1
ATOM 5108 N N . LEU B 1 248 ? -7.473 -41.469 -15.195 1 96.94 248 LEU B N 1
ATOM 5109 C CA . LEU B 1 248 ? -8.078 -42.781 -15.219 1 96.94 248 LEU B CA 1
ATOM 5110 C C . LEU B 1 248 ? -7.141 -43.812 -14.602 1 96.94 248 LEU B C 1
ATOM 5112 O O . LEU B 1 248 ? -7.594 -44.781 -13.977 1 96.94 248 LEU B O 1
ATOM 5116 N N . ASP B 1 249 ? -5.918 -43.625 -14.867 1 98.12 249 ASP B N 1
ATOM 5117 C CA . ASP B 1 249 ? -4.941 -44.594 -14.398 1 98.12 249 ASP B CA 1
ATOM 5118 C C . ASP B 1 249 ? -3.525 -44.031 -14.461 1 98.12 249 ASP B C 1
ATOM 5120 O O . ASP B 1 249 ? -3.305 -42.969 -15.031 1 98.12 249 ASP B O 1
ATOM 5124 N N . ILE B 1 250 ? -2.6 -44.719 -13.734 1 98.56 250 ILE B N 1
ATOM 5125 C CA . ILE B 1 250 ? -1.164 -44.469 -13.828 1 98.56 250 ILE B CA 1
ATOM 5126 C C . ILE B 1 250 ? -0.44 -45.75 -14.211 1 98.56 250 ILE B C 1
ATOM 5128 O O . ILE B 1 250 ? -0.829 -46.844 -13.789 1 98.56 250 ILE B O 1
ATOM 5132 N N . SER B 1 251 ? 0.571 -45.625 -15.086 1 98.5 251 SER B N 1
ATOM 5133 C CA . SER B 1 251 ? 1.402 -46.781 -15.398 1 98.5 251 SER B CA 1
ATOM 5134 C C . SER B 1 251 ? 2.863 -46.531 -15.039 1 98.5 251 SER B C 1
ATOM 5136 O O . SER B 1 251 ? 3.32 -45.375 -15.055 1 98.5 251 SER B O 1
ATOM 5138 N N . VAL B 1 252 ? 3.537 -47.562 -14.633 1 98 252 VAL B N 1
ATOM 5139 C CA . VAL B 1 252 ? 4.965 -47.562 -14.344 1 98 252 VAL B CA 1
ATOM 5140 C C . VAL B 1 252 ? 5.676 -48.531 -15.297 1 98 252 VAL B C 1
ATOM 5142 O O . VAL B 1 252 ? 5.387 -49.719 -15.32 1 98 252 VAL B O 1
ATOM 5145 N N . ALA B 1 253 ? 6.578 -47.969 -16.109 1 96.25 253 ALA B N 1
ATOM 5146 C CA . ALA B 1 253 ? 7.305 -48.75 -17.094 1 96.25 253 ALA B CA 1
ATOM 5147 C C . ALA B 1 253 ? 6.348 -49.531 -18 1 96.25 253 ALA B C 1
ATOM 5149 O O . ALA B 1 253 ? 6.547 -50.719 -18.266 1 96.25 253 ALA B O 1
ATOM 5150 N N . GLY B 1 254 ? 5.258 -48.812 -18.328 1 96 254 GLY B N 1
ATOM 5151 C CA . GLY B 1 254 ? 4.305 -49.375 -19.281 1 96 254 GLY B CA 1
ATOM 5152 C C . GLY B 1 254 ? 3.262 -50.25 -18.625 1 96 254 GLY B C 1
ATOM 5153 O O . GLY B 1 254 ? 2.266 -50.625 -19.266 1 96 254 GLY B O 1
ATOM 5154 N N . SER B 1 255 ? 3.465 -50.594 -17.375 1 97 255 SER B N 1
ATOM 5155 C CA . SER B 1 255 ? 2.51 -51.469 -16.688 1 97 255 SER B CA 1
ATOM 5156 C C . SER B 1 255 ? 1.466 -50.656 -15.938 1 97 255 SER B C 1
ATOM 5158 O O . SER B 1 255 ? 1.8 -49.875 -15.023 1 97 255 SER B O 1
ATOM 5160 N N . HIS B 1 256 ? 0.22 -50.875 -16.25 1 98 256 HIS B N 1
ATOM 5161 C CA . HIS B 1 256 ? -0.883 -50.156 -15.602 1 98 256 HIS B CA 1
ATOM 5162 C C . HIS B 1 256 ? -1.062 -50.625 -14.164 1 98 256 HIS B C 1
ATOM 5164 O O . HIS B 1 256 ? -0.951 -51.812 -13.875 1 98 256 HIS B O 1
ATOM 5170 N N . ILE B 1 257 ? -1.386 -49.656 -13.328 1 97.81 257 ILE B N 1
ATOM 5171 C CA . ILE B 1 257 ? -1.61 -50 -11.93 1 97.81 257 ILE B CA 1
ATOM 5172 C C . ILE B 1 257 ? -3.037 -50.531 -11.742 1 97.81 257 ILE B C 1
ATOM 5174 O O . ILE B 1 257 ? -3.303 -51.312 -10.844 1 97.81 257 ILE B O 1
ATOM 5178 N N . HIS B 1 258 ? -3.984 -50.094 -12.656 1 96.75 258 HIS B N 1
ATOM 5179 C CA . HIS B 1 258 ? -5.391 -50.469 -12.656 1 96.75 258 HIS B CA 1
ATOM 5180 C C . HIS B 1 258 ? -6.082 -50.031 -11.367 1 96.75 258 HIS B C 1
ATOM 5182 O O . HIS B 1 258 ? -6.688 -50.875 -10.672 1 96.75 258 HIS B O 1
ATOM 5188 N N . TYR B 1 259 ? -6.047 -48.719 -11.125 1 96.88 259 TYR B N 1
ATOM 5189 C CA . TYR B 1 259 ? -6.758 -48.156 -9.984 1 96.88 259 TYR B CA 1
ATOM 5190 C C . TYR B 1 259 ? -8.266 -48.344 -10.133 1 96.88 259 TYR B C 1
ATOM 5192 O O . TYR B 1 259 ? -8.781 -48.375 -11.25 1 96.88 259 TYR B O 1
ATOM 5200 N N . LEU B 1 260 ? -8.93 -48.375 -8.992 1 94.12 260 LEU B N 1
ATOM 5201 C CA . LEU B 1 260 ? -10.391 -48.281 -9.039 1 94.12 260 LEU B CA 1
ATOM 5202 C C . LEU B 1 260 ? -10.828 -46.906 -9.547 1 94.12 260 LEU B C 1
ATOM 5204 O O . LEU B 1 260 ? -10.203 -45.906 -9.219 1 94.12 260 LEU B O 1
ATOM 5208 N N . PRO B 1 261 ? -11.852 -46.906 -10.367 1 87.81 261 PRO B N 1
ATOM 5209 C CA . PRO B 1 261 ? -12.297 -45.625 -10.969 1 87.81 261 PRO B CA 1
ATOM 5210 C C . PRO B 1 261 ? -12.562 -44.562 -9.93 1 87.81 261 PRO B C 1
ATOM 5212 O O . PRO B 1 261 ? -12.406 -43.344 -10.219 1 87.81 261 PRO B O 1
ATOM 5215 N N . GLU B 1 262 ? -12.82 -44.875 -8.742 1 92.06 262 GLU B N 1
ATOM 5216 C CA . GLU B 1 262 ? -13.234 -43.938 -7.715 1 92.06 262 GLU B CA 1
ATOM 5217 C C . GLU B 1 262 ? -12.039 -43.219 -7.094 1 92.06 262 GLU B C 1
ATOM 5219 O O . G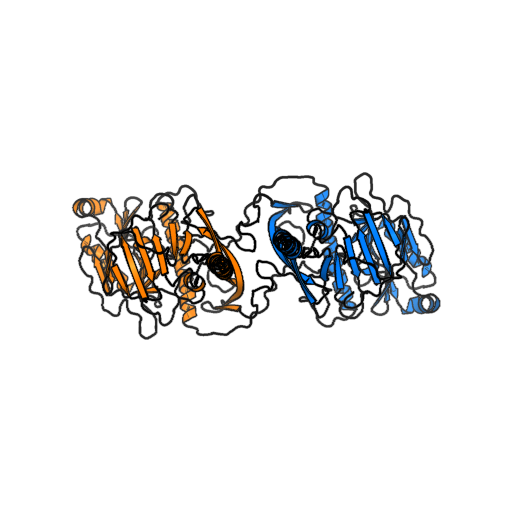LU B 1 262 ? -12.188 -42.156 -6.465 1 92.06 262 GLU B O 1
ATOM 5224 N N . ILE B 1 263 ? -10.867 -43.719 -7.289 1 94.38 263 ILE B N 1
ATOM 5225 C CA . ILE B 1 263 ? -9.711 -43.25 -6.535 1 94.38 263 ILE B CA 1
ATOM 5226 C C . ILE B 1 263 ? -9.375 -41.812 -6.949 1 94.38 263 ILE B C 1
ATOM 5228 O O . ILE B 1 263 ? -9.008 -40.969 -6.109 1 94.38 263 ILE B O 1
ATOM 5232 N N . PHE B 1 264 ? -9.531 -41.5 -8.219 1 96.38 264 PHE B N 1
ATOM 5233 C CA . PHE B 1 264 ? -9.156 -40.188 -8.703 1 96.38 264 PHE B CA 1
ATOM 5234 C C . PHE B 1 264 ? -10.391 -39.375 -9.078 1 96.38 264 PHE B C 1
ATOM 5236 O O . PHE B 1 264 ? -10.273 -38.281 -9.641 1 96.38 264 PHE B O 1
ATOM 5243 N N . ALA B 1 265 ? -11.602 -39.906 -8.875 1 93.25 265 ALA B N 1
ATOM 5244 C CA . ALA B 1 265 ? -12.852 -39.219 -9.242 1 93.25 265 ALA B CA 1
ATOM 5245 C C . ALA B 1 265 ? -13.234 -38.188 -8.195 1 93.25 265 ALA B C 1
ATOM 5247 O O . ALA B 1 265 ? -12.789 -38.25 -7.051 1 93.25 265 ALA B O 1
ATOM 5248 N N . ILE B 1 266 ? -13.945 -37.156 -8.664 1 93.12 266 ILE B N 1
ATOM 5249 C CA . ILE B 1 266 ? -14.625 -36.312 -7.711 1 93.12 266 ILE B CA 1
ATOM 5250 C C . ILE B 1 266 ? -15.766 -37.062 -7.047 1 93.12 266 ILE B C 1
ATOM 5252 O O . ILE B 1 266 ? -16.688 -37.531 -7.723 1 93.12 266 ILE B O 1
ATOM 5256 N N . ARG B 1 267 ? -15.688 -37.156 -5.805 1 93.12 267 ARG B N 1
ATOM 5257 C CA . ARG B 1 267 ? -16.672 -37.938 -5.055 1 93.12 267 ARG B CA 1
ATOM 5258 C C . ARG B 1 267 ? -17.984 -37.188 -4.938 1 93.12 267 ARG B C 1
ATOM 5260 O O . ARG B 1 267 ? -18.031 -35.969 -5.195 1 93.12 267 ARG B O 1
ATOM 5267 N N . PRO B 1 268 ? -19.031 -37.906 -4.512 1 90.75 268 PRO B N 1
ATOM 5268 C CA . PRO B 1 268 ? -20.344 -37.281 -4.445 1 90.75 268 PRO B CA 1
ATOM 5269 C C . PRO B 1 268 ? -20.375 -36.094 -3.504 1 90.75 268 PRO B C 1
ATOM 5271 O O . PRO B 1 268 ? -21.172 -35.156 -3.699 1 90.75 268 PRO B O 1
ATOM 5274 N N . ASP B 1 269 ? -19.531 -36.062 -2.533 1 88.94 269 ASP B N 1
ATOM 5275 C CA . ASP B 1 269 ? -19.531 -34.938 -1.582 1 88.94 269 ASP B CA 1
ATOM 5276 C C . ASP B 1 269 ? -18.719 -33.75 -2.123 1 88.94 269 ASP B C 1
ATOM 5278 O O . ASP B 1 269 ? -18.547 -32.75 -1.429 1 88.94 269 ASP B O 1
ATOM 5282 N N . GLY B 1 270 ? -18.25 -33.969 -3.285 1 88.44 270 GLY B N 1
ATOM 5283 C CA . GLY B 1 270 ? -17.562 -32.875 -3.959 1 88.44 270 GLY B CA 1
ATOM 5284 C C . GLY B 1 270 ? -16.062 -32.906 -3.748 1 88.44 270 GLY B C 1
ATOM 5285 O O . GLY B 1 270 ? -15.328 -32.094 -4.344 1 88.44 270 GLY B O 1
ATOM 5286 N N . ASN B 1 271 ? -15.531 -33.844 -2.879 1 88.62 271 ASN B N 1
ATOM 5287 C CA . ASN B 1 271 ? -14.102 -33.938 -2.609 1 88.62 271 ASN B CA 1
ATOM 5288 C C . ASN B 1 271 ? -13.43 -34.906 -3.592 1 88.62 271 ASN B C 1
ATOM 5290 O O . ASN B 1 271 ? -14.102 -35.625 -4.324 1 88.62 271 ASN B O 1
ATOM 5294 N N . GLY B 1 272 ? -12.141 -34.781 -3.633 1 91.81 272 GLY B N 1
ATOM 5295 C CA . GLY B 1 272 ? -11.383 -35.656 -4.523 1 91.81 272 GLY B CA 1
ATOM 5296 C C . GLY B 1 272 ? -11.047 -35 -5.852 1 91.81 272 GLY B C 1
ATOM 5297 O O . GLY B 1 272 ? -10.945 -33.75 -5.934 1 91.81 272 GLY B O 1
ATOM 5298 N N . GLY B 1 273 ? -10.742 -35.844 -6.789 1 94.56 273 GLY B N 1
ATOM 5299 C CA . GLY B 1 273 ? -10.406 -35.375 -8.117 1 94.56 273 GLY B CA 1
ATOM 5300 C C . GLY B 1 273 ? -8.922 -35.125 -8.312 1 94.56 273 GLY B C 1
ATOM 5301 O O . GLY B 1 273 ? -8.133 -35.281 -7.375 1 94.56 273 GLY B O 1
ATOM 5302 N N . THR B 1 274 ? -8.57 -34.875 -9.539 1 96.19 274 THR B N 1
ATOM 5303 C CA . THR B 1 274 ? -7.207 -34.562 -9.953 1 96.19 274 THR B CA 1
ATOM 5304 C C . THR B 1 274 ? -7.129 -33.156 -10.523 1 96.19 274 THR B C 1
ATOM 5306 O O . THR B 1 274 ? -7.891 -32.781 -11.422 1 96.19 274 THR B O 1
ATOM 5309 N N . ILE B 1 275 ? -6.211 -32.375 -9.93 1 94.38 275 ILE B N 1
ATOM 5310 C CA . ILE B 1 275 ? -6.129 -30.984 -10.406 1 94.38 275 ILE B CA 1
ATOM 5311 C C . ILE B 1 275 ? -4.762 -30.75 -11.047 1 94.38 275 ILE B C 1
ATOM 5313 O O . ILE B 1 275 ? -3.771 -31.375 -10.656 1 94.38 275 ILE B O 1
ATOM 5317 N N . LEU B 1 276 ? -4.719 -29.906 -12.062 1 95.12 276 LEU B N 1
ATOM 5318 C CA . LEU B 1 276 ? -3.506 -29.344 -12.633 1 95.12 276 LEU B CA 1
ATOM 5319 C C . LEU B 1 276 ? -3.156 -28.016 -11.953 1 95.12 276 LEU B C 1
ATOM 5321 O O . LEU B 1 276 ? -3.953 -27.078 -11.977 1 95.12 276 LEU B O 1
ATOM 5325 N N . ASP B 1 277 ? -2 -27.922 -11.336 1 92.38 277 ASP B N 1
ATOM 5326 C CA . ASP B 1 277 ? -1.655 -26.688 -10.633 1 92.38 277 ASP B CA 1
ATOM 5327 C C . ASP B 1 277 ? -0.156 -26.406 -10.719 1 92.38 277 ASP B C 1
ATOM 5329 O O . ASP B 1 277 ? 0.642 -27.078 -10.062 1 92.38 277 ASP B O 1
ATOM 5333 N N . THR B 1 278 ? 0.22 -25.344 -11.445 1 89.38 278 THR B N 1
ATOM 5334 C CA . THR B 1 278 ? 1.625 -24.984 -11.602 1 89.38 278 THR B CA 1
ATOM 5335 C C . THR B 1 278 ? 2.168 -24.359 -10.32 1 89.38 278 THR B C 1
ATOM 5337 O O . THR B 1 278 ? 3.381 -24.203 -10.172 1 89.38 278 THR B O 1
ATOM 5340 N N . GLY B 1 279 ? 1.327 -24.062 -9.398 1 85.44 279 GLY B N 1
ATOM 5341 C CA . GLY B 1 279 ? 1.778 -23.531 -8.125 1 85.44 279 GLY B CA 1
ATOM 5342 C C . GLY B 1 279 ? 2.461 -24.578 -7.254 1 85.44 279 GLY B C 1
ATOM 5343 O O . GLY B 1 279 ? 3.215 -24.234 -6.344 1 85.44 279 GLY B O 1
ATOM 5344 N N . SER B 1 280 ? 2.104 -25.812 -7.535 1 87.75 280 SER B N 1
ATOM 5345 C CA . SER B 1 280 ? 2.795 -26.906 -6.859 1 87.75 280 SER B CA 1
ATOM 5346 C C . SER B 1 280 ? 4.047 -27.328 -7.621 1 87.75 280 SER B C 1
ATOM 5348 O O . SER B 1 280 ? 3.998 -27.547 -8.836 1 87.75 280 SER B O 1
ATOM 5350 N N . PRO B 1 281 ? 5.121 -27.469 -6.895 1 87.5 281 PRO B N 1
ATOM 5351 C CA . PRO B 1 281 ? 6.309 -27.953 -7.605 1 87.5 281 PRO B CA 1
ATOM 5352 C C . PRO B 1 281 ? 6.223 -29.438 -7.973 1 87.5 281 PRO B C 1
ATOM 5354 O O . PRO B 1 281 ? 6.504 -29.797 -9.117 1 87.5 281 PRO B O 1
ATOM 5357 N N . LEU B 1 282 ? 5.703 -30.266 -7.031 1 92.75 282 LEU B N 1
ATOM 5358 C CA . LEU B 1 282 ? 5.699 -31.703 -7.215 1 92.75 282 LEU B CA 1
ATOM 5359 C C . LEU B 1 282 ? 4.277 -32.219 -7.426 1 92.75 282 LEU B C 1
ATOM 5361 O O . LEU B 1 282 ? 3.312 -31.469 -7.262 1 92.75 282 LEU B O 1
ATOM 5365 N N . VAL B 1 283 ? 4.281 -33.5 -7.867 1 96.31 283 VAL B N 1
ATOM 5366 C CA . VAL B 1 283 ? 3.002 -34.219 -7.852 1 96.31 283 VAL B CA 1
ATOM 5367 C C . VAL B 1 283 ? 2.67 -34.656 -6.426 1 96.31 283 VAL B C 1
ATOM 5369 O O . VAL B 1 283 ? 3.516 -35.219 -5.73 1 96.31 283 VAL B O 1
ATOM 5372 N N . LEU B 1 284 ? 1.533 -34.312 -5.977 1 95.81 284 LEU B N 1
ATOM 5373 C CA . LEU B 1 284 ? 1.009 -34.781 -4.691 1 95.81 284 LEU B CA 1
ATOM 5374 C C . LEU B 1 284 ? -0.132 -35.75 -4.895 1 95.81 284 LEU B C 1
ATOM 5376 O O . LEU B 1 284 ? -1.091 -35.469 -5.613 1 95.81 284 LEU B O 1
ATOM 5380 N N . ILE B 1 285 ? -0.007 -36.906 -4.297 1 97.31 285 ILE B N 1
ATOM 5381 C CA . ILE B 1 285 ? -1.006 -37.938 -4.469 1 97.31 285 ILE B CA 1
ATOM 5382 C C . ILE B 1 285 ? -1.464 -38.469 -3.102 1 97.31 285 ILE B C 1
ATOM 5384 O O . ILE B 1 285 ? -0.658 -38.594 -2.176 1 97.31 285 ILE B O 1
ATOM 5388 N N . ARG B 1 286 ? -2.697 -38.688 -3.012 1 95.12 286 ARG B N 1
ATOM 5389 C CA . ARG B 1 286 ? -3.209 -39.188 -1.736 1 95.12 286 ARG B CA 1
ATOM 5390 C C . ARG B 1 286 ? -2.549 -40.5 -1.356 1 95.12 286 ARG B C 1
ATOM 5392 O O . ARG B 1 286 ? -2.285 -41.344 -2.221 1 95.12 286 ARG B O 1
ATOM 5399 N N . ARG B 1 287 ? -2.402 -40.719 -0.075 1 95.69 287 ARG B N 1
ATOM 5400 C CA . ARG B 1 287 ? -1.589 -41.781 0.471 1 95.69 287 ARG B CA 1
ATOM 5401 C C . ARG B 1 287 ? -2.105 -43.156 0.01 1 95.69 287 ARG B C 1
ATOM 5403 O O . ARG B 1 287 ? -1.317 -44.062 -0.279 1 95.69 287 ARG B O 1
ATOM 5410 N N . ASP B 1 288 ? -3.352 -43.406 -0.059 1 92.88 288 ASP B N 1
ATOM 5411 C CA . ASP B 1 288 ? -3.898 -44.688 -0.475 1 92.88 288 ASP B CA 1
ATOM 5412 C C . ASP B 1 288 ? -3.537 -45 -1.927 1 92.88 288 ASP B C 1
ATOM 5414 O O . ASP B 1 288 ? -3.141 -46.094 -2.25 1 92.88 288 ASP B O 1
ATOM 5418 N N . ALA B 1 289 ? -3.666 -44 -2.768 1 97 289 ALA B N 1
ATOM 5419 C CA . ALA B 1 289 ? -3.264 -44.188 -4.16 1 97 289 ALA B CA 1
ATOM 5420 C C . ALA B 1 289 ? -1.745 -44.25 -4.285 1 97 289 ALA B C 1
ATOM 5422 O O . ALA B 1 289 ? -1.223 -44.969 -5.141 1 97 289 ALA B O 1
ATOM 5423 N N . TYR B 1 290 ? -1.108 -43.5 -3.465 1 97.88 290 TYR B N 1
ATOM 5424 C CA . TYR B 1 290 ? 0.349 -43.469 -3.494 1 97.88 290 TYR B CA 1
ATOM 5425 C C . TYR B 1 290 ? 0.934 -44.844 -3.229 1 97.88 290 TYR B C 1
ATOM 5427 O O . TYR B 1 290 ? 1.942 -45.219 -3.828 1 97.88 290 TYR B O 1
ATOM 5435 N N . THR B 1 291 ? 0.387 -45.562 -2.285 1 97.44 291 THR B N 1
ATOM 5436 C CA . THR B 1 291 ? 0.896 -46.844 -1.888 1 97.44 291 THR B CA 1
ATOM 5437 C C . THR B 1 291 ? 0.988 -47.781 -3.092 1 97.44 291 THR B C 1
ATOM 5439 O O . THR B 1 291 ? 2.002 -48.469 -3.285 1 97.44 291 THR B O 1
ATOM 5442 N N . ALA B 1 292 ? -0.054 -47.812 -3.926 1 97.75 292 ALA B N 1
ATOM 5443 C CA . ALA B 1 292 ? -0.041 -48.656 -5.121 1 97.75 292 ALA B CA 1
ATOM 5444 C C . ALA B 1 292 ? 1.055 -48.219 -6.086 1 97.75 292 ALA B C 1
ATOM 5446 O O . ALA B 1 292 ? 1.727 -49.031 -6.695 1 97.75 292 ALA B O 1
ATOM 5447 N N . LEU B 1 293 ? 1.228 -46.969 -6.262 1 98.31 293 LEU B N 1
ATOM 5448 C CA . LEU B 1 293 ? 2.279 -46.438 -7.121 1 98.31 293 LEU B CA 1
ATOM 5449 C C . LEU B 1 293 ? 3.658 -46.812 -6.598 1 98.31 293 LEU B C 1
ATOM 5451 O O . LEU B 1 293 ? 4.5 -47.312 -7.355 1 98.31 293 LEU B O 1
ATOM 5455 N N . LYS B 1 294 ? 3.832 -46.562 -5.32 1 97.56 294 LYS B N 1
ATOM 5456 C CA . LYS B 1 294 ? 5.094 -46.906 -4.672 1 97.56 294 LYS B CA 1
ATOM 5457 C C . LYS B 1 294 ? 5.418 -48.406 -4.852 1 97.56 294 LYS B C 1
ATOM 5459 O O . LYS B 1 294 ? 6.543 -48.75 -5.211 1 97.56 294 LYS B O 1
ATOM 5464 N N . ASN B 1 295 ? 4.434 -49.25 -4.609 1 96.94 295 ASN B N 1
ATOM 5465 C CA . ASN B 1 295 ? 4.621 -50.688 -4.773 1 96.94 295 ASN B CA 1
ATOM 5466 C C . ASN B 1 295 ? 5.047 -51.031 -6.199 1 96.94 295 ASN B C 1
ATOM 5468 O O . ASN B 1 295 ? 5.906 -51.875 -6.402 1 96.94 295 ASN B O 1
ATOM 5472 N N . SER B 1 296 ? 4.414 -50.406 -7.125 1 97.38 296 SER B N 1
ATOM 5473 C CA . SER B 1 296 ? 4.746 -50.656 -8.523 1 97.38 296 SER B CA 1
ATOM 5474 C C . SER B 1 296 ? 6.188 -50.281 -8.828 1 97.38 296 SER B C 1
ATOM 5476 O O . SER B 1 296 ? 6.895 -51 -9.531 1 97.38 296 SER B O 1
ATOM 5478 N N . VAL B 1 297 ? 6.66 -49.156 -8.336 1 97.19 297 VAL B N 1
ATOM 5479 C CA . VAL B 1 297 ? 8.031 -48.688 -8.547 1 97.19 297 VAL B CA 1
ATOM 5480 C C . VAL B 1 297 ? 9 -49.625 -7.84 1 97.19 297 VAL B C 1
ATOM 5482 O O . VAL B 1 297 ? 10.047 -50 -8.391 1 97.19 297 VAL B O 1
ATOM 5485 N N . GLU B 1 298 ? 8.633 -50.031 -6.648 1 96.06 298 GLU B N 1
ATOM 5486 C CA . GLU B 1 298 ? 9.469 -50.969 -5.91 1 96.06 298 GLU B CA 1
ATOM 5487 C C . GLU B 1 298 ? 9.578 -52.312 -6.645 1 96.06 298 GLU B C 1
ATOM 5489 O O . GLU B 1 298 ? 10.633 -52.938 -6.629 1 96.06 298 GLU B O 1
ATOM 5494 N N . HIS B 1 299 ? 8.484 -52.688 -7.25 1 95.19 299 HIS B N 1
ATOM 5495 C CA . HIS B 1 299 ? 8.508 -53.938 -8.039 1 95.19 299 HIS B CA 1
ATOM 5496 C C . HIS B 1 299 ? 9.477 -53.812 -9.211 1 95.19 299 HIS B C 1
ATOM 5498 O O . HIS B 1 299 ? 10.195 -54.75 -9.531 1 95.19 299 HIS B O 1
ATOM 5504 N N . TYR B 1 300 ? 9.492 -52.656 -9.859 1 95.12 300 TYR B N 1
ATOM 5505 C CA . TYR B 1 300 ? 10.43 -52.406 -10.945 1 95.12 300 TYR B CA 1
ATOM 5506 C C . TYR B 1 300 ? 11.875 -52.562 -10.484 1 95.12 300 TYR B C 1
ATOM 5508 O O . TYR B 1 300 ? 12.711 -53.094 -11.219 1 95.12 300 TYR B O 1
ATOM 5516 N N . PHE B 1 301 ? 12.125 -52.188 -9.258 1 94.5 301 PHE B N 1
ATOM 5517 C CA . PHE B 1 301 ? 13.469 -52.281 -8.695 1 94.5 301 PHE B CA 1
ATOM 5518 C C . PHE B 1 301 ? 13.602 -53.5 -7.793 1 94.5 301 PHE B C 1
ATOM 5520 O O . PHE B 1 301 ? 14.391 -53.5 -6.848 1 94.5 301 PHE B O 1
ATOM 5527 N N . SER B 1 302 ? 12.82 -54.469 -7.977 1 91.62 302 SER B N 1
ATOM 5528 C CA . SER B 1 302 ? 12.75 -55.625 -7.078 1 91.62 302 SER B CA 1
ATOM 5529 C C . SER B 1 302 ? 14.094 -56.344 -6.969 1 91.62 302 SER B C 1
ATOM 5531 O O . SER B 1 302 ? 14.383 -57 -5.969 1 91.62 302 SER B O 1
ATOM 5533 N N . GLN B 1 303 ? 14.969 -56.188 -7.965 1 88.62 303 GLN B N 1
ATOM 5534 C CA . GLN B 1 303 ? 16.266 -56.875 -7.949 1 88.62 303 GLN B CA 1
ATOM 5535 C C . GLN B 1 303 ? 17.25 -56.125 -7.043 1 88.62 303 GLN B C 1
ATOM 5537 O O . GLN B 1 303 ? 18.312 -56.656 -6.73 1 88.62 303 GLN B O 1
ATOM 5542 N N . VAL B 1 304 ? 16.859 -54.938 -6.672 1 89.69 304 VAL B N 1
ATOM 5543 C CA . VAL B 1 304 ? 17.734 -54.125 -5.812 1 89.69 304 VAL B CA 1
ATOM 5544 C C . VAL B 1 304 ? 17.547 -54.562 -4.359 1 89.69 304 VAL B C 1
ATOM 5546 O O . VAL B 1 304 ? 16.438 -54.594 -3.852 1 89.69 304 VAL B O 1
ATOM 5549 N N . GLN B 1 305 ? 18.609 -54.906 -3.656 1 87.19 305 GLN B N 1
ATOM 5550 C CA . GLN B 1 305 ? 18.562 -55.469 -2.307 1 87.19 305 GLN B CA 1
ATOM 5551 C C . GLN B 1 305 ? 18.422 -54.344 -1.265 1 87.19 305 GLN B C 1
ATOM 5553 O O . GLN B 1 305 ? 17.781 -54.531 -0.229 1 87.19 305 GLN B O 1
ATOM 5558 N N . THR B 1 306 ? 18.969 -53.219 -1.566 1 90.94 306 THR B N 1
ATOM 5559 C CA . THR B 1 306 ? 18.906 -52.094 -0.62 1 90.94 306 THR B CA 1
ATOM 5560 C C . THR B 1 306 ? 17.562 -51.406 -0.685 1 90.94 306 THR B C 1
ATOM 5562 O O . THR B 1 306 ? 17.125 -50.969 -1.754 1 90.94 306 THR B O 1
ATOM 5565 N N . PRO B 1 307 ? 16.906 -51.312 0.404 1 92.12 307 PRO B N 1
ATOM 5566 C CA . PRO B 1 307 ? 15.586 -50.656 0.405 1 92.12 307 PRO B CA 1
ATOM 5567 C C . PRO B 1 307 ? 15.68 -49.156 0.185 1 92.12 307 PRO B C 1
ATOM 5569 O O . PRO B 1 307 ? 16.703 -48.562 0.513 1 92.12 307 PRO B O 1
ATOM 5572 N N . PRO B 1 308 ? 14.602 -48.562 -0.415 1 94.62 308 PRO B N 1
ATOM 5573 C CA . PRO B 1 308 ? 14.594 -47.125 -0.573 1 94.62 308 PRO B CA 1
ATOM 5574 C C . PRO B 1 308 ? 14.422 -46.375 0.754 1 94.62 308 PRO B C 1
ATOM 5576 O O . PRO B 1 308 ? 13.984 -46.969 1.742 1 94.62 308 PRO B O 1
ATOM 5579 N N . ILE B 1 309 ? 14.805 -45.125 0.763 1 94.12 309 ILE B N 1
ATOM 5580 C CA . ILE B 1 309 ? 14.695 -44.25 1.944 1 94.12 309 ILE B CA 1
ATOM 5581 C C . ILE B 1 309 ? 14.016 -42.938 1.573 1 94.12 309 ILE B C 1
ATOM 5583 O O . ILE B 1 309 ? 13.82 -42.656 0.391 1 94.12 309 ILE B O 1
ATOM 5587 N N . SER B 1 310 ? 13.594 -42.188 2.602 1 91.25 310 SER B N 1
ATOM 5588 C CA . SER B 1 310 ? 13.117 -40.844 2.42 1 91.25 310 SER B CA 1
ATOM 5589 C C . SER B 1 310 ? 14.242 -39.812 2.602 1 91.25 310 SER B C 1
ATOM 5591 O O . SER B 1 310 ? 15.047 -39.938 3.525 1 91.25 310 SER B O 1
ATOM 5593 N N . MET B 1 311 ? 14.32 -38.938 1.622 1 85.81 311 MET B N 1
ATOM 5594 C CA . MET B 1 311 ? 15.336 -37.906 1.701 1 85.81 311 MET B CA 1
ATOM 5595 C C . MET B 1 311 ? 14.812 -36.594 1.14 1 85.81 311 MET B C 1
ATOM 5597 O O . MET B 1 311 ? 14.133 -36.562 0.109 1 85.81 311 MET B O 1
ATOM 5601 N N . PHE B 1 312 ? 15.102 -35.5 1.818 1 78.88 312 PHE B N 1
ATOM 5602 C CA . PHE B 1 312 ? 14.805 -34.125 1.355 1 78.88 312 PHE B CA 1
ATOM 5603 C C . PHE B 1 312 ? 13.32 -33.969 1.066 1 78.88 312 PHE B C 1
ATOM 5605 O O . PHE B 1 312 ? 12.938 -33.344 0.076 1 78.88 312 PHE B O 1
ATOM 5612 N N . GLY B 1 313 ? 12.5 -34.656 1.768 1 83.06 313 GLY B N 1
ATOM 5613 C CA . GLY B 1 313 ? 11.062 -34.531 1.616 1 83.06 313 GLY B CA 1
ATOM 5614 C C . GLY B 1 313 ? 10.492 -35.438 0.553 1 83.06 313 GLY B C 1
ATOM 5615 O O . GLY B 1 313 ? 9.273 -35.5 0.364 1 83.06 313 GLY B O 1
ATOM 5616 N N . LEU B 1 314 ? 11.406 -36.156 -0.083 1 91.56 314 LEU B N 1
ATOM 5617 C CA . LEU B 1 314 ? 10.984 -37.156 -1.059 1 91.56 314 LEU B CA 1
ATOM 5618 C C . LEU B 1 314 ? 10.883 -38.531 -0.417 1 91.56 314 LEU B C 1
ATOM 5620 O O . LEU B 1 314 ? 11.789 -38.938 0.315 1 91.56 314 LEU B O 1
ATOM 5624 N N . ASP B 1 315 ? 9.836 -39.188 -0.663 1 93.62 315 ASP B N 1
ATOM 5625 C CA . ASP B 1 315 ? 9.492 -40.375 0.111 1 93.62 315 ASP B CA 1
ATOM 5626 C C . ASP B 1 315 ? 10.25 -41.594 -0.392 1 93.62 315 ASP B C 1
ATOM 5628 O O . ASP B 1 315 ? 10.547 -42.5 0.381 1 93.62 315 ASP B O 1
ATOM 5632 N N . LEU B 1 316 ? 10.555 -41.656 -1.692 1 96 316 LEU B N 1
ATOM 5633 C CA . LEU B 1 316 ? 11.141 -42.844 -2.303 1 96 316 LEU B CA 1
ATOM 5634 C C . LEU B 1 316 ? 12.438 -42.5 -3.025 1 96 316 LEU B C 1
ATOM 5636 O O . LEU B 1 316 ? 12.414 -42 -4.145 1 96 316 LEU B O 1
ATOM 5640 N N . CYS B 1 317 ? 13.562 -42.875 -2.34 1 94.31 317 CYS B N 1
ATOM 5641 C CA . CYS B 1 317 ? 14.883 -42.625 -2.896 1 94.31 317 CYS B CA 1
ATOM 5642 C C . CYS B 1 317 ? 15.758 -43.875 -2.818 1 94.31 317 CYS B C 1
ATOM 5644 O O . CYS B 1 317 ? 15.953 -44.438 -1.739 1 94.31 317 CYS B O 1
ATOM 5646 N N . TYR B 1 318 ? 16.297 -44.281 -4.008 1 95.25 318 TYR B N 1
ATOM 5647 C CA . TYR B 1 318 ? 17.234 -45.375 -4.078 1 95.25 318 TYR B CA 1
ATOM 5648 C C . TYR B 1 318 ? 18.672 -44.875 -4.215 1 95.25 318 TYR B C 1
ATOM 5650 O O . TYR B 1 318 ? 18.938 -43.906 -4.945 1 95.25 318 TYR B O 1
ATOM 5658 N N . SER B 1 319 ? 19.547 -45.5 -3.453 1 93.38 319 SER B N 1
ATOM 5659 C CA . SER B 1 319 ? 20.953 -45.25 -3.721 1 93.38 319 SER B CA 1
ATOM 5660 C C . SER B 1 319 ? 21.297 -45.5 -5.18 1 93.38 319 SER B C 1
ATOM 5662 O O . SER B 1 319 ? 20.969 -46.562 -5.719 1 93.38 319 SER B O 1
ATOM 5664 N N . LEU B 1 320 ? 21.922 -44.562 -5.754 1 92.12 320 LEU B N 1
ATOM 5665 C CA . LEU B 1 320 ? 22.281 -44.719 -7.16 1 92.12 320 LEU B CA 1
ATOM 5666 C C . LEU B 1 320 ? 23.156 -45.938 -7.367 1 92.12 320 LEU B C 1
ATOM 5668 O O . LEU B 1 320 ? 23.062 -46.625 -8.391 1 92.12 320 LEU B O 1
ATOM 5672 N N . LEU B 1 321 ? 24.047 -46.156 -6.426 1 91.12 321 LEU B N 1
ATOM 5673 C CA . LEU B 1 321 ? 24.906 -47.344 -6.492 1 91.12 321 LEU B CA 1
ATOM 5674 C C . LEU B 1 321 ? 24.094 -48.625 -6.5 1 91.12 321 LEU B C 1
ATOM 5676 O O . LEU B 1 321 ? 24.422 -49.562 -7.219 1 91.12 321 LEU B O 1
ATOM 5680 N N . ALA B 1 322 ? 23.047 -48.594 -5.773 1 91.19 322 ALA B N 1
ATOM 5681 C CA . ALA B 1 322 ? 22.234 -49.812 -5.617 1 91.19 322 ALA B CA 1
ATOM 5682 C C . ALA B 1 322 ? 21.422 -50.094 -6.879 1 91.19 322 ALA B C 1
ATOM 5684 O O . ALA B 1 322 ? 21.141 -51.25 -7.195 1 91.19 322 ALA B O 1
ATOM 5685 N N . VAL B 1 323 ? 21.094 -49 -7.586 1 91 323 VAL B N 1
ATOM 5686 C CA . VAL B 1 323 ? 20.203 -49.188 -8.719 1 91 323 VAL B CA 1
ATOM 5687 C C . VAL B 1 323 ? 20.969 -49.031 -10.023 1 91 323 VAL B C 1
ATOM 5689 O O . VAL B 1 323 ? 20.375 -49 -11.109 1 91 323 VAL B O 1
ATOM 5692 N N . ARG B 1 324 ? 22.219 -48.875 -10.016 1 89.38 324 ARG B N 1
ATOM 5693 C CA . ARG B 1 324 ? 23.062 -48.562 -11.172 1 89.38 324 ARG B CA 1
ATOM 5694 C C . ARG B 1 324 ? 22.859 -49.562 -12.297 1 89.38 324 ARG B C 1
ATOM 5696 O O . ARG B 1 324 ? 22.672 -49.188 -13.453 1 89.38 324 ARG B O 1
ATOM 5703 N N . ASN B 1 325 ? 22.844 -50.812 -12 1 87.12 325 ASN B N 1
ATOM 5704 C CA . ASN B 1 325 ? 22.703 -51.844 -13.016 1 87.12 325 ASN B CA 1
ATOM 5705 C C . ASN B 1 325 ? 21.359 -51.719 -13.742 1 87.12 325 ASN B C 1
ATOM 5707 O O . ASN B 1 325 ? 21.297 -51.844 -14.969 1 87.12 325 ASN B O 1
ATOM 5711 N N . VAL B 1 326 ? 20.375 -51.406 -12.969 1 86.31 326 VAL B N 1
ATOM 5712 C CA . VAL B 1 326 ? 19.047 -51.312 -13.547 1 86.31 326 VAL B CA 1
ATOM 5713 C C . VAL B 1 326 ? 18.969 -50.031 -14.406 1 86.31 326 VAL B C 1
ATOM 5715 O O . VAL B 1 326 ? 18.5 -50.094 -15.539 1 86.31 326 VAL B O 1
ATOM 5718 N N . ILE B 1 327 ? 19.484 -48.969 -13.938 1 87.81 327 ILE B N 1
ATOM 5719 C CA . ILE B 1 327 ? 19.375 -47.656 -14.609 1 87.81 327 ILE B CA 1
ATOM 5720 C C . ILE B 1 327 ? 20.234 -47.688 -15.875 1 87.81 327 ILE B C 1
ATOM 5722 O O . ILE B 1 327 ? 19.828 -47.125 -16.906 1 87.81 327 ILE B O 1
ATOM 5726 N N . ASP B 1 328 ? 21.391 -48.281 -15.758 1 85.81 328 ASP B N 1
ATOM 5727 C CA . ASP B 1 328 ? 22.281 -48.344 -16.906 1 85.81 328 ASP B CA 1
ATOM 5728 C C . ASP B 1 328 ? 21.688 -49.25 -18 1 85.81 328 ASP B C 1
ATOM 5730 O O . ASP B 1 328 ? 21.891 -49.031 -19.188 1 85.81 328 ASP B O 1
ATOM 5734 N N . ASP B 1 329 ? 20.969 -50.25 -17.578 1 82.88 329 ASP B N 1
ATOM 5735 C CA . ASP B 1 329 ? 20.438 -51.25 -18.5 1 82.88 329 ASP B CA 1
ATOM 5736 C C . ASP B 1 329 ? 19.141 -50.781 -19.141 1 82.88 329 ASP B C 1
ATOM 5738 O O . ASP B 1 329 ? 19.016 -50.719 -20.359 1 82.88 329 ASP B O 1
ATOM 5742 N N . ILE B 1 330 ? 18.188 -50.344 -18.266 1 81.19 330 ILE B N 1
ATOM 5743 C CA . ILE B 1 330 ? 16.875 -50.094 -18.812 1 81.19 330 ILE B CA 1
ATOM 5744 C C . ILE B 1 330 ? 16.391 -48.688 -18.375 1 81.19 330 ILE B C 1
ATOM 5746 O O . ILE B 1 330 ? 15.336 -48.25 -18.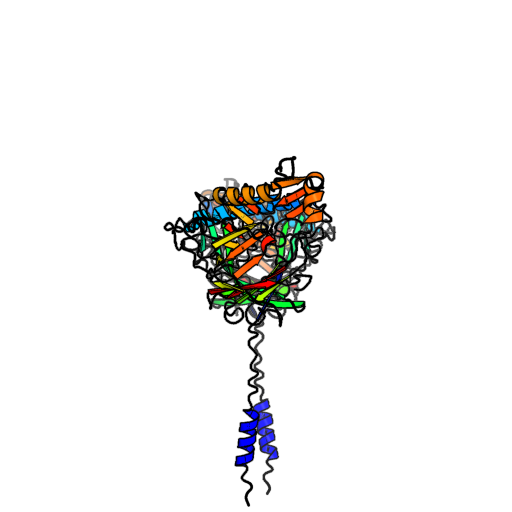812 1 81.19 330 ILE B O 1
ATOM 5750 N N . GLY B 1 331 ? 17.188 -48 -17.562 1 86.75 331 GLY B N 1
ATOM 5751 C CA . GLY B 1 331 ? 16.828 -46.656 -17.141 1 86.75 331 GLY B CA 1
ATOM 5752 C C . GLY B 1 331 ? 15.844 -46.625 -15.992 1 86.75 331 GLY B C 1
ATOM 5753 O O . GLY B 1 331 ? 15.406 -47.688 -15.516 1 86.75 331 GLY B O 1
ATOM 5754 N N . ALA B 1 332 ? 15.508 -45.406 -15.492 1 91.19 332 ALA B N 1
ATOM 5755 C CA . ALA B 1 332 ? 14.43 -45.281 -14.516 1 91.19 332 ALA B CA 1
ATOM 5756 C C . ALA B 1 332 ? 13.07 -45.562 -15.148 1 91.19 332 ALA B C 1
ATOM 5758 O O . ALA B 1 332 ? 12.883 -45.312 -16.344 1 91.19 332 ALA B O 1
ATOM 5759 N N . PRO B 1 333 ? 12.172 -46.125 -14.375 1 94.19 333 PRO B N 1
ATOM 5760 C CA . PRO B 1 333 ? 10.867 -46.406 -14.969 1 94.19 333 PRO B CA 1
ATOM 5761 C C . PRO B 1 333 ? 10.117 -45.125 -15.383 1 94.19 333 PRO B C 1
ATOM 5763 O O . PRO B 1 333 ? 10.156 -44.125 -14.664 1 94.19 333 PRO B O 1
ATOM 5766 N N . THR B 1 334 ? 9.5 -45.219 -16.562 1 95.12 334 THR B N 1
ATOM 5767 C CA . THR B 1 334 ? 8.609 -44.125 -16.969 1 95.12 334 THR B CA 1
ATOM 5768 C C . THR B 1 334 ? 7.309 -44.188 -16.188 1 95.12 334 THR B C 1
ATOM 5770 O O . THR B 1 334 ? 6.754 -45.25 -15.945 1 95.12 334 THR B O 1
ATOM 5773 N N . ILE B 1 335 ? 6.926 -43.062 -15.711 1 97.88 335 ILE B N 1
ATOM 5774 C CA . ILE B 1 335 ? 5.602 -42.938 -15.109 1 97.88 335 ILE B CA 1
ATOM 5775 C C . ILE B 1 335 ? 4.68 -42.156 -16.047 1 97.88 335 ILE B C 1
ATOM 5777 O O . ILE B 1 335 ? 5.031 -41.062 -16.5 1 97.88 335 ILE B O 1
ATOM 5781 N N . THR B 1 336 ? 3.551 -42.719 -16.391 1 98.38 336 THR B N 1
ATOM 5782 C CA . THR B 1 336 ? 2.609 -42.125 -17.312 1 98.38 336 THR B CA 1
ATOM 5783 C C . THR B 1 336 ? 1.242 -41.938 -16.656 1 98.38 336 THR B C 1
ATOM 5785 O O . THR B 1 336 ? 0.721 -42.875 -16.031 1 98.38 336 THR B O 1
ATOM 5788 N N . PHE B 1 337 ? 0.697 -40.75 -16.719 1 98.5 337 PHE B N 1
ATOM 5789 C CA . PHE B 1 337 ? -0.678 -40.469 -16.328 1 98.5 337 PHE B CA 1
ATOM 5790 C C . PHE B 1 337 ? -1.624 -40.625 -17.516 1 98.5 337 PHE B C 1
ATOM 5792 O O . PHE B 1 337 ? -1.42 -40.031 -18.562 1 98.5 337 PHE B O 1
ATOM 5799 N N . HIS B 1 338 ? -2.6 -41.469 -17.328 1 98.12 338 HIS B N 1
ATOM 5800 C CA . HIS B 1 338 ? -3.559 -41.75 -18.391 1 98.12 338 HIS B CA 1
ATOM 5801 C C . HIS B 1 338 ? -4.871 -41 -18.156 1 98.12 338 HIS B C 1
ATOM 5803 O O . HIS B 1 338 ? -5.57 -41.281 -17.172 1 98.12 338 HIS B O 1
ATOM 5809 N N . PHE B 1 339 ? -5.148 -40.062 -19.047 1 97.31 339 PHE B N 1
ATOM 5810 C CA . PHE B 1 339 ? -6.41 -39.344 -19 1 97.31 339 PHE B CA 1
ATOM 5811 C C . PHE B 1 339 ? -7.383 -39.875 -20.047 1 97.31 339 PHE B C 1
ATOM 5813 O O . PHE B 1 339 ? -7.074 -40.812 -20.766 1 97.31 339 PHE B O 1
ATOM 5820 N N . GLY B 1 340 ? -8.609 -39.281 -19.953 1 90.56 340 GLY B N 1
ATOM 5821 C CA . GLY B 1 340 ? -9.508 -39.594 -21.062 1 90.56 340 GLY B CA 1
ATOM 5822 C C . GLY 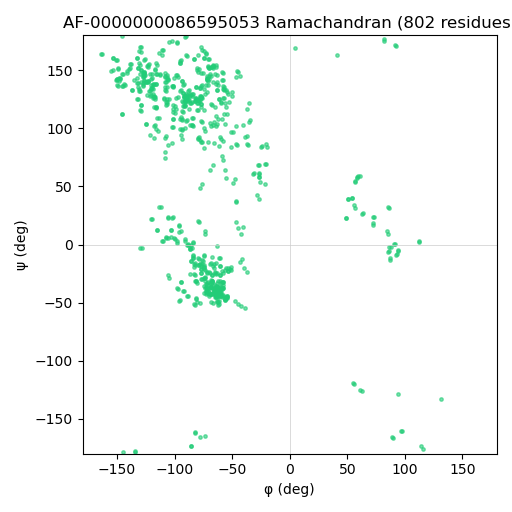B 1 340 ? -9.023 -39.031 -22.391 1 90.56 340 GLY B C 1
ATOM 5823 O O . GLY B 1 340 ? -9.023 -37.812 -22.594 1 90.56 340 GLY B O 1
ATOM 5824 N N . GLY B 1 341 ? -8.5 -39.844 -23.266 1 91.81 341 GLY B N 1
ATOM 5825 C CA . GLY B 1 341 ? -8.117 -39.438 -24.594 1 91.81 341 GLY B CA 1
ATOM 5826 C C . GLY B 1 341 ? -6.68 -38.969 -24.703 1 91.81 341 GLY B C 1
ATOM 5827 O O . GLY B 1 341 ? -6.234 -38.531 -25.766 1 91.81 341 GLY B O 1
ATOM 5828 N N . ALA B 1 342 ? -5.922 -38.969 -23.672 1 97.19 342 ALA B N 1
ATOM 5829 C CA . ALA B 1 342 ? -4.551 -38.469 -23.734 1 97.19 342 ALA B CA 1
ATOM 5830 C C . ALA B 1 342 ? -3.684 -39.094 -22.656 1 97.19 342 ALA B C 1
ATOM 5832 O O . ALA B 1 342 ? -4.168 -39.406 -21.562 1 97.19 342 ALA B O 1
ATOM 5833 N N . ASP B 1 343 ? -2.381 -39.25 -22.938 1 97.88 343 ASP B N 1
ATOM 5834 C CA . ASP B 1 343 ? -1.381 -39.75 -21.984 1 97.88 343 ASP B CA 1
ATOM 5835 C C . ASP B 1 343 ? -0.306 -38.688 -21.734 1 97.88 343 ASP B C 1
ATOM 5837 O O . ASP B 1 343 ? 0.136 -38 -22.672 1 97.88 343 ASP B O 1
ATOM 5841 N N . LEU B 1 344 ? 0.014 -38.5 -20.453 1 98 344 LEU B N 1
ATOM 5842 C CA . LEU B 1 344 ? 1.1 -37.625 -20.078 1 98 344 LEU B CA 1
ATOM 5843 C C . LEU B 1 344 ? 2.246 -38.406 -19.438 1 98 344 LEU B C 1
ATOM 5845 O O . LEU B 1 344 ? 2.121 -38.875 -18.312 1 98 344 LEU B O 1
ATOM 5849 N N . GLU B 1 345 ? 3.303 -38.5 -20.156 1 96.81 345 GLU B N 1
ATOM 5850 C CA . GLU B 1 345 ? 4.512 -39.094 -19.594 1 96.81 345 GLU B CA 1
ATOM 5851 C C . GLU B 1 345 ? 5.254 -38.094 -18.719 1 96.81 345 GLU B C 1
ATOM 5853 O O . GLU B 1 345 ? 5.602 -37 -19.172 1 96.81 345 GLU B O 1
ATOM 5858 N N . ILE B 1 346 ? 5.492 -38.469 -17.469 1 95.5 346 ILE B N 1
ATOM 5859 C CA . ILE B 1 346 ? 6.191 -37.562 -16.562 1 95.5 346 ILE B CA 1
ATOM 5860 C C . ILE B 1 346 ? 7.699 -37.719 -16.734 1 95.5 346 ILE B C 1
ATOM 5862 O O . ILE B 1 346 ? 8.312 -38.625 -16.156 1 95.5 346 ILE B O 1
ATOM 5866 N N . LYS B 1 347 ? 8.273 -36.812 -17.391 1 85.88 347 LYS B N 1
ATOM 5867 C CA . LYS B 1 347 ? 9.688 -36.875 -17.734 1 85.88 347 LYS B CA 1
ATOM 5868 C C . LYS B 1 347 ? 10.57 -36.688 -16.516 1 85.88 347 LYS B C 1
ATOM 5870 O O . LYS B 1 347 ? 11.695 -37.188 -16.469 1 85.88 347 LYS B O 1
ATOM 5875 N N . THR B 1 348 ? 10.008 -36.062 -15.539 1 87.12 348 THR B N 1
ATOM 5876 C CA . THR B 1 348 ? 10.773 -35.719 -14.336 1 87.12 348 THR B CA 1
ATOM 5877 C C . THR B 1 348 ? 10.242 -36.5 -13.141 1 87.12 348 THR B C 1
ATOM 5879 O O . THR B 1 348 ? 10.273 -36.031 -12.008 1 87.12 348 THR B O 1
ATOM 5882 N N . ALA B 1 349 ? 9.773 -37.688 -13.43 1 92.62 349 ALA B N 1
ATOM 5883 C CA . ALA B 1 349 ? 9.234 -38.5 -12.344 1 92.62 349 ALA B CA 1
ATOM 5884 C C . ALA B 1 349 ? 10.32 -38.906 -11.352 1 92.62 349 ALA B C 1
ATOM 5886 O O . ALA B 1 349 ? 10.031 -39.281 -10.211 1 92.62 349 ALA B O 1
ATOM 5887 N N . PHE B 1 350 ? 11.609 -38.844 -11.844 1 91.62 350 PHE B N 1
ATOM 5888 C CA . PHE B 1 350 ? 12.758 -39.125 -10.992 1 91.62 350 PHE B CA 1
ATOM 5889 C C . PHE B 1 350 ? 13.836 -38.062 -11.148 1 91.62 350 PHE B C 1
ATOM 5891 O O . PHE B 1 350 ? 14.047 -37.562 -12.25 1 91.62 350 PHE B O 1
ATOM 5898 N N . VAL B 1 351 ? 14.445 -37.781 -10.047 1 86.81 351 VAL B N 1
ATOM 5899 C CA . VAL B 1 351 ? 15.586 -36.875 -10.062 1 86.81 351 VAL B CA 1
ATOM 5900 C C . VAL B 1 351 ? 16.781 -37.531 -9.375 1 86.81 351 VAL B C 1
ATOM 5902 O O . VAL B 1 351 ? 16.609 -38.312 -8.453 1 86.81 351 VAL B O 1
ATOM 5905 N N . ILE B 1 352 ? 17.922 -37.188 -9.891 1 85.75 352 ILE B N 1
ATOM 5906 C CA . ILE B 1 352 ? 19.156 -37.688 -9.273 1 85.75 352 ILE B CA 1
ATOM 5907 C C . ILE B 1 352 ? 19.766 -36.562 -8.422 1 85.75 352 ILE B C 1
ATOM 5909 O O . ILE B 1 352 ? 19.969 -35.469 -8.898 1 85.75 352 ILE B O 1
ATOM 5913 N N . SER B 1 353 ? 19.891 -36.875 -7.137 1 80 353 SER B N 1
ATOM 5914 C CA . SER B 1 353 ? 20.547 -35.938 -6.223 1 80 353 SER B CA 1
ATOM 5915 C C . SER B 1 353 ? 21.328 -36.688 -5.148 1 80 353 SER B C 1
ATOM 5917 O O . SER B 1 353 ? 20.844 -37.656 -4.57 1 80 353 SER B O 1
ATOM 5919 N N . ALA B 1 354 ? 22.594 -36.188 -4.871 1 82.12 354 ALA B N 1
ATOM 5920 C CA . ALA B 1 354 ? 23.438 -36.719 -3.805 1 82.12 354 ALA B CA 1
ATOM 5921 C C . ALA B 1 354 ? 23.547 -38.25 -3.92 1 82.12 354 ALA B C 1
ATOM 5923 O O . ALA B 1 354 ? 23.344 -38.969 -2.939 1 82.12 354 ALA B O 1
ATOM 5924 N N . ASN B 1 355 ? 23.641 -38.781 -5.062 1 87.81 355 ASN B N 1
ATOM 5925 C CA . ASN B 1 355 ? 23.859 -40.219 -5.363 1 87.81 355 ASN B CA 1
ATOM 5926 C C . ASN B 1 355 ? 22.609 -41.031 -5.09 1 87.81 355 ASN B C 1
ATOM 5928 O O . ASN B 1 355 ? 22.688 -42.219 -4.789 1 87.81 355 ASN B O 1
ATOM 5932 N N . TYR B 1 356 ? 21.5 -40.344 -5.129 1 91.19 356 TYR B N 1
ATOM 5933 C CA . TYR B 1 356 ? 20.234 -41.031 -4.996 1 91.19 356 TYR B CA 1
ATOM 5934 C C . TYR B 1 356 ? 19.312 -40.75 -6.18 1 91.19 356 TYR B C 1
ATOM 5936 O O . TYR B 1 356 ? 19.344 -39.656 -6.734 1 91.19 356 TYR B O 1
ATOM 5944 N N . LEU B 1 357 ? 18.641 -41.781 -6.598 1 92.56 357 LEU B N 1
ATOM 5945 C CA . LEU B 1 357 ? 17.5 -41.625 -7.516 1 92.56 357 LEU B CA 1
ATOM 5946 C C . LEU B 1 357 ? 16.188 -41.531 -6.75 1 92.56 357 LEU B C 1
ATOM 5948 O O . LEU B 1 357 ? 15.766 -42.469 -6.102 1 92.56 357 LEU B O 1
ATOM 5952 N N . CYS B 1 358 ? 15.562 -40.344 -6.855 1 92.19 358 CYS B N 1
ATOM 5953 C CA . CYS B 1 358 ? 14.398 -40.094 -6.02 1 92.19 358 CYS B CA 1
ATOM 5954 C C . CYS B 1 358 ? 13.164 -39.844 -6.875 1 92.19 358 CYS B C 1
ATOM 5956 O O . CYS B 1 358 ? 13.242 -39.125 -7.879 1 92.19 358 CYS B O 1
ATOM 5958 N N . MET B 1 359 ? 12.031 -40.406 -6.504 1 95.31 359 MET B N 1
ATOM 5959 C CA . MET B 1 359 ? 10.766 -40.156 -7.172 1 95.31 359 MET B CA 1
ATOM 5960 C C . MET B 1 359 ? 10.203 -38.781 -6.742 1 95.31 359 MET B C 1
ATOM 5962 O O . MET B 1 359 ? 10.242 -38.438 -5.562 1 95.31 359 MET B O 1
ATOM 5966 N N . THR B 1 360 ? 9.688 -37.969 -7.711 1 93.62 360 THR B N 1
ATOM 5967 C CA . THR B 1 360 ? 9.219 -36.625 -7.449 1 93.62 360 THR B CA 1
ATOM 5968 C C . THR B 1 360 ? 7.711 -36.594 -7.223 1 93.62 360 THR B C 1
ATOM 5970 O O . THR B 1 360 ? 7.07 -35.562 -7.379 1 93.62 360 THR B O 1
ATOM 5973 N N . ILE B 1 361 ? 7.121 -37.719 -6.965 1 96.69 361 ILE B N 1
ATOM 5974 C CA . ILE B 1 361 ? 5.73 -37.844 -6.543 1 96.69 361 ILE B CA 1
ATOM 5975 C C . ILE B 1 361 ? 5.672 -38.219 -5.062 1 96.69 361 ILE B C 1
ATOM 5977 O O . ILE B 1 361 ? 6.297 -39.188 -4.625 1 96.69 361 ILE B O 1
ATOM 5981 N N . ILE B 1 362 ? 4.984 -37.375 -4.301 1 95.38 362 ILE B N 1
ATOM 5982 C CA . ILE B 1 362 ? 4.973 -37.594 -2.857 1 95.38 362 ILE B CA 1
ATOM 5983 C C . ILE B 1 362 ? 3.535 -37.719 -2.365 1 95.38 362 ILE B C 1
ATOM 5985 O O . ILE B 1 362 ? 2.607 -37.219 -2.996 1 95.38 362 ILE B O 1
ATOM 5989 N N . PRO B 1 363 ? 3.359 -38.438 -1.247 1 95 363 PRO B N 1
ATOM 5990 C CA . PRO B 1 363 ? 2.008 -38.625 -0.719 1 95 363 PRO B CA 1
ATOM 5991 C C . PRO B 1 363 ? 1.512 -37.438 0.08 1 95 363 PRO B C 1
ATOM 5993 O O . PRO B 1 363 ? 2.318 -36.625 0.586 1 95 363 PRO B O 1
ATOM 5996 N N . HIS B 1 364 ? 0.262 -37.188 0.098 1 90.06 364 HIS B N 1
ATOM 5997 C CA . HIS B 1 364 ? -0.397 -36.25 1.018 1 90.06 364 HIS B CA 1
ATOM 5998 C C . HIS B 1 364 ? -1.607 -36.906 1.677 1 90.06 364 HIS B C 1
ATOM 6000 O O . HIS B 1 364 ? -2.023 -38 1.279 1 90.06 364 HIS B O 1
ATOM 6006 N N . ASP B 1 365 ? -2.201 -36.25 2.715 1 88 365 ASP B N 1
ATOM 6007 C CA . ASP B 1 365 ? -3.287 -36.875 3.477 1 88 365 ASP B CA 1
ATOM 6008 C C . ASP B 1 365 ? -4.559 -36.031 3.387 1 88 365 ASP B C 1
ATOM 6010 O O . ASP B 1 365 ? -5.477 -36.188 4.191 1 88 365 ASP B O 1
ATOM 6014 N N . TYR B 1 366 ? -4.691 -35.219 2.42 1 83.12 366 TYR B N 1
ATOM 6015 C CA . TYR B 1 366 ? -5.852 -34.344 2.311 1 83.12 366 TYR B CA 1
ATOM 6016 C C . TYR B 1 366 ? -7.016 -35.062 1.631 1 83.12 366 TYR B C 1
ATOM 6018 O O . TYR B 1 366 ? -6.859 -35.625 0.539 1 83.12 366 TYR B O 1
ATOM 6026 N N . TYR B 1 367 ? -8.133 -35.031 2.268 1 86 367 TYR B N 1
ATOM 6027 C CA . TYR B 1 367 ? -9.344 -35.688 1.768 1 86 367 TYR B CA 1
ATOM 6028 C C . TYR B 1 367 ? -9.938 -34.875 0.604 1 86 367 TYR B C 1
ATOM 6030 O O . TYR B 1 367 ? -10.633 -35.438 -0.243 1 86 367 TYR B O 1
ATOM 6038 N N . GLN B 1 368 ? -9.648 -33.594 0.444 1 86 368 GLN B N 1
ATOM 6039 C CA . GLN B 1 368 ? -10.305 -32.656 -0.453 1 86 368 GLN B CA 1
ATOM 6040 C C . GLN B 1 368 ? -9.828 -32.844 -1.89 1 86 368 GLN B C 1
ATOM 6042 O O . GLN B 1 368 ? -10.484 -32.406 -2.832 1 86 368 GLN B O 1
ATOM 6047 N N . VAL B 1 369 ? -8.703 -33.531 -2.059 1 90.88 369 VAL B N 1
ATOM 6048 C CA . VAL B 1 369 ? -8.148 -33.688 -3.396 1 90.88 369 VAL B CA 1
ATOM 6049 C C . VAL B 1 369 ? -7.387 -35.031 -3.471 1 90.88 369 VAL B C 1
ATOM 6051 O O . VAL B 1 369 ? -6.723 -35.406 -2.51 1 90.88 369 VAL B O 1
ATOM 6054 N N . SER B 1 370 ? -7.488 -35.688 -4.598 1 95.5 370 SER B N 1
ATOM 6055 C CA . SER B 1 370 ? -6.828 -36.969 -4.742 1 95.5 370 SER B CA 1
ATOM 6056 C C . SER B 1 370 ? -5.41 -36.812 -5.273 1 95.5 370 SER B C 1
ATOM 6058 O O . SER B 1 370 ? -4.488 -37.5 -4.805 1 95.5 370 SER B O 1
ATOM 6060 N N . LEU B 1 371 ? -5.301 -36 -6.242 1 96.81 371 LEU B N 1
ATOM 6061 C CA . LEU B 1 371 ? -3.998 -35.844 -6.879 1 96.81 371 LEU B CA 1
ATOM 6062 C C . LEU B 1 371 ? -3.816 -34.438 -7.43 1 96.81 371 LEU B C 1
ATOM 6064 O O . LEU B 1 371 ? -4.75 -33.844 -7.996 1 96.81 371 LEU B O 1
ATOM 6068 N N . ILE B 1 372 ? -2.641 -33.844 -7.23 1 95.5 372 ILE B N 1
ATOM 6069 C CA . ILE B 1 372 ? -2.25 -32.562 -7.797 1 95.5 372 ILE B CA 1
ATOM 6070 C C . ILE B 1 372 ? -1.069 -32.75 -8.75 1 95.5 372 ILE B C 1
ATOM 6072 O O . ILE B 1 372 ? -0.01 -33.25 -8.344 1 95.5 372 ILE B O 1
ATOM 6076 N N . ILE B 1 373 ? -1.26 -32.438 -9.961 1 97.06 373 ILE B N 1
ATOM 6077 C CA . ILE B 1 373 ? -0.188 -32.469 -10.953 1 97.06 373 ILE B CA 1
ATOM 6078 C C . ILE B 1 373 ? 0.591 -31.156 -10.922 1 97.06 373 ILE B C 1
ATOM 6080 O O . ILE B 1 373 ? 0.145 -30.156 -11.484 1 97.06 373 ILE B O 1
ATOM 6084 N N . GLY B 1 374 ? 1.705 -31.203 -10.344 1 94.94 374 GLY B N 1
ATOM 6085 C CA . GLY B 1 374 ? 2.523 -30.016 -10.164 1 94.94 374 GLY B CA 1
ATOM 6086 C C . GLY B 1 374 ? 3.414 -29.719 -11.352 1 94.94 374 GLY B C 1
ATOM 6087 O O . GLY B 1 374 ? 3.375 -30.438 -12.359 1 94.94 374 GLY B O 1
ATOM 6088 N N . SER B 1 375 ? 4.254 -28.75 -11.18 1 91.06 375 SER B N 1
ATOM 6089 C CA . SER B 1 375 ? 5.043 -28.188 -12.273 1 91.06 375 SER B CA 1
ATOM 6090 C C . SER B 1 375 ? 6.078 -29.188 -12.781 1 91.06 375 SER B C 1
ATOM 6092 O O . SER B 1 375 ? 6.375 -29.219 -13.977 1 91.06 375 SER B O 1
ATOM 6094 N N . PHE B 1 376 ? 6.613 -30 -11.922 1 90.5 376 PHE B N 1
ATOM 6095 C CA . PHE B 1 376 ? 7.613 -30.953 -12.359 1 90.5 376 PHE B CA 1
ATOM 6096 C C . PHE B 1 376 ? 7.035 -31.906 -13.406 1 90.5 376 PHE B C 1
ATOM 6098 O O . PHE B 1 376 ? 7.664 -32.156 -14.438 1 90.5 376 PHE B O 1
ATOM 6105 N N . ALA B 1 377 ? 5.855 -32.344 -13.117 1 94.81 377 ALA B N 1
ATOM 6106 C CA . ALA B 1 377 ? 5.207 -33.281 -14.016 1 94.81 377 ALA B CA 1
ATOM 6107 C C . ALA B 1 377 ? 4.836 -32.625 -15.336 1 94.81 377 ALA B C 1
ATOM 6109 O O . ALA B 1 377 ? 4.535 -33.312 -16.328 1 94.81 377 ALA B O 1
ATOM 6110 N N . GLN B 1 378 ? 4.84 -31.344 -15.328 1 94.38 378 GLN B N 1
ATOM 6111 C CA . GLN B 1 378 ? 4.434 -30.578 -16.5 1 94.38 378 GLN B CA 1
ATOM 6112 C C . GLN B 1 378 ? 5.645 -30.078 -17.281 1 94.38 378 GLN B C 1
ATOM 6114 O O . GLN B 1 378 ? 5.5 -29.375 -18.281 1 94.38 378 GLN B O 1
ATOM 6119 N N . SER B 1 379 ? 6.785 -30.469 -16.859 1 90.88 379 SER B N 1
ATOM 6120 C CA . SER B 1 379 ? 8.008 -29.953 -17.469 1 90.88 379 SER B CA 1
ATOM 6121 C C . SER B 1 379 ? 8.203 -30.516 -18.859 1 90.88 379 SER B C 1
ATOM 6123 O O . SER B 1 379 ? 7.902 -31.688 -19.125 1 90.88 379 SER B O 1
ATOM 6125 N N . ASN B 1 380 ? 8.719 -29.656 -19.75 1 90.81 380 ASN B N 1
ATOM 6126 C CA . ASN B 1 380 ? 9.008 -29.953 -21.141 1 90.81 380 ASN B CA 1
ATOM 6127 C C . ASN B 1 380 ? 7.734 -30.297 -21.922 1 90.81 380 ASN B C 1
ATOM 6129 O O . ASN B 1 380 ? 7.738 -31.203 -22.766 1 90.81 380 ASN B O 1
ATOM 6133 N N . TYR B 1 381 ? 6.695 -29.797 -21.5 1 94.81 381 TYR B N 1
ATOM 6134 C CA . TYR B 1 381 ? 5.422 -29.766 -22.203 1 94.81 381 TYR B CA 1
ATOM 6135 C C . TYR B 1 381 ? 4.875 -28.344 -22.281 1 94.81 381 TYR B C 1
ATOM 6137 O O . TYR B 1 381 ? 5.02 -27.562 -21.328 1 94.81 381 TYR B O 1
ATOM 6145 N N . ARG B 1 382 ? 4.328 -28.047 -23.375 1 96.38 382 ARG B N 1
ATOM 6146 C CA . ARG B 1 382 ? 3.453 -26.875 -23.438 1 96.38 382 ARG B CA 1
ATOM 6147 C C . ARG B 1 382 ? 2.002 -27.266 -23.172 1 96.38 382 ARG B C 1
ATOM 6149 O O . ARG B 1 382 ? 1.488 -28.219 -23.766 1 96.38 382 ARG B O 1
ATOM 6156 N N . PHE B 1 383 ? 1.449 -26.562 -22.266 1 97.44 383 PHE B N 1
ATOM 6157 C CA . PHE B 1 383 ? 0.04 -26.75 -21.938 1 97.44 383 PHE B CA 1
ATOM 6158 C C . PHE B 1 383 ? -0.802 -25.594 -22.469 1 97.44 383 PHE B C 1
ATOM 6160 O O . PHE B 1 383 ? -0.34 -24.453 -22.516 1 97.44 383 PHE B O 1
ATOM 6167 N N . LEU B 1 384 ? -1.936 -25.875 -22.922 1 98.06 384 LEU B N 1
ATOM 6168 C CA . LEU B 1 384 ? -2.936 -24.891 -23.312 1 98.06 384 LEU B CA 1
ATOM 6169 C C . LEU B 1 384 ? -4.281 -25.188 -22.656 1 98.06 384 LEU B C 1
ATOM 6171 O O . LEU B 1 384 ? -4.883 -26.234 -22.922 1 98.06 384 LEU B O 1
ATOM 6175 N N . ILE B 1 385 ? -4.695 -24.297 -21.812 1 97.62 385 ILE B N 1
ATOM 6176 C CA . ILE B 1 385 ? -6.02 -24.344 -21.203 1 97.62 385 ILE B CA 1
ATOM 6177 C C . ILE B 1 385 ? -7.012 -23.562 -22.062 1 97.62 385 ILE B C 1
ATOM 6179 O O . ILE B 1 385 ? -6.762 -22.406 -22.406 1 97.62 385 ILE B O 1
ATOM 6183 N N . ASN B 1 386 ? -8.023 -24.234 -22.453 1 97 386 ASN B N 1
ATOM 6184 C CA . ASN B 1 386 ? -9.125 -23.609 -23.172 1 97 386 ASN B CA 1
ATOM 6185 C C . ASN B 1 386 ? -10.438 -23.703 -22.391 1 97 386 ASN B C 1
ATOM 6187 O O . ASN B 1 386 ? -11.086 -24.75 -22.391 1 97 386 ASN B O 1
ATOM 6191 N N . VAL B 1 387 ? -10.82 -22.641 -21.781 1 94.44 387 VAL B N 1
ATOM 6192 C CA . VAL B 1 387 ? -11.984 -22.688 -20.906 1 94.44 387 VAL B CA 1
ATOM 6193 C C . VAL B 1 387 ? -13.258 -22.703 -21.734 1 94.44 387 VAL B C 1
ATOM 6195 O O . VAL B 1 387 ? -14.266 -23.281 -21.328 1 94.44 387 VAL B O 1
ATOM 6198 N N . GLY B 1 388 ? -13.258 -22.125 -22.875 1 92.88 388 GLY B N 1
ATOM 6199 C CA . GLY B 1 388 ? -14.406 -22.188 -23.766 1 92.88 388 GLY B CA 1
ATOM 6200 C C . GLY B 1 388 ? -14.758 -23.594 -24.203 1 92.88 388 GLY B C 1
ATOM 6201 O O . GLY B 1 388 ? -15.906 -24.016 -24.094 1 92.88 388 GLY B O 1
ATOM 6202 N N . ASP B 1 389 ? -13.734 -24.281 -24.641 1 95.44 389 ASP B N 1
ATOM 6203 C CA . ASP B 1 389 ? -13.914 -25.656 -25.109 1 95.44 389 ASP B CA 1
ATOM 6204 C C . ASP B 1 389 ? -13.875 -26.641 -23.938 1 95.44 389 ASP B C 1
ATOM 6206 O O . ASP B 1 389 ? -14.109 -27.828 -24.125 1 95.44 389 ASP B O 1
ATOM 6210 N N . LYS B 1 390 ? -13.516 -26.172 -22.797 1 95.31 390 LYS B N 1
ATOM 6211 C CA . LYS B 1 390 ? -13.375 -26.984 -21.594 1 95.31 390 LYS B CA 1
ATOM 6212 C C . LYS B 1 390 ? -12.398 -28.125 -21.828 1 95.31 390 LYS B C 1
ATOM 6214 O O . LYS B 1 390 ? -12.719 -29.297 -21.562 1 95.31 390 LYS B O 1
ATOM 6219 N N . THR B 1 391 ? -11.219 -27.766 -22.281 1 97.44 391 THR B N 1
ATOM 6220 C CA . THR B 1 391 ? -10.18 -28.75 -22.531 1 97.44 391 THR B CA 1
ATOM 6221 C C . THR B 1 391 ? -8.82 -28.25 -22.047 1 97.44 391 THR B C 1
ATOM 6223 O O . THR B 1 391 ? -8.625 -27.047 -21.875 1 97.44 391 THR B O 1
ATOM 6226 N N . VAL B 1 392 ? -8.008 -29.141 -21.781 1 97.81 392 VAL B N 1
ATOM 6227 C CA . VAL B 1 392 ? -6.578 -28.891 -21.641 1 97.81 392 VAL B CA 1
ATOM 6228 C C . VAL B 1 392 ? -5.809 -29.734 -22.656 1 97.81 392 VAL B C 1
ATOM 6230 O O . VAL B 1 392 ? -6.086 -30.922 -22.828 1 97.81 392 VAL B O 1
ATOM 6233 N N . SER B 1 393 ? -4.949 -29.109 -23.391 1 98.38 393 SER B N 1
ATOM 6234 C CA . SER B 1 393 ? -4.09 -29.75 -24.375 1 98.38 393 SER B CA 1
ATOM 6235 C C . SER B 1 393 ? -2.617 -29.594 -24 1 98.38 393 SER B C 1
ATOM 6237 O O . SER B 1 393 ? -2.24 -28.641 -23.328 1 98.38 393 SER B O 1
ATOM 6239 N N . PHE B 1 394 ? -1.847 -30.562 -24.422 1 98.19 394 PHE B N 1
ATOM 6240 C CA . PHE B 1 394 ? -0.416 -30.453 -24.172 1 98.19 394 PHE B CA 1
ATOM 6241 C C . PHE B 1 394 ? 0.385 -31.141 -25.266 1 98.19 394 PHE B C 1
ATOM 6243 O O . PHE B 1 394 ? -0.128 -32.031 -25.938 1 98.19 394 PHE B O 1
ATOM 6250 N N . ALA B 1 395 ? 1.535 -30.688 -25.484 1 97.5 395 ALA B N 1
ATOM 6251 C CA . ALA B 1 395 ? 2.502 -31.234 -26.422 1 97.5 395 ALA B CA 1
ATOM 6252 C C . ALA B 1 395 ? 3.928 -31.078 -25.906 1 97.5 395 ALA B C 1
ATOM 6254 O O . ALA B 1 395 ? 4.234 -30.125 -25.188 1 97.5 395 ALA B O 1
ATOM 6255 N N . GLU B 1 396 ? 4.719 -32.094 -26.281 1 95.12 396 GLU B N 1
ATOM 6256 C CA . GLU B 1 396 ? 6.129 -31.969 -25.922 1 95.12 396 GLU B CA 1
ATOM 6257 C C . GLU B 1 396 ? 6.75 -30.703 -26.484 1 95.12 396 GLU B C 1
ATOM 6259 O O . GLU B 1 396 ? 6.461 -30.312 -27.625 1 95.12 396 GLU B O 1
ATOM 6264 N N . ASP B 1 397 ? 7.465 -30.016 -25.656 1 93.06 397 ASP B N 1
ATOM 6265 C CA . ASP B 1 397 ? 8.133 -28.781 -26.016 1 93.06 397 ASP B CA 1
ATOM 6266 C C . ASP B 1 397 ? 9.43 -28.594 -25.234 1 93.06 397 ASP B C 1
ATOM 6268 O O . ASP B 1 397 ? 9.531 -29.031 -24.078 1 93.06 397 ASP B O 1
ATOM 6272 N N . GLU B 1 398 ? 10.445 -28.062 -25.969 1 86.5 398 GLU B N 1
ATOM 6273 C CA . GLU B 1 398 ? 11.648 -27.656 -25.25 1 86.5 398 GLU B CA 1
ATOM 6274 C C . GLU B 1 398 ? 11.438 -26.312 -24.547 1 86.5 398 GLU B C 1
ATOM 6276 O O . GLU B 1 398 ? 11.297 -25.281 -25.188 1 86.5 398 GLU B O 1
ATOM 6281 N N . CYS B 1 399 ? 10.961 -26.281 -23.297 1 86.94 399 CYS B N 1
ATOM 6282 C CA . CYS B 1 399 ? 10.555 -25.109 -22.531 1 86.94 399 CYS B CA 1
ATOM 6283 C C . CYS B 1 399 ? 11.766 -24.344 -22.016 1 86.94 399 CYS B C 1
ATOM 6285 O O . CYS B 1 399 ? 11.891 -24.094 -20.812 1 86.94 399 CYS B O 1
ATOM 6287 N N . GLY B 1 400 ? 12.758 -24 -22.984 1 75 400 GLY B N 1
ATOM 6288 C CA . GLY B 1 400 ? 13.922 -23.219 -22.594 1 75 400 GLY B CA 1
ATOM 6289 C C . GLY B 1 400 ? 13.633 -21.734 -22.438 1 75 400 GLY B C 1
ATOM 6290 O O . GLY B 1 400 ? 12.469 -21.344 -22.312 1 75 400 GLY B O 1
ATOM 6291 N N . HIS B 1 401 ? 14.727 -21 -22.391 1 66.62 401 HIS B N 1
ATOM 6292 C CA . HIS B 1 401 ? 14.625 -19.562 -22.172 1 66.62 401 HIS B CA 1
ATOM 6293 C C . HIS B 1 401 ? 13.742 -18.922 -23.234 1 66.62 401 HIS B C 1
ATOM 6295 O O . HIS B 1 401 ? 13.93 -19.141 -24.438 1 66.62 401 HIS B O 1
ATOM 6301 N N . GLY B 1 402 ? 12.711 -18.172 -22.812 1 64.81 402 GLY B N 1
ATOM 6302 C CA . GLY B 1 402 ? 11.875 -17.406 -23.719 1 64.81 402 GLY B CA 1
ATOM 6303 C C . GLY B 1 402 ? 10.742 -18.219 -24.312 1 64.81 402 GLY B C 1
ATOM 6304 O O . GLY B 1 402 ? 10.031 -17.734 -25.203 1 64.81 402 GLY B O 1
ATOM 6305 N N . SER B 1 403 ? 10.547 -19.406 -23.812 1 70.31 403 SER B N 1
ATOM 6306 C CA . SER B 1 403 ? 9.484 -20.25 -24.359 1 70.31 403 SER B CA 1
ATOM 6307 C C . SER B 1 403 ? 8.133 -19.891 -23.734 1 70.31 403 SER B C 1
ATOM 6309 O O . SER B 1 403 ? 8.07 -19.359 -22.625 1 70.31 403 SER B O 1
#

Foldseek 3Di:
DPPPPVVVVVVVVVVVVVPPPPVPVPQLKFKFKDFDQCAPPHPNNPPQDFPLRVLLVLLVLQVLVVLVVLFQLLQLVDPPPPQPQQPPPVVCPDDPPDPDDDDDDDADDRPFQFPSSDWDWSGTNPDATFIWTWTKHKDWHQGLVRDIDIDIAIDTDTDGRPPSPPDDDDRPDDDQQCFDDCRHPLNRCVSSQLQKWKWAFAADDSDGGAMTMIMGGPRHDDDPPFDKFKFFFDAQDSDRRFTFFQFQFKAWLPHTLRDDSPLQDQDPVRAATETEDQSRAFKEAAPVVVVSVVVNQCVLQVVQPDAADDDSNFGGKAQLVRCVVVCVVPRRIWMWTDGVGDIQIQPPQWDDDPRITTGRYDYDHDRRYGMYHYSSSRHQKMWMGRVPVRMIMIGGHNRHHSD/DPPPPVVVVVVVVVVVVVPPPPVPVPQLKDKFKDFDQCAPPHPNNPPQDFPLVVLLVLLVLQVLVVLVVLFQLLQLVPPPPPLPQQDPPPVCPDDDPDPDDDDDDDADDPPFQFNSRRWDWDDTNPPATFIWIWTKHKDWHQGLVRDIDIDIAIDTDTDGRPPVVSDDDDRPDDDQQCFDDCRHPLNRCPSSQLQKWKWAFAADDSDGGAMIMIMGGPRRDDDPPFDKFKFFWDAQDSDRRFTFFQFQFKAWLPHTLRDDSVLQDQDPVRAETETEDQSRAFKEFAPVVVVSVVVNQCVLQVVQPDAADDDSNFGGKDQLVRCVVVCVVPRRIWMWTDGVGDIQIQPPQWDDDPRITTGRYDYDHDRRYGMYHYSSSRHQKMWMGRVPVRMIMIGGHNRHHSD

InterPro domains:
  IPR021109 Aspartic peptidase domain superfamily [G3DSA:2.40.70.10] (113-217)
  IPR021109 Aspartic peptidase domain superfamily [G3DSA:2.40.70.10] (218-403)
  IPR021109 Aspartic peptidase domain superfamily [SSF50630] (125-399)
  IPR032799 Xylanase inhibitor, C-terminal [PF14541] (243-395)
  IPR032861 Xylanase inhibitor, N-terminal [PF14543] (116-218)
  IPR033121 Peptidase family A1 domain [PS51767] (1-395)
  IPR034161 Pepsin-like domain, plant [cd05476] (99-399)
  IPR051708 Plant Aspartic Proteinase A1 [PTHR47967] (116-399)

Nearest PDB structures (foldseek):
  3vlb-assembly2_C  TM=8.119E-01  e=3.277E-17  Daucus carota
  3vla-assembly1_A  TM=7.996E-01  e=1.343E-17  Daucus carota
  3vlb-assembly1_A  TM=8.040E-01  e=9.012E-17  Daucus carota
  4cku-assembly2_E  TM=7.038E-01  e=6.344E-10  Plasmodium falciparum
  4cku-assembly2_C  TM=6.791E-01  e=7.146E-10  Plasmodium falciparum